Protein 9LU9 (pdb70)

Nearest PDB structures (foldseek):
  8ucs-assembly1_C  TM=9.126E-01  e=4.794E-15  Clostridium sporogenes
  8brd-assembly1_D  TM=8.323E-01  e=1.842E-14  Vibrio alginolyticus
  8brd-assembly1_B  TM=8.637E-01  e=4.872E-13  Vibrio alginolyticus
  6ykm-assembly1_D  TM=9.415E-01  e=3.837E-12  Campylobacter jejuni subsp. jejuni 81-176
  8gqy-assembly1_D  TM=9.055E-01  e=1.636E-12  Aquifex aeolicus VF5

Secondary structure (DSSP, 8-state):
--S-HHHHHHHHHHHHHHHHHHS-HHHHTTHHHHHHHHS-----HHHHTHHHHHHHHHHHHHS-GGGHHHHTTS-S-HHHHHHHHHHSTT--HHHHHHHHHHHHHHHHHHHHHHHHHHHHHHHHHHHHHHHHHHHHHHHHHH--S-SSTTTHHHHHHHHHHHHHHHIIIIIIHHHHHHHHHHHHHHHHHHHHHHHHHHHHHH---HHHHHHHHHHH--/--HHHHHHHHHHHHHHHHHHHHTS--GGGG--HHHHHHHHHHHHHHHHHHS-HHHHHHHHHHHHHHH------HHHHHHHHHHHHHHHHHS-GGGHHHHTSS-S-HHHHHHHHHHHHT--HHHHHHHHHHHHHHHHHHHHHHHHHHHHHHHHHHHHHHHHHHHHHHHHHHTSSS-S--HHHHHHHHHHHHHHHHHIIIIIHHHHHHHHHHHHHHHHHHHHHHHHHHHHHHT--HHHHHHHHHHH--/--HHHHHHHHHHHIIIIIHHHTTT--HHHH--HHHHHHHHHHHHHHHHHHS-HHHHHHHHHHHHHHT------HHHHHHHHHHHHHHHHHH-THHHHHHTTS-S-HHHHHHHHHHHTT--HHHHHHHHHHHHHHHHHHHHHHHHHHHHHHHHHHHHHHHHHHHHHHHHHHS-SSSSSHHHHHHHHHHHHHHHHHHIIIIIHHHHHHHHHHHHHHHHHHHHHHHHHHHHHHT--HHHHHHHHHHH--/--HHHHHHHHHHHHHHHHHHHHHS--GGGS--HHHHHHHHHHHHHHHHHHS-HHHHHHHHHHHHHHHS-----HHHHHHHHHHHHHHHHHH-THHHHHHHTT-S-HHHHHHHHHHHTT--HHHHHHHHHHHHHHHHHHHHHHHHHHHHHHHHHHHHHHHHHHHHHHHHTTSTT-TTTHHHHHHHHHHHHHHHHHIIIIIIHHHHHHHHHHHHHHHHHHHHHHHHHHHHHHT--HHHHHHHHHTT--/--HHHHHHHHHHHHHHHHHHHHTT--GGGG--HHHHIIIIIHHHHHHHHHS-HHHHHHHHHHHHHHTPPP--HHHHHHHHHHHHHHHHHHS-THHHHHHHTT-S-HHHHHHHHHHHTT--HHHHHHHHHHHHHHHHHHHHHHHHHHHHHHHHHHHHHHHHHHHHHHHHHH--SSGGGHHHHHHHHHHHHHHHHHIIIIIIHHHHHHHHHHHHHHHHHHHHHHHHHHHHHHT--HHHHHHHHHHH--/-HHHHHHHHHHHHHHHHHHHHHHHHTS-HHHHHHHHHHHHHHT--/--S-HHHHHHHHHHHHHHHHHHHHHHHHHHHHH-

InterPro domains:
  IPR002898 MotA/TolQ/ExbB proton channel [PF01618] (105-220)
  IPR046786 Motility protein A, N-terminal [PF20560] (6-84)
  IPR047055 Motility protein A-like [PTHR30433] (1-248)

Organism: NCBI:txid1499968

Foldseek 3Di:
DPVPVLLCCQLVVQLVVVLPVVDDVVLVVCLVVLLDQLDDDPPCVLLVCLVVLLVCQQVCVVDPCPCVLVVPPDPSDVLLSVLSVQLPPDDDLVVSLVVSVVVLVVLLVVLLSNLVSLLVSLVRNLVSLVVQLVVLVVVCVVPVPDDPVVPVSNVVSNVSNCVRNVCSPPPRNSSSVSSNVSSVVVSLSSVLSSLSSSSSNVDNDSVVNVVSSVVSND/DAPVLVVLVVVLCCVPVVVDVVVPDDPVLLDFVLLCCLQVVQLVVVLPVVDDPVLVVCLVVLVVLLHPDCPDCLVVVLVLLLVLLVCVVVHPLCVSCVSLVDDPDVLLSVLSVCLNVPDDDVVSLVVLVVVLVVLLVSLLSNLVSLLSSLVVNQVSLVVQLVVLVVVCVVCPVPVDPNVSSNSSNVSSNVRSNCCSPSPRVVSSVSSVVSSVLVSLSSVLSSLSSSCSSVSDNSVVNSVVSCVSPD/DADVLVVLVVVLCCCVVVVQPVVPDDPVLLDDDLLCCLLVVQLVVVLPVVDDPVLVVCLVVLVCLLRPDCPDCLVVVLVVLLVLLVCCQPPNLVVCVVPLDPDPDVLLSVLSVCLSVVDDLVVSLVVLVVVLVVLLVSLLSNLVSLLSSLVVSLVSLVVQLVVQCCVLVVPDPDPDPSVSSSSSSNSSNVRSNSCSVRPRNVSSVSSNVSSVLVSLSSVLSVLSSSCSSVSDNSVVNSVVSVVSPD/DEPVLVVLVVVLCCVPVVVDPVVHDDVVLLDDDLLCCLLVVQLVVVLPVVDDPVLVVCLVVLLCLQRPDDPPCLVVVLVVLLVLLVCCQPPNLVVLLVSLVDDPDVLLSVLSVCVSVPDDLVVSLVVLVVVLVVLVVSLLSNLVSLLSSLVVNLVSLVVQLVVQVVVLVVVVVDVPCSVVSSVSSNSSNVRSNVCSVRPRNVSSVSSVVSSVLVSLSSVLSVLSSSCSSVSDHSVVSSVVSVVSPD/DADVLVVLVVVLCCVPVVVQVVVPHDPVLLDDDVLCCLQVVQLVVVLPVPDDPVLVVCLVVLVCLLRPDDDPCLVVVLVVLLVLLQCLQVHDLVVVLVVLVPPPDPLLNVLSVCVNVVHDLVVSLVVLVVVLVVLLVSLLSNLVSLLSSLVRNQVSLVVQLVQLVCPQVPDDDDCVVNCVRNSSNVSSNCRSNVCSVSPRNVSSVSSVVSSVLVSLSSVLSSLSSSCSSVSDHSVVNSVVSVVSPD/DVCVVVVVVVVVVVVVVVVVVVVLVVDDPVVNCVVVVVVVVPPHD/DVPPPVVVVVVVVVVVVVVVVVVVVVVVVVVVVD

Solvent-accessible surface area: 56260 Å² total; per-residue (Å²): 80,144,162,59,24,31,8,26,55,2,1,83,16,0,7,98,0,0,15,20,5,0,13,6,31,85,28,24,184,47,55,80,42,0,60,117,28,3,103,126,76,116,154,50,77,26,34,111,37,14,111,61,6,6,70,25,0,74,51,4,56,132,141,61,34,136,66,5,51,132,80,1,117,86,152,28,40,95,11,11,87,49,0,8,61,18,14,36,148,59,22,96,72,78,46,1,102,68,2,4,62,34,59,15,77,43,63,89,97,66,10,28,42,30,0,86,4,19,62,21,9,8,39,9,0,26,10,0,0,5,2,8,0,1,5,11,2,0,44,9,0,0,68,4,71,37,90,69,71,7,30,81,25,21,62,86,7,62,40,8,18,101,37,0,54,37,7,1,76,132,79,32,72,51,19,2,70,90,0,82,62,60,10,63,81,76,22,65,20,15,55,3,1,19,23,2,2,13,6,12,74,120,25,40,71,41,132,66,4,94,124,52,0,71,102,66,69,162,128,16,99,0,3,82,72,0,75,101,25,5,58,89,1,20,62,26,0,0,63,173,55,22,6,48,96,106,8,21,149,34,21,2,0,24,48,0,0,82,16,0,6,99,0,0,14,20,2,0,25,3,36,78,28,37,175,46,58,71,38,0,57,147,16,0,35,99,101,93,218,68,85,27,101,70,34,5,88,31,1,9,79,1,1,75,20,17,130,207,93,34,72,126,10,0,72,108,56,4,134,115,19,108,23,107,17,1,55,54,0,1,75,14,9,42,96,60,29,97,61,93,47,0,106,95,0,2,61,22,45,5,83,36,70,90,90,70,12,33,40,25,0,87,2,11,60,19,9,3,70,18,0,18,28,0,0,2,1,0,0,4,5,2,0,10,24,0,3,27,50,2,65,73,7,34,98,3,13,75,6,0,8,8,0,1,0,0,3,14,28,0,6,16,8,0,3,20,82,40,36,0,16,3,36,0,0,91,18,12,17,57,53,52,16,76,41,28,69,0,0,15,35,0,0,10,3,2,49,96,28,36,67,15,128,31,0,84,84,6,0,71,26,47,44,166,131,21,102,0,1,87,77,0,69,111,21,5,49,79,0,20,62,21,4,11,62,167,46,60,13,107,82,102,30,4,115,40,40,26,6,33,58,2,0,80,16,0,1,92,0,0,14,22,7,0,16,3,37,68,24,34,168,40,47,88,39,0,73,153,15,0,38,60,86,85,130,54,57,27,79,98,30,6,84,42,1,7,62,4,2,83,26,18,136,177,98,32,68,140,28,0,63,154,80,2,105,131,19,108,20,100,15,0,70,54,0,1,39,4,12,33,104,62,26,90,64,90,64,0,88,78,8,4,65,34,58,9,81,36,76,96,79,82,10,33,38,23,0,82,3,18,44,19,11,4,11,9,0,6,4,0,0,2,2,4,0,3,0,5,0,12,33,31,20,25,140,31,96,66,76,70,128,17,0,44,37,9,9,67,8,0,2,4,1,2,37,0,6,12,9,0,18,14,73,33,33,0,20,2,41,1,0,90,14,12,13,57,56,40,20,65,36,18,66,1,0,6,27,0,0,7,1,8,52,92,36,31,78,16,134,14,0,87,43,21,0,71,18,49,43,171,133,14,91,0,2,84,72,0,80,110,27,6,56,95,2,20,55,25,0,8,74,166,62,23,34,126,62,113,47,12,132,59,43,17,8,32,62,4,0,78,16,0,4,95,0,0,18,18,5,0,20,5,48,82,23,29,166,42,56,88,42,0,55,158,29,0,44,114,72,97,159,83,52,26,87,118,25,9,83,35,2,15,85,4,5,97,18,19,134,169,99,30,81,136,18,1,77,133,86,7,105,130,31,120,20,104,24,0,88,42,0,0,60,7,8,31,89,58,22,94,66,94,36,0,90,60,4,5,69,34,51,6,85,42,65,89,92,54,10,35,43,28,0,94,2,15,69,20,9,4,68,12,0,25,23,0,0,11,1,5,0,1,0,8,3,21,64,9,30,62,97,47,133,60,96,57,62,34,4,47,42,24,6,75,11,2,2,2,6,8,36,0,6,19,6,0,3,24,87,38,24,0,18,3,29,0,0,108,10,25,15,47,73,76,15,58,31,19,60,3,1,9,19,0,0,3,0,12,52,85,44,26,74,24,146,16,1,88,62,12,0,74,28,45,42,176,175,22,91,0,9,94,72,0,84,111,27,5,55,95,3,25,55,29,0,6,80,172,55,64,18,131,85,114,39,20,148,44,43,73,0,21,132,26,0,87,27,16,6,107,44,17,17,86,150,52,43,77,112,123,40,28,168,40,46,94,42,0,55,158,18,0,31,82,85,117,147,82,62,31,88,116,41,10,84,37,1,15,75,6,1,94,23,30,156,155,83,45,69,106,36,2,57,138,114,4,127,128,26,112,18,123,17,0,82,69,0,2,62,26,19,26,103,61,46,87,64,80,105,0,107,105,89,6,70,95,78,14,76,57,67,95,98,73,16,30,45,23,0,95,3,20,70,23,8,5,68,57,0,45,61,31,5,73,84,0,14,74,75,0,29,115,74,1,32,49,135,34,124,73,52,80,72,10,12,96,15,0,18,9,0,2,10,0,26,16,27,0,23,17,14,0,16,16,74,41,59,0,19,3,38,0,0,99,14,17,14,52,60,57,20,67,32,39,60,1,1,7,16,0,1,6,1,11,50,89,26,29,73,27,113,16,0,90,52,6,0,77,24,51,45,160,143,95,101,56,20,13,50,0,6,12,24,0,0,28,1,0,2,6,0,1,13,11,1,4,46,98,50,83,74,69,63,45,82,94,10,1,56,57,3,66,79,54,2,46,115,124,95,60,37,20,3,84,11,1,4,45,5,0,23,8,7,11,2,30,7,2,17,52,5,3,61,23,82,22,71,70,92,164,227

Structure (mmCIF, N/CA/C/O backbone):
data_9LU9
#
_entry.id   9LU9
#
_cell.length_a   1.00
_cell.length_b   1.00
_cell.length_c   1.00
_cell.angle_alpha   90.00
_cell.angle_beta   90.00
_cell.angle_gamma   90.00
#
_symmetry.space_group_name_H-M   'P 1'
#
loop_
_entity.id
_entity.type
_entity.pdbx_description
1 polymer 'Flagellar motor protein MotA'
2 polymer 'MotB1,Motility protein B'
3 non-polymer 'Lauryl Maltose Neopentyl Glycol'
#
loop_
_atom_site.group_PDB
_atom_site.id
_atom_site.type_symbol
_atom_site.label_atom_id
_atom_site.label_alt_id
_atom_site.label_comp_id
_atom_site.label_asym_id
_atom_site.label_entity_id
_atom_site.label_seq_id
_atom_site.pdbx_PDB_ins_code
_atom_site.Cartn_x
_atom_site.Cartn_y
_atom_site.Cartn_z
_atom_site.occupancy
_atom_site.B_iso_or_equiv
_atom_site.auth_seq_id
_atom_site.auth_comp_id
_atom_site.auth_asym_id
_atom_site.auth_atom_id
_atom_site.pdbx_PDB_model_num
ATOM 1 N N . GLY A 1 29 ? 99.172 89.820 86.197 1.00 152.47 29 GLY A N 1
ATOM 2 C CA . GLY A 1 29 ? 99.750 90.514 87.367 1.00 157.30 29 GLY A CA 1
ATOM 3 C C . GLY A 1 29 ? 99.519 89.744 88.671 1.00 156.83 29 GLY A C 1
ATOM 4 O O . GLY A 1 29 ? 99.052 90.306 89.670 1.00 123.59 29 GLY A O 1
ATOM 5 N N . LEU A 1 30 ? 99.858 88.453 88.644 1.00 178.21 30 LEU A N 1
ATOM 6 C CA . LEU A 1 30 ? 99.593 87.560 89.767 1.00 202.44 30 LEU A CA 1
ATOM 7 C C . LEU A 1 30 ? 100.841 86.743 90.090 1.00 181.40 30 LEU A C 1
ATOM 8 O O . LEU A 1 30 ? 101.380 86.076 89.217 1.00 178.71 30 LEU A O 1
ATOM 13 N N . PHE A 1 31 ? 101.278 86.758 91.360 1.00 194.71 31 PHE A N 1
ATOM 14 C CA . PHE A 1 31 ? 102.338 85.875 91.831 1.00 208.33 31 PHE A CA 1
ATOM 15 C C . PHE A 1 31 ? 103.546 85.960 90.895 1.00 195.05 31 PHE A C 1
ATOM 16 O O . PHE A 1 31 ? 104.138 84.941 90.550 1.00 195.12 31 PHE A O 1
ATOM 24 N N . GLN A 1 32 ? 103.902 87.160 90.420 1.00 173.40 32 GLN A N 1
ATOM 25 C CA . GLN A 1 32 ? 105.056 87.193 89.528 1.00 166.80 32 GLN A CA 1
ATOM 26 C C . GLN A 1 32 ? 106.171 86.442 90.244 1.00 148.32 32 GLN A C 1
ATOM 27 O O . GLN A 1 32 ? 106.526 86.799 91.363 1.00 126.68 32 GLN A O 1
ATOM 33 N N . GLY A 1 33 ? 106.668 85.350 89.641 1.00 146.17 33 GLY A N 1
ATOM 34 C CA . GLY A 1 33 ? 107.613 84.467 90.316 1.00 142.37 33 GLY A CA 1
ATOM 35 C C . GLY A 1 33 ? 108.840 85.222 90.834 1.00 134.73 33 GLY A C 1
ATOM 36 O O . GLY A 1 33 ? 109.219 85.139 92.010 1.00 144.72 33 GLY A O 1
ATOM 37 N N . THR A 1 34 ? 109.455 85.988 89.922 1.00 109.46 34 THR A N 1
ATOM 38 C CA . THR A 1 34 ? 110.679 86.706 90.214 1.00 97.40 34 THR A CA 1
ATOM 39 C C . THR A 1 34 ? 110.462 87.765 91.290 1.00 86.62 34 THR A C 1
ATOM 40 O O . THR A 1 34 ? 111.338 87.937 92.124 1.00 85.45 34 THR A O 1
ATOM 44 N N . ALA A 1 35 ? 109.291 88.420 91.304 1.00 80.67 35 ALA A N 1
ATOM 45 C CA . ALA A 1 35 ? 108.995 89.459 92.286 1.00 69.16 35 ALA A CA 1
ATOM 46 C C . ALA A 1 35 ? 108.940 88.893 93.703 1.00 62.42 35 ALA A C 1
ATOM 47 O O . ALA A 1 35 ? 109.532 89.461 94.631 1.00 57.22 35 ALA A O 1
ATOM 49 N N . ALA A 1 36 ? 108.270 87.738 93.843 1.00 60.72 36 ALA A N 1
ATOM 50 C CA . ALA A 1 36 ? 108.152 87.102 95.138 1.00 61.36 36 ALA A CA 1
ATOM 51 C C . ALA A 1 36 ? 109.522 86.656 95.630 1.00 59.64 36 ALA A C 1
ATOM 52 O O . ALA A 1 36 ? 109.854 86.871 96.798 1.00 72.91 36 ALA A O 1
ATOM 54 N N . LEU A 1 37 ? 110.329 86.071 94.740 1.00 56.32 37 LEU A N 1
ATOM 55 C CA . LEU A 1 37 ? 111.629 85.575 95.143 1.00 59.77 37 LEU A CA 1
ATOM 56 C C . LEU A 1 37 ? 112.579 86.748 95.400 1.00 62.94 37 LEU A C 1
ATOM 57 O O . LEU A 1 37 ? 113.723 86.499 95.761 1.00 74.07 37 LEU A O 1
ATOM 62 N N . ILE A 1 38 ? 112.219 87.996 95.052 1.00 60.69 38 ILE A N 1
ATOM 63 C CA . ILE A 1 38 ? 113.103 89.119 95.325 1.00 59.87 38 ILE A CA 1
ATOM 64 C C . ILE A 1 38 ? 112.571 89.998 96.455 1.00 57.51 38 ILE A C 1
ATOM 65 O O . ILE A 1 38 ? 113.375 90.646 97.125 1.00 67.53 38 ILE A O 1
ATOM 70 N N . VAL A 1 39 ? 111.248 90.088 96.634 1.00 54.66 39 VAL A N 1
ATOM 71 C CA . VAL A 1 39 ? 110.734 90.836 97.768 1.00 68.34 39 VAL A CA 1
ATOM 72 C C . VAL A 1 39 ? 110.789 90.007 99.044 1.00 66.08 39 VAL A C 1
ATOM 73 O O . VAL A 1 39 ? 111.287 90.474 100.071 1.00 61.09 39 VAL A O 1
ATOM 77 N N . PHE A 1 40 ? 110.250 88.784 99.002 1.00 68.89 40 PHE A N 1
ATOM 78 C CA . PHE A 1 40 ? 110.218 87.951 100.180 1.00 63.71 40 PHE A CA 1
ATOM 79 C C . PHE A 1 40 ? 111.601 87.382 100.453 1.00 53.56 40 PHE A C 1
ATOM 80 O O . PHE A 1 40 ? 112.018 87.380 101.603 1.00 62.84 40 PHE A O 1
ATOM 88 N N . GLY A 1 41 ? 112.321 86.934 99.428 1.00 48.19 41 GLY A N 1
ATOM 89 C CA . GLY A 1 41 ? 113.663 86.428 99.636 1.00 51.28 41 GLY A CA 1
ATOM 90 C C . GLY A 1 41 ? 114.594 87.479 100.240 1.00 47.29 41 GLY A C 1
ATOM 91 O O . GLY A 1 41 ? 115.395 87.193 101.128 1.00 46.39 41 GLY A O 1
ATOM 92 N N . GLY A 1 42 ? 114.516 88.702 99.732 1.00 47.87 42 GLY A N 1
ATOM 93 C CA . GLY A 1 42 ? 115.364 89.766 100.230 1.00 52.16 42 GLY A CA 1
ATOM 94 C C . GLY A 1 42 ? 114.972 90.213 101.632 1.00 52.63 42 GLY A C 1
ATOM 95 O O . GLY A 1 42 ? 115.851 90.506 102.441 1.00 50.20 42 GLY A O 1
ATOM 96 N N . THR A 1 43 ? 113.670 90.244 101.948 1.00 50.53 43 THR A N 1
ATOM 97 C CA . THR A 1 43 ? 113.228 90.581 103.296 1.00 51.77 43 THR A CA 1
ATOM 98 C C . THR A 1 43 ? 113.730 89.554 104.311 1.00 47.85 43 THR A C 1
ATOM 99 O O . THR A 1 43 ? 114.226 89.919 105.361 1.00 46.38 43 THR A O 1
ATOM 103 N N . ILE A 1 44 ? 113.625 88.268 103.983 1.00 45.92 44 ILE A N 1
ATOM 104 C CA . ILE A 1 44 ? 114.128 87.193 104.816 1.00 47.78 44 ILE A CA 1
ATOM 105 C C . ILE A 1 44 ? 115.636 87.328 104.991 1.00 42.44 44 ILE A C 1
ATOM 106 O O . ILE A 1 44 ? 116.125 87.143 106.100 1.00 47.52 44 ILE A O 1
ATOM 111 N N . ALA A 1 45 ? 116.375 87.668 103.939 1.00 35.92 45 ALA A N 1
ATOM 112 C CA . ALA A 1 45 ? 117.807 87.822 104.049 1.00 35.70 45 ALA A CA 1
ATOM 113 C C . ALA A 1 45 ? 118.157 88.975 104.989 1.00 36.00 45 ALA A C 1
ATOM 114 O O . ALA A 1 45 ? 119.013 88.843 105.856 1.00 40.89 45 ALA A O 1
ATOM 116 N N . ALA A 1 46 ? 117.496 90.118 104.855 1.00 35.76 46 ALA A N 1
ATOM 117 C CA . ALA A 1 46 ? 117.800 91.274 105.685 1.00 38.49 46 ALA A CA 1
ATOM 118 C C . ALA A 1 46 ? 117.482 91.008 107.161 1.00 39.89 46 ALA A C 1
ATOM 119 O O . ALA A 1 46 ? 118.220 91.428 108.048 1.00 42.80 46 ALA A O 1
ATOM 121 N N . VAL A 1 47 ? 116.384 90.311 107.451 1.00 38.99 47 VAL A N 1
ATOM 122 C CA . VAL A 1 47 ? 116.007 89.970 108.820 1.00 33.97 47 VAL A CA 1
ATOM 123 C C . VAL A 1 47 ? 116.988 88.952 109.399 1.00 30.80 47 VAL A C 1
ATOM 124 O O . VAL A 1 47 ? 117.408 89.114 110.523 1.00 30.69 47 VAL A O 1
ATOM 128 N N . LEU A 1 48 ? 117.405 87.933 108.646 1.00 29.18 48 LEU A N 1
ATOM 129 C CA . LEU A 1 48 ? 118.365 86.984 109.152 1.00 32.67 48 LEU A CA 1
ATOM 130 C C . LEU A 1 48 ? 119.723 87.617 109.415 1.00 34.07 48 LEU A C 1
ATOM 131 O O . LEU A 1 48 ? 120.418 87.175 110.321 1.00 46.03 48 LEU A O 1
ATOM 136 N N . ILE A 1 49 ? 120.186 88.570 108.610 1.00 29.85 49 ILE A N 1
ATOM 137 C CA . ILE A 1 49 ? 121.440 89.245 108.907 1.00 31.08 49 ILE A CA 1
ATOM 138 C C . ILE A 1 49 ? 121.279 90.129 110.148 1.00 35.56 49 ILE A C 1
ATOM 139 O O . ILE A 1 49 ? 122.210 90.236 110.949 1.00 37.39 49 ILE A O 1
ATOM 144 N N . SER A 1 50 ? 120.083 90.712 110.340 1.00 40.72 50 SER A N 1
ATOM 145 C CA . SER A 1 50 ? 119.805 91.701 111.375 1.00 45.20 50 SER A CA 1
ATOM 146 C C . SER A 1 50 ? 119.758 91.122 112.809 1.00 39.95 50 SER A C 1
ATOM 147 O O . SER A 1 50 ? 120.048 91.837 113.760 1.00 33.82 50 SER A O 1
ATOM 150 N N . TYR A 1 51 ? 119.330 89.862 112.979 1.00 36.14 51 TYR A N 1
ATOM 151 C CA . TYR A 1 51 ? 119.057 89.293 114.288 1.00 34.88 51 TYR A CA 1
ATOM 152 C C . TYR A 1 51 ? 119.790 87.974 114.473 1.00 32.85 51 TYR A C 1
ATOM 153 O O . TYR A 1 51 ? 120.004 87.217 113.537 1.00 31.03 51 TYR A O 1
ATOM 162 N N . PRO A 1 52 ? 120.235 87.684 115.712 1.00 35.62 52 PRO A N 1
ATOM 163 C CA . PRO A 1 52 ? 120.873 86.407 116.010 1.00 41.32 52 PRO A CA 1
ATOM 164 C C . PRO A 1 52 ? 119.854 85.280 115.934 1.00 48.42 52 PRO A C 1
ATOM 165 O O . PRO A 1 52 ? 118.677 85.503 116.180 1.00 45.33 52 PRO A O 1
ATOM 169 N N . MET A 1 53 ? 120.318 84.041 115.747 1.00 63.71 53 MET A N 1
ATOM 170 C CA . MET A 1 53 ? 119.401 82.947 115.448 1.00 72.75 53 MET A CA 1
ATOM 171 C C . MET A 1 53 ? 118.447 82.638 116.606 1.00 60.52 53 MET A C 1
ATOM 172 O O . MET A 1 53 ? 117.292 82.282 116.384 1.00 49.13 53 MET A O 1
ATOM 177 N N . HIS A 1 54 ? 118.895 82.816 117.849 1.00 70.06 54 HIS A N 1
ATOM 178 C CA . HIS A 1 54 ? 118.037 82.607 119.004 1.00 88.78 54 HIS A CA 1
ATOM 179 C C . HIS A 1 54 ? 116.790 83.511 119.013 1.00 80.42 54 HIS A C 1
ATOM 180 O O . HIS A 1 54 ? 115.751 83.113 119.520 1.00 85.71 54 HIS A O 1
ATOM 187 N N . ARG A 1 55 ? 116.898 84.735 118.511 1.00 71.10 55 ARG A N 1
ATOM 188 C CA . ARG A 1 55 ? 115.749 85.624 118.368 1.00 62.46 55 ARG A CA 1
ATOM 189 C C . ARG A 1 55 ? 114.850 85.139 117.246 1.00 56.26 55 ARG A C 1
ATOM 190 O O . ARG A 1 55 ? 113.643 85.148 117.409 1.00 58.41 55 ARG A O 1
ATOM 198 N N . ILE A 1 56 ? 115.428 84.687 116.124 1.00 56.77 56 ILE A N 1
ATOM 199 C CA . ILE A 1 56 ? 114.658 84.264 114.966 1.00 63.65 56 ILE A CA 1
ATOM 200 C C . ILE A 1 56 ? 113.796 83.033 115.293 1.00 67.22 56 ILE A C 1
ATOM 201 O O . ILE A 1 56 ? 112.631 82.935 114.876 1.00 71.74 56 ILE A O 1
ATOM 206 N N . ARG A 1 57 ? 114.326 82.103 116.085 1.00 63.52 57 ARG A N 1
ATOM 207 C CA . ARG A 1 57 ? 113.532 80.962 116.499 1.00 69.46 57 ARG A CA 1
ATOM 208 C C . ARG A 1 57 ? 112.302 81.342 117.342 1.00 70.46 57 ARG A C 1
ATOM 209 O O . ARG A 1 57 ? 111.416 80.530 117.481 1.00 83.22 57 ARG A O 1
ATOM 217 N N . THR A 1 58 ? 112.243 82.510 117.980 1.00 76.65 58 THR A N 1
ATOM 218 C CA . THR A 1 58 ? 111.043 82.933 118.689 1.00 85.04 58 THR A CA 1
ATOM 219 C C . THR A 1 58 ? 109.894 83.359 117.774 1.00 74.89 58 THR A C 1
ATOM 220 O O . THR A 1 58 ? 108.811 83.595 118.306 1.00 78.32 58 THR A O 1
ATOM 224 N N . LEU A 1 59 ? 110.060 83.456 116.450 1.00 76.33 59 LEU A N 1
ATOM 225 C CA . LEU A 1 59 ? 108.969 83.872 115.568 1.00 91.94 59 LEU A CA 1
ATOM 226 C C . LEU A 1 59 ? 107.687 83.045 115.769 1.00 100.62 59 LEU A C 1
ATOM 227 O O . LEU A 1 59 ? 106.594 83.609 115.768 1.00 99.14 59 LEU A O 1
ATOM 232 N N . PRO A 1 60 ? 107.731 81.692 115.848 1.00 96.93 60 PRO A N 1
ATOM 233 C CA . PRO A 1 60 ? 106.561 80.902 116.186 1.00 90.74 60 PRO A CA 1
ATOM 234 C C . PRO A 1 60 ? 105.674 81.535 117.231 1.00 84.74 60 PRO A C 1
ATOM 235 O O . PRO A 1 60 ? 104.563 81.860 116.895 1.00 81.97 60 PRO A O 1
ATOM 239 N N . ALA A 1 61 ? 106.220 81.823 118.413 1.00 90.27 61 ALA A N 1
ATOM 240 C CA . ALA A 1 61 ? 105.410 82.294 119.531 1.00 98.68 61 ALA A CA 1
ATOM 241 C C . ALA A 1 61 ? 104.802 83.669 119.270 1.00 90.85 61 ALA A C 1
ATOM 242 O O . ALA A 1 61 ? 103.666 83.935 119.662 1.00 86.97 61 ALA A O 1
ATOM 244 N N . GLY A 1 62 ? 105.532 84.507 118.514 1.00 96.57 62 GLY A N 1
ATOM 245 C CA . GLY A 1 62 ? 105.052 85.835 118.145 1.00 101.73 62 GLY A CA 1
ATOM 246 C C . GLY A 1 62 ? 103.712 85.791 117.418 1.00 95.46 62 GLY A C 1
ATOM 247 O O . GLY A 1 62 ? 102.778 86.491 117.778 1.00 87.22 62 GLY A O 1
ATOM 248 N N . ILE A 1 63 ? 103.622 84.889 116.448 1.00 94.77 63 ILE A N 1
ATOM 249 C CA . ILE A 1 63 ? 102.374 84.632 115.754 1.00 96.45 63 ILE A CA 1
ATOM 250 C C . ILE A 1 63 ? 101.295 84.150 116.719 1.00 95.64 63 ILE A C 1
ATOM 251 O O . ILE A 1 63 ? 100.152 84.579 116.579 1.00 99.49 63 ILE A O 1
ATOM 256 N N . LYS A 1 64 ? 101.658 83.284 117.677 1.00 93.28 64 LYS A N 1
ATOM 257 C CA . LYS A 1 64 ? 100.661 82.727 118.582 1.00 100.94 64 LYS A CA 1
ATOM 258 C C . LYS A 1 64 ? 99.967 83.848 119.363 1.00 97.76 64 LYS A C 1
ATOM 259 O O . LYS A 1 64 ? 98.728 83.911 119.400 1.00 114.88 64 LYS A O 1
ATOM 265 N N . LEU A 1 65 ? 100.764 84.796 119.874 1.00 91.54 65 LEU A N 1
ATOM 266 C CA . LEU A 1 65 ? 100.188 85.879 120.653 1.00 101.30 65 LEU A CA 1
ATOM 267 C C . LEU A 1 65 ? 99.420 86.851 119.764 1.00 98.68 65 LEU A C 1
ATOM 268 O O . LEU A 1 65 ? 98.326 87.270 120.125 1.00 112.90 65 LEU A O 1
ATOM 273 N N . ALA A 1 66 ? 99.918 87.113 118.558 1.00 94.37 66 ALA A N 1
ATOM 274 C CA . ALA A 1 66 ? 99.262 88.031 117.637 1.00 96.09 66 ALA A CA 1
ATOM 275 C C . ALA A 1 66 ? 97.883 87.514 117.225 1.00 105.91 66 ALA A C 1
ATOM 276 O O . ALA A 1 66 ? 96.943 88.279 117.079 1.00 108.45 66 ALA A O 1
ATOM 278 N N . PHE A 1 67 ? 97.746 86.190 117.077 1.00 119.47 67 PHE A N 1
ATOM 279 C CA . PHE A 1 67 ? 96.464 85.571 116.778 1.00 139.70 67 PHE A CA 1
ATOM 280 C C . PHE A 1 67 ? 96.127 84.603 117.907 1.00 152.16 67 PHE A C 1
ATOM 281 O O . PHE A 1 67 ? 96.531 83.448 117.857 1.00 170.31 67 PHE A O 1
ATOM 289 N N . LYS A 1 68 ? 95.380 85.078 118.906 1.00 158.24 68 LYS A N 1
ATOM 290 C CA . LYS A 1 68 ? 94.983 84.256 120.037 1.00 185.27 68 LYS A CA 1
ATOM 291 C C . LYS A 1 68 ? 93.663 84.802 120.585 1.00 204.70 68 LYS A C 1
ATOM 292 O O . LYS A 1 68 ? 93.313 85.954 120.330 1.00 195.48 68 LYS A O 1
ATOM 298 N N . PRO A 1 69 ? 92.878 83.982 121.317 1.00 222.74 69 PRO A N 1
ATOM 299 C CA . PRO A 1 69 ? 91.528 84.386 121.723 1.00 236.72 69 PRO A CA 1
ATOM 300 C C . PRO A 1 69 ? 91.568 85.561 122.694 1.00 282.95 69 PRO A C 1
ATOM 301 O O . PRO A 1 69 ? 92.549 85.709 123.413 1.00 322.49 69 PRO A O 1
ATOM 305 N N . ASN A 1 70 ? 90.516 86.379 122.695 1.00 294.78 70 ASN A N 1
ATOM 306 C CA . ASN A 1 70 ? 90.413 87.516 123.601 1.00 298.32 70 ASN A CA 1
ATOM 307 C C . ASN A 1 70 ? 90.937 87.158 124.993 1.00 312.66 70 ASN A C 1
ATOM 308 O O . ASN A 1 70 ? 91.784 87.875 125.503 1.00 336.41 70 ASN A O 1
ATOM 313 N N . ARG A 1 71 ? 90.479 86.043 125.590 1.00 300.42 71 ARG A N 1
ATOM 314 C CA . ARG A 1 71 ? 91.053 85.525 126.819 1.00 289.96 71 ARG A CA 1
ATOM 315 C C . ARG A 1 71 ? 91.142 86.592 127.906 1.00 275.56 71 ARG A C 1
ATOM 316 O O . ARG A 1 71 ? 92.176 86.752 128.545 1.00 258.45 71 ARG A O 1
ATOM 324 N N . SER A 1 72 ? 90.055 87.361 128.080 1.00 276.61 72 SER A N 1
ATOM 325 C CA . SER A 1 72 ? 89.953 88.349 129.151 1.00 274.45 72 SER A CA 1
ATOM 326 C C . SER A 1 72 ? 89.397 87.713 130.428 1.00 277.07 72 SER A C 1
ATOM 327 O O . SER A 1 72 ? 89.011 88.424 131.361 1.00 296.74 72 SER A O 1
ATOM 330 N N . GLU A 1 73 ? 89.370 86.377 130.478 1.00 261.34 73 GLU A N 1
ATOM 331 C CA . GLU A 1 73 ? 88.642 85.660 131.517 1.00 254.55 73 GLU A CA 1
ATOM 332 C C . GLU A 1 73 ? 89.218 86.046 132.877 1.00 268.21 73 GLU A C 1
ATOM 333 O O . GLU A 1 73 ? 88.464 86.282 133.811 1.00 301.25 73 GLU A O 1
ATOM 339 N N . VAL A 1 74 ? 90.541 86.147 132.979 1.00 257.25 74 VAL A N 1
ATOM 340 C CA . VAL A 1 74 ? 91.177 86.483 134.254 1.00 249.48 74 VAL A CA 1
ATOM 341 C C . VAL A 1 74 ? 90.642 87.813 134.764 1.00 234.39 74 VAL A C 1
ATOM 342 O O . VAL A 1 74 ? 90.345 87.959 135.942 1.00 234.92 74 VAL A O 1
ATOM 346 N N . ASN A 1 75 ? 90.470 88.774 133.865 1.00 227.53 75 ASN A N 1
ATOM 347 C CA . ASN A 1 75 ? 89.916 90.076 134.215 1.00 226.16 75 ASN A CA 1
ATOM 348 C C . ASN A 1 75 ? 88.535 89.898 134.844 1.00 223.75 75 ASN A C 1
ATOM 349 O O . ASN A 1 75 ? 88.186 90.609 135.771 1.00 208.77 75 ASN A O 1
ATOM 354 N N . GLU A 1 76 ? 87.745 88.942 134.335 1.00 237.74 76 GLU A N 1
ATOM 355 C CA . GLU A 1 76 ? 86.458 88.594 134.909 1.00 248.91 76 GLU A CA 1
ATOM 356 C C . GLU A 1 76 ? 86.581 87.529 136.003 1.00 255.24 76 GLU A C 1
ATOM 357 O O . GLU A 1 76 ? 85.665 87.447 136.814 1.00 269.09 76 GLU A O 1
ATOM 363 N N . TRP A 1 77 ? 87.665 86.722 136.042 1.00 244.33 77 TRP A N 1
ATOM 364 C CA . TRP A 1 77 ? 87.824 85.803 137.162 1.00 224.97 77 TRP A CA 1
ATOM 365 C C . TRP A 1 77 ? 88.576 86.499 138.285 1.00 204.32 77 TRP A C 1
ATOM 366 O O . TRP A 1 77 ? 88.962 85.845 139.244 1.00 204.60 77 TRP A O 1
ATOM 377 N N . LEU A 1 78 ? 88.723 87.831 138.236 1.00 191.06 78 LEU A N 1
ATOM 378 C CA . LEU A 1 78 ? 89.272 88.575 139.345 1.00 188.72 78 LEU A CA 1
ATOM 379 C C . LEU A 1 78 ? 88.588 88.159 140.637 1.00 203.04 78 LEU A C 1
ATOM 380 O O . LEU A 1 78 ? 89.236 88.059 141.674 1.00 212.76 78 LEU A O 1
ATOM 385 N N . GLU A 1 79 ? 87.290 87.836 140.540 1.00 234.80 79 GLU A N 1
ATOM 386 C CA . GLU A 1 79 ? 86.526 87.326 141.663 1.00 267.61 79 GLU A CA 1
ATOM 387 C C . GLU A 1 79 ? 87.169 86.068 142.247 1.00 274.40 79 GLU A C 1
ATOM 388 O O . GLU A 1 79 ? 87.175 85.895 143.461 1.00 298.72 79 GLU A O 1
ATOM 394 N N . ASP A 1 80 ? 87.768 85.221 141.403 1.00 253.50 80 ASP A N 1
ATOM 395 C CA . ASP A 1 80 ? 88.553 84.097 141.896 1.00 239.75 80 ASP A CA 1
ATOM 396 C C . ASP A 1 80 ? 89.680 84.593 142.804 1.00 220.98 80 ASP A C 1
ATOM 397 O O . ASP A 1 80 ? 89.877 84.043 143.885 1.00 230.64 80 ASP A O 1
ATOM 402 N N . ILE A 1 81 ? 90.431 85.614 142.378 1.00 206.01 81 ILE A N 1
ATOM 403 C CA . ILE A 1 81 ? 91.503 86.157 143.210 1.00 199.03 81 ILE A CA 1
ATOM 404 C C . ILE A 1 81 ? 90.896 86.783 144.470 1.00 190.14 81 ILE A C 1
ATOM 405 O O . ILE A 1 81 ? 91.410 86.594 145.576 1.00 186.93 81 ILE A O 1
ATOM 410 N N . VAL A 1 82 ? 89.817 87.550 144.299 1.00 185.91 82 VAL A N 1
ATOM 411 C CA . VAL A 1 82 ? 89.222 88.251 145.425 1.00 175.98 82 VAL A CA 1
ATOM 412 C C . VAL A 1 82 ? 88.635 87.237 146.397 1.00 153.70 82 VAL A C 1
ATOM 413 O O . VAL A 1 82 ? 88.700 87.473 147.594 1.00 158.56 82 VAL A O 1
ATOM 417 N N . GLU A 1 83 ? 88.106 86.096 145.931 1.00 151.04 83 GLU A N 1
ATOM 418 C CA . GLU A 1 83 ? 87.745 85.016 146.840 1.00 165.70 83 GLU A CA 1
ATOM 419 C C . GLU A 1 83 ? 88.927 84.689 147.766 1.00 160.64 83 GLU A C 1
ATOM 420 O O . GLU A 1 83 ? 88.720 84.427 148.936 1.00 170.03 83 GLU A O 1
ATOM 426 N N . MET A 1 84 ? 90.147 84.746 147.230 1.00 164.73 84 MET A N 1
ATOM 427 C CA . MET A 1 84 ? 91.331 84.397 147.987 1.00 168.35 84 MET A CA 1
ATOM 428 C C . MET A 1 84 ? 91.572 85.418 149.100 1.00 144.47 84 MET A C 1
ATOM 429 O O . MET A 1 84 ? 92.067 85.057 150.166 1.00 127.00 84 MET A O 1
ATOM 434 N N . SER A 1 85 ? 91.296 86.700 148.837 1.00 148.66 85 SER A N 1
ATOM 435 C CA . SER A 1 85 ? 91.666 87.779 149.741 1.00 160.97 85 SER A CA 1
ATOM 436 C C . SER A 1 85 ? 91.098 87.558 151.148 1.00 180.92 85 SER A C 1
ATOM 437 O O . SER A 1 85 ? 91.848 87.591 152.122 1.00 204.91 85 SER A O 1
ATOM 440 N N . MET A 1 86 ? 89.789 87.329 151.261 1.00 178.95 86 MET A N 1
ATOM 441 C CA . MET A 1 86 ? 89.187 87.066 152.567 1.00 175.13 86 MET A CA 1
ATOM 442 C C . MET A 1 86 ? 89.623 85.683 153.074 1.00 175.44 86 MET A C 1
ATOM 443 O O . MET A 1 86 ? 89.961 85.529 154.249 1.00 190.51 86 MET A O 1
ATOM 448 N N . VAL A 1 87 ? 89.551 84.673 152.200 1.00 184.49 87 VAL A N 1
ATOM 449 C CA . VAL A 1 87 ? 89.770 83.284 152.601 1.00 187.23 87 VAL A CA 1
ATOM 450 C C . VAL A 1 87 ? 91.209 83.093 153.061 1.00 193.52 87 VAL A C 1
ATOM 451 O O . VAL A 1 87 ? 91.435 82.446 154.082 1.00 194.35 87 VAL A O 1
ATOM 455 N N . ALA A 1 88 ? 92.184 83.683 152.352 1.00 199.38 88 ALA A N 1
ATOM 456 C CA . ALA A 1 88 ? 93.585 83.504 152.700 1.00 215.78 88 ALA A CA 1
ATOM 457 C C . ALA A 1 88 ? 93.869 84.024 154.113 1.00 233.94 88 ALA A C 1
ATOM 458 O O . ALA A 1 88 ? 94.587 83.370 154.871 1.00 249.84 88 ALA A O 1
ATOM 460 N N . ARG A 1 89 ? 93.268 85.166 154.485 1.00 230.59 89 ARG A N 1
ATOM 461 C CA . ARG A 1 89 ? 93.517 85.772 155.785 1.00 224.51 89 ARG A CA 1
ATOM 462 C C . ARG A 1 89 ? 92.538 85.245 156.828 1.00 226.81 89 ARG A C 1
ATOM 463 O O . ARG A 1 89 ? 92.775 85.449 158.013 1.00 226.75 89 ARG A O 1
ATOM 471 N N . ARG A 1 90 ? 91.434 84.620 156.418 1.00 263.12 90 ARG A N 1
ATOM 472 C CA . ARG A 1 90 ? 90.429 84.130 157.348 1.00 302.87 90 ARG A CA 1
ATOM 473 C C . ARG A 1 90 ? 90.993 83.010 158.222 1.00 298.09 90 ARG A C 1
ATOM 474 O O . ARG A 1 90 ? 90.712 82.941 159.410 1.00 295.75 90 ARG A O 1
ATOM 482 N N . GLU A 1 91 ? 91.846 82.173 157.619 1.00 302.07 91 GLU A N 1
ATOM 483 C CA . GLU A 1 91 ? 92.508 81.067 158.296 1.00 311.33 91 GLU A CA 1
ATOM 484 C C . GLU A 1 91 ? 93.925 80.955 157.736 1.00 308.90 91 GLU A C 1
ATOM 485 O O . GLU A 1 91 ? 94.270 81.682 156.813 1.00 304.66 91 GLU A O 1
ATOM 491 N N . GLY A 1 92 ? 94.756 80.039 158.259 1.00 302.09 92 GLY A N 1
ATOM 492 C CA . GLY A 1 92 ? 96.164 79.972 157.874 1.00 304.51 92 GLY A CA 1
ATOM 493 C C . GLY A 1 92 ? 96.359 79.723 156.379 1.00 297.48 92 GLY A C 1
ATOM 494 O O . GLY A 1 92 ? 95.593 78.961 155.802 1.00 299.01 92 GLY A O 1
ATOM 495 N N . VAL A 1 93 ? 97.355 80.394 155.774 1.00 291.11 93 VAL A N 1
ATOM 496 C CA . VAL A 1 93 ? 97.666 80.213 154.362 1.00 290.53 93 VAL A CA 1
ATOM 497 C C . VAL A 1 93 ? 98.543 78.972 154.218 1.00 290.09 93 VAL A C 1
ATOM 498 O O . VAL A 1 93 ? 99.041 78.685 153.131 1.00 287.22 93 VAL A O 1
ATOM 502 N N . LEU A 1 94 ? 98.766 78.234 155.308 1.00 293.58 94 LEU A N 1
ATOM 503 C CA . LEU A 1 94 ? 99.586 77.029 155.272 1.00 303.53 94 LEU A CA 1
ATOM 504 C C . LEU A 1 94 ? 99.034 76.023 154.251 1.00 308.66 94 LEU A C 1
ATOM 505 O O . LEU A 1 94 ? 99.805 75.310 153.605 1.00 312.47 94 LEU A O 1
ATOM 510 N N . ALA A 1 95 ? 97.706 75.971 154.097 1.00 295.60 95 ALA A N 1
ATOM 511 C CA . ALA A 1 95 ? 97.067 75.159 153.073 1.00 276.59 95 ALA A CA 1
ATOM 512 C C . ALA A 1 95 ? 97.008 75.901 151.734 1.00 265.87 95 ALA A C 1
ATOM 513 O O . ALA A 1 95 ? 96.607 75.299 150.743 1.00 279.94 95 ALA A O 1
ATOM 515 N N . LEU A 1 96 ? 97.391 77.192 151.706 1.00 245.09 96 LEU A N 1
ATOM 516 C CA . LEU A 1 96 ? 97.245 78.017 150.516 1.00 232.61 96 LEU A CA 1
ATOM 517 C C . LEU A 1 96 ? 98.091 77.462 149.367 1.00 236.36 96 LEU A C 1
ATOM 518 O O . LEU A 1 96 ? 97.618 77.449 148.227 1.00 251.89 96 LEU A O 1
ATOM 523 N N . GLU A 1 97 ? 99.307 76.986 149.668 1.00 245.87 97 GLU A N 1
ATOM 524 C CA . GLU A 1 97 ? 100.227 76.551 148.626 1.00 254.58 97 GLU A CA 1
ATOM 525 C C . GLU A 1 97 ? 99.605 75.398 147.836 1.00 238.98 97 GLU A C 1
ATOM 526 O O . GLU A 1 97 ? 99.602 75.422 146.611 1.00 223.21 97 GLU A O 1
ATOM 532 N N . GLN A 1 98 ? 99.047 74.400 148.541 1.00 232.26 98 GLN A N 1
ATOM 533 C CA . GLN A 1 98 ? 98.337 73.308 147.883 1.00 238.83 98 GLN A CA 1
ATOM 534 C C . GLN A 1 98 ? 97.045 73.821 147.235 1.00 261.51 98 GLN A C 1
ATOM 535 O O . GLN A 1 98 ? 96.658 73.354 146.160 1.00 262.09 98 GLN A O 1
ATOM 541 N N . LYS A 1 99 ? 96.385 74.795 147.882 1.00 262.61 99 LYS A N 1
ATOM 542 C CA . LYS A 1 99 ? 95.132 75.383 147.417 1.00 238.73 99 LYS A CA 1
ATOM 543 C C . LYS A 1 99 ? 95.287 76.072 146.060 1.00 212.63 99 LYS A C 1
ATOM 544 O O . LYS A 1 99 ? 94.425 75.927 145.195 1.00 211.55 99 LYS A O 1
ATOM 550 N N . VAL A 1 100 ? 96.407 76.783 145.867 1.00 197.18 100 VAL A N 1
ATOM 551 C CA . VAL A 1 100 ? 96.656 77.492 144.616 1.00 186.83 100 VAL A CA 1
ATOM 552 C C . VAL A 1 100 ? 97.492 76.625 143.672 1.00 211.97 100 VAL A C 1
ATOM 553 O O . VAL A 1 100 ? 98.097 77.153 142.738 1.00 219.14 100 VAL A O 1
ATOM 557 N N . LEU A 1 101 ? 97.523 75.301 143.908 1.00 230.01 101 LEU A N 1
ATOM 558 C CA . LEU A 1 101 ? 98.178 74.390 142.965 1.00 234.79 101 LEU A CA 1
ATOM 559 C C . LEU A 1 101 ? 97.603 74.626 141.566 1.00 238.71 101 LEU A C 1
ATOM 560 O O . LEU A 1 101 ? 98.350 74.637 140.590 1.00 214.62 101 LEU A O 1
ATOM 565 N N . ASP A 1 102 ? 96.274 74.785 141.490 1.00 263.59 102 ASP A N 1
ATOM 566 C CA . ASP A 1 102 ? 95.606 75.109 140.245 1.00 269.77 102 ASP A CA 1
ATOM 567 C C . ASP A 1 102 ? 96.295 76.343 139.686 1.00 250.39 102 ASP A C 1
ATOM 568 O O . ASP A 1 102 ? 96.694 77.196 140.476 1.00 247.03 102 ASP A O 1
ATOM 573 N N . HIS A 1 103 ? 96.444 76.440 138.358 1.00 239.34 103 HIS A N 1
ATOM 574 C CA . HIS A 1 103 ? 97.157 77.565 137.765 1.00 241.55 103 HIS A CA 1
ATOM 575 C C . HIS A 1 103 ? 96.160 78.611 137.269 1.00 235.23 103 HIS A C 1
ATOM 576 O O . HIS A 1 103 ? 95.796 78.622 136.095 1.00 238.83 103 HIS A O 1
ATOM 583 N N . PRO A 1 104 ? 95.768 79.590 138.117 1.00 235.54 104 PRO A N 1
ATOM 584 C CA . PRO A 1 104 ? 95.075 80.780 137.631 1.00 247.16 104 PRO A CA 1
ATOM 585 C C . PRO A 1 104 ? 96.093 81.394 136.671 1.00 258.42 104 PRO A C 1
ATOM 586 O O . PRO A 1 104 ? 95.751 81.769 135.565 1.00 264.97 104 PRO A O 1
ATOM 590 N N . ASN A 1 105 ? 97.366 81.389 137.079 1.00 240.70 105 ASN A N 1
ATOM 591 C CA . ASN A 1 105 ? 98.486 81.742 136.225 1.00 211.22 105 ASN A CA 1
ATOM 592 C C . ASN A 1 105 ? 99.751 81.512 137.057 1.00 188.78 105 ASN A C 1
ATOM 593 O O . ASN A 1 105 ? 99.673 81.400 138.283 1.00 182.04 105 ASN A O 1
ATOM 598 N N . ILE A 1 106 ? 100.919 81.410 136.414 1.00 174.08 106 ILE A N 1
ATOM 599 C CA . ILE A 1 106 ? 102.141 81.098 137.145 1.00 153.27 106 ILE A CA 1
ATOM 600 C C . ILE A 1 106 ? 102.510 82.267 138.052 1.00 152.50 106 ILE A C 1
ATOM 601 O O . ILE A 1 106 ? 102.673 82.079 139.255 1.00 162.32 106 ILE A O 1
ATOM 606 N N . PHE A 1 107 ? 102.563 83.492 137.523 1.00 147.39 107 PHE A N 1
ATOM 607 C CA . PHE A 1 107 ? 102.930 84.667 138.321 1.00 135.29 107 PHE A CA 1
ATOM 608 C C . PHE A 1 107 ? 102.161 84.674 139.644 1.00 130.03 107 PHE A C 1
ATOM 609 O O . PHE A 1 107 ? 102.759 84.868 140.693 1.00 121.01 107 PHE A O 1
ATOM 617 N N . LEU A 1 108 ? 100.851 84.394 139.584 1.00 120.94 108 LEU A N 1
ATOM 618 C CA . LEU A 1 108 ? 100.032 84.316 140.780 1.00 119.86 108 LEU A CA 1
ATOM 619 C C . LEU A 1 108 ? 100.502 83.187 141.701 1.00 117.50 108 LEU A C 1
ATOM 620 O O . LEU A 1 108 ? 100.771 83.423 142.881 1.00 117.80 108 LEU A O 1
ATOM 625 N N . ARG A 1 109 ? 100.666 81.983 141.140 1.00 120.49 109 ARG A N 1
ATOM 626 C CA . ARG A 1 109 ? 101.032 80.815 141.926 1.00 128.82 109 ARG A CA 1
ATOM 627 C C . ARG A 1 109 ? 102.402 81.037 142.577 1.00 139.60 109 ARG A C 1
ATOM 628 O O . ARG A 1 109 ? 102.599 80.708 143.735 1.00 129.50 109 ARG A O 1
ATOM 636 N N . GLU A 1 110 ? 103.364 81.562 141.814 1.00 151.70 110 GLU A N 1
ATOM 637 C CA . GLU A 1 110 ? 104.707 81.814 142.324 1.00 147.13 110 GLU A CA 1
ATOM 638 C C . GLU A 1 110 ? 104.691 82.896 143.409 1.00 145.08 110 GLU A C 1
ATOM 639 O O . GLU A 1 110 ? 105.386 82.782 144.401 1.00 143.54 110 GLU A O 1
ATOM 645 N N . GLY A 1 111 ? 103.901 83.950 143.194 1.00 139.28 111 GLY A N 1
ATOM 646 C CA . GLY A 1 111 ? 103.779 85.045 144.137 1.00 123.25 111 GLY A CA 1
ATOM 647 C C . GLY A 1 111 ? 103.310 84.593 145.509 1.00 114.43 111 GLY A C 1
ATOM 648 O O . GLY A 1 111 ? 103.887 85.015 146.515 1.00 116.07 111 GLY A O 1
ATOM 649 N N . ILE A 1 112 ? 102.302 83.714 145.545 1.00 111.63 112 ILE A N 1
ATOM 650 C CA . ILE A 1 112 ? 101.802 83.194 146.809 1.00 127.66 112 ILE A CA 1
ATOM 651 C C . ILE A 1 112 ? 102.894 82.461 147.592 1.00 131.30 112 ILE A C 1
ATOM 652 O O . ILE A 1 112 ? 103.042 82.691 148.797 1.00 142.88 112 ILE A O 1
ATOM 657 N N . GLN A 1 113 ? 103.713 81.670 146.898 1.00 138.69 113 GLN A N 1
ATOM 658 C CA . GLN A 1 113 ? 104.811 80.967 147.541 1.00 161.88 113 GLN A CA 1
ATOM 659 C C . GLN A 1 113 ? 105.769 81.961 148.212 1.00 178.60 113 GLN A C 1
ATOM 660 O O . GLN A 1 113 ? 106.260 81.690 149.309 1.00 164.70 113 GLN A O 1
ATOM 666 N N . LEU A 1 114 ? 106.010 83.123 147.580 1.00 196.87 114 LEU A N 1
ATOM 667 C CA . LEU A 1 114 ? 106.810 84.168 148.201 1.00 204.33 114 LEU A CA 1
ATOM 668 C C . LEU A 1 114 ? 106.028 84.867 149.312 1.00 211.70 114 LEU A C 1
ATOM 669 O O . LEU A 1 114 ? 106.587 85.111 150.380 1.00 241.79 114 LEU A O 1
ATOM 674 N N . VAL A 1 115 ? 104.753 85.215 149.067 1.00 197.67 115 VAL A N 1
ATOM 675 C CA . VAL A 1 115 ? 103.952 85.930 150.054 1.00 191.65 115 VAL A CA 1
ATOM 676 C C . VAL A 1 115 ? 103.876 85.108 151.343 1.00 177.16 115 VAL A C 1
ATOM 677 O O . VAL A 1 115 ? 103.620 85.651 152.408 1.00 156.15 115 VAL A O 1
ATOM 681 N N . VAL A 1 116 ? 104.107 83.788 151.225 1.00 189.62 116 VAL A N 1
ATOM 682 C CA . VAL A 1 116 ? 104.202 82.912 152.394 1.00 208.44 116 VAL A CA 1
ATOM 683 C C . VAL A 1 116 ? 105.385 83.393 153.231 1.00 253.78 116 VAL A C 1
ATOM 684 O O . VAL A 1 116 ? 106.204 84.130 152.710 1.00 268.85 116 VAL A O 1
ATOM 688 N N . ASP A 1 117 ? 105.432 83.039 154.519 1.00 297.80 117 ASP A N 1
ATOM 689 C CA . ASP A 1 117 ? 106.469 83.518 155.426 1.00 320.91 117 ASP A CA 1
ATOM 690 C C . ASP A 1 117 ? 107.819 83.569 154.709 1.00 284.37 117 ASP A C 1
ATOM 691 O O . ASP A 1 117 ? 108.204 82.592 154.073 1.00 254.40 117 ASP A O 1
ATOM 696 N N . GLY A 1 118 ? 108.518 84.712 154.809 1.00 272.49 118 GLY A N 1
ATOM 697 C CA . GLY A 1 118 ? 109.889 84.809 154.332 1.00 275.62 118 GLY A CA 1
ATOM 698 C C . GLY A 1 118 ? 110.175 86.070 153.524 1.00 266.51 118 GLY A C 1
ATOM 699 O O . GLY A 1 118 ? 111.346 86.318 153.236 1.00 281.46 118 GLY A O 1
ATOM 700 N N . THR A 1 119 ? 109.151 86.855 153.149 1.00 244.53 119 THR A N 1
ATOM 701 C CA . THR A 1 119 ? 109.412 88.017 152.311 1.00 241.95 119 THR A CA 1
ATOM 702 C C . THR A 1 119 ? 109.031 89.315 153.023 1.00 211.45 119 THR A C 1
ATOM 703 O O . THR A 1 119 ? 107.920 89.484 153.499 1.00 185.78 119 THR A O 1
ATOM 707 N N . ASP A 1 120 ? 109.970 90.276 153.044 1.00 208.75 120 ASP A N 1
ATOM 708 C CA . ASP A 1 120 ? 109.681 91.650 153.425 1.00 215.75 120 ASP A CA 1
ATOM 709 C C . ASP A 1 120 ? 108.861 92.284 152.302 1.00 203.51 120 ASP A C 1
ATOM 710 O O . ASP A 1 120 ? 108.929 91.847 151.169 1.00 207.01 120 ASP A O 1
ATOM 715 N N . GLN A 1 121 ? 108.141 93.369 152.606 1.00 199.91 121 GLN A N 1
ATOM 716 C CA . GLN A 1 121 ? 107.312 94.038 151.607 1.00 206.75 121 GLN A CA 1
ATOM 717 C C . GLN A 1 121 ? 108.116 94.490 150.373 1.00 220.02 121 GLN A C 1
ATOM 718 O O . GLN A 1 121 ? 107.736 94.160 149.237 1.00 242.31 121 GLN A O 1
ATOM 724 N N . PRO A 1 122 ? 109.257 95.212 150.513 1.00 216.01 122 PRO A N 1
ATOM 725 C CA . PRO A 1 122 ? 109.960 95.729 149.335 1.00 199.87 122 PRO A CA 1
ATOM 726 C C . PRO A 1 122 ? 110.522 94.630 148.437 1.00 169.50 122 PRO A C 1
ATOM 727 O O . PRO A 1 122 ? 110.326 94.681 147.236 1.00 146.96 122 PRO A O 1
ATOM 731 N N . ILE A 1 123 ? 111.086 93.581 149.050 1.00 164.98 123 ILE A N 1
ATOM 732 C CA . ILE A 1 123 ? 111.717 92.498 148.307 1.00 169.28 123 ILE A CA 1
ATOM 733 C C . ILE A 1 123 ? 110.669 91.700 147.524 1.00 168.24 123 ILE A C 1
ATOM 734 O O . ILE A 1 123 ? 110.899 91.390 146.355 1.00 165.48 123 ILE A O 1
ATOM 739 N N . VAL A 1 124 ? 109.527 91.377 148.142 1.00 149.94 124 VAL A N 1
ATOM 740 C CA . VAL A 1 124 ? 108.524 90.581 147.444 1.00 136.19 124 VAL A CA 1
ATOM 741 C C . VAL A 1 124 ? 107.959 91.377 146.267 1.00 116.55 124 VAL A C 1
ATOM 742 O O . VAL A 1 124 ? 107.824 90.817 145.171 1.00 113.77 124 VAL A O 1
ATOM 746 N N . ARG A 1 125 ? 107.699 92.677 146.449 1.00 119.23 125 ARG A N 1
ATOM 747 C CA . ARG A 1 125 ? 107.331 93.519 145.315 1.00 132.03 125 ARG A CA 1
ATOM 748 C C . ARG A 1 125 ? 108.446 93.513 144.263 1.00 136.38 125 ARG A C 1
ATOM 749 O O . ARG A 1 125 ? 108.169 93.342 143.076 1.00 147.62 125 ARG A O 1
ATOM 757 N N . GLN A 1 126 ? 109.707 93.672 144.695 1.00 126.02 126 GLN A N 1
ATOM 758 C CA . GLN A 1 126 ? 110.829 93.771 143.771 1.00 117.92 126 GLN A CA 1
ATOM 759 C C . GLN A 1 126 ? 110.961 92.493 142.950 1.00 102.01 126 GLN A C 1
ATOM 760 O O . GLN A 1 126 ? 111.096 92.576 141.735 1.00 113.31 126 GLN A O 1
ATOM 766 N N . ILE A 1 127 ? 110.945 91.312 143.575 1.00 86.87 127 ILE A N 1
ATOM 767 C CA . ILE A 1 127 ? 111.111 90.088 142.790 1.00 91.67 127 ILE A CA 1
ATOM 768 C C . ILE A 1 127 ? 109.948 89.900 141.804 1.00 98.95 127 ILE A C 1
ATOM 769 O O . ILE A 1 127 ? 110.168 89.622 140.626 1.00 97.73 127 ILE A O 1
ATOM 774 N N . MET A 1 128 ? 108.716 90.106 142.277 1.00 105.00 128 MET A N 1
ATOM 775 C CA . MET A 1 128 ? 107.545 90.012 141.414 1.00 103.48 128 MET A CA 1
ATOM 776 C C . MET A 1 128 ? 107.538 91.130 140.376 1.00 99.46 128 MET A C 1
ATOM 777 O O . MET A 1 128 ? 107.215 90.858 139.219 1.00 110.86 128 MET A O 1
ATOM 782 N N . GLU A 1 129 ? 107.909 92.353 140.764 1.00 91.85 129 GLU A N 1
ATOM 783 C CA . GLU A 1 129 ? 107.963 93.448 139.810 1.00 102.59 129 GLU A CA 1
ATOM 784 C C . GLU A 1 129 ? 108.966 93.150 138.687 1.00 105.96 129 GLU A C 1
ATOM 785 O O . GLU A 1 129 ? 108.681 93.452 137.527 1.00 115.94 129 GLU A O 1
ATOM 791 N N . LEU A 1 130 ? 110.112 92.525 139.015 1.00 97.70 130 LEU A N 1
ATOM 792 C CA . LEU A 1 130 ? 111.093 92.190 137.991 1.00 95.38 130 LEU A CA 1
ATOM 793 C C . LEU A 1 130 ? 110.529 91.224 136.960 1.00 95.90 130 LEU A C 1
ATOM 794 O O . LEU A 1 130 ? 110.608 91.514 135.766 1.00 114.03 130 LEU A O 1
ATOM 799 N N . ASP A 1 131 ? 109.749 90.234 137.405 1.00 97.80 131 ASP A N 1
ATOM 800 C CA . ASP A 1 131 ? 109.097 89.338 136.454 1.00 106.93 131 ASP A CA 1
ATOM 801 C C . ASP A 1 131 ? 108.272 90.114 135.427 1.00 90.34 131 ASP A C 1
ATOM 802 O O . ASP A 1 131 ? 108.412 89.870 134.234 1.00 83.89 131 ASP A O 1
ATOM 807 N N . ILE A 1 132 ? 107.550 91.146 135.866 1.00 90.02 132 ILE A N 1
ATOM 808 C CA . ILE A 1 132 ? 106.742 91.962 134.972 1.00 105.39 132 ILE A CA 1
ATOM 809 C C . ILE A 1 132 ? 107.618 92.624 133.917 1.00 105.68 132 ILE A C 1
ATOM 810 O O . ILE A 1 132 ? 107.289 92.524 132.735 1.00 115.55 132 ILE A O 1
ATOM 815 N N . ASP A 1 133 ? 108.746 93.223 134.310 1.00 111.34 133 ASP A N 1
ATOM 816 C CA . ASP A 1 133 ? 109.631 93.878 133.360 1.00 134.14 133 ASP A CA 1
ATOM 817 C C . ASP A 1 133 ? 110.211 92.882 132.352 1.00 118.62 133 ASP A C 1
ATOM 818 O O . ASP A 1 133 ? 110.358 93.194 131.167 1.00 113.05 133 ASP A O 1
ATOM 823 N N . ALA A 1 134 ? 110.544 91.679 132.819 1.00 108.39 134 ALA A N 1
ATOM 824 C CA . ALA A 1 134 ? 111.062 90.637 131.952 1.00 98.69 134 ALA A CA 1
ATOM 825 C C . ALA A 1 134 ? 110.039 90.223 130.897 1.00 86.72 134 ALA A C 1
ATOM 826 O O . ALA A 1 134 ? 110.414 90.009 129.752 1.00 81.67 134 ALA A O 1
ATOM 828 N N . LYS A 1 135 ? 108.757 90.112 131.268 1.00 89.14 135 LYS A N 1
ATOM 829 C CA . LYS A 1 135 ? 107.726 89.747 130.308 1.00 89.94 135 LYS A CA 1
ATOM 830 C C . LYS A 1 135 ? 107.439 90.897 129.349 1.00 82.28 135 LYS A C 1
ATOM 831 O O . LYS A 1 135 ? 107.183 90.653 128.179 1.00 95.94 135 LYS A O 1
ATOM 837 N N . GLU A 1 136 ? 107.501 92.149 129.796 1.00 83.73 136 GLU A N 1
ATOM 838 C CA . GLU A 1 136 ? 107.304 93.278 128.898 1.00 104.84 136 GLU A CA 1
ATOM 839 C C . GLU A 1 136 ? 108.387 93.306 127.823 1.00 95.52 136 GLU A C 1
ATOM 840 O O . GLU A 1 136 ? 108.089 93.519 126.640 1.00 98.45 136 GLU A O 1
ATOM 846 N N . GLN A 1 137 ? 109.640 93.056 128.222 1.00 88.56 137 GLN A N 1
ATOM 847 C CA . GLN A 1 137 ? 110.772 93.027 127.301 1.00 93.24 137 GLN A CA 1
ATOM 848 C C . GLN A 1 137 ? 110.651 91.876 126.300 1.00 89.99 137 GLN A C 1
ATOM 849 O O . GLN A 1 137 ? 110.972 92.021 125.130 1.00 97.25 137 GLN A O 1
ATOM 855 N N . GLU A 1 138 ? 110.175 90.718 126.757 1.00 83.10 138 GLU A N 1
ATOM 856 C CA . GLU A 1 138 ? 110.005 89.546 125.910 1.00 82.03 138 GLU A CA 1
ATOM 857 C C . GLU A 1 138 ? 109.018 89.827 124.779 1.00 73.90 138 GLU A C 1
ATOM 858 O O . GLU A 1 138 ? 109.298 89.528 123.622 1.00 70.94 138 GLU A O 1
ATOM 864 N N . HIS A 1 139 ? 107.856 90.415 125.104 1.00 77.47 139 HIS A N 1
ATOM 865 C CA . HIS A 1 139 ? 106.842 90.706 124.107 1.00 86.46 139 HIS A CA 1
ATOM 866 C C . HIS A 1 139 ? 107.290 91.805 123.146 1.00 85.85 139 HIS A C 1
ATOM 867 O O . HIS A 1 139 ? 106.968 91.744 121.947 1.00 95.54 139 HIS A O 1
ATOM 874 N N . ASP A 1 140 ? 108.001 92.814 123.646 1.00 75.65 140 ASP A N 1
ATOM 875 C CA . ASP A 1 140 ? 108.508 93.855 122.774 1.00 82.67 140 ASP A CA 1
ATOM 876 C C . ASP A 1 140 ? 109.489 93.287 121.745 1.00 87.07 140 ASP A C 1
ATOM 877 O O . ASP A 1 140 ? 109.516 93.697 120.585 1.00 97.11 140 ASP A O 1
ATOM 882 N N . ASN A 1 141 ? 110.327 92.342 122.154 1.00 82.54 141 ASN A N 1
ATOM 883 C CA . ASN A 1 141 ? 111.284 91.712 121.257 1.00 85.45 141 ASN A CA 1
ATOM 884 C C . ASN A 1 141 ? 110.600 90.970 120.103 1.00 73.46 141 ASN A C 1
ATOM 885 O O . ASN A 1 141 ? 111.120 90.991 118.988 1.00 63.40 141 ASN A O 1
ATOM 890 N N . TYR A 1 142 ? 109.441 90.326 120.340 1.00 63.94 142 TYR A N 1
ATOM 891 C CA . TYR A 1 142 ? 108.688 89.685 119.269 1.00 60.52 142 TYR A CA 1
ATOM 892 C C . TYR A 1 142 ? 108.195 90.720 118.262 1.00 52.25 142 TYR A C 1
ATOM 893 O O . TYR A 1 142 ? 108.366 90.580 117.043 1.00 57.65 142 TYR A O 1
ATOM 902 N N . ALA A 1 143 ? 107.588 91.778 118.778 1.00 45.81 143 ALA A N 1
ATOM 903 C CA . ALA A 1 143 ? 107.052 92.804 117.913 1.00 48.86 143 ALA A CA 1
ATOM 904 C C . ALA A 1 143 ? 108.136 93.439 117.041 1.00 51.18 143 ALA A C 1
ATOM 905 O O . ALA A 1 143 ? 107.910 93.697 115.870 1.00 48.75 143 ALA A O 1
ATOM 907 N N . LYS A 1 144 ? 109.318 93.686 117.591 1.00 62.69 144 LYS A N 1
ATOM 908 C CA . LYS A 1 144 ? 110.400 94.324 116.857 1.00 79.43 144 LYS A CA 1
ATOM 909 C C . LYS A 1 144 ? 110.859 93.534 115.621 1.00 73.60 144 LYS A C 1
ATOM 910 O O . LYS A 1 144 ? 111.289 94.139 114.636 1.00 64.86 144 LYS A O 1
ATOM 916 N N . LEU A 1 145 ? 110.761 92.199 115.617 1.00 60.83 145 LEU A N 1
ATOM 917 C CA . LEU A 1 145 ? 111.053 91.458 114.397 1.00 51.07 145 LEU A CA 1
ATOM 918 C C . LEU A 1 145 ? 110.093 91.854 113.287 1.00 55.00 145 LEU A C 1
ATOM 919 O O . LEU A 1 145 ? 110.528 92.090 112.168 1.00 57.40 145 LEU A O 1
ATOM 924 N N . PHE A 1 146 ? 108.790 91.943 113.574 1.00 55.08 146 PHE A N 1
ATOM 925 C CA . PHE A 1 146 ? 107.830 92.280 112.541 1.00 54.19 146 PHE A CA 1
ATOM 926 C C . PHE A 1 146 ? 107.950 93.738 112.130 1.00 50.71 146 PHE A C 1
ATOM 927 O O . PHE A 1 146 ? 107.802 94.026 110.952 1.00 54.62 146 PHE A O 1
ATOM 935 N N . GLU A 1 147 ? 108.235 94.651 113.052 1.00 51.32 147 GLU A N 1
ATOM 936 C CA . GLU A 1 147 ? 108.394 96.041 112.679 1.00 64.25 147 GLU A CA 1
ATOM 937 C C . GLU A 1 147 ? 109.563 96.227 111.725 1.00 64.99 147 GLU A C 1
ATOM 938 O O . GLU A 1 147 ? 109.444 96.988 110.751 1.00 67.78 147 GLU A O 1
ATOM 944 N N . SER A 1 148 ? 110.689 95.553 112.006 1.00 72.53 148 SER A N 1
ATOM 945 C CA . SER A 1 148 ? 111.881 95.661 111.165 1.00 85.08 148 SER A CA 1
ATOM 946 C C . SER A 1 148 ? 111.684 95.023 109.790 1.00 75.00 148 SER A C 1
ATOM 947 O O . SER A 1 148 ? 112.035 95.650 108.796 1.00 61.55 148 SER A O 1
ATOM 950 N N . ALA A 1 149 ? 111.001 93.877 109.715 1.00 71.56 149 ALA A N 1
ATOM 951 C CA . ALA A 1 149 ? 110.624 93.263 108.445 1.00 58.52 149 ALA A CA 1
ATOM 952 C C . ALA A 1 149 ? 109.759 94.190 107.600 1.00 50.80 149 ALA A C 1
ATOM 953 O O . ALA A 1 149 ? 110.006 94.344 106.413 1.00 49.53 149 ALA A O 1
ATOM 955 N N . GLY A 1 150 ? 108.813 94.889 108.222 1.00 50.47 150 GLY A N 1
ATOM 956 C CA . GLY A 1 150 ? 108.012 95.860 107.506 1.00 56.91 150 GLY A CA 1
ATOM 957 C C . GLY A 1 150 ? 108.786 97.131 107.153 1.00 59.19 150 GLY A C 1
ATOM 958 O O . GLY A 1 150 ? 108.201 98.061 106.603 1.00 65.85 150 GLY A O 1
ATOM 959 N N . SER A 1 151 ? 110.044 97.239 107.586 1.00 59.75 151 SER A N 1
ATOM 960 C CA . SER A 1 151 ? 110.876 98.373 107.234 1.00 65.90 151 SER A CA 1
ATOM 961 C C . SER A 1 151 ? 111.830 98.049 106.086 1.00 65.15 151 SER A C 1
ATOM 962 O O . SER A 1 151 ? 112.345 98.984 105.498 1.00 67.79 151 SER A O 1
ATOM 965 N N . TYR A 1 152 ? 112.158 96.770 105.888 1.00 61.70 152 TYR A N 1
ATOM 966 C CA . TYR A 1 152 ? 113.068 96.337 104.845 1.00 59.19 152 TYR A CA 1
ATOM 967 C C . TYR A 1 152 ? 112.280 96.011 103.586 1.00 58.70 152 TYR A C 1
ATOM 968 O O . TYR A 1 152 ? 112.769 96.217 102.471 1.00 59.56 152 TYR A O 1
ATOM 977 N N . ALA A 1 153 ? 111.064 95.480 103.768 1.00 58.78 153 ALA A N 1
ATOM 978 C CA . ALA A 1 153 ? 110.295 94.964 102.653 1.00 60.58 153 ALA A CA 1
ATOM 979 C C . ALA A 1 153 ? 110.019 96.042 101.609 1.00 57.12 153 ALA A C 1
ATOM 980 O O . ALA A 1 153 ? 110.234 95.786 100.426 1.00 51.04 153 ALA A O 1
ATOM 982 N N . PRO A 1 154 ? 109.542 97.254 101.961 1.00 56.32 154 PRO A N 1
ATOM 983 C CA . PRO A 1 154 ? 109.243 98.242 100.929 1.00 58.19 154 PRO A CA 1
ATOM 984 C C . PRO A 1 154 ? 110.457 98.634 100.089 1.00 61.82 154 PRO A C 1
ATOM 985 O O . PRO A 1 154 ? 110.348 98.757 98.892 1.00 62.16 154 PRO A O 1
ATOM 989 N N . THR A 1 155 ? 111.640 98.733 100.695 1.00 67.28 155 THR A N 1
ATOM 990 C CA . THR A 1 155 ? 112.852 99.064 99.969 1.00 65.64 155 THR A CA 1
ATOM 991 C C . THR A 1 155 ? 113.242 97.941 99.014 1.00 62.13 155 THR A C 1
ATOM 992 O O . THR A 1 155 ? 113.719 98.222 97.909 1.00 59.09 155 THR A O 1
ATOM 996 N N . MET A 1 156 ? 113.065 96.682 99.436 1.00 58.34 156 MET A N 1
ATOM 997 C CA . MET A 1 156 ? 113.403 95.563 98.565 1.00 53.40 156 MET A CA 1
ATOM 998 C C . MET A 1 156 ? 112.517 95.562 97.330 1.00 59.35 156 MET A C 1
ATOM 999 O O . MET A 1 156 ? 113.028 95.451 96.209 1.00 71.00 156 MET A O 1
ATOM 1004 N N . GLY A 1 157 ? 111.231 95.906 97.486 1.00 59.34 157 GLY A N 1
ATOM 1005 C CA . GLY A 1 157 ? 110.373 96.171 96.333 1.00 65.56 157 GLY A CA 1
ATOM 1006 C C . GLY A 1 157 ? 111.036 97.038 95.244 1.00 63.07 157 GLY A C 1
ATOM 1007 O O . GLY A 1 157 ? 111.035 96.693 94.065 1.00 55.00 157 GLY A O 1
ATOM 1008 N N . ILE A 1 158 ? 111.715 98.100 95.681 1.00 56.92 158 ILE A N 1
ATOM 1009 C CA . ILE A 1 158 ? 112.453 98.973 94.791 1.00 56.82 158 ILE A CA 1
ATOM 1010 C C . ILE A 1 158 ? 113.574 98.209 94.093 1.00 51.00 158 ILE A C 1
ATOM 1011 O O . ILE A 1 158 ? 113.745 98.407 92.895 1.00 51.70 158 ILE A O 1
ATOM 1016 N N . ILE A 1 159 ? 114.305 97.340 94.801 1.00 55.50 159 ILE A N 1
ATOM 1017 C CA . ILE A 1 159 ? 115.374 96.590 94.154 1.00 63.34 159 ILE A CA 1
ATOM 1018 C C . ILE A 1 159 ? 114.796 95.719 93.034 1.00 55.33 159 ILE A C 1
ATOM 1019 O O . ILE A 1 159 ? 115.348 95.653 91.925 1.00 52.27 159 ILE A O 1
ATOM 1024 N N . GLY A 1 160 ? 113.659 95.066 93.314 1.00 48.99 160 GLY A N 1
ATOM 1025 C CA . GLY A 1 160 ? 112.986 94.270 92.304 1.00 55.16 160 GLY A CA 1
ATOM 1026 C C . GLY A 1 160 ? 112.638 95.068 91.039 1.00 56.55 160 GLY A C 1
ATOM 1027 O O . GLY A 1 160 ? 112.845 94.614 89.908 1.00 50.95 160 GLY A O 1
ATOM 1028 N N . THR A 1 161 ? 112.086 96.273 91.231 1.00 50.38 161 THR A N 1
ATOM 1029 C CA . THR A 1 161 ? 111.675 97.106 90.113 1.00 45.87 161 THR A CA 1
ATOM 1030 C C . THR A 1 161 ? 112.862 97.539 89.256 1.00 40.45 161 THR A C 1
ATOM 1031 O O . THR A 1 161 ? 112.802 97.494 88.033 1.00 39.32 161 THR A O 1
ATOM 1035 N N . VAL A 1 162 ? 113.954 97.936 89.893 1.00 40.84 162 VAL A N 1
ATOM 1036 C CA . VAL A 1 162 ? 115.119 98.371 89.155 1.00 45.18 162 VAL A CA 1
ATOM 1037 C C . VAL A 1 162 ? 115.681 97.211 88.340 1.00 56.51 162 VAL A C 1
ATOM 1038 O O . VAL A 1 162 ? 116.114 97.421 87.213 1.00 66.89 162 VAL A O 1
ATOM 1042 N N . MET A 1 163 ? 115.665 95.984 88.866 1.00 66.01 163 MET A N 1
ATOM 1043 C CA . MET A 1 163 ? 116.145 94.854 88.088 1.00 70.81 163 MET A CA 1
ATOM 1044 C C . MET A 1 163 ? 115.223 94.560 86.916 1.00 67.25 163 MET A C 1
ATOM 1045 O O . MET A 1 163 ? 115.712 94.196 85.847 1.00 80.33 163 MET A O 1
ATOM 1050 N N . GLY A 1 164 ? 113.912 94.755 87.091 1.00 63.83 164 GLY A N 1
ATOM 1051 C CA . GLY A 1 164 ? 112.960 94.673 85.986 1.00 78.15 164 GLY A CA 1
ATOM 1052 C C . GLY A 1 164 ? 113.250 95.671 84.854 1.00 66.14 164 GLY A C 1
ATOM 1053 O O . GLY A 1 164 ? 113.287 95.306 83.675 1.00 59.02 164 GLY A O 1
ATOM 1054 N N . LEU A 1 165 ? 113.529 96.921 85.226 1.00 56.93 165 LEU A N 1
ATOM 1055 C CA . LEU A 1 165 ? 113.834 97.946 84.243 1.00 55.14 165 LEU A CA 1
ATOM 1056 C C . LEU A 1 165 ? 115.170 97.659 83.542 1.00 52.03 165 LEU A C 1
ATOM 1057 O O . LEU A 1 165 ? 115.310 97.930 82.358 1.00 67.88 165 LEU A O 1
ATOM 1062 N N . ILE A 1 166 ? 116.148 97.080 84.231 1.00 49.95 166 ILE A N 1
ATOM 1063 C CA . ILE A 1 166 ? 117.415 96.718 83.615 1.00 53.72 166 ILE A CA 1
ATOM 1064 C C . ILE A 1 166 ? 117.195 95.634 82.562 1.00 52.31 166 ILE A C 1
ATOM 1065 O O . ILE A 1 166 ? 117.770 95.672 81.478 1.00 51.21 166 ILE A O 1
ATOM 1070 N N . GLN A 1 167 ? 116.348 94.656 82.853 1.00 62.09 167 GLN A N 1
ATOM 1071 C CA . GLN A 1 167 ? 116.053 93.601 81.901 1.00 76.95 167 GLN A CA 1
ATOM 1072 C C . GLN A 1 167 ? 115.347 94.165 80.659 1.00 80.00 167 GLN A C 1
ATOM 1073 O O . GLN A 1 167 ? 115.648 93.739 79.555 1.00 104.43 167 GLN A O 1
ATOM 1079 N N . VAL A 1 168 ? 114.448 95.148 80.795 1.00 71.22 168 VAL A N 1
ATOM 1080 C CA . VAL A 1 168 ? 113.842 95.842 79.656 1.00 65.59 168 VAL A CA 1
ATOM 1081 C C . VAL A 1 168 ? 114.859 96.621 78.809 1.00 55.72 168 VAL A C 1
ATOM 1082 O O . VAL A 1 168 ? 114.762 96.654 77.602 1.00 53.83 168 VAL A O 1
ATOM 1086 N N . LEU A 1 169 ? 115.866 97.239 79.419 1.00 57.59 169 LEU A N 1
ATOM 1087 C CA . LEU A 1 169 ? 116.957 97.890 78.716 1.00 59.99 169 LEU A CA 1
ATOM 1088 C C . LEU A 1 169 ? 117.687 96.912 77.785 1.00 64.38 169 LEU A C 1
ATOM 1089 O O . LEU A 1 169 ? 118.270 97.307 76.782 1.00 63.24 169 LEU A O 1
ATOM 1094 N N . GLY A 1 170 ? 117.617 95.617 78.077 1.00 88.93 170 GLY A N 1
ATOM 1095 C CA . GLY A 1 170 ? 118.218 94.616 77.199 1.00 109.54 170 GLY A CA 1
ATOM 1096 C C . GLY A 1 170 ? 117.411 94.404 75.918 1.00 117.52 170 GLY A C 1
ATOM 1097 O O . GLY A 1 170 ? 117.881 94.724 74.825 1.00 113.16 170 GLY A O 1
ATOM 1098 N N . HIS A 1 171 ? 116.173 93.929 76.081 1.00 133.31 171 HIS A N 1
ATOM 1099 C CA . HIS A 1 171 ? 115.287 93.593 74.973 1.00 160.68 171 HIS A CA 1
ATOM 1100 C C . HIS A 1 171 ? 114.469 94.812 74.527 1.00 170.69 171 HIS A C 1
ATOM 1101 O O . HIS A 1 171 ? 113.308 94.985 74.910 1.00 177.73 171 HIS A O 1
ATOM 1108 N N . LEU A 1 172 ? 115.104 95.677 73.721 1.00 168.25 172 LEU A N 1
ATOM 1109 C CA . LEU A 1 172 ? 114.492 96.919 73.278 1.00 164.73 172 LEU A CA 1
ATOM 1110 C C . LEU A 1 172 ? 114.112 96.860 71.798 1.00 185.74 172 LEU A C 1
ATOM 1111 O O . LEU A 1 172 ? 113.751 97.894 71.232 1.00 206.13 172 LEU A O 1
ATOM 1116 N N . THR A 1 173 ? 114.089 95.664 71.204 1.00 190.20 173 THR A N 1
ATOM 1117 C CA . THR A 1 173 ? 113.939 95.546 69.754 1.00 186.16 173 THR A CA 1
ATOM 1118 C C . THR A 1 173 ? 112.510 95.907 69.336 1.00 187.96 173 THR A C 1
ATOM 1119 O O . THR A 1 173 ? 112.319 96.603 68.340 1.00 181.86 173 THR A O 1
ATOM 1123 N N . ASP A 1 174 ? 111.507 95.413 70.080 1.00 202.89 174 ASP A N 1
ATOM 1124 C CA . ASP A 1 174 ? 110.115 95.548 69.666 1.00 214.91 174 ASP A CA 1
ATOM 1125 C C . ASP A 1 174 ? 109.520 96.853 70.194 1.00 214.12 174 ASP A C 1
ATOM 1126 O O . ASP A 1 174 ? 110.052 97.442 71.127 1.00 214.03 174 ASP A O 1
ATOM 1131 N N . PRO A 1 175 ? 108.443 97.392 69.570 1.00 213.34 175 PRO A N 1
ATOM 1132 C CA . PRO A 1 175 ? 107.841 98.662 69.967 1.00 204.49 175 PRO A CA 1
ATOM 1133 C C . PRO A 1 175 ? 106.496 98.603 70.683 1.00 205.73 175 PRO A C 1
ATOM 1134 O O . PRO A 1 175 ? 105.891 99.644 70.867 1.00 212.61 175 PRO A O 1
ATOM 1138 N N . SER A 1 176 ? 105.974 97.398 70.952 1.00 218.69 176 SER A N 1
ATOM 1139 C CA . SER A 1 176 ? 104.714 97.264 71.682 1.00 226.90 176 SER A CA 1
ATOM 1140 C C . SER A 1 176 ? 104.990 96.907 73.141 1.00 234.01 176 SER A C 1
ATOM 1141 O O . SER A 1 176 ? 104.398 97.507 74.036 1.00 224.92 176 SER A O 1
ATOM 1144 N N . GLN A 1 177 ? 105.916 95.958 73.368 1.00 231.61 177 GLN A N 1
ATOM 1145 C CA . GLN A 1 177 ? 106.337 95.561 74.707 1.00 210.65 177 GLN A CA 1
ATOM 1146 C C . GLN A 1 177 ? 106.776 96.765 75.545 1.00 174.58 177 GLN A C 1
ATOM 1147 O O . GLN A 1 177 ? 106.678 96.718 76.760 1.00 177.57 177 GLN A O 1
ATOM 1153 N N . LEU A 1 178 ? 107.210 97.858 74.912 1.00 151.72 178 LEU A N 1
ATOM 1154 C CA . LEU A 1 178 ? 107.602 99.041 75.653 1.00 144.08 178 LEU A CA 1
ATOM 1155 C C . LEU A 1 178 ? 106.496 99.493 76.618 1.00 117.11 178 LEU A C 1
ATOM 1156 O O . LEU A 1 178 ? 106.788 100.180 77.598 1.00 111.70 178 LEU A O 1
ATOM 1161 N N . GLY A 1 179 ? 105.247 99.092 76.358 1.00 104.15 179 GLY A N 1
ATOM 1162 C CA . GLY A 1 179 ? 104.178 99.311 77.319 1.00 112.82 179 GLY A CA 1
ATOM 1163 C C . GLY A 1 179 ? 104.164 98.277 78.449 1.00 129.27 179 GLY A C 1
ATOM 1164 O O . GLY A 1 179 ? 104.475 98.580 79.602 1.00 140.56 179 GLY A O 1
ATOM 1165 N N . PRO A 1 180 ? 103.688 97.046 78.178 1.00 139.92 180 PRO A N 1
ATOM 1166 C CA . PRO A 1 180 ? 103.489 96.032 79.208 1.00 131.51 180 PRO A CA 1
ATOM 1167 C C . PRO A 1 180 ? 104.723 95.691 80.030 1.00 119.58 180 PRO A C 1
ATOM 1168 O O . PRO A 1 180 ? 104.592 95.468 81.223 1.00 123.98 180 PRO A O 1
ATOM 1172 N N . SER A 1 181 ? 105.916 95.735 79.435 1.00 106.19 181 SER A N 1
ATOM 1173 C CA . SER A 1 181 ? 107.140 95.357 80.137 1.00 98.94 181 SER A CA 1
ATOM 1174 C C . SER A 1 181 ? 107.436 96.295 81.302 1.00 90.48 181 SER A C 1
ATOM 1175 O O . SER A 1 181 ? 107.843 95.836 82.376 1.00 114.20 181 SER A O 1
ATOM 1178 N N . ILE A 1 182 ? 107.212 97.595 81.129 1.00 77.65 182 ILE A N 1
ATOM 1179 C CA . ILE A 1 182 ? 107.392 98.521 82.238 1.00 82.00 182 ILE A CA 1
ATOM 1180 C C . ILE A 1 182 ? 106.349 98.244 83.328 1.00 81.25 182 ILE A C 1
ATOM 1181 O O . ILE A 1 182 ? 106.677 98.256 84.523 1.00 84.47 182 ILE A O 1
ATOM 1186 N N . ALA A 1 183 ? 105.113 97.933 82.940 1.00 84.74 183 ALA A N 1
ATOM 1187 C CA . ALA A 1 183 ? 104.053 97.698 83.918 1.00 111.98 183 ALA A CA 1
ATOM 1188 C C . ALA A 1 183 ? 104.386 96.511 84.837 1.00 104.09 183 ALA A C 1
ATOM 1189 O O . ALA A 1 183 ? 104.175 96.591 86.060 1.00 89.06 183 ALA A O 1
ATOM 1191 N N . VAL A 1 184 ? 104.904 95.414 84.266 1.00 90.73 184 VAL A N 1
ATOM 1192 C CA . VAL A 1 184 ? 105.183 94.245 85.082 1.00 89.27 184 VAL A CA 1
ATOM 1193 C C . VAL A 1 184 ? 106.330 94.537 86.041 1.00 91.35 184 VAL A C 1
ATOM 1194 O O . VAL A 1 184 ? 106.346 94.011 87.166 1.00 110.93 184 VAL A O 1
ATOM 1198 N N . ALA A 1 185 ? 107.315 95.350 85.631 1.00 69.29 185 ALA A N 1
ATOM 1199 C CA . ALA A 1 185 ? 108.401 95.724 86.527 1.00 61.98 185 ALA A CA 1
ATOM 1200 C C . ALA A 1 185 ? 107.879 96.381 87.823 1.00 60.10 185 ALA A C 1
ATOM 1201 O O . ALA A 1 185 ? 108.261 96.018 88.949 1.00 60.26 185 ALA A O 1
ATOM 1203 N N . PHE A 1 186 ? 106.891 97.262 87.679 1.00 58.44 186 PHE A N 1
ATOM 1204 C CA . PHE A 1 186 ? 106.283 97.913 88.815 1.00 63.05 186 PHE A CA 1
ATOM 1205 C C . PHE A 1 186 ? 105.511 96.961 89.732 1.00 67.32 186 PHE A C 1
ATOM 1206 O O . PHE A 1 186 ? 105.386 97.274 90.919 1.00 62.73 186 PHE A O 1
ATOM 1214 N N . ILE A 1 187 ? 105.050 95.797 89.261 1.00 75.96 187 ILE A N 1
ATOM 1215 C CA . ILE A 1 187 ? 104.451 94.802 90.146 1.00 81.62 187 ILE A CA 1
ATOM 1216 C C . ILE A 1 187 ? 105.397 94.414 91.277 1.00 71.42 187 ILE A C 1
ATOM 1217 O O . ILE A 1 187 ? 104.942 94.175 92.403 1.00 65.48 187 ILE A O 1
ATOM 1222 N N . ALA A 1 188 ? 106.715 94.415 91.028 1.00 69.76 188 ALA A N 1
ATOM 1223 C CA . ALA A 1 188 ? 107.630 94.119 92.117 1.00 71.21 188 ALA A CA 1
ATOM 1224 C C . ALA A 1 188 ? 107.557 95.175 93.231 1.00 67.35 188 ALA A C 1
ATOM 1225 O O . ALA A 1 188 ? 107.615 94.824 94.410 1.00 59.01 188 ALA A O 1
ATOM 1227 N N . THR A 1 189 ? 107.417 96.465 92.880 1.00 67.39 189 THR A N 1
ATOM 1228 C CA . THR A 1 189 ? 107.258 97.498 93.902 1.00 65.24 189 THR A CA 1
ATOM 1229 C C . THR A 1 189 ? 105.973 97.270 94.687 1.00 62.74 189 THR A C 1
ATOM 1230 O O . THR A 1 189 ? 105.971 97.423 95.914 1.00 62.60 189 THR A O 1
ATOM 1234 N N . LEU A 1 190 ? 104.881 96.915 94.006 1.00 76.99 190 LEU A N 1
ATOM 1235 C CA . LEU A 1 190 ? 103.618 96.768 94.722 1.00 90.16 190 LEU A CA 1
ATOM 1236 C C . LEU A 1 190 ? 103.684 95.626 95.737 1.00 70.96 190 LEU A C 1
ATOM 1237 O O . LEU A 1 190 ? 103.170 95.786 96.834 1.00 52.83 190 LEU A O 1
ATOM 1242 N N . TYR A 1 191 ? 104.278 94.486 95.375 1.00 71.96 191 TYR A N 1
ATOM 1243 C CA . TYR A 1 191 ? 104.369 93.346 96.283 1.00 78.62 191 TYR A CA 1
ATOM 1244 C C . TYR A 1 191 ? 105.097 93.721 97.575 1.00 74.90 191 TYR A C 1
ATOM 1245 O O . TYR A 1 191 ? 104.792 93.193 98.635 1.00 72.42 191 TYR A O 1
ATOM 1254 N N . GLY A 1 192 ? 106.019 94.668 97.466 1.00 68.46 192 GLY A N 1
ATOM 1255 C CA . GLY A 1 192 ? 106.646 95.184 98.656 1.00 71.03 192 GLY A CA 1
ATOM 1256 C C . GLY A 1 192 ? 105.711 96.033 99.498 1.00 68.20 192 GLY A C 1
ATOM 1257 O O . GLY A 1 192 ? 105.319 95.663 100.606 1.00 56.31 192 GLY A O 1
ATOM 1258 N N . VAL A 1 193 ? 105.348 97.202 98.980 1.00 71.70 193 VAL A N 1
ATOM 1259 C CA . VAL A 1 193 ? 104.508 98.131 99.716 1.00 68.35 193 VAL A CA 1
ATOM 1260 C C . VAL A 1 193 ? 103.317 97.405 100.341 1.00 64.62 193 VAL A C 1
ATOM 1261 O O . VAL A 1 193 ? 102.967 97.629 101.488 1.00 61.82 193 VAL A O 1
ATOM 1265 N N . ALA A 1 194 ? 102.714 96.491 99.576 1.00 67.98 194 ALA A N 1
ATOM 1266 C CA . ALA A 1 194 ? 101.509 95.816 100.009 1.00 71.55 194 ALA A CA 1
ATOM 1267 C C . ALA A 1 194 ? 101.813 94.842 101.133 1.00 68.52 194 ALA A C 1
ATOM 1268 O O . ALA A 1 194 ? 101.058 94.797 102.106 1.00 74.90 194 ALA A O 1
ATOM 1270 N N . SER A 1 195 ? 102.903 94.068 101.023 1.00 71.12 195 SER A N 1
ATOM 1271 C CA . SER A 1 195 ? 103.238 93.092 102.050 1.00 71.52 195 SER A CA 1
ATOM 1272 C C . SER A 1 195 ? 103.574 93.771 103.365 1.00 66.56 195 SER A C 1
ATOM 1273 O O . SER A 1 195 ? 103.130 93.336 104.418 1.00 56.09 195 SER A O 1
ATOM 1276 N N . ALA A 1 196 ? 104.348 94.853 103.285 1.00 78.33 196 ALA A N 1
ATOM 1277 C CA . ALA A 1 196 ? 104.761 95.585 104.456 1.00 90.12 196 ALA A CA 1
ATOM 1278 C C . ALA A 1 196 ? 103.547 96.100 105.195 1.00 69.98 196 ALA A C 1
ATOM 1279 O O . ALA A 1 196 ? 103.471 95.870 106.391 1.00 71.30 196 ALA A O 1
ATOM 1281 N N . ASN A 1 197 ? 102.653 96.814 104.504 1.00 63.24 197 ASN A N 1
ATOM 1282 C CA . ASN A 1 197 ? 101.566 97.508 105.165 1.00 74.40 197 ASN A CA 1
ATOM 1283 C C . ASN A 1 197 ? 100.505 96.547 105.679 1.00 75.24 197 ASN A C 1
ATOM 1284 O O . ASN A 1 197 ? 100.214 96.618 106.870 1.00 85.00 197 ASN A O 1
ATOM 1289 N N . LEU A 1 198 ? 100.039 95.589 104.876 1.00 75.88 198 LEU A N 1
ATOM 1290 C CA . LEU A 1 198 ? 98.987 94.693 105.345 1.00 79.43 198 LEU A CA 1
ATOM 1291 C C . LEU A 1 198 ? 99.509 93.585 106.266 1.00 79.59 198 LEU A C 1
ATOM 1292 O O . LEU A 1 198 ? 98.985 93.407 107.352 1.00 88.96 198 LEU A O 1
ATOM 1297 N N . ILE A 1 199 ? 100.538 92.824 105.890 1.00 84.36 199 ILE A N 1
ATOM 1298 C CA . ILE A 1 199 ? 100.937 91.667 106.691 1.00 82.50 199 ILE A CA 1
ATOM 1299 C C . ILE A 1 199 ? 101.792 92.062 107.898 1.00 70.68 199 ILE A C 1
ATOM 1300 O O . ILE A 1 199 ? 101.463 91.736 109.047 1.00 59.43 199 ILE A O 1
ATOM 1305 N N . PHE A 1 200 ? 102.877 92.811 107.643 1.00 67.19 200 PHE A N 1
ATOM 1306 C CA . PHE A 1 200 ? 103.890 92.971 108.667 1.00 66.21 200 PHE A CA 1
ATOM 1307 C C . PHE A 1 200 ? 103.462 93.984 109.720 1.00 58.81 200 PHE A C 1
ATOM 1308 O O . PHE A 1 200 ? 103.574 93.684 110.903 1.00 58.71 200 PHE A O 1
ATOM 1316 N N . LEU A 1 201 ? 102.934 95.153 109.354 1.00 49.30 201 LEU A N 1
ATOM 1317 C CA . LEU A 1 201 ? 102.717 96.111 110.410 1.00 55.39 201 LEU A CA 1
ATOM 1318 C C . LEU A 1 201 ? 101.498 95.735 111.256 1.00 71.48 201 LEU A C 1
ATOM 1319 O O . LEU A 1 201 ? 101.537 95.900 112.473 1.00 89.15 201 LEU A O 1
ATOM 1324 N N . PRO A 1 202 ? 100.369 95.247 110.717 1.00 73.89 202 PRO A N 1
ATOM 1325 C CA . PRO A 1 202 ? 99.342 94.655 111.565 1.00 75.26 202 PRO A CA 1
ATOM 1326 C C . PRO A 1 202 ? 99.753 93.528 112.494 1.00 68.18 202 PRO A C 1
ATOM 1327 O O . PRO A 1 202 ? 99.269 93.502 113.616 1.00 76.64 202 PRO A O 1
ATOM 1331 N N . ILE A 1 203 ? 100.629 92.610 112.088 1.00 66.88 203 ILE A N 1
ATOM 1332 C CA . ILE A 1 203 ? 101.058 91.590 113.031 1.00 68.39 203 ILE A CA 1
ATOM 1333 C C . ILE A 1 203 ? 101.868 92.221 114.160 1.00 63.33 203 ILE A C 1
ATOM 1334 O O . ILE A 1 203 ? 101.691 91.859 115.315 1.00 58.81 203 ILE A O 1
ATOM 1339 N N . ALA A 1 204 ? 102.718 93.202 113.870 1.00 72.33 204 ALA A N 1
ATOM 1340 C CA . ALA A 1 204 ? 103.438 93.915 114.919 1.00 83.86 204 ALA A CA 1
ATOM 1341 C C . ALA A 1 204 ? 102.485 94.593 115.894 1.00 87.52 204 ALA A C 1
ATOM 1342 O O . ALA A 1 204 ? 102.624 94.436 117.102 1.00 99.85 204 ALA A O 1
ATOM 1344 N N . SER A 1 205 ? 101.524 95.353 115.359 1.00 93.16 205 SER A N 1
ATOM 1345 C CA . SER A 1 205 ? 100.574 96.123 116.151 1.00 103.06 205 SER A CA 1
ATOM 1346 C C . SER A 1 205 ? 99.724 95.227 117.055 1.00 91.81 205 SER A C 1
ATOM 1347 O O . SER A 1 205 ? 99.537 95.540 118.233 1.00 99.51 205 SER A O 1
ATOM 1350 N N . LYS A 1 206 ? 99.291 94.077 116.535 1.00 92.26 206 LYS A N 1
ATOM 1351 C CA . LYS A 1 206 ? 98.447 93.179 117.303 1.00 103.75 206 LYS A CA 1
ATOM 1352 C C . LYS A 1 206 ? 99.243 92.430 118.372 1.00 95.68 206 LYS A C 1
ATOM 1353 O O . LYS A 1 206 ? 98.682 92.097 119.426 1.00 105.63 206 LYS A O 1
ATOM 1359 N N . ILE A 1 207 ? 100.533 92.160 118.136 1.00 89.83 207 ILE A N 1
ATOM 1360 C CA . ILE A 1 207 ? 101.382 91.633 119.194 1.00 86.14 207 ILE A CA 1
ATOM 1361 C C . ILE A 1 207 ? 101.512 92.664 120.315 1.00 82.12 207 ILE A C 1
ATOM 1362 O O . ILE A 1 207 ? 101.354 92.321 121.489 1.00 86.38 207 ILE A O 1
ATOM 1367 N N . ARG A 1 208 ? 101.836 93.917 119.988 1.00 82.40 208 ARG A N 1
ATOM 1368 C CA . ARG A 1 208 ? 102.163 94.865 121.040 1.00 93.64 208 ARG A CA 1
ATOM 1369 C C . ARG A 1 208 ? 100.922 95.270 121.839 1.00 92.92 208 ARG A C 1
ATOM 1370 O O . ARG A 1 208 ? 100.975 95.355 123.074 1.00 105.06 208 ARG A O 1
ATOM 1378 N N . ALA A 1 209 ? 99.788 95.437 121.180 1.00 87.12 209 ALA A N 1
ATOM 1379 C CA . ALA A 1 209 ? 98.537 95.754 121.856 1.00 90.49 209 ALA A CA 1
ATOM 1380 C C . ALA A 1 209 ? 98.115 94.659 122.831 1.00 80.74 209 ALA A C 1
ATOM 1381 O O . ALA A 1 209 ? 97.764 94.968 123.971 1.00 101.53 209 ALA A O 1
ATOM 1383 N N . LYS A 1 210 ? 98.188 93.386 122.434 1.00 72.12 210 LYS A N 1
ATOM 1384 C CA . LYS A 1 210 ? 97.797 92.318 123.344 1.00 82.79 210 LYS A CA 1
ATOM 1385 C C . LYS A 1 210 ? 98.833 92.075 124.438 1.00 85.61 210 LYS A C 1
ATOM 1386 O O . LYS A 1 210 ? 98.466 91.677 125.541 1.00 82.17 210 LYS A O 1
ATOM 1392 N N . SER A 1 211 ? 100.108 92.384 124.195 1.00 107.29 211 SER A N 1
ATOM 1393 C CA . SER A 1 211 ? 101.090 92.423 125.271 1.00 122.01 211 SER A CA 1
ATOM 1394 C C . SER A 1 211 ? 100.698 93.424 126.362 1.00 137.15 211 SER A C 1
ATOM 1395 O O . SER A 1 211 ? 100.778 93.107 127.538 1.00 153.52 211 SER A O 1
ATOM 1398 N N . ALA A 1 212 ? 100.261 94.627 126.004 1.00 135.22 212 ALA A N 1
ATOM 1399 C CA . ALA A 1 212 ? 99.881 95.636 126.987 1.00 129.35 212 ALA A CA 1
ATOM 1400 C C . ALA A 1 212 ? 98.685 95.183 127.831 1.00 107.99 212 ALA A C 1
ATOM 1401 O O . ALA A 1 212 ? 98.627 95.453 129.031 1.00 100.13 212 ALA A O 1
ATOM 1403 N N . GLU A 1 213 ? 97.724 94.488 127.228 1.00 114.83 213 GLU A N 1
ATOM 1404 C CA . GLU A 1 213 ? 96.602 93.917 127.955 1.00 142.19 213 GLU A CA 1
ATOM 1405 C C . GLU A 1 213 ? 97.083 92.869 128.961 1.00 139.87 213 GLU A C 1
ATOM 1406 O O . GLU A 1 213 ? 96.647 92.869 130.118 1.00 149.47 213 GLU A O 1
ATOM 1412 N N . GLU A 1 214 ? 97.990 91.977 128.539 1.00 133.53 214 GLU A N 1
ATOM 1413 C CA . GLU A 1 214 ? 98.479 90.914 129.408 1.00 131.61 214 GLU A CA 1
ATOM 1414 C C . GLU A 1 214 ? 99.333 91.453 130.561 1.00 108.06 214 GLU A C 1
ATOM 1415 O O . GLU A 1 214 ? 99.265 90.941 131.666 1.00 106.68 214 GLU A O 1
ATOM 1421 N N . ILE A 1 215 ? 100.115 92.509 130.330 1.00 102.38 215 ILE A N 1
ATOM 1422 C CA . ILE A 1 215 ? 100.831 93.206 131.389 1.00 111.88 215 ILE A CA 1
ATOM 1423 C C . ILE A 1 215 ? 99.854 93.771 132.427 1.00 115.81 215 ILE A C 1
ATOM 1424 O O . ILE A 1 215 ? 100.133 93.683 133.624 1.00 126.63 215 ILE A O 1
ATOM 1429 N N . LEU A 1 216 ? 98.698 94.305 132.012 1.00 123.29 216 LEU A N 1
ATOM 1430 C CA . LEU A 1 216 ? 97.749 94.807 132.997 1.00 121.98 216 LEU A CA 1
ATOM 1431 C C . LEU A 1 216 ? 97.262 93.677 133.908 1.00 96.13 216 LEU A C 1
ATOM 1432 O O . LEU A 1 216 ? 97.203 93.845 135.121 1.00 102.35 216 LEU A O 1
ATOM 1437 N N . VAL A 1 217 ? 96.996 92.507 133.337 1.00 90.07 217 VAL A N 1
ATOM 1438 C CA . VAL A 1 217 ? 96.590 91.359 134.133 1.00 97.77 217 VAL A CA 1
ATOM 1439 C C . VAL A 1 217 ? 97.681 90.990 135.131 1.00 97.32 217 VAL A C 1
ATOM 1440 O O . VAL A 1 217 ? 97.370 90.599 136.235 1.00 99.49 217 VAL A O 1
ATOM 1444 N N . MET A 1 218 ? 98.957 91.136 134.760 1.00 108.05 218 MET A N 1
ATOM 1445 C CA . MET A 1 218 ? 100.042 91.007 135.722 1.00 118.07 218 MET A CA 1
ATOM 1446 C C . MET A 1 218 ? 99.879 92.003 136.871 1.00 121.88 218 MET A C 1
ATOM 1447 O O . MET A 1 218 ? 99.772 91.579 138.020 1.00 126.71 218 MET A O 1
ATOM 1452 N N . GLU A 1 219 ? 99.694 93.291 136.545 1.00 129.29 219 GLU A N 1
ATOM 1453 C CA . GLU A 1 219 ? 99.557 94.306 137.584 1.00 133.74 219 GLU A CA 1
ATOM 1454 C C . GLU A 1 219 ? 98.399 94.001 138.542 1.00 123.07 219 GLU A C 1
ATOM 1455 O O . GLU A 1 219 ? 98.480 94.253 139.732 1.00 112.78 219 GLU A O 1
ATOM 1461 N N . MET A 1 220 ? 97.344 93.372 138.026 1.00 135.07 220 MET A N 1
ATOM 1462 C CA . MET A 1 220 ? 96.239 92.901 138.835 1.00 142.41 220 MET A CA 1
ATOM 1463 C C . MET A 1 220 ? 96.724 91.854 139.842 1.00 134.66 220 MET A C 1
ATOM 1464 O O . MET A 1 220 ? 96.369 91.917 141.015 1.00 156.67 220 MET A O 1
ATOM 1469 N N . ILE A 1 221 ? 97.537 90.891 139.391 1.00 113.42 221 ILE A N 1
ATOM 1470 C CA . ILE A 1 221 ? 98.011 89.834 140.266 1.00 109.74 221 ILE A CA 1
ATOM 1471 C C . ILE A 1 221 ? 98.923 90.431 141.332 1.00 103.20 221 ILE A C 1
ATOM 1472 O O . ILE A 1 221 ? 98.912 90.000 142.488 1.00 93.05 221 ILE A O 1
ATOM 1477 N N . LEU A 1 222 ? 99.753 91.411 140.948 1.00 118.98 222 LEU A N 1
ATOM 1478 C CA . LEU A 1 222 ? 100.647 92.078 141.879 1.00 134.13 222 LEU A CA 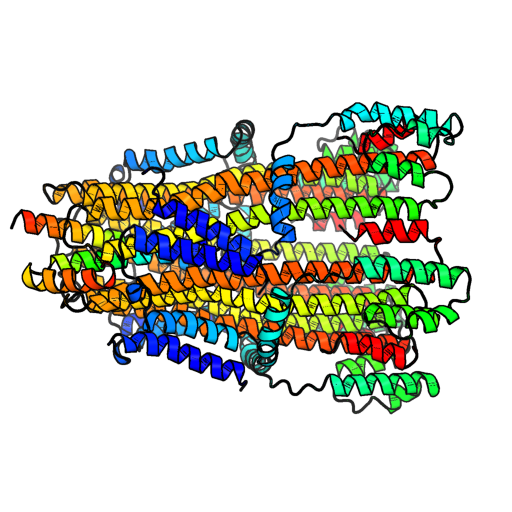1
ATOM 1479 C C . LEU A 1 222 ? 99.874 92.782 142.994 1.00 153.00 222 LEU A C 1
ATOM 1480 O O . LEU A 1 222 ? 100.192 92.578 144.152 1.00 180.68 222 LEU A O 1
ATOM 1485 N N . GLU A 1 223 ? 98.818 93.531 142.661 1.00 147.24 223 GLU A N 1
ATOM 1486 C CA . GLU A 1 223 ? 98.012 94.194 143.675 1.00 141.57 223 GLU A CA 1
ATOM 1487 C C . GLU A 1 223 ? 97.285 93.189 144.578 1.00 119.79 223 GLU A C 1
ATOM 1488 O O . GLU A 1 223 ? 97.107 93.442 145.767 1.00 111.59 223 GLU A O 1
ATOM 1494 N N . GLY A 1 224 ? 96.888 92.037 144.033 1.00 118.15 224 GLY A N 1
ATOM 1495 C CA . GLY A 1 224 ? 96.364 90.933 144.823 1.00 120.59 224 GLY A CA 1
ATOM 1496 C C . GLY A 1 224 ? 97.353 90.403 145.867 1.00 134.02 224 GLY A C 1
ATOM 1497 O O . GLY A 1 224 ? 97.002 90.233 147.015 1.00 135.06 224 GLY A O 1
ATOM 1498 N N . VAL A 1 225 ? 98.607 90.160 145.481 1.00 145.08 225 VAL A N 1
ATOM 1499 C CA . VAL A 1 225 ? 99.620 89.642 146.391 1.00 147.05 225 VAL A CA 1
ATOM 1500 C C . VAL A 1 225 ? 99.984 90.686 147.457 1.00 139.62 225 VAL A C 1
ATOM 1501 O O . VAL A 1 225 ? 100.110 90.362 148.640 1.00 124.76 225 VAL A O 1
ATOM 1505 N N . LEU A 1 226 ? 100.137 91.957 147.073 1.00 140.27 226 LEU A N 1
ATOM 1506 C CA . LEU A 1 226 ? 100.439 93.003 148.040 1.00 158.14 226 LEU A CA 1
ATOM 1507 C C . LEU A 1 226 ? 99.288 93.181 149.042 1.00 169.37 226 LEU A C 1
ATOM 1508 O O . LEU A 1 226 ? 99.529 93.370 150.238 1.00 201.25 226 LEU A O 1
ATOM 1513 N N . SER A 1 227 ? 98.035 93.127 148.569 1.00 169.00 227 SER A N 1
ATOM 1514 C CA . SER A 1 227 ? 96.890 93.278 149.458 1.00 170.23 227 SER A CA 1
ATOM 1515 C C . SER A 1 227 ? 96.716 92.048 150.350 1.00 137.66 227 SER A C 1
ATOM 1516 O O . SER A 1 227 ? 96.253 92.206 151.477 1.00 153.24 227 SER A O 1
ATOM 1519 N N . VAL A 1 228 ? 97.106 90.836 149.916 1.00 115.52 228 VAL A N 1
ATOM 1520 C CA . VAL A 1 228 ? 97.159 89.651 150.767 1.00 130.03 228 VAL A CA 1
ATOM 1521 C C . VAL A 1 228 ? 98.090 89.843 151.968 1.00 158.81 228 VAL A C 1
ATOM 1522 O O . VAL A 1 228 ? 97.777 89.371 153.059 1.00 183.36 228 VAL A O 1
ATOM 1526 N N . GLN A 1 229 ? 99.226 90.538 151.807 1.00 179.67 229 GLN A N 1
ATOM 1527 C CA . GLN A 1 229 ? 100.060 90.873 152.959 1.00 181.98 229 GLN A CA 1
ATOM 1528 C C . GLN A 1 229 ? 99.374 91.920 153.852 1.00 188.61 229 GLN A C 1
ATOM 1529 O O . GLN A 1 229 ? 99.447 91.815 155.074 1.00 162.24 229 GLN A O 1
ATOM 1535 N N . ASN A 1 230 ? 98.737 92.921 153.231 1.00 218.09 230 ASN A N 1
ATOM 1536 C CA . ASN A 1 230 ? 98.328 94.156 153.881 1.00 229.23 230 ASN A CA 1
ATOM 1537 C C . ASN A 1 230 ? 97.180 93.943 154.868 1.00 251.82 230 ASN A C 1
ATOM 1538 O O . ASN A 1 230 ? 97.120 94.668 155.869 1.00 266.17 230 ASN A O 1
ATOM 1543 N N . GLY A 1 231 ? 96.254 93.002 154.603 1.00 273.92 231 GLY A N 1
ATOM 1544 C CA . GLY A 1 231 ? 95.049 92.887 155.434 1.00 278.35 231 GLY A CA 1
ATOM 1545 C C . GLY A 1 231 ? 94.104 91.748 155.044 1.00 291.71 231 GLY A C 1
ATOM 1546 O O . GLY A 1 231 ? 94.512 90.805 154.372 1.00 301.01 231 GLY A O 1
ATOM 1547 N N . ASP A 1 232 ? 92.832 91.832 155.474 1.00 287.03 232 ASP A N 1
ATOM 1548 C CA . ASP A 1 232 ? 91.835 90.805 155.185 1.00 262.98 232 ASP A CA 1
ATOM 1549 C C . ASP A 1 232 ? 90.456 91.430 154.969 1.00 251.13 232 ASP A C 1
ATOM 1550 O O . ASP A 1 232 ? 89.476 90.973 155.557 1.00 205.01 232 ASP A O 1
ATOM 1555 N N . ASN A 1 233 ? 90.368 92.463 154.118 1.00 275.89 233 ASN A N 1
ATOM 1556 C CA . ASN A 1 233 ? 89.104 93.125 153.816 1.00 302.74 233 ASN A CA 1
ATOM 1557 C C . ASN A 1 233 ? 88.712 92.767 152.390 1.00 299.04 233 ASN A C 1
ATOM 1558 O O . ASN A 1 233 ? 89.297 93.293 151.451 1.00 305.25 233 ASN A O 1
ATOM 1563 N N . ALA A 1 234 ? 87.712 91.885 152.223 1.00 298.71 234 ALA A N 1
ATOM 1564 C CA . ALA A 1 234 ? 87.338 91.391 150.899 1.00 307.90 234 ALA A CA 1
ATOM 1565 C C . ALA A 1 234 ? 86.893 92.549 149.997 1.00 329.01 234 ALA A C 1
ATOM 1566 O O . ALA A 1 234 ? 87.335 92.668 148.852 1.00 340.90 234 ALA A O 1
ATOM 1568 N N . LEU A 1 235 ? 86.055 93.444 150.546 1.00 347.24 235 LEU A N 1
ATOM 1569 C CA . LEU A 1 235 ? 85.575 94.610 149.816 1.00 365.15 235 LEU A CA 1
ATOM 1570 C C . LEU A 1 235 ? 86.731 95.566 149.516 1.00 362.00 235 LEU A C 1
ATOM 1571 O O . LEU A 1 235 ? 86.761 96.166 148.438 1.00 360.74 235 LEU A O 1
ATOM 1576 N N . LEU A 1 236 ? 87.688 95.688 150.447 1.00 339.91 236 LEU A N 1
ATOM 1577 C CA . LEU A 1 236 ? 88.841 96.566 150.274 1.00 313.02 236 LEU A CA 1
ATOM 1578 C C . LEU A 1 236 ? 89.762 96.031 149.177 1.00 297.80 236 LEU A C 1
ATOM 1579 O O . LEU A 1 236 ? 90.241 96.828 148.353 1.00 308.02 236 LEU A O 1
ATOM 1584 N N . VAL A 1 237 ? 89.961 94.700 149.116 1.00 255.85 237 VAL A N 1
ATOM 1585 C CA . VAL A 1 237 ? 90.640 94.090 147.970 1.00 212.65 237 VAL A CA 1
ATOM 1586 C C . VAL A 1 237 ? 89.871 94.435 146.690 1.00 215.02 237 VAL A C 1
ATOM 1587 O O . VAL A 1 237 ? 90.492 94.791 145.705 1.00 230.41 237 VAL A O 1
ATOM 1591 N N . ARG A 1 238 ? 88.530 94.374 146.749 1.00 204.89 238 ARG A N 1
ATOM 1592 C CA . ARG A 1 238 ? 87.688 94.746 145.628 1.00 194.84 238 ARG A CA 1
ATOM 1593 C C . ARG A 1 238 ? 88.008 96.168 145.147 1.00 183.68 238 ARG A C 1
ATOM 1594 O O . ARG A 1 238 ? 88.105 96.401 143.943 1.00 199.50 238 ARG A O 1
ATOM 1602 N N . LYS A 1 239 ? 88.171 97.116 146.075 1.00 184.72 239 LYS A N 1
ATOM 1603 C CA . LYS A 1 239 ? 88.389 98.517 145.739 1.00 199.17 239 LYS A CA 1
ATOM 1604 C C . LYS A 1 239 ? 89.717 98.683 144.997 1.00 205.51 239 LYS A C 1
ATOM 160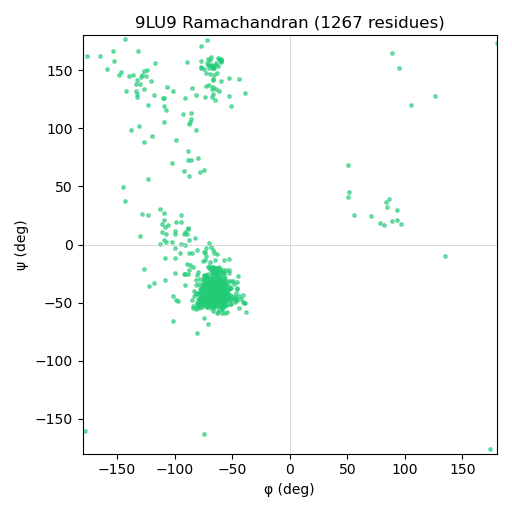5 O O . LYS A 1 239 ? 89.754 99.310 143.932 1.00 214.85 239 LYS A O 1
ATOM 1611 N N . LYS A 1 240 ? 90.800 98.080 145.523 1.00 206.04 240 LYS A N 1
ATOM 1612 C CA . LYS A 1 240 ? 92.113 98.217 144.906 1.00 196.70 240 LYS A CA 1
ATOM 1613 C C . LYS A 1 240 ? 92.136 97.544 143.537 1.00 192.81 240 LYS A C 1
ATOM 1614 O O . LYS A 1 240 ? 92.566 98.147 142.553 1.00 196.81 240 LYS A O 1
ATOM 1620 N N . LEU A 1 241 ? 91.654 96.294 143.479 1.00 169.49 241 LEU A N 1
ATOM 1621 C CA . LEU A 1 241 ? 91.648 95.517 142.245 1.00 141.92 241 LEU A CA 1
ATOM 1622 C C . LEU A 1 241 ? 90.808 96.212 141.180 1.00 146.29 241 LEU A C 1
ATOM 1623 O O . LEU A 1 241 ? 91.220 96.263 140.027 1.00 156.84 241 LEU A O 1
ATOM 1628 N N . ASN A 1 242 ? 89.680 96.799 141.581 1.00 176.57 242 ASN A N 1
ATOM 1629 C CA . ASN A 1 242 ? 88.802 97.478 140.646 1.00 198.37 242 ASN A CA 1
ATOM 1630 C C . ASN A 1 242 ? 89.532 98.614 139.930 1.00 194.36 242 ASN A C 1
ATOM 1631 O O . ASN A 1 242 ? 89.292 98.852 138.743 1.00 183.51 242 ASN A O 1
ATOM 1636 N N . THR A 1 243 ? 90.462 99.300 140.615 1.00 200.36 243 THR A N 1
ATOM 1637 C CA . THR A 1 243 ? 91.149 100.429 139.999 1.00 209.48 243 THR A CA 1
ATOM 1638 C C . THR A 1 243 ? 91.977 99.948 138.804 1.00 230.66 243 THR A C 1
ATOM 1639 O O . THR A 1 243 ? 92.019 100.598 137.751 1.00 222.19 243 THR A O 1
ATOM 1643 N N . TYR A 1 244 ? 92.624 98.778 138.955 1.00 262.98 244 TYR A N 1
ATOM 1644 C CA . TYR A 1 244 ? 93.448 98.216 137.890 1.00 270.59 244 TYR A CA 1
ATOM 1645 C C . TYR A 1 244 ? 92.582 97.711 136.726 1.00 274.08 244 TYR A C 1
ATOM 1646 O O . TYR A 1 244 ? 92.911 97.967 135.567 1.00 289.09 244 TYR A O 1
ATOM 1655 N N . ILE A 1 245 ? 91.442 97.071 137.030 1.00 277.16 245 ILE A N 1
ATOM 1656 C CA . ILE A 1 245 ? 90.471 96.743 135.992 1.00 277.53 245 ILE A CA 1
ATOM 1657 C C . ILE A 1 245 ? 89.911 98.068 135.468 1.00 315.24 245 ILE A C 1
ATOM 1658 O O . ILE A 1 245 ? 89.750 99.004 136.243 1.00 306.64 245 ILE A O 1
ATOM 1663 N N . THR A 1 246 ? 89.664 98.147 134.156 1.00 350.27 246 THR A N 1
ATOM 1664 C CA . THR A 1 246 ? 89.265 99.398 133.523 1.00 355.30 246 THR A CA 1
ATOM 1665 C C . THR A 1 246 ? 88.262 99.108 132.398 1.00 352.75 246 THR A C 1
ATOM 1666 O O . THR A 1 246 ? 87.115 99.601 132.503 1.00 327.85 246 THR A O 1
ATOM 1670 N N . MET B 1 1 ? 131.701 84.501 111.568 1.00 113.94 1 MET B N 1
ATOM 1671 C CA . MET B 1 1 ? 130.379 84.649 110.898 1.00 111.75 1 MET B CA 1
ATOM 1672 C C . MET B 1 1 ? 129.357 83.809 111.665 1.00 107.64 1 MET B C 1
ATOM 1673 O O . MET B 1 1 ? 129.507 82.588 111.730 1.00 112.12 1 MET B O 1
ATOM 1678 N N . ASP B 1 2 ? 128.332 84.461 112.248 1.00 102.68 2 ASP B N 1
ATOM 1679 C CA . ASP B 1 2 ? 127.252 83.749 112.921 1.00 101.26 2 ASP B CA 1
ATOM 1680 C C . ASP B 1 2 ? 126.379 83.049 111.875 1.00 85.42 2 ASP B C 1
ATOM 1681 O O . ASP B 1 2 ? 126.258 83.480 110.723 1.00 81.54 2 ASP B O 1
ATOM 1686 N N . ILE B 1 3 ? 125.706 81.972 112.302 1.00 85.92 3 ILE B N 1
ATOM 1687 C CA . ILE B 1 3 ? 124.888 81.126 111.438 1.00 89.19 3 ILE B CA 1
ATOM 1688 C C . ILE B 1 3 ? 123.758 81.920 110.766 1.00 77.85 3 ILE B C 1
ATOM 1689 O O . ILE B 1 3 ? 123.473 81.721 109.591 1.00 80.01 3 ILE B O 1
ATOM 1694 N N . ALA B 1 4 ? 123.154 82.871 111.486 1.00 73.34 4 ALA B N 1
ATOM 1695 C CA . ALA B 1 4 ? 122.077 83.672 110.955 1.00 65.22 4 ALA B CA 1
ATOM 1696 C C . ALA B 1 4 ? 122.596 84.573 109.829 1.00 51.11 4 ALA B C 1
ATOM 1697 O O . ALA B 1 4 ? 121.905 84.775 108.839 1.00 46.72 4 ALA B O 1
ATOM 1699 N N . THR B 1 5 ? 123.795 85.137 109.974 1.00 47.73 5 THR B N 1
ATOM 1700 C CA . THR B 1 5 ? 124.324 86.014 108.947 1.00 54.10 5 THR B CA 1
ATOM 1701 C C . THR B 1 5 ? 124.727 85.200 107.724 1.00 62.82 5 THR B C 1
ATOM 1702 O O . THR B 1 5 ? 124.514 85.639 106.601 1.00 75.29 5 THR B O 1
ATOM 1706 N N . LEU B 1 6 ? 125.281 84.004 107.913 1.00 67.87 6 LEU B N 1
ATOM 1707 C CA . LEU B 1 6 ? 125.662 83.182 106.772 1.00 69.10 6 LEU B CA 1
ATOM 1708 C C . LEU B 1 6 ? 124.448 82.747 105.943 1.00 56.06 6 LEU B C 1
ATOM 1709 O O . LEU B 1 6 ? 124.439 82.876 104.721 1.00 50.81 6 LEU B O 1
ATOM 1714 N N . ILE B 1 7 ? 123.383 82.284 106.600 1.00 50.98 7 ILE B N 1
ATOM 1715 C CA . ILE B 1 7 ? 122.146 81.939 105.912 1.00 50.64 7 ILE B CA 1
ATOM 1716 C C . ILE B 1 7 ? 121.476 83.175 105.297 1.00 45.90 7 ILE B C 1
ATOM 1717 O O . ILE B 1 7 ? 120.918 83.119 104.207 1.00 49.25 7 ILE B O 1
ATOM 1722 N N . GLY B 1 8 ? 121.540 84.315 105.973 1.00 47.20 8 GLY B N 1
ATOM 1723 C CA . GLY B 1 8 ? 120.984 85.547 105.453 1.00 48.94 8 GLY B CA 1
ATOM 1724 C C . GLY B 1 8 ? 121.678 86.014 104.179 1.00 47.81 8 GLY B C 1
ATOM 1725 O O . GLY B 1 8 ? 121.006 86.457 103.257 1.00 51.42 8 GLY B O 1
ATOM 1726 N N . LEU B 1 9 ? 123.012 85.917 104.110 1.00 45.95 9 LEU B N 1
ATOM 1727 C CA . LEU B 1 9 ? 123.746 86.286 102.913 1.00 51.24 9 LEU B CA 1
ATOM 1728 C C . LEU B 1 9 ? 123.472 85.325 101.761 1.00 54.06 9 LEU B C 1
ATOM 1729 O O . LEU B 1 9 ? 123.329 85.759 100.618 1.00 66.37 9 LEU B O 1
ATOM 1734 N N . ILE B 1 10 ? 123.350 84.033 102.048 1.00 55.85 10 ILE B N 1
ATOM 1735 C CA . ILE B 1 10 ? 122.996 83.055 101.027 1.00 61.84 10 ILE B CA 1
ATOM 1736 C C . ILE B 1 10 ? 121.601 83.340 100.466 1.00 50.34 10 ILE B C 1
ATOM 1737 O O . ILE B 1 10 ? 121.411 83.340 99.263 1.00 47.82 10 ILE B O 1
ATOM 1742 N N . ALA B 1 11 ? 120.631 83.627 101.325 1.00 54.26 11 ALA B N 1
ATOM 1743 C CA . ALA B 1 11 ? 119.290 83.974 100.901 1.00 62.96 11 ALA B CA 1
ATOM 1744 C C . ALA B 1 11 ? 119.281 85.259 100.079 1.00 61.06 11 ALA B C 1
ATOM 1745 O O . ALA B 1 11 ? 118.509 85.355 99.119 1.00 77.36 11 ALA B O 1
ATOM 1747 N N . GLY B 1 12 ? 120.096 86.251 100.461 1.00 60.11 12 GLY B N 1
ATOM 1748 C CA . GLY B 1 12 ? 120.153 87.526 99.766 1.00 71.82 12 GLY B CA 1
ATOM 1749 C C . GLY B 1 12 ? 120.661 87.389 98.330 1.00 78.44 12 GLY B C 1
ATOM 1750 O O . GLY B 1 12 ? 120.038 87.880 97.366 1.00 82.90 12 GLY B O 1
ATOM 1751 N N . ALA B 1 13 ? 121.796 86.690 98.201 1.00 72.29 13 ALA B N 1
ATOM 1752 C CA . ALA B 1 13 ? 122.392 86.443 96.901 1.00 68.25 13 ALA B CA 1
ATOM 1753 C C . ALA B 1 13 ? 121.464 85.609 96.019 1.00 65.05 13 ALA B C 1
ATOM 1754 O O . ALA B 1 13 ? 121.276 85.950 94.863 1.00 73.41 13 ALA B O 1
ATOM 1756 N N . VAL B 1 14 ? 120.870 84.537 96.552 1.00 70.49 14 VAL B N 1
ATOM 1757 C CA . VAL B 1 14 ? 119.958 83.688 95.794 1.00 77.46 14 VAL B CA 1
ATOM 1758 C C . VAL B 1 14 ? 118.711 84.449 95.356 1.00 67.78 14 VAL B C 1
ATOM 1759 O O . VAL B 1 14 ? 118.248 84.229 94.254 1.00 67.28 14 VAL B O 1
ATOM 1763 N N . ALA B 1 15 ? 118.172 85.347 96.181 1.00 67.42 15 ALA B N 1
ATOM 1764 C CA . ALA B 1 15 ? 116.983 86.092 95.815 1.00 65.77 15 ALA B CA 1
ATOM 1765 C C . ALA B 1 15 ? 117.277 87.015 94.638 1.00 66.59 15 ALA B C 1
ATOM 1766 O O . ALA B 1 15 ? 116.570 87.009 93.625 1.00 68.57 15 ALA B O 1
ATOM 1768 N N . ILE B 1 16 ? 118.310 87.855 94.791 1.00 70.32 16 ILE B N 1
ATOM 1769 C CA . ILE B 1 16 ? 118.574 88.917 93.829 1.00 77.66 16 ILE B CA 1
ATOM 1770 C C . ILE B 1 16 ? 119.158 88.364 92.522 1.00 65.79 16 ILE B C 1
ATOM 1771 O O . ILE B 1 16 ? 118.647 88.611 91.428 1.00 58.83 16 ILE B O 1
ATOM 1776 N N . ILE B 1 17 ? 120.205 87.556 92.630 1.00 64.19 17 ILE B N 1
ATOM 1777 C CA . ILE B 1 17 ? 120.868 87.022 91.451 1.00 67.83 17 ILE B CA 1
ATOM 1778 C C . ILE B 1 17 ? 119.985 85.938 90.822 1.00 62.60 17 ILE B C 1
ATOM 1779 O O . ILE B 1 17 ? 119.846 85.868 89.622 1.00 57.24 17 ILE B O 1
ATOM 1784 N N . GLY B 1 18 ? 119.367 85.079 91.616 1.00 68.50 18 GLY B N 1
ATOM 1785 C CA . GLY B 1 18 ? 118.475 84.068 91.094 1.00 83.29 18 GLY B CA 1
ATOM 1786 C C . GLY B 1 18 ? 117.264 84.657 90.390 1.00 77.12 18 GLY B C 1
ATOM 1787 O O . GLY B 1 18 ? 116.838 84.096 89.393 1.00 90.06 18 GLY B O 1
ATOM 1788 N N . GLY B 1 19 ? 116.706 85.754 90.901 1.00 73.70 19 GLY B N 1
ATOM 1789 C CA . GLY B 1 19 ? 115.619 86.435 90.225 1.00 88.44 19 GLY B CA 1
ATOM 1790 C C . GLY B 1 19 ? 116.015 86.929 88.832 1.00 91.72 19 GLY B C 1
ATOM 1791 O O . GLY B 1 19 ? 115.302 86.652 87.849 1.00 89.54 19 GLY B O 1
ATOM 1792 N N . PHE B 1 20 ? 117.187 87.580 88.744 1.00 90.60 20 PHE B N 1
ATOM 1793 C CA . PHE B 1 20 ? 117.689 88.121 87.489 1.00 98.95 20 PHE B CA 1
ATOM 1794 C C . PHE B 1 20 ? 117.995 87.022 86.461 1.00 104.12 20 PHE B C 1
ATOM 1795 O O . PHE B 1 20 ? 117.611 87.151 85.302 1.00 110.11 20 PHE B O 1
ATOM 1803 N N . LEU B 1 21 ? 118.680 85.951 86.874 1.00 108.87 21 LEU B N 1
ATOM 1804 C CA . LEU B 1 21 ? 119.046 84.873 85.960 1.00 106.47 21 LEU B CA 1
ATOM 1805 C C . LEU B 1 21 ? 117.811 84.095 85.502 1.00 116.29 21 LEU B C 1
ATOM 1806 O O . LEU B 1 21 ? 117.767 83.687 84.341 1.00 140.85 21 LEU B O 1
ATOM 1811 N N . TRP B 1 22 ? 116.784 84.004 86.358 1.00 112.31 22 TRP B N 1
ATOM 1812 C CA . TRP B 1 22 ? 115.611 83.220 86.030 1.00 136.13 22 TRP B CA 1
ATOM 1813 C C . TRP B 1 22 ? 114.782 83.901 84.944 1.00 147.45 22 TRP B C 1
ATOM 1814 O O . TRP B 1 22 ? 114.325 83.234 84.013 1.00 147.51 22 TRP B O 1
ATOM 1825 N N . GLU B 1 23 ? 114.576 85.218 85.070 1.00 161.58 23 GLU B N 1
ATOM 1826 C CA . GLU B 1 23 ? 113.807 85.964 84.070 1.00 174.07 23 GLU B CA 1
ATOM 1827 C C . GLU B 1 23 ? 114.617 86.177 82.789 1.00 162.81 23 GLU B C 1
ATOM 1828 O O . GLU B 1 23 ? 114.105 86.745 81.833 1.00 154.00 23 GLU B O 1
ATOM 1834 N N . GLY B 1 24 ? 115.898 85.796 82.811 1.00 146.28 24 GLY B N 1
ATOM 1835 C CA . GLY B 1 24 ? 116.812 85.944 81.695 1.00 120.55 24 GLY B CA 1
ATOM 1836 C C . GLY B 1 24 ? 117.788 87.087 81.962 1.00 108.53 24 GLY B C 1
ATOM 1837 O O . GLY B 1 24 ? 117.358 88.222 82.148 1.00 99.00 24 GLY B O 1
ATOM 1838 N N . GLY B 1 25 ? 119.092 86.790 81.998 1.00 100.98 25 GLY B N 1
ATOM 1839 C CA . GLY B 1 25 ? 120.096 87.831 82.181 1.00 99.82 25 GLY B CA 1
ATOM 1840 C C . GLY B 1 25 ? 121.513 87.268 82.194 1.00 98.52 25 GLY B C 1
ATOM 1841 O O . GLY B 1 25 ? 121.688 86.043 82.156 1.00 113.43 25 GLY B O 1
ATOM 1842 N N . GLN B 1 26 ? 122.513 88.168 82.225 1.00 92.41 26 GLN B N 1
ATOM 1843 C CA . GLN B 1 26 ? 123.887 87.747 82.459 1.00 110.45 26 GLN B CA 1
ATOM 1844 C C . GLN B 1 26 ? 124.498 88.529 83.622 1.00 118.87 26 GLN B C 1
ATOM 1845 O O . GLN B 1 26 ? 124.320 89.725 83.720 1.00 119.92 26 GLN B O 1
ATOM 1851 N N . ILE B 1 27 ? 125.171 87.808 84.527 1.00 121.54 27 ILE B N 1
ATOM 1852 C CA . ILE B 1 27 ? 125.626 88.371 85.790 1.00 121.29 27 ILE B CA 1
ATOM 1853 C C . ILE B 1 27 ? 126.709 89.425 85.541 1.00 131.26 27 ILE B C 1
ATOM 1854 O O . ILE B 1 27 ? 126.888 90.320 86.359 1.00 148.55 27 ILE B O 1
ATOM 1859 N N . THR B 1 28 ? 127.431 89.344 84.413 1.00 127.87 28 THR B N 1
ATOM 1860 C CA . THR B 1 28 ? 128.428 90.341 84.028 1.00 129.76 28 THR B CA 1
ATOM 1861 C C . THR B 1 28 ? 127.828 91.737 83.833 1.00 106.89 28 THR B C 1
ATOM 1862 O O . THR B 1 28 ? 128.562 92.718 83.896 1.00 101.64 28 THR B O 1
ATOM 1866 N N . GLY B 1 29 ? 126.505 91.820 83.637 1.00 89.59 29 GLY B N 1
ATOM 1867 C CA . GLY B 1 29 ? 125.798 93.085 83.539 1.00 89.91 29 GLY B CA 1
ATOM 1868 C C . GLY B 1 29 ? 125.741 93.908 84.832 1.00 79.44 29 GLY B C 1
ATOM 1869 O O . GLY B 1 29 ? 125.737 95.137 84.768 1.00 84.38 29 GLY B O 1
ATOM 1870 N N . LEU B 1 30 ? 125.727 93.247 85.995 1.00 64.12 30 LEU B N 1
ATOM 1871 C CA . LEU B 1 30 ? 125.449 93.947 87.242 1.00 56.49 30 LEU B CA 1
ATOM 1872 C C . LEU B 1 30 ? 126.729 94.495 87.877 1.00 55.27 30 LEU B C 1
ATOM 1873 O O . LEU B 1 30 ? 126.680 94.941 89.025 1.00 65.12 30 LEU B O 1
ATOM 1878 N N . PHE B 1 31 ? 127.870 94.458 87.176 1.00 58.12 31 PHE B N 1
ATOM 1879 C CA . PHE B 1 31 ? 129.070 95.137 87.638 1.00 67.78 31 PHE B CA 1
ATOM 1880 C C . PHE B 1 31 ? 129.346 96.344 86.759 1.00 65.06 31 PHE B C 1
ATOM 1881 O O . PHE B 1 31 ? 129.659 96.145 85.592 1.00 79.43 31 PHE B O 1
ATOM 1889 N N . GLN B 1 32 ? 129.351 97.557 87.352 1.00 66.72 32 GLN B N 1
ATOM 1890 C CA . GLN B 1 32 ? 129.612 98.763 86.597 1.00 75.42 32 GLN B CA 1
ATOM 1891 C C . GLN B 1 32 ? 130.656 99.601 87.317 1.00 75.20 32 GLN B C 1
ATOM 1892 O O . GLN B 1 32 ? 130.314 100.332 88.222 1.00 81.78 32 GLN B O 1
ATOM 1898 N N . GLY B 1 33 ? 131.912 99.563 86.849 1.00 79.25 33 GLY B N 1
ATOM 1899 C CA . GLY B 1 33 ? 133.021 100.273 87.471 1.00 81.83 33 GLY B CA 1
ATOM 1900 C C . GLY B 1 33 ? 132.675 101.680 87.970 1.00 74.82 33 GLY B C 1
ATOM 1901 O O . GLY B 1 33 ? 132.929 102.040 89.118 1.00 86.11 33 GLY B O 1
ATOM 1902 N N . THR B 1 34 ? 132.043 102.464 87.099 1.00 63.39 34 THR B N 1
ATOM 1903 C CA . THR B 1 34 ? 131.753 103.850 87.411 1.00 57.53 34 THR B CA 1
ATOM 1904 C C . THR B 1 34 ? 130.700 103.961 88.509 1.00 46.14 34 THR B C 1
ATOM 1905 O O . THR B 1 34 ? 130.781 104.832 89.367 1.00 38.05 34 THR B O 1
ATOM 1909 N N . ALA B 1 35 ? 129.703 103.075 88.489 1.00 48.52 35 ALA B N 1
ATOM 1910 C CA . ALA B 1 35 ? 128.655 103.074 89.503 1.00 48.22 35 ALA B CA 1
ATOM 1911 C C . ALA B 1 35 ? 129.226 102.700 90.878 1.00 46.74 35 ALA B C 1
ATOM 1912 O O . ALA B 1 35 ? 128.859 103.285 91.887 1.00 46.97 35 ALA B O 1
ATOM 1914 N N . ALA B 1 36 ? 130.147 101.733 90.927 1.00 38.71 36 ALA B N 1
ATOM 1915 C CA . ALA B 1 36 ? 130.811 101.353 92.149 1.00 31.94 36 ALA B CA 1
ATOM 1916 C C . ALA B 1 36 ? 131.625 102.512 92.677 1.00 34.18 36 ALA B C 1
ATOM 1917 O O . ALA B 1 36 ? 131.590 102.769 93.875 1.00 47.93 36 ALA B O 1
ATOM 1919 N N . LEU B 1 37 ? 132.348 103.227 91.810 1.00 32.99 37 LEU B N 1
ATOM 1920 C CA . LEU B 1 37 ? 133.184 104.331 92.250 1.00 35.03 37 LEU B CA 1
ATOM 1921 C C . LEU B 1 37 ? 132.350 105.499 92.773 1.00 32.93 37 LEU B C 1
ATOM 1922 O O . LEU B 1 37 ? 132.752 106.125 93.748 1.00 31.10 37 LEU B O 1
ATOM 1927 N N . ILE B 1 38 ? 131.170 105.775 92.204 1.00 32.01 38 ILE B N 1
ATOM 1928 C CA . ILE B 1 38 ? 130.342 106.859 92.707 1.00 31.42 38 ILE B CA 1
ATOM 1929 C C . ILE B 1 38 ? 129.721 106.484 94.051 1.00 30.69 38 ILE B C 1
ATOM 1930 O O . ILE B 1 38 ? 129.794 107.273 95.001 1.00 31.85 38 ILE B O 1
ATOM 1935 N N . VAL B 1 39 ? 129.126 105.283 94.154 1.00 29.19 39 VAL B N 1
ATOM 1936 C CA . VAL B 1 39 ? 128.336 104.944 95.331 1.00 29.69 39 VAL B CA 1
ATOM 1937 C C . VAL B 1 39 ? 129.233 104.603 96.515 1.00 31.41 39 VAL B C 1
ATOM 1938 O O . VAL B 1 39 ? 129.065 105.119 97.619 1.00 33.74 39 VAL B O 1
ATOM 1942 N N . PHE B 1 40 ? 130.199 103.716 96.289 1.00 31.28 40 PHE B N 1
ATOM 1943 C CA . PHE B 1 40 ? 131.074 103.291 97.356 1.00 32.24 40 PHE B CA 1
ATOM 1944 C C . PHE B 1 40 ? 132.119 104.362 97.609 1.00 30.28 40 PHE B C 1
ATOM 1945 O O . PHE B 1 40 ? 132.377 104.645 98.781 1.00 39.64 40 PHE B O 1
ATOM 1953 N N . GLY B 1 41 ? 132.686 104.974 96.574 1.00 25.21 41 GLY B N 1
ATOM 1954 C CA . GLY B 1 41 ? 133.644 106.038 96.807 1.00 27.66 41 GLY B CA 1
ATOM 1955 C C . GLY B 1 41 ? 133.040 107.214 97.587 1.00 26.88 41 GLY B C 1
ATOM 1956 O O . GLY B 1 41 ? 133.662 107.793 98.484 1.00 24.13 41 GLY B O 1
ATOM 1957 N N . GLY B 1 42 ? 131.812 107.586 97.220 1.00 26.95 42 GLY B N 1
ATOM 1958 C CA . GLY B 1 42 ? 131.119 108.666 97.880 1.00 27.21 42 GLY B CA 1
ATOM 1959 C C . GLY B 1 42 ? 130.764 108.355 99.332 1.00 24.44 42 GLY B C 1
ATOM 1960 O O . GLY B 1 42 ? 130.922 109.199 100.215 1.00 21.82 42 GLY B O 1
ATOM 1961 N N . THR B 1 43 ? 130.325 107.122 99.587 1.00 24.87 43 THR B N 1
ATOM 1962 C CA . THR B 1 43 ? 129.993 106.703 100.940 1.00 23.76 43 THR B CA 1
ATOM 1963 C C . THR B 1 43 ? 131.224 106.719 101.835 1.00 24.44 43 THR B C 1
ATOM 1964 O O . THR B 1 43 ? 131.153 107.209 102.959 1.00 25.79 43 THR B O 1
ATOM 1968 N N . ILE B 1 44 ? 132.351 106.213 101.337 1.00 29.39 44 ILE B N 1
ATOM 1969 C CA . ILE B 1 44 ? 133.617 106.234 102.054 1.00 38.73 44 ILE B CA 1
ATOM 1970 C C . ILE B 1 44 ? 134.023 107.670 102.364 1.00 39.18 44 ILE B C 1
ATOM 1971 O O . ILE B 1 44 ? 134.452 107.945 103.493 1.00 44.81 44 ILE B O 1
ATOM 1976 N N . ALA B 1 45 ? 133.872 108.585 101.400 1.00 37.76 45 ALA B N 1
ATOM 1977 C CA . ALA B 1 45 ? 134.243 109.968 101.627 1.00 37.17 45 ALA B CA 1
ATOM 1978 C C . ALA B 1 45 ? 133.385 110.595 102.726 1.00 30.16 45 ALA B C 1
ATOM 1979 O O . ALA B 1 45 ? 133.897 111.234 103.639 1.00 27.94 45 ALA B O 1
ATOM 1981 N N . ALA B 1 46 ? 132.070 110.397 102.659 1.00 25.94 46 ALA B N 1
ATOM 1982 C CA . ALA B 1 46 ? 131.171 111.023 103.610 1.00 25.00 46 ALA B CA 1
ATOM 1983 C C . ALA B 1 46 ? 131.393 110.514 105.037 1.00 21.67 46 ALA B C 1
ATOM 1984 O O . ALA B 1 46 ? 131.336 111.285 105.998 1.00 20.75 46 ALA B O 1
ATOM 1986 N N . VAL B 1 47 ? 131.669 109.214 105.181 1.00 19.41 47 VAL B N 1
ATOM 1987 C CA . VAL B 1 47 ? 131.920 108.641 106.489 1.00 18.27 47 VAL B CA 1
ATOM 1988 C C . VAL B 1 47 ? 133.269 109.119 107.019 1.00 18.28 47 VAL B C 1
ATOM 1989 O O . VAL B 1 47 ? 133.351 109.501 108.183 1.00 19.93 47 VAL B O 1
ATOM 1993 N N . LEU B 1 48 ? 134.317 109.163 106.201 1.00 18.32 48 LEU B N 1
ATOM 1994 C CA . LEU B 1 48 ? 135.602 109.629 106.688 1.00 20.82 48 LEU B CA 1
ATOM 1995 C C . LEU B 1 48 ? 135.573 111.101 107.100 1.00 23.84 48 LEU B C 1
ATOM 1996 O O . LEU B 1 48 ? 136.265 111.478 108.039 1.00 23.58 48 LEU B O 1
ATOM 2001 N N . ILE B 1 49 ? 134.830 111.968 106.395 1.00 25.98 49 ILE B N 1
ATOM 2002 C CA . ILE B 1 49 ? 134.726 113.365 106.805 1.00 24.85 49 ILE B CA 1
ATOM 2003 C C . ILE B 1 49 ? 133.934 113.476 108.108 1.00 23.37 49 ILE B C 1
ATOM 2004 O O . ILE B 1 49 ? 134.290 114.307 108.953 1.00 21.15 49 ILE B O 1
ATOM 2009 N N . SER B 1 50 ? 132.920 112.599 108.293 1.00 23.45 50 SER B N 1
ATOM 2010 C CA . SER B 1 50 ? 132.001 112.679 109.421 1.00 22.83 50 SER B CA 1
ATOM 2011 C C . SER B 1 50 ? 132.631 112.291 110.769 1.00 23.72 50 SER B C 1
ATOM 2012 O O . SER B 1 50 ? 132.167 112.777 111.802 1.00 26.11 50 SER B O 1
ATOM 2015 N N . TYR B 1 51 ? 133.630 111.385 110.787 1.00 22.92 51 TYR B N 1
ATOM 2016 C CA . TYR B 1 51 ? 134.129 110.819 112.031 1.00 23.39 51 TYR B CA 1
ATOM 2017 C C . TYR B 1 51 ? 135.632 111.015 112.163 1.00 25.58 51 TYR B C 1
ATOM 2018 O O . TYR B 1 51 ? 136.378 110.948 111.203 1.00 25.63 51 TYR B O 1
ATOM 2027 N N . PRO B 1 52 ? 136.132 111.237 113.399 1.00 28.10 52 PRO B N 1
ATOM 2028 C CA . PRO B 1 52 ? 137.572 111.265 113.650 1.00 30.37 52 PRO B CA 1
ATOM 2029 C C . PRO B 1 52 ? 138.214 109.925 113.301 1.00 38.37 52 PRO B C 1
ATOM 2030 O O . PRO B 1 52 ? 137.555 108.875 113.361 1.00 43.28 52 PRO B O 1
ATOM 2034 N N . MET B 1 53 ? 139.531 109.912 113.051 1.00 47.79 53 MET B N 1
ATOM 2035 C CA . MET B 1 53 ? 140.158 108.691 112.561 1.00 52.66 53 MET B CA 1
ATOM 2036 C C . MET B 1 53 ? 140.131 107.569 113.608 1.00 48.84 53 MET B C 1
ATOM 2037 O O . MET B 1 53 ? 140.009 106.393 113.236 1.00 53.78 53 MET B O 1
ATOM 2042 N N . HIS B 1 54 ? 140.207 107.896 114.902 1.00 43.91 54 HIS B N 1
ATOM 2043 C CA . HIS B 1 54 ? 140.206 106.855 115.922 1.00 48.75 54 HIS B CA 1
ATOM 2044 C C . HIS B 1 54 ? 138.926 106.005 115.929 1.00 43.11 54 HIS B C 1
ATOM 2045 O O . HIS B 1 54 ? 138.983 104.774 116.170 1.00 49.91 54 HIS B O 1
ATOM 2052 N N . ARG B 1 55 ? 137.779 106.610 115.581 1.00 35.06 55 ARG B N 1
ATOM 2053 C CA . ARG B 1 55 ? 136.535 105.885 115.485 1.00 32.65 55 ARG B CA 1
ATOM 2054 C C . ARG B 1 55 ? 136.598 104.816 114.407 1.00 35.97 55 ARG B C 1
ATOM 2055 O O . ARG B 1 55 ? 136.102 103.696 114.596 1.00 51.75 55 ARG B O 1
ATOM 2063 N N . ILE B 1 56 ? 137.251 105.126 113.290 1.00 34.57 56 ILE B N 1
ATOM 2064 C CA . ILE B 1 56 ? 137.296 104.202 112.178 1.00 36.39 56 ILE B CA 1
ATOM 2065 C C . ILE B 1 56 ? 138.129 102.948 112.519 1.00 36.68 56 ILE B C 1
ATOM 2066 O O . ILE B 1 56 ? 137.746 101.821 112.144 1.00 41.91 56 ILE B O 1
ATOM 2071 N N . ARG B 1 57 ? 139.193 103.079 113.318 1.00 34.77 57 ARG B N 1
ATOM 2072 C CA . ARG B 1 57 ? 139.850 101.890 113.815 1.00 44.26 57 ARG B CA 1
ATOM 2073 C C . ARG B 1 57 ? 138.917 100.999 114.680 1.00 47.05 57 ARG B C 1
ATOM 2074 O O . ARG B 1 57 ? 139.064 99.768 114.745 1.00 46.22 57 ARG B O 1
ATOM 2082 N N . THR B 1 58 ? 137.932 101.577 115.382 1.00 49.01 58 THR B N 1
ATOM 2083 C CA . THR B 1 58 ? 136.973 100.762 116.118 1.00 49.97 58 THR B CA 1
ATOM 2084 C C . THR B 1 58 ? 136.050 99.958 115.204 1.00 46.29 58 THR B C 1
ATOM 2085 O O . THR B 1 58 ? 135.466 98.965 115.665 1.00 60.64 58 THR B O 1
ATOM 2089 N N . LEU B 1 59 ? 135.890 100.372 113.933 1.00 44.44 59 LEU B N 1
ATOM 2090 C CA . LEU B 1 59 ? 134.970 99.695 113.032 1.00 48.59 59 LEU B CA 1
ATOM 2091 C C . LEU B 1 59 ? 135.240 98.184 112.950 1.00 44.93 59 LEU B C 1
ATOM 2092 O O . LEU B 1 59 ? 134.301 97.382 113.012 1.00 38.02 59 LEU B O 1
ATOM 2097 N N . PRO B 1 60 ? 136.495 97.710 112.781 1.00 46.93 60 PRO B N 1
ATOM 2098 C CA . PRO B 1 60 ? 136.785 96.284 112.945 1.00 44.11 60 PRO B CA 1
ATOM 2099 C C . PRO B 1 60 ? 136.232 95.646 114.199 1.00 40.44 60 PRO B C 1
ATOM 2100 O O . PRO B 1 60 ? 135.672 94.564 114.139 1.00 46.36 60 PRO B O 1
ATOM 2104 N N . ALA B 1 61 ? 136.411 96.283 115.348 1.00 41.54 61 ALA B N 1
ATOM 2105 C CA . ALA B 1 61 ? 135.920 95.721 116.606 1.00 41.35 61 ALA B CA 1
ATOM 2106 C C . ALA B 1 61 ? 134.393 95.662 116.658 1.00 35.20 61 ALA B C 1
ATOM 2107 O O . ALA B 1 61 ? 133.839 94.741 117.272 1.00 32.98 61 ALA B O 1
ATOM 2109 N N . GLY B 1 62 ? 133.722 96.581 115.957 1.00 35.97 62 GLY B N 1
ATOM 2110 C CA . GLY B 1 62 ? 132.273 96.516 115.811 1.00 35.42 62 GLY B CA 1
ATOM 2111 C C . GLY B 1 62 ? 131.768 95.265 115.106 1.00 31.93 62 GLY B C 1
ATOM 2112 O O . GLY B 1 62 ? 130.763 94.672 115.488 1.00 26.04 62 GLY B O 1
ATOM 2113 N N . ILE B 1 63 ? 132.456 94.875 114.025 1.00 35.12 63 ILE B N 1
ATOM 2114 C CA . ILE B 1 63 ? 132.103 93.648 113.345 1.00 39.32 63 ILE B CA 1
ATOM 2115 C C . ILE B 1 63 ? 132.372 92.427 114.209 1.00 40.55 63 ILE B C 1
ATOM 2116 O O . ILE B 1 63 ? 131.574 91.505 114.219 1.00 45.94 63 ILE B O 1
ATOM 2121 N N . LYS B 1 64 ? 133.439 92.423 114.991 1.00 47.89 64 LYS B N 1
ATOM 2122 C CA . LYS B 1 64 ? 133.724 91.325 115.903 1.00 57.73 64 LYS B CA 1
ATOM 2123 C C . LYS B 1 64 ? 132.604 91.158 116.927 1.00 49.02 64 LYS B C 1
ATOM 2124 O O . LYS B 1 64 ? 132.326 90.048 117.334 1.00 61.67 64 LYS B O 1
ATOM 2130 N N . LEU B 1 65 ? 131.991 92.231 117.414 1.00 47.45 65 LEU B N 1
ATOM 2131 C CA . LEU B 1 65 ? 130.850 92.130 118.315 1.00 46.64 65 LEU B CA 1
ATOM 2132 C C . LEU B 1 65 ? 129.612 91.617 117.592 1.00 42.72 65 LEU B C 1
ATOM 2133 O O . LEU B 1 65 ? 128.830 90.881 118.167 1.00 40.86 65 LEU B O 1
ATOM 2138 N N . ALA B 1 66 ? 129.401 92.034 116.344 1.00 45.92 66 ALA B N 1
ATOM 2139 C CA . ALA B 1 66 ? 128.226 91.615 115.595 1.00 51.45 66 ALA B CA 1
ATOM 2140 C C . ALA B 1 66 ? 128.229 90.105 115.332 1.00 53.71 66 ALA B C 1
ATOM 2141 O O . ALA B 1 66 ? 127.171 89.481 115.392 1.00 61.47 66 ALA B O 1
ATOM 2143 N N . PHE B 1 67 ? 129.388 89.510 115.039 1.00 52.40 67 PHE B N 1
ATOM 2144 C CA . PHE B 1 67 ? 129.436 88.137 114.557 1.00 57.55 67 PHE B CA 1
ATOM 2145 C C . PHE B 1 67 ? 130.047 87.121 115.533 1.00 70.63 67 PHE B C 1
ATOM 2146 O O . PHE B 1 67 ? 130.265 85.984 115.115 1.00 87.65 67 PHE B O 1
ATOM 2154 N N . LYS B 1 68 ? 130.291 87.460 116.803 1.00 80.20 68 LYS B N 1
ATOM 2155 C CA . LYS B 1 68 ? 130.814 86.468 117.728 1.00 102.96 68 LYS B CA 1
ATOM 2156 C C . LYS B 1 68 ? 129.711 85.472 118.068 1.00 111.68 68 LYS B C 1
ATOM 2157 O O . LYS B 1 68 ? 128.586 85.856 118.362 1.00 95.84 68 LYS B O 1
ATOM 2163 N N . PRO B 1 69 ? 130.013 84.150 118.098 1.00 129.56 69 PRO B N 1
ATOM 2164 C CA . PRO B 1 69 ? 129.050 83.141 118.519 1.00 145.50 69 PRO B CA 1
ATOM 2165 C C . PRO B 1 69 ? 128.564 83.346 119.948 1.00 146.18 69 PRO B C 1
ATOM 2166 O O . PRO B 1 69 ? 129.236 83.999 120.739 1.00 120.34 69 PRO B O 1
ATOM 2170 N N . ASN B 1 70 ? 127.386 82.785 120.257 1.00 167.53 70 ASN B N 1
ATOM 2171 C CA . ASN B 1 70 ? 126.782 82.944 121.565 1.00 202.07 70 ASN B CA 1
ATOM 2172 C C . ASN B 1 70 ? 127.279 81.834 122.487 1.00 212.23 70 ASN B C 1
ATOM 2173 O O . ASN B 1 70 ? 126.496 80.964 122.868 1.00 218.15 70 ASN B O 1
ATOM 2178 N N . ARG B 1 71 ? 128.538 81.899 122.934 1.00 222.94 71 ARG B N 1
ATOM 2179 C CA . ARG B 1 71 ? 129.024 80.993 123.967 1.00 227.88 71 ARG B CA 1
ATOM 2180 C C . ARG B 1 71 ? 128.707 81.627 125.321 1.00 215.31 71 ARG B C 1
ATOM 2181 O O . ARG B 1 71 ? 129.616 81.872 126.115 1.00 206.55 71 ARG B O 1
ATOM 2189 N N . SER B 1 72 ? 127.421 81.885 125.573 1.00 210.53 72 SER B N 1
ATOM 2190 C CA . SER B 1 72 ? 126.985 82.569 126.780 1.00 201.06 72 SER B CA 1
ATOM 2191 C C . SER B 1 72 ? 127.376 81.757 128.009 1.00 181.11 72 SER B C 1
ATOM 2192 O O . SER B 1 72 ? 127.138 80.555 128.056 1.00 176.25 72 SER B O 1
ATOM 2195 N N . GLU B 1 73 ? 127.977 82.435 129.000 1.00 154.91 73 GLU B N 1
ATOM 2196 C CA . GLU B 1 73 ? 128.295 81.832 130.278 1.00 142.29 73 GLU B CA 1
ATOM 2197 C C . GLU B 1 73 ? 127.411 82.425 131.365 1.00 121.80 73 GLU B C 1
ATOM 2198 O O . GLU B 1 73 ? 127.695 82.230 132.546 1.00 124.30 73 GLU B O 1
ATOM 2204 N N . VAL B 1 74 ? 126.300 83.069 130.979 1.00 107.65 74 VAL B N 1
ATOM 2205 C CA . VAL B 1 74 ? 125.420 83.688 131.961 1.00 94.45 74 VAL B CA 1
ATOM 2206 C C . VAL B 1 74 ? 124.957 82.636 132.965 1.00 88.14 74 VAL B C 1
ATOM 2207 O O . VAL B 1 74 ? 124.977 82.893 134.164 1.00 95.42 74 VAL B O 1
ATOM 2211 N N . ASN B 1 75 ? 124.626 81.433 132.474 1.00 89.79 75 ASN B N 1
ATOM 2212 C CA . ASN B 1 75 ? 124.165 80.383 133.356 1.00 108.66 75 ASN B CA 1
ATOM 2213 C C . ASN B 1 75 ? 125.273 80.021 134.346 1.00 109.11 75 ASN B C 1
ATOM 2214 O O . ASN B 1 75 ? 125.000 79.816 135.537 1.00 115.18 75 ASN B O 1
ATOM 2219 N N . GLU B 1 76 ? 126.517 79.984 133.870 1.00 108.47 76 GLU B N 1
ATOM 2220 C CA . GLU B 1 76 ? 127.618 79.614 134.752 1.00 118.03 76 GLU B CA 1
ATOM 2221 C C . GLU B 1 76 ? 127.632 80.549 135.960 1.00 108.00 76 GLU B C 1
ATOM 2222 O O . GLU B 1 76 ? 127.640 80.089 137.099 1.00 110.05 76 GLU B O 1
ATOM 2228 N N . TRP B 1 77 ? 127.595 81.858 135.708 1.00 96.13 77 TRP B N 1
ATOM 2229 C CA . TRP B 1 77 ? 127.740 82.833 136.785 1.00 91.67 77 TRP B CA 1
ATOM 2230 C C . TRP B 1 77 ? 126.517 82.852 137.698 1.00 87.65 77 TRP B C 1
ATOM 2231 O O . TRP B 1 77 ? 126.672 82.958 138.916 1.00 84.00 77 TRP B O 1
ATOM 2242 N N . LEU B 1 78 ? 125.315 82.664 137.135 1.00 75.72 78 LEU B N 1
ATOM 2243 C CA . LEU B 1 78 ? 124.128 82.561 137.971 1.00 68.45 78 LEU B CA 1
ATOM 2244 C C . LEU B 1 78 ? 124.381 81.558 139.092 1.00 78.71 78 LEU B C 1
ATOM 2245 O O . LEU B 1 78 ? 123.831 81.716 140.170 1.00 92.61 78 LEU B O 1
ATOM 2250 N N . GLU B 1 79 ? 125.210 80.544 138.830 1.00 96.43 79 GLU B N 1
ATOM 2251 C CA . GLU B 1 79 ? 125.670 79.658 139.888 1.00 119.85 79 GLU B CA 1
ATOM 2252 C C . GLU B 1 79 ? 126.750 80.337 140.729 1.00 106.83 79 GLU B C 1
ATOM 2253 O O . GLU B 1 79 ? 126.744 80.180 141.946 1.00 101.83 79 GLU B O 1
ATOM 2259 N N . ASP B 1 80 ? 127.712 81.000 140.082 1.00 95.00 80 ASP B N 1
ATOM 2260 C CA . ASP B 1 80 ? 128.879 81.492 140.796 1.00 102.90 80 ASP B CA 1
ATOM 2261 C C . ASP B 1 80 ? 128.471 82.472 141.903 1.00 104.01 80 ASP B C 1
ATOM 2262 O O . ASP B 1 80 ? 128.929 82.361 143.040 1.00 109.02 80 ASP B O 1
ATOM 2267 N N . ILE B 1 81 ? 127.624 83.447 141.566 1.00 97.49 81 ILE B N 1
ATOM 2268 C CA . ILE B 1 81 ? 127.203 84.468 142.519 1.00 87.07 81 ILE B CA 1
ATOM 2269 C C . ILE B 1 81 ? 126.432 83.824 143.668 1.00 76.24 81 ILE B C 1
ATOM 2270 O O . ILE B 1 81 ? 126.656 84.156 144.826 1.00 67.82 81 ILE B O 1
ATOM 2275 N N . VAL B 1 82 ? 125.552 82.868 143.352 1.00 82.17 82 VAL B N 1
ATOM 2276 C CA . VAL B 1 82 ? 124.757 82.201 144.362 1.00 94.04 82 VAL B CA 1
ATOM 2277 C C . VAL B 1 82 ? 125.679 81.448 145.323 1.00 100.95 82 VAL B C 1
ATOM 2278 O O . VAL B 1 82 ? 125.479 81.510 146.540 1.00 102.79 82 VAL B O 1
ATOM 2282 N N . GLU B 1 83 ? 126.697 80.760 144.790 1.00 104.77 83 GLU B N 1
ATOM 2283 C CA . GLU B 1 83 ? 127.656 80.067 145.631 1.00 112.85 83 GLU B CA 1
ATOM 2284 C C . GLU B 1 83 ? 128.281 81.066 146.597 1.00 103.81 83 GLU B C 1
ATOM 2285 O O . GLU B 1 83 ? 128.165 80.949 147.813 1.00 102.50 83 GLU B O 1
ATOM 2291 N N . MET B 1 84 ? 128.910 82.086 146.018 1.00 105.87 84 MET B N 1
ATOM 2292 C CA . MET B 1 84 ? 129.593 83.117 146.785 1.00 113.06 84 MET B CA 1
ATOM 2293 C C . MET B 1 84 ? 128.672 83.742 147.850 1.00 108.71 84 MET B C 1
ATOM 2294 O O . MET B 1 84 ? 129.103 84.102 148.932 1.00 95.24 84 MET B O 1
ATOM 2299 N N . SER B 1 85 ? 127.369 83.804 147.565 1.00 112.13 85 SER B N 1
ATOM 2300 C CA . SER B 1 85 ? 126.363 84.222 148.527 1.00 111.40 85 SER B CA 1
ATOM 2301 C C . SER B 1 85 ? 126.327 83.272 149.724 1.00 129.38 85 SER B C 1
ATOM 2302 O O . SER B 1 85 ? 126.163 83.714 150.858 1.00 124.07 85 SER B O 1
ATOM 2305 N N . MET B 1 86 ? 126.419 81.955 149.481 1.00 159.77 86 MET B N 1
ATOM 2306 C CA . MET B 1 86 ? 126.444 80.985 150.565 1.00 172.33 86 MET B CA 1
ATOM 2307 C C . MET B 1 86 ? 127.740 81.107 151.373 1.00 151.01 86 MET B C 1
ATOM 2308 O O . MET B 1 86 ? 127.702 81.050 152.598 1.00 136.30 86 MET B O 1
ATOM 2313 N N . VAL B 1 87 ? 128.884 81.255 150.689 1.00 130.08 87 VAL B N 1
ATOM 2314 C CA . VAL B 1 87 ? 130.180 81.348 151.345 1.00 124.12 87 VAL B CA 1
ATOM 2315 C C . VAL B 1 87 ? 130.227 82.567 152.269 1.00 134.24 87 VAL B C 1
ATOM 2316 O O . VAL B 1 87 ? 130.685 82.465 153.405 1.00 165.57 87 VAL B O 1
ATOM 2320 N N . ALA B 1 88 ? 129.741 83.713 151.796 1.00 144.35 88 ALA B N 1
ATOM 2321 C CA . ALA B 1 88 ? 129.592 84.892 152.636 1.00 171.18 88 ALA B CA 1
ATOM 2322 C C . ALA B 1 88 ? 128.729 84.604 153.873 1.00 183.39 88 ALA B C 1
ATOM 2323 O O . ALA B 1 88 ? 128.901 85.261 154.892 1.00 171.68 88 ALA B O 1
ATOM 2325 N N . ARG B 1 89 ? 127.791 83.653 153.769 1.00 192.12 89 ARG B N 1
ATOM 2326 C CA . ARG B 1 89 ? 126.901 83.317 154.866 1.00 196.10 89 ARG B CA 1
ATOM 2327 C C . ARG B 1 89 ? 127.607 82.471 155.927 1.00 191.98 89 ARG B C 1
ATOM 2328 O O . ARG B 1 89 ? 127.586 82.805 157.112 1.00 188.43 89 ARG B O 1
ATOM 2336 N N . ARG B 1 90 ? 128.210 81.346 155.501 1.00 189.51 90 ARG B N 1
ATOM 2337 C CA . ARG B 1 90 ? 128.793 80.389 156.427 1.00 191.14 90 ARG B CA 1
ATOM 2338 C C . ARG B 1 90 ? 130.260 80.714 156.665 1.00 173.28 90 ARG B C 1
ATOM 2339 O O . ARG B 1 90 ? 130.973 79.896 157.225 1.00 164.61 90 ARG B O 1
ATOM 2347 N N . GLU B 1 91 ? 130.730 81.869 156.178 1.00 186.74 91 GLU B N 1
ATOM 2348 C CA . GLU B 1 91 ? 132.095 82.337 156.376 1.00 199.22 91 GLU B CA 1
ATOM 2349 C C . GLU B 1 91 ? 132.078 83.861 156.296 1.00 194.67 91 GLU B C 1
ATOM 2350 O O . GLU B 1 91 ? 131.103 84.427 155.819 1.00 181.75 91 GLU B O 1
ATOM 2356 N N . GLY B 1 92 ? 133.166 84.517 156.723 1.00 208.37 92 GLY B N 1
ATOM 2357 C CA . GLY B 1 92 ? 133.272 85.964 156.630 1.00 222.08 92 GLY B CA 1
ATOM 2358 C C . GLY B 1 92 ? 133.340 86.443 155.182 1.00 212.03 92 GLY B C 1
ATOM 2359 O O . GLY B 1 92 ? 133.822 85.729 154.304 1.00 194.80 92 GLY B O 1
ATOM 2360 N N . VAL B 1 93 ? 132.888 87.682 154.957 1.00 205.63 93 VAL B N 1
ATOM 2361 C CA . VAL B 1 93 ? 132.997 88.353 153.665 1.00 193.82 93 VAL B CA 1
ATOM 2362 C C . VAL B 1 93 ? 134.453 88.424 153.206 1.00 175.02 93 VAL B C 1
ATOM 2363 O O . VAL B 1 93 ? 134.737 88.350 152.008 1.00 178.62 93 VAL B O 1
ATOM 2367 N N . LEU B 1 94 ? 135.390 88.427 154.165 1.00 155.98 94 LEU B N 1
ATOM 2368 C CA . LEU B 1 94 ? 136.811 88.311 153.868 1.00 159.39 94 LEU B CA 1
ATOM 2369 C C . LEU B 1 94 ? 137.089 87.084 152.991 1.00 170.52 94 LEU B C 1
ATOM 2370 O O . LEU B 1 94 ? 137.929 87.153 152.096 1.00 192.26 94 LEU B O 1
ATOM 2375 N N . ALA B 1 95 ? 136.337 85.987 153.215 1.00 166.15 95 ALA B N 1
ATOM 2376 C CA . ALA B 1 95 ? 136.507 84.771 152.433 1.00 154.50 95 ALA B CA 1
ATOM 2377 C C . ALA B 1 95 ? 136.209 85.003 150.951 1.00 136.04 95 ALA B C 1
ATOM 2378 O O . ALA B 1 95 ? 136.917 84.460 150.092 1.00 136.95 95 ALA B O 1
ATOM 2380 N N . LEU B 1 96 ? 135.231 85.879 150.649 1.00 121.30 96 LEU B N 1
ATOM 2381 C CA . LEU B 1 96 ? 134.883 86.192 149.272 1.00 119.20 96 LEU B CA 1
ATOM 2382 C C . LEU B 1 96 ? 136.124 86.443 148.412 1.00 132.44 96 LEU B C 1
ATOM 2383 O O . LEU B 1 96 ? 136.109 86.092 147.224 1.00 148.45 96 LEU B O 1
ATOM 2388 N N . GLU B 1 97 ? 137.188 86.990 149.023 1.00 138.75 97 GLU B N 1
ATOM 2389 C CA . GLU B 1 97 ? 138.372 87.360 148.264 1.00 146.96 97 GLU B CA 1
ATOM 2390 C C . GLU B 1 97 ? 138.940 86.150 147.521 1.00 146.92 97 GLU B C 1
ATOM 2391 O O . GLU B 1 97 ? 139.206 86.252 146.323 1.00 153.64 97 GLU B O 1
ATOM 2397 N N . GLN B 1 98 ? 139.092 85.016 148.221 1.00 163.77 98 GLN B N 1
ATOM 2398 C CA . GLN B 1 98 ? 139.730 83.840 147.638 1.00 180.87 98 GLN B CA 1
ATOM 2399 C C . GLN B 1 98 ? 138.856 83.234 146.536 1.00 170.20 98 GLN B C 1
ATOM 2400 O O . GLN B 1 98 ? 139.383 82.830 145.485 1.00 176.09 98 GLN B O 1
ATOM 2406 N N . LYS B 1 99 ? 137.525 83.264 146.730 1.00 150.47 99 LYS B N 1
ATOM 2407 C CA . LYS B 1 99 ? 136.590 82.700 145.763 1.00 148.47 99 LYS B CA 1
ATOM 2408 C C . LYS B 1 99 ? 136.608 83.493 144.453 1.00 132.96 99 LYS B C 1
ATOM 2409 O O . LYS B 1 99 ? 136.573 82.894 143.371 1.00 147.56 99 LYS B O 1
ATOM 2415 N N . VAL B 1 100 ? 136.750 84.827 144.553 1.00 123.15 100 VAL B N 1
ATOM 2416 C CA . VAL B 1 100 ? 136.802 85.672 143.368 1.00 134.80 100 VAL B CA 1
ATOM 2417 C C . VAL B 1 100 ? 138.252 86.033 143.040 1.00 145.69 100 VAL B C 1
ATOM 2418 O O . VAL B 1 100 ? 138.454 86.902 142.187 1.00 149.31 100 VAL B O 1
ATOM 2422 N N . LEU B 1 101 ? 139.246 85.420 143.708 1.00 156.57 101 LEU B N 1
ATOM 2423 C CA . LEU B 1 101 ? 140.638 85.827 143.550 1.00 162.61 101 LEU B CA 1
ATOM 2424 C C . LEU B 1 101 ? 140.994 85.928 142.070 1.00 154.99 101 LEU B C 1
ATOM 2425 O O . LEU B 1 101 ? 141.568 86.919 141.638 1.00 153.25 101 LEU B O 1
ATOM 2430 N N . ASP B 1 102 ? 140.573 84.925 141.292 1.00 152.37 102 ASP B N 1
ATOM 2431 C CA . ASP B 1 102 ? 140.701 84.945 139.846 1.00 160.76 102 ASP B CA 1
ATOM 2432 C C . ASP B 1 102 ? 139.349 84.514 139.280 1.00 162.24 102 ASP B C 1
ATOM 2433 O O . ASP B 1 102 ? 138.830 83.473 139.676 1.00 179.62 102 ASP B O 1
ATOM 2438 N N . HIS B 1 103 ? 138.804 85.291 138.336 1.00 134.95 103 HIS B N 1
ATOM 2439 C CA . HIS B 1 103 ? 137.583 84.929 137.641 1.00 111.44 103 HIS B CA 1
ATOM 2440 C C . HIS B 1 103 ? 137.676 85.492 136.232 1.00 107.78 103 HIS B C 1
ATOM 2441 O O . HIS B 1 103 ? 138.252 86.557 136.040 1.00 103.48 103 HIS B O 1
ATOM 2448 N N . PRO B 1 104 ? 137.115 84.810 135.210 1.00 129.39 104 PRO B N 1
ATOM 2449 C CA . PRO B 1 104 ? 137.126 85.332 133.845 1.00 149.25 104 PRO B CA 1
ATOM 2450 C C . PRO B 1 104 ? 136.464 86.703 133.702 1.00 157.92 104 PRO B C 1
ATOM 2451 O O . PRO B 1 104 ? 136.971 87.557 132.987 1.00 177.65 104 PRO B O 1
ATOM 2455 N N . ASN B 1 105 ? 135.387 86.958 134.452 1.00 139.58 105 ASN B N 1
ATOM 2456 C CA . ASN B 1 105 ? 134.667 88.223 134.383 1.00 121.80 105 ASN B CA 1
ATOM 2457 C C . ASN B 1 105 ? 135.336 89.232 135.317 1.00 119.49 105 ASN B C 1
ATOM 2458 O O . ASN B 1 105 ? 135.281 89.089 136.542 1.00 138.57 105 ASN B O 1
ATOM 2463 N N . ILE B 1 106 ? 135.944 90.279 134.743 1.00 107.72 106 ILE B N 1
ATOM 2464 C CA . ILE B 1 106 ? 136.528 91.353 135.540 1.00 95.82 106 ILE B CA 1
ATOM 2465 C C . ILE B 1 106 ? 135.424 92.057 136.335 1.00 84.05 106 ILE B C 1
ATOM 2466 O O . ILE B 1 106 ? 135.556 92.267 137.534 1.00 71.21 106 ILE B O 1
ATOM 2471 N N . PHE B 1 107 ? 134.306 92.394 135.679 1.00 76.11 107 PHE B N 1
ATOM 2472 C CA . PHE B 1 107 ? 133.227 93.114 136.342 1.00 60.88 107 PHE B CA 1
ATOM 2473 C C . PHE B 1 107 ? 132.892 92.465 137.681 1.00 58.56 107 PHE B C 1
ATOM 2474 O O . PHE B 1 107 ? 132.887 93.141 138.708 1.00 64.55 107 PHE B O 1
ATOM 2482 N N . LEU B 1 108 ? 132.710 91.142 137.662 1.00 58.74 108 LEU B N 1
ATOM 2483 C CA . LEU B 1 108 ? 132.382 90.412 138.874 1.00 66.61 108 LEU B CA 1
ATOM 2484 C C . LEU B 1 108 ? 133.554 90.450 139.858 1.00 60.14 108 LEU B C 1
ATOM 2485 O O . LEU B 1 108 ? 133.328 90.709 141.045 1.00 57.26 108 LEU B O 1
ATOM 2490 N N . ARG B 1 109 ? 134.781 90.252 139.364 1.00 61.06 109 ARG B N 1
ATOM 2491 C CA . ARG B 1 109 ? 135.951 90.229 140.219 1.00 80.55 109 ARG B CA 1
ATOM 2492 C C . ARG B 1 109 ? 136.086 91.550 140.983 1.00 84.36 109 ARG B C 1
ATOM 2493 O O . ARG B 1 109 ? 136.395 91.531 142.166 1.00 91.79 109 ARG B O 1
ATOM 2501 N N . GLU B 1 110 ? 135.897 92.686 140.308 1.00 87.85 110 GLU B N 1
ATOM 2502 C CA . GLU B 1 110 ? 136.063 93.986 140.935 1.00 92.55 110 GLU B CA 1
ATOM 2503 C C . GLU B 1 110 ? 134.907 94.237 141.888 1.00 78.20 110 GLU B C 1
ATOM 2504 O O . GLU B 1 110 ? 135.112 94.499 143.072 1.00 70.25 110 GLU B O 1
ATOM 2510 N N . GLY B 1 111 ? 133.672 94.125 141.383 1.00 76.34 111 GLY B N 1
ATOM 2511 C CA . GLY B 1 111 ? 132.491 94.378 142.202 1.00 80.40 111 GLY B CA 1
ATOM 2512 C C . GLY B 1 111 ? 132.616 93.780 143.608 1.00 91.17 111 GLY B C 1
ATOM 2513 O O . GLY B 1 111 ? 132.434 94.454 144.633 1.00 101.19 111 GLY B O 1
ATOM 2514 N N . ILE B 1 112 ? 133.052 92.516 143.640 1.00 98.42 112 ILE B N 1
ATOM 2515 C CA . ILE B 1 112 ? 133.268 91.838 144.904 1.00 98.09 112 ILE B CA 1
ATOM 2516 C C . ILE B 1 112 ? 134.429 92.479 145.670 1.00 96.95 112 ILE B C 1
ATOM 2517 O O . ILE B 1 112 ? 134.360 92.578 146.887 1.00 84.67 112 ILE B O 1
ATOM 2522 N N . GLN B 1 113 ? 135.488 92.924 144.990 1.00 111.28 113 GLN B N 1
ATOM 2523 C CA . GLN B 1 113 ? 136.600 93.564 145.670 1.00 123.40 113 GLN B CA 1
ATOM 2524 C C . GLN B 1 113 ? 136.147 94.820 146.424 1.00 121.97 113 GLN B C 1
ATOM 2525 O O . GLN B 1 113 ? 136.596 95.071 147.545 1.00 113.62 113 GLN B O 1
ATOM 2531 N N . LEU B 1 114 ? 135.235 95.600 145.839 1.00 115.38 114 LEU B N 1
ATOM 2532 C CA . LEU B 1 114 ? 134.681 96.786 146.492 1.00 103.53 114 LEU B CA 1
ATOM 2533 C C . LEU B 1 114 ? 133.843 96.416 147.716 1.00 98.83 114 LEU B C 1
ATOM 2534 O O . LEU B 1 114 ? 133.830 97.163 148.689 1.00 105.42 114 LEU B O 1
ATOM 2539 N N . VAL B 1 115 ? 133.158 95.262 147.707 1.00 104.97 115 VAL B N 1
ATOM 2540 C CA . VAL B 1 115 ? 132.415 94.778 148.869 1.00 108.23 115 VAL B CA 1
ATOM 2541 C C . VAL B 1 115 ? 133.368 94.264 149.955 1.00 105.74 115 VAL B C 1
ATOM 2542 O O . VAL B 1 115 ? 133.118 94.505 151.135 1.00 106.07 115 VAL B O 1
ATOM 2546 N N . VAL B 1 116 ? 134.465 93.585 149.579 1.00 102.09 116 VAL B N 1
ATOM 2547 C CA . VAL B 1 116 ? 135.490 93.117 150.505 1.00 111.64 116 VAL B CA 1
ATOM 2548 C C . VAL B 1 116 ? 136.125 94.294 151.258 1.00 131.10 116 VAL B C 1
ATOM 2549 O O . VAL B 1 116 ? 136.370 94.211 152.466 1.00 139.45 116 VAL B O 1
ATOM 2553 N N . ASP B 1 117 ? 136.473 95.368 150.529 1.00 157.52 117 ASP B N 1
ATOM 2554 C CA . ASP B 1 117 ? 137.022 96.584 151.117 1.00 174.02 117 ASP B CA 1
ATOM 2555 C C . ASP B 1 117 ? 136.046 97.234 152.113 1.00 151.52 117 ASP B C 1
ATOM 2556 O O . ASP B 1 117 ? 136.486 97.960 153.003 1.00 156.03 117 ASP B O 1
ATOM 2561 N N . GLY B 1 118 ? 134.747 96.916 151.994 1.00 131.80 118 GLY B N 1
ATOM 2562 C CA . GLY B 1 118 ? 133.744 97.398 152.936 1.00 122.93 118 GLY B CA 1
ATOM 2563 C C . GLY B 1 118 ? 133.059 98.690 152.492 1.00 125.35 118 GLY B C 1
ATOM 2564 O O . GLY B 1 118 ? 132.474 99.377 153.328 1.00 126.44 118 GLY B O 1
ATOM 2565 N N . THR B 1 119 ? 133.094 99.014 151.193 1.00 133.60 119 THR B N 1
ATOM 2566 C CA . THR B 1 119 ? 132.510 100.257 150.697 1.00 124.91 119 THR B CA 1
ATOM 2567 C C . THR B 1 119 ? 130.986 100.242 150.854 1.00 111.78 119 THR B C 1
ATOM 2568 O O . THR B 1 119 ? 130.339 99.202 150.801 1.00 108.03 119 THR B O 1
ATOM 2572 N N . ASP B 1 120 ? 130.412 101.437 150.997 1.00 121.71 120 ASP B N 1
ATOM 2573 C CA . ASP B 1 120 ? 128.990 101.622 151.231 1.00 144.48 120 ASP B CA 1
ATOM 2574 C C . ASP B 1 120 ? 128.160 101.308 149.975 1.00 122.71 120 ASP B C 1
ATOM 2575 O O . ASP B 1 120 ? 128.617 101.388 148.831 1.00 122.59 120 ASP B O 1
ATOM 2580 N N . GLN B 1 121 ? 126.886 100.972 150.190 1.00 109.52 121 GLN B N 1
ATOM 2581 C CA . GLN B 1 121 ? 126.037 100.478 149.117 1.00 113.87 121 GLN B CA 1
ATOM 2582 C C . GLN B 1 121 ? 125.831 101.510 147.998 1.00 106.58 121 GLN B C 1
ATOM 2583 O O . GLN B 1 121 ? 125.876 101.140 146.826 1.00 125.84 121 GLN B O 1
ATOM 2589 N N . PRO B 1 122 ? 125.484 102.788 148.254 1.00 107.73 122 PRO B N 1
ATOM 2590 C CA . PRO B 1 122 ? 125.237 103.734 147.164 1.00 115.77 122 PRO B CA 1
ATOM 2591 C C . PRO B 1 122 ? 126.481 104.032 146.326 1.00 110.33 122 PRO B C 1
ATOM 2592 O O . PRO B 1 122 ? 126.358 104.283 145.135 1.00 121.98 122 PRO B O 1
ATOM 2596 N N . ILE B 1 123 ? 127.674 104.033 146.933 1.00 109.76 123 ILE B N 1
ATOM 2597 C CA . ILE B 1 123 ? 128.904 104.249 146.181 1.00 115.28 123 ILE B CA 1
ATOM 2598 C C . ILE B 1 123 ? 129.241 103.005 145.356 1.00 106.73 123 ILE B C 1
ATOM 2599 O O . ILE B 1 123 ? 129.623 103.152 144.189 1.00 108.67 123 ILE B O 1
ATOM 2604 N N . VAL B 1 124 ? 129.075 101.791 145.899 1.00 92.89 124 VAL B N 1
ATOM 2605 C CA . VAL B 1 124 ? 129.362 100.594 145.101 1.00 85.25 124 VAL B CA 1
ATOM 2606 C C . VAL B 1 124 ? 128.404 100.490 143.907 1.00 63.20 124 VAL B C 1
ATOM 2607 O O . VAL B 1 124 ? 128.840 100.199 142.795 1.00 59.64 124 VAL B O 1
ATOM 2611 N N . ARG B 1 125 ? 127.125 100.797 144.112 1.00 53.22 125 ARG B N 1
ATOM 2612 C CA . ARG B 1 125 ? 126.171 100.938 143.025 1.00 59.47 125 ARG B CA 1
ATOM 2613 C C . ARG B 1 125 ? 126.656 101.956 141.989 1.00 60.56 125 ARG B C 1
ATOM 2614 O O . ARG B 1 125 ? 126.618 101.660 140.805 1.00 69.17 125 ARG B O 1
ATOM 2622 N N . GLN B 1 126 ? 127.128 103.135 142.406 1.00 63.17 126 GLN B N 1
ATOM 2623 C CA . GLN B 1 126 ? 127.476 104.179 141.463 1.00 75.93 126 GLN B CA 1
ATOM 2624 C C . GLN B 1 126 ? 128.686 103.765 140.621 1.00 69.44 126 GLN B C 1
ATOM 2625 O O . GLN B 1 126 ? 128.722 104.021 139.413 1.00 81.39 126 GLN B O 1
ATOM 2631 N N . ILE B 1 127 ? 129.720 103.159 141.221 1.00 53.32 127 ILE B N 1
ATOM 2632 C CA . ILE B 1 127 ? 130.897 102.792 140.450 1.00 52.51 127 ILE B CA 1
ATOM 2633 C C . ILE B 1 127 ? 130.562 101.695 139.436 1.00 56.73 127 ILE B C 1
ATOM 2634 O O . ILE B 1 127 ? 131.011 101.735 138.288 1.00 57.55 127 ILE B O 1
ATOM 2639 N N . MET B 1 128 ? 129.764 100.706 139.842 1.00 57.76 128 MET B N 1
ATOM 2640 C CA . MET B 1 128 ? 129.335 99.623 138.960 1.00 52.75 128 MET B CA 1
ATOM 2641 C C . MET B 1 128 ? 128.473 100.146 137.803 1.00 48.74 128 MET B C 1
ATOM 2642 O O . MET B 1 128 ? 128.671 99.771 136.647 1.00 53.14 128 MET B O 1
ATOM 2647 N N . GLU B 1 129 ? 127.541 101.050 138.100 1.00 45.65 129 GLU B N 1
ATOM 2648 C CA . GLU B 1 129 ? 126.711 101.645 137.079 1.00 52.37 129 GLU B CA 1
ATOM 2649 C C . GLU B 1 129 ? 127.554 102.468 136.102 1.00 50.22 129 GLU B C 1
ATOM 2650 O O . GLU B 1 129 ? 127.221 102.529 134.922 1.00 54.29 129 GLU B O 1
ATOM 2656 N N . LEU B 1 130 ? 128.617 103.145 136.546 1.00 51.65 130 LEU B N 1
ATOM 2657 C CA . LEU B 1 130 ? 129.477 103.884 135.626 1.00 63.49 130 LEU B CA 1
ATOM 2658 C C . LEU B 1 130 ? 130.165 102.965 134.618 1.00 57.62 130 LEU B C 1
ATOM 2659 O O . LEU B 1 130 ? 130.341 103.353 133.460 1.00 65.91 130 LEU B O 1
ATOM 2664 N N . ASP B 1 131 ? 130.541 101.757 135.036 1.00 54.29 131 ASP B N 1
ATOM 2665 C CA . ASP B 1 131 ? 131.116 100.786 134.120 1.00 53.15 131 ASP B CA 1
ATOM 2666 C C . ASP B 1 131 ? 130.088 100.284 133.106 1.00 40.97 131 ASP B C 1
ATOM 2667 O O . ASP B 1 131 ? 130.421 100.087 131.939 1.00 37.71 131 ASP B O 1
ATOM 2672 N N . ILE B 1 132 ? 128.842 100.070 133.538 1.00 36.93 132 ILE B N 1
ATOM 2673 C CA . ILE B 1 132 ? 127.776 99.670 132.635 1.00 37.98 132 ILE B CA 1
ATOM 2674 C C . ILE B 1 132 ? 127.523 100.775 131.620 1.00 41.98 132 ILE B C 1
ATOM 2675 O O . ILE B 1 132 ? 127.407 100.493 130.429 1.00 47.88 132 ILE B O 1
ATOM 2680 N N . ASP B 1 133 ? 127.445 102.039 132.056 1.00 50.68 133 ASP B N 1
ATOM 2681 C CA . ASP B 1 133 ? 127.200 103.142 131.139 1.00 62.80 133 ASP B CA 1
ATOM 2682 C C . ASP B 1 133 ? 128.327 103.289 130.118 1.00 53.77 133 ASP B C 1
ATOM 2683 O O . ASP B 1 133 ? 128.076 103.589 128.951 1.00 55.54 133 ASP B O 1
ATOM 2688 N N . ALA B 1 134 ? 129.567 103.078 130.539 1.00 44.52 134 ALA B N 1
ATOM 2689 C CA . ALA B 1 134 ? 130.688 103.131 129.619 1.00 43.86 134 ALA B CA 1
ATOM 2690 C C . ALA B 1 134 ? 130.620 102.042 128.557 1.00 41.00 134 ALA B C 1
ATOM 2691 O O . ALA B 1 134 ? 130.936 102.313 127.401 1.00 45.49 134 ALA B O 1
ATOM 2693 N N . LYS B 1 135 ? 130.192 100.827 128.909 1.00 44.42 135 LYS B N 1
ATOM 2694 C CA . LYS B 1 135 ? 130.038 99.748 127.942 1.00 48.18 135 LYS B CA 1
ATOM 2695 C C . LYS B 1 135 ? 128.889 100.041 126.976 1.00 39.50 135 LYS B C 1
ATOM 2696 O O . LYS B 1 135 ? 129.041 99.823 125.775 1.00 38.83 135 LYS B O 1
ATOM 2702 N N . GLU B 1 136 ? 127.780 100.602 127.468 1.00 40.14 136 GLU B N 1
ATOM 2703 C CA . GLU B 1 136 ? 126.673 100.911 126.594 1.00 50.75 136 GLU B CA 1
ATOM 2704 C C . GLU B 1 136 ? 127.062 101.991 125.588 1.00 49.00 136 GLU B C 1
ATOM 2705 O O . GLU B 1 136 ? 126.655 101.935 124.434 1.00 49.71 136 GLU B O 1
ATOM 2711 N N . GLN B 1 137 ? 127.820 102.999 126.017 1.00 48.91 137 GLN B N 1
ATOM 2712 C CA . GLN B 1 137 ? 128.265 104.086 125.152 1.00 54.83 137 GLN B CA 1
ATOM 2713 C C . GLN B 1 137 ? 129.224 103.590 124.072 1.00 52.57 137 GLN B C 1
ATOM 2714 O O . GLN B 1 137 ? 129.154 104.042 122.918 1.00 61.89 137 GLN B O 1
ATOM 2720 N N . GLU B 1 138 ? 130.099 102.639 124.416 1.00 49.74 138 GLU B N 1
ATOM 2721 C CA . GLU B 1 138 ? 131.034 102.088 123.450 1.00 51.22 138 GLU B CA 1
ATOM 2722 C C . GLU B 1 138 ? 130.298 101.364 122.323 1.00 40.29 138 GLU B C 1
ATOM 2723 O O . GLU B 1 138 ? 130.575 101.586 121.141 1.00 37.36 138 GLU B O 1
ATOM 2729 N N . HIS B 1 139 ? 129.328 100.518 122.674 1.00 38.45 139 HIS B N 1
ATOM 2730 C CA . HIS B 1 139 ? 128.565 99.769 121.696 1.00 40.04 139 HIS B CA 1
ATOM 2731 C C . HIS B 1 139 ? 127.680 100.665 120.835 1.00 43.40 139 HIS B C 1
ATOM 2732 O O . HIS B 1 139 ? 127.517 100.397 119.644 1.00 54.72 139 HIS B O 1
ATOM 2739 N N . ASP B 1 140 ? 127.116 101.728 121.401 1.00 46.42 140 ASP B N 1
ATOM 2740 C CA . ASP B 1 140 ? 126.363 102.684 120.608 1.00 52.51 140 ASP B CA 1
ATOM 2741 C C . ASP B 1 140 ? 127.258 103.328 119.548 1.00 38.30 140 ASP B C 1
ATOM 2742 O O . ASP B 1 140 ? 126.832 103.582 118.419 1.00 35.41 140 ASP B O 1
ATOM 2747 N N . ASN B 1 141 ? 128.500 103.643 119.900 1.00 33.37 141 ASN B N 1
ATOM 2748 C CA . ASN B 1 141 ? 129.384 104.317 118.968 1.00 40.33 141 ASN B CA 1
ATOM 2749 C C . ASN B 1 141 ? 129.740 103.415 117.779 1.00 40.16 141 ASN B C 1
ATOM 2750 O O . ASN B 1 141 ? 129.865 103.890 116.644 1.00 43.51 141 ASN B O 1
ATOM 2755 N N . TYR B 1 142 ? 129.869 102.089 117.981 1.00 35.55 142 TYR B N 1
ATOM 2756 C CA . TYR B 1 142 ? 130.079 101.161 116.869 1.00 30.80 142 TYR B CA 1
ATOM 2757 C C . TYR B 1 142 ? 128.882 101.148 115.928 1.00 26.46 142 TYR B C 1
ATOM 2758 O O . TYR B 1 142 ? 129.028 101.317 114.715 1.00 28.26 142 TYR B O 1
ATOM 2767 N N . ALA B 1 143 ? 127.694 101.032 116.500 1.00 25.39 143 ALA B N 1
ATOM 2768 C CA . ALA B 1 143 ? 126.491 101.007 115.701 1.00 28.66 143 ALA B CA 1
ATOM 2769 C C . ALA B 1 143 ? 126.351 102.269 114.857 1.00 35.14 143 ALA B C 1
ATOM 2770 O O . ALA B 1 143 ? 125.956 102.190 113.701 1.00 38.82 143 ALA B O 1
ATOM 2772 N N . LYS B 1 144 ? 126.658 103.443 115.413 1.00 41.12 144 LYS B N 1
ATOM 2773 C CA . LYS B 1 144 ? 126.504 104.697 114.701 1.00 45.86 144 LYS B CA 1
ATOM 2774 C C . LYS B 1 144 ? 127.314 104.773 113.411 1.00 39.92 144 LYS B C 1
ATOM 2775 O O . LYS B 1 144 ? 126.859 105.407 112.462 1.00 42.79 144 LYS B O 1
ATOM 2781 N N . LEU B 1 145 ? 128.486 104.142 113.329 1.00 38.10 145 LEU B N 1
ATOM 2782 C CA . LEU B 1 145 ? 129.206 104.147 112.058 1.00 40.74 145 LEU B CA 1
ATOM 2783 C C . LEU B 1 145 ? 128.402 103.434 110.983 1.00 36.44 145 LEU B C 1
ATOM 2784 O O . LEU B 1 145 ? 128.326 103.914 109.861 1.00 37.45 145 LEU B O 1
ATOM 2789 N N . PHE B 1 146 ? 127.791 102.290 111.304 1.00 31.06 146 PHE B N 1
ATOM 2790 C CA . PHE B 1 146 ? 127.046 101.527 110.316 1.00 27.96 146 PHE B CA 1
ATOM 2791 C C . PHE B 1 146 ? 125.760 102.243 109.948 1.00 28.10 146 PHE B C 1
ATOM 2792 O O . PHE B 1 146 ? 125.388 102.248 108.776 1.00 31.41 146 PHE B O 1
ATOM 2800 N N . GLU B 1 147 ? 125.078 102.854 110.913 1.00 31.27 147 GLU B N 1
ATOM 2801 C CA . GLU B 1 147 ? 123.858 103.576 110.600 1.00 37.65 147 GLU B CA 1
ATOM 2802 C C . GLU B 1 147 ? 124.144 104.740 109.658 1.00 34.85 147 GLU B C 1
ATOM 2803 O O . GLU B 1 147 ? 123.349 105.017 108.775 1.00 29.95 147 GLU B O 1
ATOM 2809 N N . SER B 1 148 ? 125.245 105.470 109.893 1.00 32.33 148 SER B N 1
ATOM 2810 C CA . SER B 1 148 ? 125.645 106.629 109.110 1.00 30.63 148 SER B CA 1
ATOM 2811 C C . SER B 1 148 ? 126.030 106.254 107.687 1.00 28.06 148 SER B C 1
ATOM 2812 O O . SER B 1 148 ? 125.623 106.931 106.749 1.00 32.49 148 SER B O 1
ATOM 2815 N N . ALA B 1 149 ? 126.754 105.156 107.499 1.00 26.50 149 ALA B N 1
ATOM 2816 C CA . ALA B 1 149 ? 127.042 104.668 106.152 1.00 24.63 149 ALA B CA 1
ATOM 2817 C C . ALA B 1 149 ? 125.769 104.295 105.404 1.00 22.63 149 ALA B C 1
ATOM 2818 O O . ALA B 1 149 ? 125.648 104.584 104.229 1.00 22.01 149 ALA B O 1
ATOM 2820 N N . GLY B 1 150 ? 124.786 103.718 106.090 1.00 24.79 150 GLY B N 1
ATOM 2821 C CA . GLY B 1 150 ? 123.493 103.409 105.506 1.00 29.09 150 GLY B CA 1
ATOM 2822 C C . GLY B 1 150 ? 122.682 104.644 105.083 1.00 33.57 150 GLY B C 1
ATOM 2823 O O . GLY B 1 150 ? 121.920 104.600 104.120 1.00 36.44 150 GLY B O 1
ATOM 2824 N N . SER B 1 151 ? 122.896 105.776 105.754 1.00 33.89 151 SER B N 1
ATOM 2825 C CA . SER B 1 151 ? 122.243 107.023 105.402 1.00 38.01 151 SER B CA 1
ATOM 2826 C C . SER B 1 151 ? 122.830 107.648 104.128 1.00 34.80 151 SER B C 1
ATOM 2827 O O . SER B 1 151 ? 122.094 108.046 103.200 1.00 39.66 151 SER B O 1
ATOM 2830 N N . TYR B 1 152 ? 124.163 107.689 104.034 1.00 30.10 152 TYR B N 1
ATOM 2831 C CA . TYR B 1 152 ? 124.795 108.309 102.884 1.00 30.67 152 TYR B CA 1
ATOM 2832 C C . TYR B 1 152 ? 124.638 107.452 101.628 1.00 30.97 152 TYR B C 1
ATOM 2833 O O . TYR B 1 152 ? 124.455 108.010 100.565 1.00 38.64 152 TYR B O 1
ATOM 2842 N N . ALA B 1 153 ? 124.595 106.126 101.743 1.00 29.13 153 ALA B N 1
ATOM 2843 C CA . ALA B 1 153 ? 124.667 105.278 100.562 1.00 27.69 153 ALA B CA 1
ATOM 2844 C C . ALA B 1 153 ? 123.525 105.511 99.578 1.00 27.97 153 ALA B C 1
ATOM 2845 O O . ALA B 1 153 ? 123.781 105.688 98.383 1.00 32.75 153 ALA B O 1
ATOM 2847 N N . PRO B 1 154 ? 122.242 105.569 99.979 1.00 30.98 154 PRO B N 1
ATOM 2848 C CA . PRO B 1 154 ? 121.191 105.912 99.021 1.00 33.25 154 PRO B CA 1
ATOM 2849 C C . PRO B 1 154 ? 121.344 107.311 98.431 1.00 32.18 154 PRO B C 1
ATOM 2850 O O . PRO B 1 154 ? 121.063 107.482 97.258 1.00 28.03 154 PRO B O 1
ATOM 2854 N N . THR B 1 155 ? 121.814 108.303 99.201 1.00 31.60 155 THR B N 1
ATOM 2855 C CA . THR B 1 155 ? 121.994 109.630 98.622 1.00 32.13 155 THR B CA 1
ATOM 2856 C C . THR B 1 155 ? 123.114 109.662 97.596 1.00 28.41 155 THR B C 1
ATOM 2857 O O . THR B 1 155 ? 123.036 110.404 96.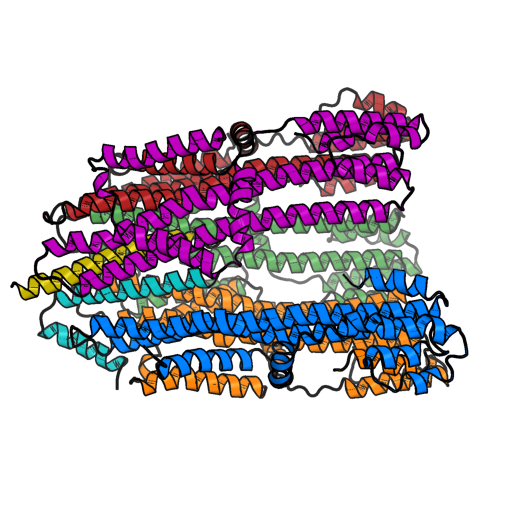638 1.00 33.00 155 THR B O 1
ATOM 2861 N N . MET B 1 156 ? 124.143 108.842 97.736 1.00 28.96 156 MET B N 1
ATOM 2862 C CA . MET B 1 156 ? 125.137 108.725 96.683 1.00 33.43 156 MET B CA 1
ATOM 2863 C C . MET B 1 156 ? 124.530 108.095 95.434 1.00 32.59 156 MET B C 1
ATOM 2864 O O . MET B 1 156 ? 124.909 108.434 94.318 1.00 33.73 156 MET B O 1
ATOM 2869 N N . GLY B 1 157 ? 123.582 107.177 95.597 1.00 33.17 157 GLY B N 1
ATOM 2870 C CA . GLY B 1 157 ? 122.853 106.648 94.458 1.00 37.34 157 GLY B CA 1
ATOM 2871 C C . GLY B 1 157 ? 122.155 107.757 93.662 1.00 40.24 157 GLY B C 1
ATOM 2872 O O . GLY B 1 157 ? 122.279 107.769 92.456 1.00 40.20 157 GLY B O 1
ATOM 2873 N N . ILE B 1 158 ? 121.472 108.713 94.306 1.00 33.79 158 ILE B N 1
ATOM 2874 C CA . ILE B 1 158 ? 120.764 109.751 93.567 1.00 27.46 158 ILE B CA 1
ATOM 2875 C C . ILE B 1 158 ? 121.745 110.719 92.905 1.00 19.70 158 ILE B C 1
ATOM 2876 O O . ILE B 1 158 ? 121.462 111.190 91.813 1.00 19.91 158 ILE B O 1
ATOM 2881 N N . ILE B 1 159 ? 122.925 110.954 93.466 1.00 16.54 159 ILE B N 1
ATOM 2882 C CA . ILE B 1 159 ? 123.960 111.690 92.764 1.00 18.22 159 ILE B CA 1
ATOM 2883 C C . ILE B 1 159 ? 124.375 110.948 91.503 1.00 19.22 159 ILE B C 1
ATOM 2884 O O . ILE B 1 159 ? 124.504 111.542 90.433 1.00 20.52 159 ILE B O 1
ATOM 2889 N N . GLY B 1 160 ? 124.590 109.646 91.597 1.00 21.87 160 GLY B N 1
ATOM 2890 C CA . GLY B 1 160 ? 124.908 108.852 90.408 1.00 23.82 160 GLY B CA 1
ATOM 2891 C C . GLY B 1 160 ? 123.797 108.897 89.349 1.00 23.29 160 GLY B C 1
ATOM 2892 O O . GLY B 1 160 ? 124.080 108.956 88.183 1.00 21.21 160 GLY B O 1
ATOM 2893 N N . THR B 1 161 ? 122.523 108.887 89.734 1.00 24.38 161 THR B N 1
ATOM 2894 C CA . THR B 1 161 ? 121.425 108.991 88.802 1.00 27.67 161 THR B CA 1
ATOM 2895 C C . THR B 1 161 ? 121.412 110.336 88.075 1.00 28.96 161 THR B C 1
ATOM 2896 O O . THR B 1 161 ? 121.229 110.404 86.867 1.00 31.44 161 THR B O 1
ATOM 2900 N N . VAL B 1 162 ? 121.622 111.431 88.783 1.00 29.64 162 VAL B N 1
ATOM 2901 C CA . VAL B 1 162 ? 121.696 112.736 88.151 1.00 30.27 162 VAL B CA 1
ATOM 2902 C C . VAL B 1 162 ? 122.865 112.783 87.165 1.00 30.32 162 VAL B C 1
ATOM 2903 O O . VAL B 1 162 ? 122.730 113.386 86.105 1.00 35.89 162 VAL B O 1
ATOM 2907 N N . MET B 1 163 ? 124.003 112.158 87.482 1.00 31.01 163 MET B N 1
ATOM 2908 C CA . MET B 1 163 ? 125.119 112.109 86.558 1.00 37.38 163 MET B CA 1
ATOM 2909 C C . MET B 1 163 ? 124.732 111.310 85.315 1.00 40.25 163 MET B C 1
ATOM 2910 O O . MET B 1 163 ? 125.169 111.623 84.219 1.00 46.22 163 MET B O 1
ATOM 2915 N N . GLY B 1 164 ? 123.930 110.253 85.479 1.00 41.53 164 GLY B N 1
ATOM 2916 C CA . GLY B 1 164 ? 123.394 109.470 84.372 1.00 42.40 164 GLY B CA 1
ATOM 2917 C C . GLY B 1 164 ? 122.475 110.269 83.466 1.00 39.06 164 GLY B C 1
ATOM 2918 O O . GLY B 1 164 ? 122.622 110.213 82.257 1.00 38.93 164 GLY B O 1
ATOM 2919 N N . LEU B 1 165 ? 121.568 111.049 84.052 1.00 37.47 165 LEU B N 1
ATOM 2920 C CA . LEU B 1 165 ? 120.665 111.894 83.280 1.00 35.60 165 LEU B CA 1
ATOM 2921 C C . LEU B 1 165 ? 121.431 112.973 82.496 1.00 29.10 165 LEU B C 1
ATOM 2922 O O . LEU B 1 165 ? 121.099 113.265 81.348 1.00 26.02 165 LEU B O 1
ATOM 2927 N N . ILE B 1 166 ? 122.485 113.539 83.090 1.00 27.30 166 ILE B N 1
ATOM 2928 C CA . ILE B 1 166 ? 123.285 114.542 82.415 1.00 28.63 166 ILE B CA 1
ATOM 2929 C C . ILE B 1 166 ? 123.971 113.923 81.197 1.00 35.43 166 ILE B C 1
ATOM 2930 O O . ILE B 1 166 ? 123.981 114.506 80.104 1.00 41.53 166 ILE B O 1
ATOM 2935 N N . GLN B 1 167 ? 124.534 112.728 81.361 1.00 44.67 167 GLN B N 1
ATOM 2936 C CA . GLN B 1 167 ? 125.289 112.130 80.277 1.00 57.38 167 GLN B CA 1
ATOM 2937 C C . GLN B 1 167 ? 124.365 111.700 79.144 1.00 49.31 167 GLN B C 1
ATOM 2938 O O . GLN B 1 167 ? 124.737 111.837 77.975 1.00 41.08 167 GLN B O 1
ATOM 2944 N N . VAL B 1 168 ? 123.171 111.175 79.465 1.00 47.37 168 VAL B N 1
ATOM 2945 C CA . VAL B 1 168 ? 122.263 110.683 78.429 1.00 49.84 168 VAL B CA 1
ATOM 2946 C C . VAL B 1 168 ? 121.665 111.852 77.625 1.00 51.28 168 VAL B C 1
ATOM 2947 O O . VAL B 1 168 ? 121.485 111.741 76.412 1.00 48.26 168 VAL B O 1
ATOM 2951 N N . LEU B 1 169 ? 121.378 112.991 78.261 1.00 48.13 169 LEU B N 1
ATOM 2952 C CA . LEU B 1 169 ? 120.927 114.167 77.529 1.00 42.58 169 LEU B CA 1
ATOM 2953 C C . LEU B 1 169 ? 122.054 114.699 76.658 1.00 43.60 169 LEU B C 1
ATOM 2954 O O . LEU B 1 169 ? 121.806 115.289 75.606 1.00 53.95 169 LEU B O 1
ATOM 2959 N N . GLY B 1 170 ? 123.307 114.522 77.067 1.00 45.91 170 GLY B N 1
ATOM 2960 C CA . GLY B 1 170 ? 124.421 115.021 76.281 1.00 56.68 170 GLY B CA 1
ATOM 2961 C C . GLY B 1 170 ? 124.512 114.374 74.897 1.00 74.03 170 GLY B C 1
ATOM 2962 O O . GLY B 1 170 ? 125.128 114.950 74.009 1.00 84.44 170 GLY B O 1
ATOM 2963 N N . HIS B 1 171 ? 123.908 113.177 74.727 1.00 80.73 171 HIS B N 1
ATOM 2964 C CA . HIS B 1 171 ? 124.077 112.388 73.519 1.00 82.91 171 HIS B CA 1
ATOM 2965 C C . HIS B 1 171 ? 122.846 112.423 72.617 1.00 79.69 171 HIS B C 1
ATOM 2966 O O . HIS B 1 171 ? 122.784 111.621 71.692 1.00 77.35 171 HIS B O 1
ATOM 2973 N N . LEU B 1 172 ? 121.938 113.386 72.810 1.00 88.40 172 LEU B N 1
ATOM 2974 C CA . LEU B 1 172 ? 120.709 113.432 72.034 1.00 104.54 172 LEU B CA 1
ATOM 2975 C C . LEU B 1 172 ? 121.007 113.789 70.579 1.00 122.87 172 LEU B C 1
ATOM 2976 O O . LEU B 1 172 ? 120.388 113.223 69.675 1.00 133.93 172 LEU B O 1
ATOM 2981 N N . THR B 1 173 ? 121.974 114.695 70.362 1.00 153.93 173 THR B N 1
ATOM 2982 C CA . THR B 1 173 ? 122.266 115.207 69.026 1.00 184.05 173 THR B CA 1
ATOM 2983 C C . THR B 1 173 ? 122.788 114.094 68.111 1.00 186.24 173 THR B C 1
ATOM 2984 O O . THR B 1 173 ? 122.414 114.031 66.943 1.00 164.92 173 THR B O 1
ATOM 2988 N N . ASP B 1 174 ? 123.603 113.185 68.666 1.00 188.59 174 ASP B N 1
ATOM 2989 C CA . ASP B 1 174 ? 124.065 112.000 67.958 1.00 177.31 174 ASP B CA 1
ATOM 2990 C C . ASP B 1 174 ? 123.747 110.779 68.817 1.00 146.06 174 ASP B C 1
ATOM 2991 O O . ASP B 1 174 ? 124.567 110.365 69.626 1.00 145.15 174 ASP B O 1
ATOM 2996 N N . PRO B 1 175 ? 122.549 110.164 68.690 1.00 141.51 175 PRO B N 1
ATOM 2997 C CA . PRO B 1 175 ? 122.147 109.064 69.569 1.00 158.25 175 PRO B CA 1
ATOM 2998 C C . PRO B 1 175 ? 122.775 107.711 69.223 1.00 165.89 175 PRO B C 1
ATOM 2999 O O . PRO B 1 175 ? 122.050 106.766 68.893 1.00 176.03 175 PRO B O 1
ATOM 3003 N N . SER B 1 176 ? 124.109 107.601 69.307 1.00 163.20 176 SER B N 1
ATOM 3004 C CA . SER B 1 176 ? 124.776 106.385 68.865 1.00 167.43 176 SER B CA 1
ATOM 3005 C C . SER B 1 176 ? 125.763 105.825 69.891 1.00 171.36 176 SER B C 1
ATOM 3006 O O . SER B 1 176 ? 126.460 104.873 69.557 1.00 186.09 176 SER B O 1
ATOM 3009 N N . GLN B 1 177 ? 125.822 106.370 71.115 1.00 161.80 177 GLN B N 1
ATOM 3010 C CA . GLN B 1 177 ? 126.859 105.979 72.069 1.00 171.43 177 GLN B CA 1
ATOM 3011 C C . GLN B 1 177 ? 126.329 105.940 73.501 1.00 146.60 177 GLN B C 1
ATOM 3012 O O . GLN B 1 177 ? 127.044 106.299 74.453 1.00 124.69 177 GLN B O 1
ATOM 3018 N N . LEU B 1 178 ? 125.079 105.489 73.673 1.00 146.42 178 LEU B N 1
ATOM 3019 C CA . LEU B 1 178 ? 124.431 105.608 74.978 1.00 164.80 178 LEU B CA 1
ATOM 3020 C C . LEU B 1 178 ? 124.412 104.290 75.746 1.00 189.63 178 LEU B C 1
ATOM 3021 O O . LEU B 1 178 ? 123.857 104.275 76.834 1.00 200.42 178 LEU B O 1
ATOM 3026 N N . GLY B 1 179 ? 125.004 103.211 75.210 1.00 176.08 179 GLY B N 1
ATOM 3027 C CA . GLY B 1 179 ? 124.931 101.890 75.828 1.00 142.20 179 GLY B CA 1
ATOM 3028 C C . GLY B 1 179 ? 125.489 101.849 77.254 1.00 133.85 179 GLY B C 1
ATOM 3029 O O . GLY B 1 179 ? 124.788 101.512 78.209 1.00 128.34 179 GLY B O 1
ATOM 3030 N N . PRO B 1 180 ? 126.769 102.213 77.453 1.00 146.88 180 PRO B N 1
ATOM 3031 C CA . PRO B 1 180 ? 127.358 102.191 78.797 1.00 134.38 180 PRO B CA 1
ATOM 3032 C C . PRO B 1 180 ? 126.707 103.200 79.745 1.00 106.95 180 PRO B C 1
ATOM 3033 O O . PRO B 1 180 ? 126.468 102.913 80.911 1.00 88.07 180 PRO B O 1
ATOM 3037 N N . SER B 1 181 ? 126.475 104.415 79.234 1.00 116.79 181 SER B N 1
ATOM 3038 C CA . SER B 1 181 ? 125.995 105.517 80.054 1.00 126.73 181 SER B CA 1
ATOM 3039 C C . SER B 1 181 ? 124.595 105.224 80.591 1.00 113.98 181 SER B C 1
ATOM 3040 O O . SER B 1 181 ? 124.313 105.589 81.740 1.00 104.26 181 SER B O 1
ATOM 3043 N N . ILE B 1 182 ? 123.755 104.524 79.806 1.00 80.40 182 ILE B N 1
ATOM 3044 C CA . ILE B 1 182 ? 122.402 104.235 80.243 1.00 65.83 182 ILE B CA 1
ATOM 3045 C C . ILE B 1 182 ? 122.422 103.399 81.535 1.00 65.02 182 ILE B C 1
ATOM 3046 O O . ILE B 1 182 ? 121.590 103.631 82.416 1.00 65.21 182 ILE B O 1
ATOM 3051 N N . ALA B 1 183 ? 123.366 102.445 81.638 1.00 56.24 183 ALA B N 1
ATOM 3052 C CA . ALA B 1 183 ? 123.420 101.556 82.789 1.00 45.24 183 ALA B CA 1
ATOM 3053 C C . ALA B 1 183 ? 123.895 102.304 84.028 1.00 40.22 183 ALA B C 1
ATOM 3054 O O . ALA B 1 183 ? 123.266 102.197 85.083 1.00 34.67 183 ALA B O 1
ATOM 3056 N N . VAL B 1 184 ? 124.995 103.066 83.921 1.00 39.11 184 VAL B N 1
ATOM 3057 C CA . VAL B 1 184 ? 125.561 103.736 85.080 1.00 40.82 184 VAL B CA 1
ATOM 3058 C C . VAL B 1 184 ? 124.483 104.400 85.924 1.00 38.69 184 VAL B C 1
ATOM 3059 O O . VAL B 1 184 ? 124.711 104.592 87.106 1.00 38.45 184 VAL B O 1
ATOM 3063 N N . ALA B 1 185 ? 123.365 104.789 85.316 1.00 40.00 185 ALA B N 1
ATOM 3064 C CA . ALA B 1 185 ? 122.285 105.347 86.112 1.00 40.92 185 ALA B CA 1
ATOM 3065 C C . ALA B 1 185 ? 121.593 104.253 86.899 1.00 41.68 185 ALA B C 1
ATOM 3066 O O . ALA B 1 185 ? 121.397 104.401 88.092 1.00 40.96 185 ALA B O 1
ATOM 3068 N N . PHE B 1 186 ? 121.158 103.172 86.242 1.00 51.23 186 PHE B N 1
ATOM 3069 C CA . PHE B 1 186 ? 120.334 102.155 86.895 1.00 55.79 186 PHE B CA 1
ATOM 3070 C C . PHE B 1 186 ? 121.138 101.387 87.947 1.00 48.01 186 PHE B C 1
ATOM 3071 O O . PHE B 1 186 ? 120.652 101.088 89.032 1.00 40.12 186 PHE B O 1
ATOM 3079 N N . ILE B 1 187 ? 122.384 101.055 87.602 1.00 40.96 187 ILE B N 1
ATOM 3080 C CA . ILE B 1 187 ? 123.198 100.260 88.502 1.00 36.98 187 ILE B CA 1
ATOM 3081 C C . ILE B 1 187 ? 123.655 101.102 89.685 1.00 34.20 187 ILE B C 1
ATOM 3082 O O . ILE B 1 187 ? 123.741 100.577 90.773 1.00 38.32 187 ILE B O 1
ATOM 3087 N N . ALA B 1 188 ? 123.866 102.399 89.551 1.00 29.05 188 ALA B N 1
ATOM 3088 C CA . ALA B 1 188 ? 124.157 103.219 90.717 1.00 27.43 188 ALA B CA 1
ATOM 3089 C C . ALA B 1 188 ? 122.976 103.268 91.681 1.00 25.05 188 ALA B C 1
ATOM 3090 O O . ALA B 1 188 ? 123.197 103.279 92.888 1.00 24.91 188 ALA B O 1
ATOM 3092 N N . THR B 1 189 ? 121.727 103.268 91.201 1.00 25.42 189 THR B N 1
ATOM 3093 C CA . THR B 1 189 ? 120.583 103.134 92.088 1.00 28.73 189 THR B CA 1
ATOM 3094 C C . THR B 1 189 ? 120.638 101.804 92.821 1.00 32.68 189 THR B C 1
ATOM 3095 O O . THR B 1 189 ? 120.420 101.745 94.033 1.00 37.90 189 THR B O 1
ATOM 3099 N N . LEU B 1 190 ? 120.915 100.728 92.083 1.00 35.13 190 LEU B N 1
ATOM 3100 C CA . LEU B 1 190 ? 120.852 99.379 92.633 1.00 36.17 190 LEU B CA 1
ATOM 3101 C C . LEU B 1 190 ? 121.864 99.202 93.748 1.00 30.17 190 LEU B C 1
ATOM 3102 O O . LEU B 1 190 ? 121.492 98.707 94.803 1.00 29.68 190 LEU B O 1
ATOM 3107 N N . TYR B 1 191 ? 123.102 99.678 93.567 1.00 27.69 191 TYR B N 1
ATOM 3108 C CA . TYR B 1 191 ? 124.118 99.586 94.609 1.00 30.68 191 TYR B CA 1
ATOM 3109 C C . TYR B 1 191 ? 123.744 100.421 95.833 1.00 31.55 191 TYR B C 1
ATOM 3110 O O . TYR B 1 191 ? 124.015 100.037 96.965 1.00 27.67 191 TYR B O 1
ATOM 3119 N N . GLY B 1 192 ? 123.173 101.599 95.611 1.00 33.57 192 GLY B N 1
ATOM 3120 C CA . GLY B 1 192 ? 122.814 102.454 96.719 1.00 33.37 192 GLY B CA 1
ATOM 3121 C C . GLY B 1 192 ? 121.783 101.791 97.624 1.00 30.35 192 GLY B C 1
ATOM 3122 O O . GLY B 1 192 ? 121.984 101.712 98.833 1.00 32.80 192 GLY B O 1
ATOM 3123 N N . VAL B 1 193 ? 120.677 101.329 97.044 1.00 26.38 193 VAL B N 1
ATOM 3124 C CA . VAL B 1 193 ? 119.598 100.816 97.854 1.00 27.10 193 VAL B CA 1
ATOM 3125 C C . VAL B 1 193 ? 119.958 99.452 98.397 1.00 26.95 193 VAL B C 1
ATOM 3126 O O . VAL B 1 193 ? 119.660 99.159 99.550 1.00 25.77 193 VAL B O 1
ATOM 3130 N N . ALA B 1 194 ? 120.595 98.609 97.589 1.00 29.49 194 ALA B N 1
ATOM 3131 C CA . ALA B 1 194 ? 120.887 97.249 98.024 1.00 33.89 194 ALA B CA 1
ATOM 3132 C C . ALA B 1 194 ? 121.944 97.221 99.121 1.00 32.14 194 ALA B C 1
ATOM 3133 O O . ALA B 1 194 ? 121.791 96.456 100.063 1.00 31.97 194 ALA B O 1
ATOM 3135 N N . SER B 1 195 ? 123.009 98.025 99.010 1.00 31.50 195 SER B N 1
ATOM 3136 C CA . SER B 1 195 ? 124.033 98.028 100.043 1.00 33.31 195 SER B CA 1
ATOM 3137 C C . SER B 1 195 ? 123.504 98.572 101.361 1.00 28.98 195 SER B C 1
ATOM 3138 O O . SER B 1 195 ? 123.805 98.029 102.406 1.00 26.49 195 SER B O 1
ATOM 3141 N N . ALA B 1 196 ? 122.735 99.648 101.302 1.00 30.27 196 ALA B N 1
ATOM 3142 C CA . ALA B 1 196 ? 122.166 100.230 102.499 1.00 31.37 196 ALA B CA 1
ATOM 3143 C C . ALA B 1 196 ? 121.302 99.209 103.221 1.00 31.10 196 ALA B C 1
ATOM 3144 O O . ALA B 1 196 ? 121.462 99.049 104.413 1.00 33.00 196 ALA B O 1
ATOM 3146 N N . ASN B 1 197 ? 120.316 98.596 102.533 1.00 30.19 197 ASN B N 1
ATOM 3147 C CA . ASN B 1 197 ? 119.305 97.781 103.199 1.00 31.66 197 ASN B CA 1
ATOM 3148 C C . ASN B 1 197 ? 119.604 96.289 103.340 1.00 31.73 197 ASN B C 1
ATOM 3149 O O . ASN B 1 197 ? 118.748 95.558 103.808 1.00 32.73 197 ASN B O 1
ATOM 3154 N N . LEU B 1 198 ? 120.738 95.779 102.859 1.00 35.00 198 LEU B N 1
ATOM 3155 C CA . LEU B 1 198 ? 121.102 94.388 103.052 1.00 38.91 198 LEU B CA 1
ATOM 3156 C C . LEU B 1 198 ? 122.395 94.264 103.854 1.00 41.11 198 LEU B C 1
ATOM 3157 O O . LEU B 1 198 ? 122.542 93.307 104.601 1.00 43.64 198 LEU B O 1
ATOM 3162 N N . ILE B 1 199 ? 123.324 95.224 103.692 1.00 41.51 199 ILE B N 1
ATOM 3163 C CA . ILE B 1 199 ? 124.566 95.194 104.453 1.00 39.28 199 ILE B CA 1
ATOM 3164 C C . ILE B 1 199 ? 124.544 96.159 105.638 1.00 40.85 199 ILE B C 1
ATOM 3165 O O . ILE B 1 199 ? 124.710 95.721 106.755 1.00 40.27 199 ILE B O 1
ATOM 3170 N N . PHE B 1 200 ? 124.489 97.468 105.412 1.00 41.31 200 PHE B N 1
ATOM 3171 C CA . PHE B 1 200 ? 124.756 98.418 106.484 1.00 40.94 200 PHE B CA 1
ATOM 3172 C C . PHE B 1 200 ? 123.623 98.468 107.506 1.00 36.41 200 PHE B C 1
ATOM 3173 O O . PHE B 1 200 ? 123.856 98.306 108.672 1.00 31.10 200 PHE B O 1
ATOM 3181 N N . LEU B 1 201 ? 122.393 98.697 107.096 1.00 35.60 201 LEU B N 1
ATOM 3182 C CA . LEU B 1 201 ? 121.352 98.909 108.081 1.00 35.60 201 LEU B CA 1
ATOM 3183 C C . LEU B 1 201 ? 121.047 97.639 108.870 1.00 36.70 201 LEU B C 1
ATOM 3184 O O . LEU B 1 201 ? 120.768 97.731 110.046 1.00 45.18 201 LEU B O 1
ATOM 3189 N N . PRO B 1 202 ? 121.224 96.426 108.318 1.00 35.12 202 PRO B N 1
ATOM 3190 C CA . PRO B 1 202 ? 121.256 95.224 109.159 1.00 32.86 202 PRO B CA 1
ATOM 3191 C C . PRO B 1 202 ? 122.389 95.140 110.180 1.00 30.25 202 PRO B C 1
ATOM 3192 O O . PRO B 1 202 ? 122.099 95.072 111.355 1.00 28.12 202 PRO B O 1
ATOM 3196 N N . ILE B 1 203 ? 123.659 95.187 109.761 1.00 27.90 203 ILE B N 1
ATOM 3197 C CA . ILE B 1 203 ? 124.777 95.112 110.682 1.00 30.50 203 ILE B CA 1
ATOM 3198 C C . ILE B 1 203 ? 124.659 96.117 111.834 1.00 32.20 203 ILE B C 1
ATOM 3199 O O . ILE B 1 203 ? 124.968 95.786 112.969 1.00 33.97 203 ILE B O 1
ATOM 3204 N N . ALA B 1 204 ? 124.050 97.281 111.599 1.00 30.32 204 ALA B N 1
ATOM 3205 C CA . ALA B 1 204 ? 123.708 98.185 112.689 1.00 27.84 204 ALA B CA 1
ATOM 3206 C C . ALA B 1 204 ? 122.755 97.538 113.686 1.00 26.78 204 ALA B C 1
ATOM 3207 O O . ALA B 1 204 ? 122.996 97.584 114.890 1.00 25.55 204 ALA B O 1
ATOM 3209 N N . SER B 1 205 ? 121.685 96.929 113.183 1.00 33.13 205 SER B N 1
ATOM 3210 C CA . SER B 1 205 ? 120.667 96.299 114.004 1.00 44.13 205 SER B CA 1
ATOM 3211 C C . SER B 1 205 ? 121.218 95.143 114.825 1.00 42.11 205 SER B C 1
ATOM 3212 O O . SER B 1 205 ? 120.807 94.960 115.972 1.00 44.17 205 SER B O 1
ATOM 3215 N N . LYS B 1 206 ? 122.155 94.378 114.258 1.00 38.91 206 LYS B N 1
ATOM 3216 C CA . LYS B 1 206 ? 122.759 93.270 114.977 1.00 36.18 206 LYS B CA 1
ATOM 3217 C C . LYS B 1 206 ? 123.687 93.757 116.084 1.00 31.36 206 LYS B C 1
ATOM 3218 O O . LYS B 1 206 ? 123.705 93.163 117.170 1.00 33.02 206 LYS B O 1
ATOM 3224 N N . ILE B 1 207 ? 124.408 94.855 115.848 1.00 26.33 207 ILE B N 1
ATOM 3225 C CA . ILE B 1 207 ? 125.242 95.420 116.895 1.00 27.03 207 ILE B CA 1
ATOM 3226 C C . ILE B 1 207 ? 124.391 95.878 118.083 1.00 27.70 207 ILE B C 1
ATOM 3227 O O . ILE B 1 207 ? 124.720 95.604 119.244 1.00 27.42 207 ILE B O 1
ATOM 3232 N N . ARG B 1 208 ? 123.260 96.518 117.826 1.00 30.33 208 ARG B N 1
ATOM 3233 C CA . ARG B 1 208 ? 122.401 96.947 118.911 1.00 35.19 208 ARG B CA 1
ATOM 3234 C C . ARG B 1 208 ? 121.741 95.770 119.624 1.00 37.59 208 ARG B C 1
ATOM 3235 O O . ARG B 1 208 ? 121.524 95.828 120.832 1.00 46.84 208 ARG B O 1
ATOM 3243 N N . ALA B 1 209 ? 121.379 94.703 118.920 1.00 37.24 209 ALA B N 1
ATOM 3244 C CA . ALA B 1 209 ? 120.834 93.524 119.582 1.00 41.67 209 ALA B CA 1
ATOM 3245 C C . ALA B 1 209 ? 121.854 92.884 120.519 1.00 36.46 209 ALA B C 1
ATOM 3246 O O . ALA B 1 209 ? 121.534 92.561 121.653 1.00 34.50 209 ALA B O 1
ATOM 3248 N N . LYS B 1 210 ? 123.087 92.680 120.050 1.00 34.24 210 LYS B N 1
ATOM 3249 C CA . LYS B 1 210 ? 124.080 91.982 120.841 1.00 39.94 210 LYS B CA 1
ATOM 3250 C C . LYS B 1 210 ? 124.624 92.838 121.980 1.00 41.99 210 LYS B C 1
ATOM 3251 O O . LYS B 1 210 ? 124.958 92.287 123.040 1.00 45.46 210 LYS B O 1
ATOM 3257 N N . SER B 1 211 ? 124.646 94.167 121.837 1.00 45.32 211 SER B N 1
ATOM 3258 C CA . SER B 1 211 ? 124.952 95.010 122.993 1.00 46.47 211 SER B CA 1
ATOM 3259 C C . SER B 1 211 ? 123.899 94.853 124.085 1.00 46.00 211 SER B C 1
ATOM 3260 O O . SER B 1 211 ? 124.254 94.758 125.252 1.00 49.70 211 SER B O 1
ATOM 3263 N N . ALA B 1 212 ? 122.613 94.809 123.738 1.00 43.73 212 ALA B N 1
ATOM 3264 C CA . ALA B 1 212 ? 121.574 94.663 124.741 1.00 52.84 212 ALA B CA 1
ATOM 3265 C C . ALA B 1 212 ? 121.680 93.344 125.520 1.00 50.30 212 ALA B C 1
ATOM 3266 O O . ALA B 1 212 ? 121.387 93.303 126.710 1.00 55.50 212 ALA B O 1
ATOM 3268 N N . GLU B 1 213 ? 122.105 92.260 124.875 1.00 51.65 213 GLU B N 1
ATOM 3269 C CA . GLU B 1 213 ? 122.335 91.002 125.562 1.00 58.28 213 GLU B CA 1
ATOM 3270 C C . GLU B 1 213 ? 123.465 91.147 126.578 1.00 54.66 213 GLU B C 1
ATOM 3271 O O . GLU B 1 213 ? 123.342 90.649 127.699 1.00 60.58 213 GLU B O 1
ATOM 3277 N N . GLU B 1 214 ? 124.579 91.798 126.206 1.00 57.71 214 GLU B N 1
ATOM 3278 C CA . GLU B 1 214 ? 125.712 91.931 127.107 1.00 63.95 214 GLU B CA 1
ATOM 3279 C C . GLU B 1 214 ? 125.401 92.859 128.282 1.00 52.60 214 GLU B C 1
ATOM 3280 O O . GLU B 1 214 ? 125.800 92.582 129.415 1.00 60.04 214 GLU B O 1
ATOM 3286 N N . ILE B 1 215 ? 124.670 93.942 128.039 1.00 39.97 215 ILE B N 1
ATOM 3287 C CA . ILE B 1 215 ? 124.280 94.858 129.098 1.00 37.30 215 ILE B CA 1
ATOM 3288 C C . ILE B 1 215 ? 123.368 94.153 130.104 1.00 38.90 215 ILE B C 1
ATOM 3289 O O . ILE B 1 215 ? 123.493 94.361 131.305 1.00 41.05 215 ILE B O 1
ATOM 3294 N N . LEU B 1 216 ? 122.476 93.272 129.656 1.00 44.79 216 LEU B N 1
ATOM 3295 C CA . LEU B 1 216 ? 121.632 92.555 130.581 1.00 47.26 216 LEU B CA 1
ATOM 3296 C C . LEU B 1 216 ? 122.463 91.605 131.441 1.00 44.48 216 LEU B C 1
ATOM 3297 O O . LEU B 1 216 ? 122.133 91.382 132.595 1.00 51.51 216 LEU B O 1
ATOM 3302 N N . VAL B 1 217 ? 123.515 90.995 130.909 1.00 40.82 217 VAL B N 1
ATOM 3303 C CA . VAL B 1 217 ? 124.385 90.170 131.719 1.00 46.03 217 VAL B CA 1
ATOM 3304 C C . VAL B 1 217 ? 125.063 91.023 132.786 1.00 57.00 217 VAL B C 1
ATOM 3305 O O . VAL B 1 217 ? 125.170 90.578 133.928 1.00 64.58 217 VAL B O 1
ATOM 3309 N N . MET B 1 218 ? 125.522 92.236 132.449 1.00 62.50 218 MET B N 1
ATOM 3310 C CA . MET B 1 218 ? 126.148 93.081 133.453 1.00 65.73 218 MET B CA 1
ATOM 3311 C C . MET B 1 218 ? 125.136 93.493 134.528 1.00 56.27 218 MET B C 1
ATOM 3312 O O . MET B 1 218 ? 125.465 93.505 135.703 1.00 42.48 218 MET B O 1
ATOM 3317 N N . GLU B 1 219 ? 123.905 93.835 134.144 1.00 54.73 219 GLU B N 1
ATOM 3318 C CA . GLU B 1 219 ? 122.884 94.201 135.105 1.00 57.97 219 GLU B CA 1
ATOM 3319 C C . GLU B 1 219 ? 122.620 93.068 136.096 1.00 54.79 219 GLU B C 1
ATOM 3320 O O . GLU B 1 219 ? 122.314 93.317 137.260 1.00 65.56 219 GLU B O 1
ATOM 3326 N N . MET B 1 220 ? 122.761 91.824 135.654 1.00 52.36 220 MET B N 1
ATOM 3327 C CA . MET B 1 220 ? 122.604 90.697 136.554 1.00 54.83 220 MET B CA 1
ATOM 3328 C C . MET B 1 220 ? 123.755 90.683 137.553 1.00 53.21 220 MET B C 1
ATOM 3329 O O . MET B 1 220 ? 123.538 90.546 138.761 1.00 55.87 220 MET B O 1
ATOM 3334 N N . ILE B 1 221 ? 124.995 90.803 137.062 1.00 44.72 221 ILE B N 1
ATOM 3335 C CA . ILE B 1 221 ? 126.139 90.753 137.951 1.00 47.72 221 ILE B CA 1
ATOM 3336 C C . ILE B 1 221 ? 126.087 91.892 138.969 1.00 57.14 221 ILE B C 1
ATOM 3337 O O . ILE B 1 221 ? 126.551 91.745 140.091 1.00 64.29 221 ILE B O 1
ATOM 3342 N N . LEU B 1 222 ? 125.465 93.007 138.609 1.00 61.31 222 LEU B N 1
ATOM 3343 C CA . LEU B 1 222 ? 125.252 94.087 139.569 1.00 60.77 222 LEU B CA 1
ATOM 3344 C C . LEU B 1 222 ? 124.261 93.666 140.646 1.00 54.40 222 LEU B C 1
ATOM 3345 O O . LEU B 1 222 ? 124.554 93.830 141.829 1.00 51.69 222 LEU B O 1
ATOM 3350 N N . GLU B 1 223 ? 123.102 93.119 140.265 1.00 59.90 223 GLU B N 1
ATOM 3351 C CA . GLU B 1 223 ? 122.111 92.728 141.252 1.00 74.19 223 GLU B CA 1
ATOM 3352 C C . GLU B 1 223 ? 122.608 91.568 142.134 1.00 64.20 223 GLU B C 1
ATOM 3353 O O . GLU B 1 223 ? 122.299 91.497 143.327 1.00 54.50 223 GLU B O 1
ATOM 3359 N N . GLY B 1 224 ? 123.414 90.678 141.543 1.00 62.15 224 GLY B N 1
ATOM 3360 C CA . GLY B 1 224 ? 124.075 89.626 142.296 1.00 64.56 224 GLY B CA 1
ATOM 3361 C C . GLY B 1 224 ? 125.060 90.156 143.335 1.00 66.59 224 GLY B C 1
ATOM 3362 O O . GLY B 1 224 ? 125.018 89.728 144.474 1.00 61.96 224 GLY B O 1
ATOM 3363 N N . VAL B 1 225 ? 125.906 91.120 142.981 1.00 67.06 225 VAL B N 1
ATOM 3364 C CA . VAL B 1 225 ? 126.897 91.686 143.885 1.00 70.68 225 VAL B CA 1
ATOM 3365 C C . VAL B 1 225 ? 126.222 92.455 145.021 1.00 66.61 225 VAL B C 1
ATOM 3366 O O . VAL B 1 225 ? 126.625 92.327 146.172 1.00 70.57 225 VAL B O 1
ATOM 3370 N N . LEU B 1 226 ? 125.171 93.225 144.738 1.00 66.18 226 LEU B N 1
ATOM 3371 C CA . LEU B 1 226 ? 124.467 93.916 145.802 1.00 74.74 226 LEU B CA 1
ATOM 3372 C C . LEU B 1 226 ? 123.765 92.931 146.740 1.00 87.77 226 LEU B C 1
ATOM 3373 O O . LEU B 1 226 ? 123.763 93.148 147.962 1.00 106.12 226 LEU B O 1
ATOM 3378 N N . SER B 1 227 ? 123.198 91.837 146.205 1.00 94.72 227 SER B N 1
ATOM 3379 C CA . SER B 1 227 ? 122.607 90.805 147.048 1.00 106.68 227 SER B CA 1
ATOM 3380 C C . SER B 1 227 ? 123.652 90.106 147.941 1.00 93.19 227 SER B C 1
ATOM 3381 O O . SER B 1 227 ? 123.396 89.851 149.110 1.00 105.86 227 SER B O 1
ATOM 3384 N N . VAL B 1 228 ? 124.851 89.855 147.410 1.00 76.73 228 VAL B N 1
ATOM 3385 C CA . VAL B 1 228 ? 125.963 89.283 148.160 1.00 86.29 228 VAL B CA 1
ATOM 3386 C C . VAL B 1 228 ? 126.407 90.208 149.298 1.00 96.73 228 VAL B C 1
ATOM 3387 O O . VAL B 1 228 ? 126.791 89.727 150.360 1.00 106.27 228 VAL B O 1
ATOM 3391 N N . GLN B 1 229 ? 126.359 91.536 149.112 1.00 114.21 229 GLN B N 1
ATOM 3392 C CA . GLN B 1 229 ? 126.676 92.464 150.188 1.00 126.75 229 GLN B CA 1
ATOM 3393 C C . GLN B 1 229 ? 125.585 92.437 151.263 1.00 118.08 229 GLN B C 1
ATOM 3394 O O . GLN B 1 229 ? 125.905 92.467 152.455 1.00 108.74 229 GLN B O 1
ATOM 3400 N N . ASN B 1 230 ? 124.305 92.403 150.847 1.00 116.64 230 ASN B N 1
ATOM 3401 C CA . ASN B 1 230 ? 123.171 92.396 151.760 1.00 132.69 230 ASN B CA 1
ATOM 3402 C C . ASN B 1 230 ? 123.105 91.112 152.596 1.00 144.28 230 ASN B C 1
ATOM 3403 O O . ASN B 1 230 ? 122.605 91.143 153.722 1.00 170.69 230 ASN B O 1
ATOM 3408 N N . GLY B 1 231 ? 123.553 89.979 152.036 1.00 141.73 231 GLY B N 1
ATOM 3409 C CA . GLY B 1 231 ? 123.602 88.724 152.773 1.00 151.61 231 GLY B CA 1
ATOM 3410 C C . GLY B 1 231 ? 122.258 87.991 152.771 1.00 169.45 231 GLY B C 1
ATOM 3411 O O . GLY B 1 231 ? 121.883 87.349 153.750 1.00 190.11 231 GLY B O 1
ATOM 3412 N N . ASP B 1 232 ? 121.552 88.073 151.641 1.00 168.87 232 ASP B N 1
ATOM 3413 C CA . ASP B 1 232 ? 120.314 87.342 151.408 1.00 170.46 232 ASP B CA 1
ATOM 3414 C C . ASP B 1 232 ? 120.558 85.827 151.453 1.00 175.54 232 ASP B C 1
ATOM 3415 O O . ASP B 1 232 ? 121.648 85.346 151.144 1.00 174.90 232 ASP B O 1
ATOM 3420 N N . ASN B 1 233 ? 119.512 85.063 151.805 1.00 172.37 233 ASN B N 1
ATOM 3421 C CA . ASN B 1 233 ? 119.554 83.608 151.715 1.00 174.03 233 ASN B CA 1
ATOM 3422 C C . ASN B 1 233 ? 119.436 83.178 150.245 1.00 176.48 233 ASN B C 1
ATOM 3423 O O . ASN B 1 233 ? 118.790 83.845 149.433 1.00 178.91 233 ASN B O 1
ATOM 3428 N N . ALA B 1 234 ? 120.038 82.025 149.917 1.00 158.87 234 ALA B N 1
ATOM 3429 C CA . ALA B 1 234 ? 120.338 81.643 148.542 1.00 135.87 234 ALA B CA 1
ATOM 3430 C C . ALA B 1 234 ? 119.096 81.585 147.650 1.00 127.52 234 ALA B C 1
ATOM 3431 O O . ALA B 1 234 ? 119.201 81.898 146.471 1.00 107.52 234 ALA B O 1
ATOM 3433 N N . LEU B 1 235 ? 117.941 81.162 148.188 1.00 161.86 235 LEU B N 1
ATOM 3434 C CA . LEU B 1 235 ? 116.721 80.986 147.407 1.00 198.37 235 LEU B CA 1
ATOM 3435 C C . LEU B 1 235 ? 116.231 82.321 146.841 1.00 193.82 235 LEU B C 1
ATOM 3436 O O . LEU B 1 235 ? 115.751 82.357 145.710 1.00 195.25 235 LEU B O 1
ATOM 3441 N N . LEU B 1 236 ? 116.359 83.409 147.616 1.00 179.56 236 LEU B N 1
ATOM 3442 C CA . LEU B 1 236 ? 115.949 84.735 147.169 1.00 167.88 236 LEU B CA 1
ATOM 3443 C C . LEU B 1 236 ? 116.862 85.232 146.041 1.00 137.09 236 LEU B C 1
ATOM 3444 O O . LEU B 1 236 ? 116.381 85.774 145.048 1.00 116.96 236 LEU B O 1
ATOM 3449 N N . VAL B 1 237 ? 118.172 85.006 146.189 1.00 125.03 237 VAL B N 1
ATOM 3450 C CA . VAL B 1 237 ? 119.161 85.404 145.196 1.00 110.36 237 VAL B CA 1
ATOM 3451 C C . VAL B 1 237 ? 118.881 84.665 143.890 1.00 99.06 237 VAL B C 1
ATOM 3452 O O . VAL B 1 237 ? 118.791 85.270 142.830 1.00 93.55 237 VAL B O 1
ATOM 3456 N N . ARG B 1 238 ? 118.714 83.342 143.979 1.00 93.12 238 ARG B N 1
ATOM 3457 C CA . ARG B 1 238 ? 118.521 82.506 142.809 1.00 87.75 238 ARG B CA 1
ATOM 3458 C C . ARG B 1 238 ? 117.264 82.924 142.059 1.00 79.85 238 ARG B C 1
ATOM 3459 O O . ARG B 1 238 ? 117.282 82.972 140.828 1.00 89.66 238 ARG B O 1
ATOM 3467 N N . LYS B 1 239 ? 116.183 83.251 142.776 1.00 87.55 239 LYS B N 1
ATOM 3468 C CA . LYS B 1 239 ? 114.954 83.725 142.153 1.00 110.19 239 LYS B CA 1
ATOM 3469 C C . LYS B 1 239 ? 115.182 85.035 141.393 1.00 97.45 239 LYS B C 1
ATOM 3470 O O . LYS B 1 239 ? 114.784 85.154 140.235 1.00 89.54 239 LYS B O 1
ATOM 3476 N N . LYS B 1 240 ? 115.879 85.998 142.015 1.00 90.00 240 LYS B N 1
ATOM 3477 C CA . LYS B 1 240 ? 116.068 87.317 141.431 1.00 90.42 240 LYS B CA 1
ATOM 3478 C C . LYS B 1 240 ? 116.962 87.237 140.208 1.00 78.37 240 LYS B C 1
ATOM 3479 O O . LYS B 1 240 ? 116.585 87.723 139.140 1.00 77.26 240 LYS B O 1
ATOM 3485 N N . LEU B 1 241 ? 118.159 86.656 140.362 1.00 79.69 241 LEU B N 1
ATOM 3486 C CA . LEU B 1 241 ? 119.125 86.597 139.265 1.00 84.71 241 LEU B CA 1
ATOM 3487 C C . LEU B 1 241 ? 118.557 85.853 138.055 1.00 85.75 241 LEU B C 1
ATOM 3488 O O . LEU B 1 241 ? 118.750 86.278 136.919 1.00 78.28 241 LEU B O 1
ATOM 3493 N N . ASN B 1 242 ? 117.783 84.802 138.313 1.00 84.10 242 ASN B N 1
ATOM 3494 C CA . ASN B 1 242 ? 117.173 84.037 137.248 1.00 84.21 242 ASN B CA 1
ATOM 3495 C C . ASN B 1 242 ? 116.244 84.901 136.404 1.00 91.17 242 ASN B C 1
ATOM 3496 O O . ASN B 1 242 ? 116.146 84.664 135.200 1.00 108.80 242 ASN B O 1
ATOM 3501 N N . THR B 1 243 ? 115.581 85.911 136.989 1.00 89.83 243 THR B N 1
ATOM 3502 C CA . THR B 1 243 ? 114.652 86.733 136.217 1.00 95.68 243 THR B CA 1
ATOM 3503 C C . THR B 1 243 ? 115.364 87.423 135.055 1.00 98.00 243 THR B C 1
ATOM 3504 O O . THR B 1 243 ? 114.753 87.681 134.021 1.00 94.87 243 THR B O 1
ATOM 3508 N N . TYR B 1 244 ? 116.676 87.640 135.185 1.00 93.87 244 TYR B N 1
ATOM 3509 C CA . TYR B 1 244 ? 117.471 88.174 134.088 1.00 95.29 244 TYR B CA 1
ATOM 3510 C C . TYR B 1 244 ? 117.656 87.141 132.968 1.00 107.18 244 TYR B C 1
ATOM 3511 O O . TYR B 1 244 ? 117.498 87.489 131.794 1.00 107.09 244 TYR B O 1
ATOM 3520 N N . ILE B 1 245 ? 117.950 85.876 133.303 1.00 99.27 245 ILE B N 1
ATOM 3521 C CA . ILE B 1 245 ? 118.140 84.856 132.275 1.00 89.46 245 ILE B CA 1
ATOM 3522 C C . ILE B 1 245 ? 116.783 84.574 131.631 1.00 111.23 245 ILE B C 1
ATOM 3523 O O . ILE B 1 245 ? 115.772 84.622 132.317 1.00 107.73 245 ILE B O 1
ATOM 3528 N N . THR B 1 246 ? 116.769 84.254 130.329 1.00 135.48 246 THR B N 1
ATOM 3529 C CA . THR B 1 246 ? 115.541 83.956 129.596 1.00 143.02 246 THR B CA 1
ATOM 3530 C C . THR B 1 246 ? 115.371 82.436 129.450 1.00 130.85 246 THR B C 1
ATOM 3531 O O . THR B 1 246 ? 116.218 81.842 128.763 1.00 114.69 246 THR B O 1
ATOM 3535 N N . MET C 1 1 ? 145.125 120.599 109.711 1.00 170.99 1 MET C N 1
ATOM 3536 C CA . MET C 1 1 ? 144.183 119.733 108.948 1.00 169.05 1 MET C CA 1
ATOM 3537 C C . MET C 1 1 ? 144.190 118.319 109.539 1.00 155.52 1 MET C C 1
ATOM 3538 O O . MET C 1 1 ? 145.218 117.838 110.026 1.00 147.14 1 MET C O 1
ATOM 3543 N N . ASP C 1 2 ? 143.023 117.651 109.466 1.00 136.43 2 ASP C N 1
ATOM 3544 C CA . ASP C 1 2 ? 142.827 116.347 110.089 1.00 128.00 2 ASP C CA 1
ATOM 3545 C C . ASP C 1 2 ? 142.797 115.243 109.026 1.00 112.24 2 ASP C C 1
ATOM 3546 O O . ASP C 1 2 ? 142.122 115.379 108.020 1.00 109.87 2 ASP C O 1
ATOM 3551 N N . ILE C 1 3 ? 143.497 114.123 109.283 1.00 101.95 3 ILE C N 1
ATOM 3552 C CA . ILE C 1 3 ? 143.836 113.153 108.250 1.00 87.11 3 ILE C CA 1
ATOM 3553 C C . ILE C 1 3 ? 142.586 112.452 107.718 1.00 86.64 3 ILE C C 1
ATOM 3554 O O . ILE C 1 3 ? 142.483 112.219 106.520 1.00 92.42 3 ILE C O 1
ATOM 3559 N N . ALA C 1 4 ? 141.605 112.148 108.573 1.00 76.77 4 ALA C N 1
ATOM 3560 C CA . ALA C 1 4 ? 140.393 111.485 108.109 1.00 67.16 4 ALA C CA 1
ATOM 3561 C C . ALA C 1 4 ? 139.582 112.421 107.203 1.00 65.20 4 ALA C C 1
ATOM 3562 O O . ALA C 1 4 ? 138.985 111.957 106.221 1.00 60.16 4 ALA C O 1
ATOM 3564 N N . THR C 1 5 ? 139.572 113.732 107.504 1.00 67.03 5 THR C N 1
ATOM 3565 C CA . THR C 1 5 ? 138.880 114.682 106.643 1.00 67.13 5 THR C CA 1
ATOM 3566 C C . THR C 1 5 ? 139.605 114.793 105.307 1.00 56.48 5 THR C C 1
ATOM 3567 O O . THR C 1 5 ? 138.983 114.839 104.266 1.00 58.66 5 THR C O 1
ATOM 3571 N N . LEU C 1 6 ? 140.936 114.823 105.332 1.00 56.19 6 LEU C N 1
ATOM 3572 C CA . LEU C 1 6 ? 141.716 114.987 104.122 1.00 61.15 6 LEU C CA 1
ATOM 3573 C C . LEU C 1 6 ? 141.533 113.795 103.182 1.00 53.70 6 LEU C C 1
ATOM 3574 O O . LEU C 1 6 ? 141.295 113.962 102.002 1.00 49.24 6 LEU C O 1
ATOM 3579 N N . ILE C 1 7 ? 141.605 112.568 103.697 1.00 52.96 7 ILE C N 1
ATOM 3580 C CA . ILE C 1 7 ? 141.367 111.377 102.889 1.00 56.52 7 ILE C CA 1
ATOM 3581 C C . ILE C 1 7 ? 139.909 111.307 102.413 1.00 55.44 7 ILE C C 1
ATOM 3582 O O . ILE C 1 7 ? 139.627 110.912 101.288 1.00 53.30 7 ILE C O 1
ATOM 3587 N N . GLY C 1 8 ? 138.963 111.737 103.243 1.00 58.04 8 GLY C N 1
ATOM 3588 C CA . GLY C 1 8 ? 137.574 111.823 102.832 1.00 57.21 8 GLY C CA 1
ATOM 3589 C C . GLY C 1 8 ? 137.348 112.805 101.680 1.00 59.36 8 GLY C C 1
ATOM 3590 O O . GLY C 1 8 ? 136.579 112.508 100.792 1.00 59.31 8 GLY C O 1
ATOM 3591 N N . LEU C 1 9 ? 137.999 113.976 101.674 1.00 61.68 9 LEU C N 1
ATOM 3592 C CA . LEU C 1 9 ? 137.877 114.952 100.597 1.00 60.60 9 LEU C CA 1
ATOM 3593 C C . LEU C 1 9 ? 138.522 114.432 99.316 1.00 57.15 9 LEU C C 1
ATOM 3594 O O . LEU C 1 9 ? 137.975 114.618 98.233 1.00 69.57 9 LEU C O 1
ATOM 3599 N N . ILE C 1 10 ? 139.653 113.741 99.417 1.00 58.24 10 ILE C N 1
ATOM 3600 C CA . ILE C 1 10 ? 140.289 113.129 98.257 1.00 64.04 10 ILE C CA 1
ATOM 3601 C C . ILE C 1 10 ? 139.368 112.061 97.654 1.00 55.58 10 ILE C C 1
ATOM 3602 O O . ILE C 1 10 ? 139.158 112.016 96.456 1.00 48.93 10 ILE C O 1
ATOM 3607 N N . ALA C 1 11 ? 138.776 111.203 98.480 1.00 68.64 11 ALA C N 1
ATOM 3608 C CA . ALA C 1 11 ? 137.838 110.190 98.025 1.00 82.25 11 ALA C CA 1
ATOM 3609 C C . ALA C 1 11 ? 136.581 110.818 97.418 1.00 77.24 11 ALA C C 1
ATOM 3610 O O . ALA C 1 11 ? 136.028 110.280 96.471 1.00 77.20 11 ALA C O 1
ATOM 3612 N N . GLY C 1 12 ? 136.094 111.927 97.972 1.00 76.90 12 GLY C N 1
ATOM 3613 C CA . GLY C 1 12 ? 134.910 112.610 97.477 1.00 85.64 12 GLY C CA 1
ATOM 3614 C C . GLY C 1 12 ? 135.132 113.199 96.084 1.00 99.36 12 GLY C C 1
ATOM 3615 O O . GLY C 1 12 ? 134.299 113.044 95.192 1.00 129.21 12 GLY C O 1
ATOM 3616 N N . ALA C 1 13 ? 136.257 113.890 95.894 1.00 84.78 13 ALA C N 1
ATOM 3617 C CA . ALA C 1 13 ? 136.632 114.420 94.594 1.00 79.30 13 ALA C CA 1
ATOM 3618 C C . ALA C 1 13 ? 136.802 113.297 93.567 1.00 75.70 13 ALA C C 1
ATOM 3619 O O . ALA C 1 13 ? 136.300 113.406 92.469 1.00 73.20 13 ALA C O 1
ATOM 3621 N N . VAL C 1 14 ? 137.488 112.206 93.906 1.00 70.56 14 VAL C N 1
ATOM 3622 C CA . VAL C 1 14 ? 137.661 111.068 93.007 1.00 65.41 14 VAL C CA 1
ATOM 3623 C C . VAL C 1 14 ? 136.326 110.407 92.662 1.00 61.25 14 VAL C C 1
ATOM 3624 O O . VAL C 1 14 ? 136.135 109.970 91.540 1.00 62.79 14 VAL C O 1
ATOM 3628 N N . ALA C 1 15 ? 135.389 110.321 93.598 1.00 68.31 15 ALA C N 1
ATOM 3629 C CA . ALA C 1 15 ? 134.093 109.718 93.349 1.00 74.19 15 ALA C CA 1
ATOM 3630 C C . ALA C 1 15 ? 133.310 110.530 92.321 1.00 73.90 15 ALA C C 1
ATOM 3631 O O . ALA C 1 15 ? 132.813 109.975 91.337 1.00 68.88 15 ALA C O 1
ATOM 3633 N N . ILE C 1 16 ? 133.163 111.839 92.562 1.00 74.63 16 ILE C N 1
ATOM 3634 C CA . ILE C 1 16 ? 132.349 112.681 91.698 1.00 84.86 16 ILE C CA 1
ATOM 3635 C C . ILE C 1 16 ? 133.047 112.937 90.357 1.00 84.16 16 ILE C C 1
ATOM 3636 O O . ILE C 1 16 ? 132.462 112.727 89.304 1.00 83.55 16 ILE C O 1
ATOM 3641 N N . ILE C 1 17 ? 134.301 113.395 90.380 1.00 72.28 17 ILE C N 1
ATOM 3642 C CA . ILE C 1 17 ? 135.004 113.778 89.162 1.00 69.81 17 ILE C CA 1
ATOM 3643 C C . ILE C 1 17 ? 135.388 112.523 88.379 1.00 68.90 17 ILE C C 1
ATOM 3644 O O . ILE C 1 17 ? 135.186 112.436 87.181 1.00 65.01 17 ILE C O 1
ATOM 3649 N N . GLY C 1 18 ? 135.941 111.520 89.045 1.00 70.80 18 GLY C N 1
ATOM 3650 C CA . GLY C 1 18 ? 136.309 110.277 88.383 1.00 68.29 18 GLY C CA 1
ATOM 3651 C C . GLY C 1 18 ? 135.100 109.541 87.824 1.00 60.44 18 GLY C C 1
ATOM 3652 O O . GLY C 1 18 ? 135.146 109.045 86.704 1.00 68.38 18 GLY C O 1
ATOM 3653 N N . GLY C 1 19 ? 134.003 109.537 88.577 1.00 62.47 19 GLY C N 1
ATOM 3654 C CA . GLY C 1 19 ? 132.754 108.970 88.110 1.00 73.29 19 GLY C CA 1
ATOM 3655 C C . GLY C 1 19 ? 132.236 109.625 86.829 1.00 90.88 19 GLY C C 1
ATOM 3656 O O . GLY C 1 19 ? 131.650 108.951 85.991 1.00 112.07 19 GLY C O 1
ATOM 3657 N N . PHE C 1 20 ? 132.387 110.944 86.701 1.00 88.32 20 PHE C N 1
ATOM 3658 C CA . PHE C 1 20 ? 131.966 111.668 85.509 1.00 96.21 20 PHE C CA 1
ATOM 3659 C C . PHE C 1 20 ? 132.875 111.330 84.325 1.00 97.55 20 PHE C C 1
ATOM 3660 O O . PHE C 1 20 ? 132.380 111.105 83.230 1.00 92.16 20 PHE C O 1
ATOM 3668 N N . LEU C 1 21 ? 134.200 111.370 84.532 1.00 118.69 21 LEU C N 1
ATOM 3669 C CA . LEU C 1 21 ? 135.178 111.275 83.461 1.00 140.15 21 LEU C CA 1
ATOM 3670 C C . LEU C 1 21 ? 135.309 109.852 82.910 1.00 146.39 21 LEU C C 1
ATOM 3671 O O . LEU C 1 21 ? 135.650 109.696 81.742 1.00 167.22 21 LEU C O 1
ATOM 3676 N N . TRP C 1 22 ? 135.085 108.825 83.730 1.00 139.44 22 TRP C N 1
ATOM 3677 C CA . TRP C 1 22 ? 135.419 107.456 83.350 1.00 142.44 22 TRP C CA 1
ATOM 3678 C C . TRP C 1 22 ? 134.543 106.931 82.202 1.00 150.34 22 TRP C C 1
ATOM 3679 O O . TRP C 1 22 ? 134.952 106.022 81.478 1.00 150.65 22 TRP C O 1
ATOM 3690 N N . GLU C 1 23 ? 133.357 107.538 81.985 1.00 162.12 23 GLU C N 1
ATOM 3691 C CA . GLU C 1 23 ? 132.450 107.192 80.898 1.00 173.61 23 GLU C CA 1
ATOM 3692 C C . GLU C 1 23 ? 132.567 108.153 79.701 1.00 185.08 23 GLU C C 1
ATOM 3693 O O . GLU C 1 23 ? 131.717 108.125 78.809 1.00 174.40 23 GLU C O 1
ATOM 3699 N N . GLY C 1 24 ? 133.604 109.003 79.670 1.00 191.32 24 GLY C N 1
ATOM 3700 C CA . GLY C 1 24 ? 133.979 109.731 78.462 1.00 178.78 24 GLY C CA 1
ATOM 3701 C C . GLY C 1 24 ? 133.430 111.160 78.384 1.00 167.92 24 GLY C C 1
ATOM 3702 O O . GLY C 1 24 ? 133.429 111.770 77.319 1.00 171.50 24 GLY C O 1
ATOM 3703 N N . GLY C 1 25 ? 132.997 111.718 79.515 1.00 166.53 25 GLY C N 1
ATOM 3704 C CA . GLY C 1 25 ? 132.699 113.139 79.624 1.00 176.85 25 GLY C CA 1
ATOM 3705 C C . GLY C 1 25 ? 133.961 114.008 79.681 1.00 190.16 25 GLY C C 1
ATOM 3706 O O . GLY C 1 25 ? 135.043 113.562 79.296 1.00 204.43 25 GLY C O 1
ATOM 3707 N N . GLN C 1 26 ? 133.804 115.267 80.122 1.00 183.59 26 GLN C N 1
ATOM 3708 C CA . GLN C 1 26 ? 134.898 116.228 80.146 1.00 183.32 26 GLN C CA 1
ATOM 3709 C C . GLN C 1 26 ? 134.825 117.048 81.438 1.00 186.72 26 GLN C C 1
ATOM 3710 O O . GLN C 1 26 ? 133.739 117.458 81.858 1.00 204.81 26 GLN C O 1
ATOM 3716 N N . ILE C 1 27 ? 135.988 117.420 82.000 1.00 186.33 27 ILE C N 1
ATOM 3717 C CA . ILE C 1 27 ? 136.054 118.351 83.123 1.00 178.12 27 ILE C CA 1
ATOM 3718 C C . ILE C 1 27 ? 135.503 119.726 82.718 1.00 177.55 27 ILE C C 1
ATOM 3719 O O . ILE C 1 27 ? 134.904 120.414 83.546 1.00 170.34 27 ILE C O 1
ATOM 3724 N N . THR C 1 28 ? 135.663 120.121 81.447 1.00 176.07 28 THR C N 1
ATOM 3725 C CA . THR C 1 28 ? 135.112 121.379 80.956 1.00 177.60 28 THR C CA 1
ATOM 3726 C C . THR C 1 28 ? 133.585 121.324 80.854 1.00 176.06 28 THR C C 1
ATOM 3727 O O . THR C 1 28 ? 132.931 122.367 80.940 1.00 208.60 28 THR C O 1
ATOM 3731 N N . GLY C 1 29 ? 133.001 120.138 80.617 1.00 144.20 29 GLY C N 1
ATOM 3732 C CA . GLY C 1 29 ? 131.552 119.942 80.692 1.00 117.99 29 GLY C CA 1
ATOM 3733 C C . GLY C 1 29 ? 131.006 120.004 82.126 1.00 100.61 29 GLY C C 1
ATOM 3734 O O . GLY C 1 29 ? 129.923 120.543 82.373 1.00 94.23 29 GLY C O 1
ATOM 3735 N N . LEU C 1 30 ? 131.789 119.488 83.081 1.00 82.28 30 LEU C N 1
ATOM 3736 C CA . LEU C 1 30 ? 131.413 119.416 84.484 1.00 65.42 30 LEU C CA 1
ATOM 3737 C C . LEU C 1 30 ? 131.559 120.761 85.195 1.00 52.79 30 LEU C C 1
ATOM 3738 O O . LEU C 1 30 ? 130.730 121.088 86.035 1.00 56.45 30 LEU C O 1
ATOM 3743 N N . PHE C 1 31 ? 132.626 121.518 84.914 1.00 51.83 31 PHE C N 1
ATOM 3744 C CA . PHE C 1 31 ? 132.878 122.765 85.620 1.00 63.73 31 PHE C CA 1
ATOM 3745 C C . PHE C 1 31 ? 132.125 123.923 84.976 1.00 60.02 31 PHE C C 1
ATOM 3746 O O . PHE C 1 31 ? 132.541 124.406 83.926 1.00 57.89 31 PHE C O 1
ATOM 3754 N N . GLN C 1 32 ? 131.072 124.402 85.664 1.00 60.80 32 GLN C N 1
ATOM 3755 C CA . GLN C 1 32 ? 130.170 125.422 85.156 1.00 59.46 32 GLN C CA 1
ATOM 3756 C C . GLN C 1 32 ? 130.119 126.630 86.103 1.00 61.19 32 GLN C C 1
ATOM 3757 O O . GLN C 1 32 ? 129.746 126.513 87.259 1.00 49.33 32 GLN C O 1
ATOM 3763 N N . GLY C 1 33 ? 130.502 127.802 85.577 1.00 71.13 33 GLY C N 1
ATOM 3764 C CA . GLY C 1 33 ? 130.614 129.014 86.369 1.00 63.42 33 GLY C CA 1
ATOM 3765 C C . GLY C 1 33 ? 129.269 129.513 86.879 1.00 50.64 33 GLY C C 1
ATOM 3766 O O . GLY C 1 33 ? 129.164 129.890 88.038 1.00 48.98 33 GLY C O 1
ATOM 3767 N N . THR C 1 34 ? 128.249 129.574 86.023 1.00 45.27 34 THR C N 1
ATOM 3768 C CA . THR C 1 34 ? 126.973 130.145 86.418 1.00 49.07 34 THR C CA 1
ATOM 3769 C C . THR C 1 34 ? 126.273 129.285 87.461 1.00 45.59 34 THR C C 1
ATOM 3770 O O . THR C 1 34 ? 125.652 129.797 88.383 1.00 43.51 34 THR C O 1
ATOM 3774 N N . ALA C 1 35 ? 126.383 127.968 87.339 1.00 54.51 35 ALA C N 1
ATOM 3775 C CA . ALA C 1 35 ? 125.836 127.025 88.306 1.00 59.72 35 ALA C CA 1
ATOM 3776 C C . ALA C 1 35 ? 126.537 127.150 89.658 1.00 51.57 35 ALA C C 1
ATOM 3777 O O . ALA C 1 35 ? 125.883 127.118 90.687 1.00 47.34 35 ALA C O 1
ATOM 3779 N N . ALA C 1 36 ? 127.857 127.325 89.669 1.00 46.22 36 ALA C N 1
ATOM 3780 C CA . ALA C 1 36 ? 128.598 127.567 90.893 1.00 43.88 36 ALA C CA 1
ATOM 3781 C C . ALA C 1 36 ? 128.141 128.855 91.556 1.00 41.18 36 ALA C C 1
ATOM 3782 O O . ALA C 1 36 ? 127.944 128.879 92.758 1.00 46.11 36 ALA C O 1
ATOM 3784 N N . LEU C 1 37 ? 127.965 129.930 90.787 1.00 36.93 37 LEU C N 1
ATOM 3785 C CA . LEU C 1 37 ? 127.578 131.209 91.355 1.00 35.35 37 LEU C CA 1
ATOM 3786 C C . LEU C 1 37 ? 126.166 131.144 91.930 1.00 30.69 37 LEU C C 1
ATOM 3787 O O . LEU C 1 37 ? 125.936 131.702 93.001 1.00 39.48 37 LEU C O 1
ATOM 3792 N N . ILE C 1 38 ? 125.223 130.460 91.284 1.00 25.25 38 ILE C N 1
ATOM 3793 C CA . ILE C 1 38 ? 123.869 130.436 91.803 1.00 24.61 38 ILE C CA 1
ATOM 3794 C C . ILE C 1 38 ? 123.763 129.535 93.024 1.00 21.73 38 ILE C C 1
ATOM 3795 O O . ILE C 1 38 ? 123.106 129.931 93.982 1.00 23.74 38 ILE C O 1
ATOM 3800 N N . VAL C 1 39 ? 124.446 128.382 93.060 1.00 21.09 39 VAL C N 1
ATOM 3801 C CA . VAL C 1 39 ? 124.360 127.488 94.211 1.00 22.23 39 VAL C CA 1
ATOM 3802 C C . VAL C 1 39 ? 125.133 128.022 95.408 1.00 25.71 39 VAL C C 1
ATOM 3803 O O . VAL C 1 39 ? 124.609 128.041 96.518 1.00 24.06 39 VAL C O 1
ATOM 3807 N N . PHE C 1 40 ? 126.382 128.455 95.205 1.00 30.57 40 PHE C N 1
ATOM 3808 C CA . PHE C 1 40 ? 127.191 128.902 96.314 1.00 35.45 40 PHE C CA 1
ATOM 3809 C C . PHE C 1 40 ? 126.766 130.295 96.739 1.00 33.96 40 PHE C C 1
ATOM 3810 O O . PHE C 1 40 ? 126.601 130.548 97.931 1.00 41.37 40 PHE C O 1
ATOM 3818 N N . GLY C 1 41 ? 126.556 131.192 95.789 1.00 26.49 41 GLY C N 1
ATOM 3819 C CA . GLY C 1 41 ? 126.085 132.530 96.116 1.00 22.93 41 GLY C CA 1
ATOM 3820 C C . GLY C 1 41 ? 124.744 132.499 96.835 1.00 19.15 41 GLY C C 1
ATOM 3821 O O . GLY C 1 41 ? 124.522 133.236 97.782 1.00 19.50 41 GLY C O 1
ATOM 3822 N N . GLY C 1 42 ? 123.832 131.660 96.367 1.00 19.40 42 GLY C N 1
ATOM 3823 C CA . GLY C 1 42 ? 122.526 131.518 96.969 1.00 21.73 42 GLY C CA 1
ATOM 3824 C C . GLY C 1 42 ? 122.582 130.933 98.374 1.00 22.43 42 GLY C C 1
ATOM 3825 O O . GLY C 1 42 ? 121.842 131.360 99.251 1.00 23.04 42 GLY C O 1
ATOM 3826 N N . THR C 1 43 ? 123.460 129.959 98.605 1.00 23.94 43 THR C N 1
ATOM 3827 C CA . THR C 1 43 ? 123.605 129.370 99.929 1.00 24.34 43 THR C CA 1
ATOM 3828 C C . THR C 1 43 ? 124.128 130.397 100.915 1.00 22.78 43 THR C C 1
ATOM 3829 O O . THR C 1 43 ? 123.597 130.496 102.019 1.00 20.78 43 THR C O 1
ATOM 3833 N N . ILE C 1 44 ? 125.153 131.154 100.513 1.00 27.43 44 ILE C N 1
ATOM 3834 C CA . ILE C 1 44 ? 125.731 132.200 101.342 1.00 34.80 44 ILE C CA 1
ATOM 3835 C C . ILE C 1 44 ? 124.667 133.248 101.685 1.00 31.12 44 ILE C C 1
ATOM 3836 O O . ILE C 1 44 ? 124.576 133.676 102.837 1.00 34.92 44 ILE C O 1
ATOM 3841 N N . ALA C 1 45 ? 123.862 133.641 100.703 1.00 27.80 45 ALA C N 1
ATOM 3842 C CA . ALA C 1 45 ? 122.809 134.600 100.924 1.00 27.30 45 ALA C CA 1
ATOM 3843 C C . ALA C 1 45 ? 121.791 134.073 101.937 1.00 24.38 45 ALA C C 1
ATOM 3844 O O . ALA C 1 45 ? 121.417 134.774 102.862 1.00 23.91 45 ALA C O 1
ATOM 3846 N N . ALA C 1 46 ? 121.336 132.842 101.784 1.00 23.65 46 ALA C N 1
ATOM 3847 C CA . ALA C 1 46 ? 120.304 132.306 102.659 1.00 26.99 46 ALA C CA 1
ATOM 3848 C C . ALA C 1 46 ? 120.801 132.156 104.099 1.00 26.47 46 ALA C C 1
ATOM 3849 O O . ALA C 1 46 ? 120.062 132.418 105.045 1.00 27.34 46 ALA C O 1
ATOM 3851 N N . VAL C 1 47 ? 122.064 131.780 104.288 1.00 25.42 47 VAL C N 1
ATOM 3852 C CA . VAL C 1 47 ? 122.632 131.678 105.625 1.00 25.88 47 VAL C CA 1
ATOM 3853 C C . VAL C 1 47 ? 122.811 133.064 106.245 1.00 26.12 47 VAL C C 1
ATOM 3854 O O . VAL C 1 47 ? 122.466 133.248 107.398 1.00 26.02 47 VAL C O 1
ATOM 3858 N N . LEU C 1 48 ? 123.279 134.069 105.495 1.00 24.04 48 LEU C N 1
ATOM 3859 C CA . LEU C 1 48 ? 123.387 135.418 106.029 1.00 22.48 48 LEU C CA 1
ATOM 3860 C C . LEU C 1 48 ? 122.031 135.995 106.428 1.00 20.69 48 LEU C C 1
ATOM 3861 O O . LEU C 1 48 ? 121.953 136.725 107.393 1.00 21.34 48 LEU C O 1
ATOM 3866 N N . ILE C 1 49 ? 120.970 135.758 105.662 1.00 19.99 49 ILE C N 1
ATOM 3867 C CA . ILE C 1 49 ? 119.654 136.247 106.040 1.00 20.75 49 ILE C CA 1
ATOM 3868 C C . ILE C 1 49 ? 119.148 135.507 107.275 1.00 20.13 49 ILE C C 1
ATOM 3869 O O . ILE C 1 49 ? 118.501 136.105 108.136 1.00 19.57 49 ILE C O 1
ATOM 3874 N N . SER C 1 50 ? 119.513 134.225 107.397 1.00 21.58 50 SER C N 1
ATOM 3875 C CA . SER C 1 50 ? 118.999 133.336 108.426 1.00 26.00 50 SER C CA 1
ATOM 3876 C C . SER C 1 50 ? 119.569 133.602 109.839 1.00 26.66 50 SER C C 1
ATOM 3877 O O . SER C 1 50 ? 118.879 133.302 110.818 1.00 24.19 50 SER C O 1
ATOM 3880 N N . TYR C 1 51 ? 120.814 134.125 109.955 1.00 22.35 51 TYR C N 1
ATOM 3881 C CA . TYR C 1 51 ? 121.461 134.290 111.243 1.00 20.56 51 TYR C CA 1
ATOM 3882 C C . TYR C 1 51 ? 121.902 135.721 111.505 1.00 18.81 51 TYR C C 1
ATOM 3883 O O . TYR C 1 51 ? 122.274 136.451 110.620 1.00 17.29 51 TYR C O 1
ATOM 3892 N N . PRO C 1 52 ? 121.929 136.139 112.784 1.00 21.43 52 PRO C N 1
ATOM 3893 C CA . PRO C 1 52 ? 122.560 137.391 113.181 1.00 22.83 52 PRO C CA 1
ATOM 3894 C C . PRO C 1 52 ? 124.034 137.414 112.818 1.00 23.45 52 PRO C C 1
ATOM 3895 O O . PRO C 1 52 ? 124.665 136.362 112.755 1.00 24.44 52 PRO C O 1
ATOM 3899 N N . MET C 1 53 ? 124.635 138.601 112.738 1.00 29.04 53 MET C N 1
ATOM 3900 C CA . MET C 1 53 ? 126.004 138.688 112.256 1.00 35.40 53 MET C CA 1
ATOM 3901 C C . MET C 1 53 ? 127.012 138.024 113.193 1.00 33.22 53 MET C C 1
ATOM 3902 O O . MET C 1 53 ? 127.991 137.424 112.709 1.00 34.01 53 MET C O 1
ATOM 3907 N N . HIS C 1 54 ? 126.795 138.111 114.509 1.00 38.66 54 HIS C N 1
ATOM 3908 C CA . HIS C 1 54 ? 127.776 137.574 115.445 1.00 51.01 54 HIS C CA 1
ATOM 3909 C C . HIS C 1 54 ? 127.969 136.056 115.298 1.00 48.93 54 HIS C C 1
ATOM 3910 O O . HIS C 1 54 ? 129.107 135.548 115.444 1.00 58.47 54 HIS C O 1
ATOM 3917 N N . ARG C 1 55 ? 126.898 135.332 114.917 1.00 38.61 55 ARG C N 1
ATOM 3918 C CA . ARG C 1 55 ? 127.015 133.903 114.713 1.00 35.69 55 ARG C CA 1
ATOM 3919 C C . ARG C 1 55 ? 127.891 133.567 113.522 1.00 33.25 55 ARG C C 1
ATOM 3920 O O . ARG C 1 55 ? 128.663 132.602 113.586 1.00 40.83 55 ARG C O 1
ATOM 3928 N N . ILE C 1 56 ? 127.8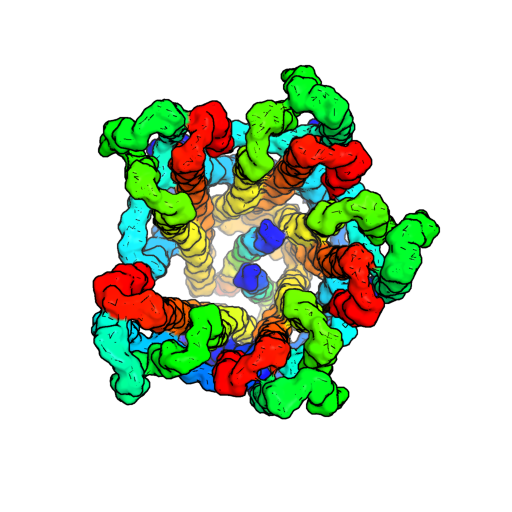55 134.384 112.491 1.00 30.80 56 ILE C N 1
ATOM 3929 C CA . ILE C 1 56 ? 128.673 134.113 111.321 1.00 33.36 56 ILE C CA 1
ATOM 3930 C C . ILE C 1 56 ? 130.184 134.241 111.631 1.00 38.17 56 ILE C C 1
ATOM 3931 O O . ILE C 1 56 ? 131.028 133.433 111.176 1.00 45.95 56 ILE C O 1
ATOM 3936 N N . ARG C 1 57 ? 130.553 135.175 112.501 1.00 38.23 57 ARG C N 1
ATOM 3937 C CA . ARG C 1 57 ? 131.924 135.228 112.976 1.00 47.24 57 ARG C CA 1
ATOM 3938 C C . ARG C 1 57 ? 132.324 133.977 113.791 1.00 50.09 57 ARG C C 1
ATOM 3939 O O . ARG C 1 57 ? 133.503 133.618 113.870 1.00 52.25 57 ARG C O 1
ATOM 3947 N N . THR C 1 58 ? 131.384 133.254 114.409 1.00 46.41 58 THR C N 1
ATOM 3948 C CA . THR C 1 58 ? 131.710 131.965 115.009 1.00 49.91 58 THR C CA 1
ATOM 3949 C C . THR C 1 58 ? 132.104 130.877 114.000 1.00 48.16 58 THR C C 1
ATOM 3950 O O . THR C 1 58 ? 132.775 129.910 114.430 1.00 61.67 58 THR C O 1
ATOM 3954 N N . LEU C 1 59 ? 131.746 131.026 112.704 1.00 43.14 59 LEU C N 1
ATOM 3955 C CA . LEU C 1 59 ? 132.110 130.006 111.720 1.00 42.82 59 LEU C CA 1
ATOM 3956 C C . LEU C 1 59 ? 133.601 129.637 111.739 1.00 37.55 59 LEU C C 1
ATOM 3957 O O . LEU C 1 59 ? 133.948 128.439 111.703 1.00 36.84 59 LEU C O 1
ATOM 3962 N N . PRO C 1 60 ? 134.546 130.606 111.751 1.00 38.38 60 PRO C N 1
ATOM 3963 C CA . PRO C 1 60 ? 135.947 130.285 111.966 1.00 39.28 60 PRO C CA 1
ATOM 3964 C C . PRO C 1 60 ? 136.217 129.325 113.108 1.00 42.05 60 PRO C C 1
ATOM 3965 O O . PRO C 1 60 ? 137.051 128.443 112.992 1.00 48.45 60 PRO C O 1
ATOM 3969 N N . ALA C 1 61 ? 135.606 129.573 114.269 1.00 45.65 61 ALA C N 1
ATOM 3970 C CA . ALA C 1 61 ? 135.854 128.737 115.432 1.00 44.18 61 ALA C CA 1
ATOM 3971 C C . ALA C 1 61 ? 135.269 127.347 115.244 1.00 38.54 61 ALA C C 1
ATOM 3972 O O . ALA C 1 61 ? 135.843 126.372 115.745 1.00 42.56 61 ALA C O 1
ATOM 3974 N N . GLY C 1 62 ? 134.145 127.250 114.530 1.00 38.42 62 GLY C N 1
ATOM 3975 C CA . GLY C 1 62 ? 133.500 125.965 114.301 1.00 37.83 62 GLY C CA 1
ATOM 3976 C C . GLY C 1 62 ? 134.366 124.969 113.532 1.00 34.06 62 GLY C C 1
ATOM 3977 O O . GLY C 1 62 ? 134.499 123.787 113.883 1.00 31.86 62 GLY C O 1
ATOM 3978 N N . ILE C 1 63 ? 134.968 125.454 112.452 1.00 34.70 63 ILE C N 1
ATOM 3979 C CA . ILE C 1 63 ? 135.880 124.645 111.660 1.00 37.47 63 ILE C CA 1
ATOM 3980 C C . ILE C 1 63 ? 137.116 124.284 112.475 1.00 36.84 63 ILE C C 1
ATOM 3981 O O . ILE C 1 63 ? 137.619 123.190 112.347 1.00 38.35 63 ILE C O 1
ATOM 3986 N N . LYS C 1 64 ? 137.595 125.168 113.346 1.00 41.26 64 LYS C N 1
ATOM 3987 C CA . LYS C 1 64 ? 138.763 124.891 114.153 1.00 50.00 64 LYS C CA 1
ATOM 3988 C C . LYS C 1 64 ? 138.480 123.744 115.113 1.00 44.31 64 LYS C C 1
ATOM 3989 O O . LYS C 1 64 ? 139.386 122.978 115.401 1.00 54.78 64 LYS C O 1
ATOM 3995 N N . LEU C 1 65 ? 137.278 123.637 115.681 1.00 40.25 65 LEU C N 1
ATOM 3996 C CA . LEU C 1 65 ? 136.920 122.501 116.519 1.00 39.12 65 LEU C CA 1
ATOM 3997 C C . LEU C 1 65 ? 136.806 121.218 115.698 1.00 39.45 65 LEU C C 1
ATOM 3998 O O . LEU C 1 65 ? 137.287 120.167 116.128 1.00 43.23 65 LEU C O 1
ATOM 4003 N N . ALA C 1 66 ? 136.201 121.299 114.511 1.00 42.00 66 ALA C N 1
ATOM 4004 C CA . ALA C 1 66 ? 135.981 120.127 113.682 1.00 43.35 66 ALA C CA 1
ATOM 4005 C C . ALA C 1 66 ? 137.282 119.425 113.286 1.00 39.80 66 ALA C C 1
ATOM 4006 O O . ALA C 1 66 ? 137.316 118.203 113.215 1.00 36.37 66 ALA C O 1
ATOM 4008 N N . PHE C 1 67 ? 138.352 120.194 113.058 1.00 44.44 67 PHE C N 1
ATOM 4009 C CA . PHE C 1 67 ? 139.625 119.647 112.606 1.00 54.38 67 PHE C CA 1
ATOM 4010 C C . PHE C 1 67 ? 140.719 119.691 113.684 1.00 54.35 67 PHE C C 1
ATOM 4011 O O . PHE C 1 67 ? 141.905 119.566 113.370 1.00 45.09 67 PHE C O 1
ATOM 4019 N N . LYS C 1 68 ? 140.328 119.782 114.961 1.00 70.67 68 LYS C N 1
ATOM 4020 C CA . LYS C 1 68 ? 141.322 119.829 116.023 1.00 99.80 68 LYS C CA 1
ATOM 4021 C C . LYS C 1 68 ? 142.078 118.504 116.045 1.00 107.86 68 LYS C C 1
ATOM 4022 O O . LYS C 1 68 ? 141.459 117.461 116.185 1.00 105.16 68 LYS C O 1
ATOM 4028 N N . PRO C 1 69 ? 143.427 118.500 115.941 1.00 109.40 69 PRO C N 1
ATOM 4029 C CA . PRO C 1 69 ? 144.183 117.262 116.142 1.00 104.45 69 PRO C CA 1
ATOM 4030 C C . PRO C 1 69 ? 143.985 116.812 117.591 1.00 103.09 69 PRO C C 1
ATOM 4031 O O . PRO C 1 69 ? 143.968 117.657 118.473 1.00 98.02 69 PRO C O 1
ATOM 4035 N N . ASN C 1 70 ? 143.709 115.522 117.795 1.00 110.14 70 ASN C N 1
ATOM 4036 C CA . ASN C 1 70 ? 143.413 115.001 119.117 1.00 120.21 70 ASN C CA 1
ATOM 4037 C C . ASN C 1 70 ? 144.720 114.655 119.828 1.00 125.60 70 ASN C C 1
ATOM 4038 O O . ASN C 1 70 ? 145.010 113.475 120.012 1.00 140.82 70 ASN C O 1
ATOM 4043 N N . ARG C 1 71 ? 145.484 115.652 120.253 1.00 154.09 71 ARG C N 1
ATOM 4044 C CA . ARG C 1 71 ? 146.638 115.414 121.101 1.00 179.78 71 ARG C CA 1
ATOM 4045 C C . ARG C 1 71 ? 146.114 115.234 122.520 1.00 179.35 71 ARG C C 1
ATOM 4046 O O . ARG C 1 71 ? 146.241 116.158 123.313 1.00 196.00 71 ARG C O 1
ATOM 4054 N N . SER C 1 72 ? 145.510 114.081 122.822 1.00 169.43 72 SER C N 1
ATOM 4055 C CA . SER C 1 72 ? 144.782 113.888 124.074 1.00 167.14 72 SER C CA 1
ATOM 4056 C C . SER C 1 72 ? 145.646 114.254 125.282 1.00 158.05 72 SER C C 1
ATOM 4057 O O . SER C 1 72 ? 146.775 113.793 125.384 1.00 149.19 72 SER C O 1
ATOM 4060 N N . GLU C 1 73 ? 145.117 115.110 126.160 1.00 133.55 73 GLU C N 1
ATOM 4061 C CA . GLU C 1 73 ? 145.746 115.434 127.428 1.00 107.27 73 GLU C CA 1
ATOM 4062 C C . GLU C 1 73 ? 144.893 114.888 128.563 1.00 76.61 73 GLU C C 1
ATOM 4063 O O . GLU C 1 73 ? 145.254 115.043 129.716 1.00 63.75 73 GLU C O 1
ATOM 4069 N N . VAL C 1 74 ? 143.773 114.238 128.237 1.00 67.66 74 VAL C N 1
ATOM 4070 C CA . VAL C 1 74 ? 142.859 113.731 129.245 1.00 70.60 74 VAL C CA 1
ATOM 4071 C C . VAL C 1 74 ? 143.610 112.821 130.215 1.00 72.88 74 VAL C C 1
ATOM 4072 O O . VAL C 1 74 ? 143.434 112.953 131.429 1.00 76.76 74 VAL C O 1
ATOM 4076 N N . ASN C 1 75 ? 144.479 111.947 129.703 1.00 80.51 75 ASN C N 1
ATOM 4077 C CA . ASN C 1 75 ? 145.206 111.030 130.571 1.00 91.21 75 ASN C CA 1
ATOM 4078 C C . ASN C 1 75 ? 146.089 111.835 131.527 1.00 95.56 75 ASN C C 1
ATOM 4079 O O . ASN C 1 75 ? 146.183 111.506 132.721 1.00 113.65 75 ASN C O 1
ATOM 4084 N N . GLU C 1 76 ? 146.690 112.920 131.018 1.00 90.97 76 GLU C N 1
ATOM 4085 C CA . GLU C 1 76 ? 147.574 113.725 131.843 1.00 100.37 76 GLU C CA 1
ATOM 4086 C C . GLU C 1 76 ? 146.790 114.278 133.034 1.00 96.96 76 GLU C C 1
ATOM 4087 O O . GLU C 1 76 ? 147.283 114.255 134.160 1.00 103.26 76 GLU C O 1
ATOM 4093 N N . TRP C 1 77 ? 145.572 114.773 132.796 1.00 78.88 77 TRP C N 1
ATOM 4094 C CA . TRP C 1 77 ? 144.770 115.362 133.856 1.00 65.60 77 TRP C CA 1
ATOM 4095 C C . TRP C 1 77 ? 144.357 114.347 134.912 1.00 63.71 77 TRP C C 1
ATOM 4096 O O . TRP C 1 77 ? 144.417 114.656 136.106 1.00 70.29 77 TRP C O 1
ATOM 4107 N N . LEU C 1 78 ? 144.032 113.132 134.494 1.00 67.21 78 LEU C N 1
ATOM 4108 C CA . LEU C 1 78 ? 143.603 112.137 135.458 1.00 70.79 78 LEU C CA 1
ATOM 4109 C C . LEU C 1 78 ? 144.679 111.950 136.517 1.00 65.02 78 LEU C C 1
ATOM 4110 O O . LEU C 1 78 ? 144.365 111.809 137.708 1.00 67.38 78 LEU C O 1
ATOM 4115 N N . GLU C 1 79 ? 145.946 111.993 136.091 1.00 68.08 79 GLU C N 1
ATOM 4116 C CA . GLU C 1 79 ? 147.027 111.945 137.059 1.00 89.69 79 GLU C CA 1
ATOM 4117 C C . GLU C 1 79 ? 146.954 113.140 138.004 1.00 88.67 79 GLU C C 1
ATOM 4118 O O . GLU C 1 79 ? 146.941 112.952 139.218 1.00 93.63 79 GLU C O 1
ATOM 4124 N N . ASP C 1 80 ? 146.785 114.338 137.440 1.00 85.12 80 ASP C N 1
ATOM 4125 C CA . ASP C 1 80 ? 146.715 115.553 138.235 1.00 89.13 80 ASP C CA 1
ATOM 4126 C C . ASP C 1 80 ? 145.624 115.461 139.301 1.00 68.79 80 ASP C C 1
ATOM 4127 O O . ASP C 1 80 ? 145.879 115.777 140.452 1.00 65.01 80 ASP C O 1
ATOM 4132 N N . ILE C 1 81 ? 144.426 114.993 138.932 1.00 61.48 81 ILE C N 1
ATOM 4133 C CA . ILE C 1 81 ? 143.334 114.886 139.886 1.00 57.40 81 ILE C CA 1
ATOM 4134 C C . ILE C 1 81 ? 143.665 113.861 140.970 1.00 59.79 81 ILE C C 1
ATOM 4135 O O . ILE C 1 81 ? 143.375 114.099 142.141 1.00 55.88 81 ILE C O 1
ATOM 4140 N N . VAL C 1 82 ? 144.259 112.726 140.595 1.00 67.21 82 VAL C N 1
ATOM 4141 C CA . VAL C 1 82 ? 144.490 111.671 141.570 1.00 70.04 82 VAL C CA 1
ATOM 4142 C C . VAL C 1 82 ? 145.537 112.153 142.573 1.00 68.07 82 VAL C C 1
ATOM 4143 O O . VAL C 1 82 ? 145.383 111.965 143.786 1.00 69.61 82 VAL C O 1
ATOM 4147 N N . GLU C 1 83 ? 146.615 112.781 142.081 1.00 74.93 83 GLU C N 1
ATOM 4148 C CA . GLU C 1 83 ? 147.680 113.187 142.987 1.00 94.15 83 GLU C CA 1
ATOM 4149 C C . GLU C 1 83 ? 147.197 114.327 143.888 1.00 85.80 83 GLU C C 1
ATOM 4150 O O . GLU C 1 83 ? 147.497 114.365 145.081 1.00 92.91 83 GLU C O 1
ATOM 4156 N N . MET C 1 84 ? 146.414 115.255 143.335 1.00 82.41 84 MET C N 1
ATOM 4157 C CA . MET C 1 84 ? 145.765 116.323 144.084 1.00 82.35 84 MET C CA 1
ATOM 4158 C C . MET C 1 84 ? 144.860 115.757 145.184 1.00 70.48 84 MET C C 1
ATOM 4159 O O . MET C 1 84 ? 144.796 116.328 146.267 1.00 66.34 84 MET C O 1
ATOM 4164 N N . SER C 1 85 ? 144.148 114.660 144.904 1.00 71.94 85 SER C N 1
ATOM 4165 C CA . SER C 1 85 ? 143.255 114.058 145.877 1.00 81.06 85 SER C CA 1
ATOM 4166 C C . SER C 1 85 ? 144.027 113.546 147.088 1.00 87.20 85 SER C C 1
ATOM 4167 O O . SER C 1 85 ? 143.607 113.772 148.235 1.00 103.02 85 SER C O 1
ATOM 4170 N N . MET C 1 86 ? 145.156 112.864 146.861 1.00 95.37 86 MET C N 1
ATOM 4171 C CA . MET C 1 86 ? 145.928 112.343 147.985 1.00 113.54 86 MET C CA 1
ATOM 4172 C C . MET C 1 86 ? 146.604 113.482 148.758 1.00 101.16 86 MET C C 1
ATOM 4173 O O . MET C 1 86 ? 146.663 113.396 149.988 1.00 113.45 86 MET C O 1
ATOM 4178 N N . VAL C 1 87 ? 146.981 114.598 148.109 1.00 84.66 87 VAL C N 1
ATOM 4179 C CA . VAL C 1 87 ? 147.429 115.784 148.833 1.00 82.72 87 VAL C CA 1
ATOM 4180 C C . VAL C 1 87 ? 146.318 116.343 149.724 1.00 76.59 87 VAL C C 1
ATOM 4181 O O . VAL C 1 87 ? 146.574 116.655 150.881 1.00 63.00 87 VAL C O 1
ATOM 4185 N N . ALA C 1 88 ? 145.095 116.453 149.204 1.00 94.06 88 ALA C N 1
ATOM 4186 C CA . ALA C 1 88 ? 143.974 116.975 149.981 1.00 105.17 88 ALA C CA 1
ATOM 4187 C C . ALA C 1 88 ? 143.722 116.158 151.253 1.00 107.41 88 ALA C C 1
ATOM 4188 O O . ALA C 1 88 ? 143.420 116.726 152.303 1.00 105.32 88 ALA C O 1
ATOM 4190 N N . ARG C 1 89 ? 143.845 114.828 151.148 1.00 118.76 89 ARG C N 1
ATOM 4191 C CA . ARG C 1 89 ? 143.595 113.910 152.253 1.00 128.12 89 ARG C CA 1
ATOM 4192 C C . ARG C 1 89 ? 144.665 114.026 153.341 1.00 128.81 89 ARG C C 1
ATOM 4193 O O . ARG C 1 89 ? 144.331 114.115 154.520 1.00 128.39 89 ARG C O 1
ATOM 4201 N N . ARG C 1 90 ? 145.944 114.038 152.950 1.00 142.06 90 ARG C N 1
ATOM 4202 C CA . ARG C 1 90 ? 147.045 114.066 153.905 1.00 156.66 90 ARG C CA 1
ATOM 4203 C C . ARG C 1 90 ? 147.230 115.460 154.515 1.00 163.66 90 ARG C C 1
ATOM 4204 O O . ARG C 1 90 ? 147.304 115.613 155.733 1.00 164.34 90 ARG C O 1
ATOM 4212 N N . GLU C 1 91 ? 147.328 116.482 153.647 1.00 168.54 91 GLU C N 1
ATOM 4213 C CA . GLU C 1 91 ? 147.848 117.797 154.020 1.00 160.20 91 GLU C CA 1
ATOM 4214 C C . GLU C 1 91 ? 146.745 118.728 154.543 1.00 149.18 91 GLU C C 1
ATOM 4215 O O . GLU C 1 91 ? 147.012 119.633 155.337 1.00 132.74 91 GLU C O 1
ATOM 4221 N N . GLY C 1 92 ? 145.493 118.487 154.139 1.00 155.59 92 GLY C N 1
ATOM 4222 C CA . GLY C 1 92 ? 144.422 119.447 154.359 1.00 158.57 92 GLY C CA 1
ATOM 4223 C C . GLY C 1 92 ? 144.231 120.347 153.138 1.00 167.94 92 GLY C C 1
ATOM 4224 O O . GLY C 1 92 ? 145.175 120.625 152.401 1.00 173.99 92 GLY C O 1
ATOM 4225 N N . VAL C 1 93 ? 142.996 120.840 152.951 1.00 175.14 93 VAL C N 1
ATOM 4226 C CA . VAL C 1 93 ? 142.531 121.370 151.673 1.00 168.69 93 VAL C CA 1
ATOM 4227 C C . VAL C 1 93 ? 143.313 122.625 151.263 1.00 151.34 93 VAL C C 1
ATOM 4228 O O . VAL C 1 93 ? 143.422 122.926 150.085 1.00 124.90 93 VAL C O 1
ATOM 4232 N N . LEU C 1 94 ? 143.887 123.339 152.235 1.00 165.37 94 LEU C N 1
ATOM 4233 C CA . LEU C 1 94 ? 144.651 124.551 151.989 1.00 186.66 94 LEU C CA 1
ATOM 4234 C C . LEU C 1 94 ? 145.795 124.316 150.996 1.00 178.55 94 LEU C C 1
ATOM 4235 O O . LEU C 1 94 ? 146.165 125.217 150.242 1.00 183.25 94 LEU C O 1
ATOM 4240 N N . ALA C 1 95 ? 146.376 123.110 150.980 1.00 156.27 95 ALA C N 1
ATOM 4241 C CA . ALA C 1 95 ? 147.460 122.766 150.069 1.00 144.30 95 ALA C CA 1
ATOM 4242 C C . ALA C 1 95 ? 147.055 122.900 148.591 1.00 124.54 95 ALA C C 1
ATOM 4243 O O . ALA C 1 95 ? 147.889 123.243 147.756 1.00 122.20 95 ALA C O 1
ATOM 4245 N N . LEU C 1 96 ? 145.776 122.661 148.274 1.00 115.00 96 LEU C N 1
ATOM 4246 C CA . LEU C 1 96 ? 145.285 122.771 146.909 1.00 120.34 96 LEU C CA 1
ATOM 4247 C C . LEU C 1 96 ? 145.392 124.212 146.402 1.00 135.21 96 LEU C C 1
ATOM 4248 O O . LEU C 1 96 ? 145.656 124.422 145.228 1.00 134.41 96 LEU C O 1
ATOM 4253 N N . GLU C 1 97 ? 145.165 125.209 147.263 1.00 151.45 97 GLU C N 1
ATOM 4254 C CA . GLU C 1 97 ? 145.306 126.612 146.916 1.00 176.61 97 GLU C CA 1
ATOM 4255 C C . GLU C 1 97 ? 146.745 126.904 146.504 1.00 195.67 97 GLU C C 1
ATOM 4256 O O . GLU C 1 97 ? 146.970 127.687 145.591 1.00 199.28 97 GLU C O 1
ATOM 4262 N N . GLN C 1 98 ? 147.747 126.356 147.210 1.00 218.08 98 GLN C N 1
ATOM 4263 C CA . GLN C 1 98 ? 149.147 126.556 146.844 1.00 235.99 98 GLN C CA 1
ATOM 4264 C C . GLN C 1 98 ? 149.464 125.876 145.502 1.00 219.76 98 GLN C C 1
ATOM 4265 O O . GLN C 1 98 ? 150.257 126.393 144.718 1.00 206.88 98 GLN C O 1
ATOM 4271 N N . LYS C 1 99 ? 148.877 124.692 145.276 1.00 207.34 99 LYS C N 1
ATOM 4272 C CA . LYS C 1 99 ? 149.190 123.838 144.139 1.00 187.03 99 LYS C CA 1
ATOM 4273 C C . LYS C 1 99 ? 148.568 124.335 142.825 1.00 161.76 99 LYS C C 1
ATOM 4274 O O . LYS C 1 99 ? 149.239 124.331 141.806 1.00 121.02 99 LYS C O 1
ATOM 4280 N N . VAL C 1 100 ? 147.260 124.638 142.808 1.00 168.12 100 VAL C N 1
ATOM 4281 C CA . VAL C 1 100 ? 146.471 124.711 141.585 1.00 165.64 100 VAL C CA 1
ATOM 4282 C C . VAL C 1 100 ? 146.262 126.183 141.204 1.00 179.99 100 VAL C C 1
ATOM 4283 O O . VAL C 1 100 ? 145.153 126.736 141.266 1.00 175.67 100 VAL C O 1
ATOM 4287 N N . LEU C 1 101 ? 147.350 126.837 140.775 1.00 196.19 101 LEU C N 1
ATOM 4288 C CA . LEU C 1 101 ? 147.362 128.264 140.436 1.00 211.74 101 LEU C CA 1
ATOM 4289 C C . LEU C 1 101 ? 147.824 128.515 139.001 1.00 188.88 101 LEU C C 1
ATOM 4290 O O . LEU C 1 101 ? 147.345 129.433 138.335 1.00 173.67 101 LEU C O 1
ATOM 4295 N N . ASP C 1 102 ? 148.775 127.696 138.542 1.00 185.10 102 ASP C N 1
ATOM 4296 C CA . ASP C 1 102 ? 149.333 127.794 137.203 1.00 200.24 102 ASP C CA 1
ATOM 4297 C C . ASP C 1 102 ? 148.634 126.865 136.203 1.00 175.92 102 ASP C C 1
ATOM 4298 O O . ASP C 1 102 ? 148.983 126.871 135.021 1.00 173.13 102 ASP C O 1
ATOM 4303 N N . HIS C 1 103 ? 147.622 126.110 136.655 1.00 142.45 103 HIS C N 1
ATOM 4304 C CA . HIS C 1 103 ? 147.086 124.987 135.901 1.00 119.29 103 HIS C CA 1
ATOM 4305 C C . HIS C 1 103 ? 146.392 125.468 134.626 1.00 106.36 103 HIS C C 1
ATOM 4306 O O . HIS C 1 103 ? 145.568 126.380 134.681 1.00 125.51 103 HIS C O 1
ATOM 4313 N N . PRO C 1 104 ? 146.719 124.893 133.446 1.00 94.54 104 PRO C N 1
ATOM 4314 C CA . PRO C 1 104 ? 146.160 125.376 132.188 1.00 96.95 104 PRO C CA 1
ATOM 4315 C C . PRO C 1 104 ? 144.668 125.102 131.996 1.00 98.98 104 PRO C C 1
ATOM 4316 O O . PRO C 1 104 ? 144.035 125.776 131.180 1.00 118.27 104 PRO C O 1
ATOM 4320 N N . ASN C 1 105 ? 144.095 124.124 132.712 1.00 90.46 105 ASN C N 1
ATOM 4321 C CA . ASN C 1 105 ? 142.676 123.822 132.578 1.00 83.71 105 ASN C CA 1
ATOM 4322 C C . ASN C 1 105 ? 141.855 124.696 133.535 1.00 77.95 105 ASN C C 1
ATOM 4323 O O . ASN C 1 105 ? 141.762 124.458 134.726 1.00 71.33 105 ASN C O 1
ATOM 4328 N N . ILE C 1 106 ? 141.207 125.716 132.975 1.00 80.83 106 ILE C N 1
ATOM 4329 C CA . ILE C 1 106 ? 140.466 126.704 133.737 1.00 85.06 106 ILE C CA 1
ATOM 4330 C C . ILE C 1 106 ? 139.276 126.051 134.449 1.00 67.71 106 ILE C C 1
ATOM 4331 O O . ILE C 1 106 ? 138.958 126.452 135.559 1.00 74.39 106 ILE C O 1
ATOM 4336 N N . PHE C 1 107 ? 138.611 125.070 133.830 1.00 54.65 107 PHE C N 1
ATOM 4337 C CA . PHE C 1 107 ? 137.438 124.446 134.419 1.00 47.82 107 PHE C CA 1
ATOM 4338 C C . PHE C 1 107 ? 137.833 123.675 135.677 1.00 46.34 107 PHE C C 1
ATOM 4339 O O . PHE C 1 107 ? 137.145 123.756 136.706 1.00 45.73 107 PHE C O 1
ATOM 4347 N N . LEU C 1 108 ? 138.930 122.910 135.612 1.00 43.24 108 LEU C N 1
ATOM 4348 C CA . LEU C 1 108 ? 139.461 122.234 136.788 1.00 43.25 108 LEU C CA 1
ATOM 4349 C C . LEU C 1 108 ? 139.886 123.245 137.853 1.00 44.75 108 LEU C C 1
ATOM 4350 O O . LEU C 1 108 ? 139.555 123.056 139.014 1.00 46.97 108 LEU C O 1
ATOM 4355 N N . ARG C 1 109 ? 140.574 124.322 137.463 1.00 49.83 109 ARG C N 1
ATOM 4356 C CA . ARG C 1 109 ? 141.022 125.344 138.401 1.00 58.32 109 ARG C CA 1
ATOM 4357 C C . ARG C 1 109 ? 139.852 125.933 139.188 1.00 54.31 109 ARG C C 1
ATOM 4358 O O . ARG C 1 109 ? 139.914 126.020 140.407 1.00 57.55 109 ARG C O 1
ATOM 4366 N N . GLU C 1 110 ? 138.769 126.287 138.507 1.00 61.33 110 GLU C N 1
ATOM 4367 C CA . GLU C 1 110 ? 137.600 126.852 139.159 1.00 75.61 110 GLU C CA 1
ATOM 4368 C C . GLU C 1 110 ? 136.892 125.832 140.043 1.00 62.46 110 GLU C C 1
ATOM 4369 O O . GLU C 1 110 ? 136.406 126.201 141.114 1.00 58.22 110 GLU C O 1
ATOM 4375 N N . GLY C 1 111 ? 136.832 124.565 139.620 1.00 51.10 111 GLY C N 1
ATOM 4376 C CA . GLY C 1 111 ? 136.301 123.510 140.469 1.00 51.25 111 GLY C CA 1
ATOM 4377 C C . GLY C 1 111 ? 137.017 123.405 141.817 1.00 50.92 111 GLY C C 1
ATOM 4378 O O . GLY C 1 111 ? 136.408 123.328 142.890 1.00 59.02 111 GLY C O 1
ATOM 4379 N N . ILE C 1 112 ? 138.341 123.418 141.765 1.00 54.89 112 ILE C N 1
ATOM 4380 C CA . ILE C 1 112 ? 139.148 123.321 142.968 1.00 64.48 112 ILE C CA 1
ATOM 4381 C C . ILE C 1 112 ? 138.973 124.576 143.827 1.00 67.63 112 ILE C C 1
ATOM 4382 O O . ILE C 1 112 ? 138.885 124.470 145.053 1.00 64.04 112 ILE C O 1
ATOM 4387 N N . GLN C 1 113 ? 138.903 125.761 143.200 1.00 75.59 113 GLN C N 1
ATOM 4388 C CA . GLN C 1 113 ? 138.695 127.000 143.928 1.00 82.31 113 GLN C CA 1
ATOM 4389 C C . GLN C 1 113 ? 137.399 126.954 144.736 1.00 66.79 113 GLN C C 1
ATOM 4390 O O . GLN C 1 113 ? 137.385 127.414 145.881 1.00 72.88 113 GLN C O 1
ATOM 4396 N N . LEU C 1 114 ? 136.320 126.405 144.158 1.00 56.04 114 LEU C N 1
ATOM 4397 C CA . LEU C 1 114 ? 135.047 126.279 144.851 1.00 60.93 114 LEU C CA 1
ATOM 4398 C C . LEU C 1 114 ? 135.139 125.365 146.076 1.00 59.51 114 LEU C C 1
ATOM 4399 O O . LEU C 1 114 ? 134.496 125.643 147.092 1.00 66.15 114 LEU C O 1
ATOM 4404 N N . VAL C 1 115 ? 135.944 124.291 146.006 1.00 66.26 115 VAL C N 1
ATOM 4405 C CA . VAL C 1 115 ? 136.119 123.385 147.135 1.00 69.45 115 VAL C CA 1
ATOM 4406 C C . VAL C 1 115 ? 136.993 124.030 148.213 1.00 72.96 115 VAL C C 1
ATOM 4407 O O . VAL C 1 115 ? 136.693 123.876 149.403 1.00 77.39 115 VAL C O 1
ATOM 4411 N N . VAL C 1 116 ? 138.046 124.764 147.821 1.00 77.03 116 VAL C N 1
ATOM 4412 C CA . VAL C 1 116 ? 138.900 125.486 148.760 1.00 89.51 116 VAL C CA 1
ATOM 4413 C C . VAL C 1 116 ? 138.108 126.534 149.560 1.00 106.88 116 VAL C C 1
ATOM 4414 O O . VAL C 1 116 ? 138.323 126.704 150.763 1.00 109.59 116 VAL C O 1
ATOM 4418 N N . ASP C 1 117 ? 137.227 127.281 148.881 1.00 125.08 117 ASP C N 1
ATOM 4419 C CA . ASP C 1 117 ? 136.358 128.267 149.516 1.00 133.81 117 ASP C CA 1
ATOM 4420 C C . ASP C 1 117 ? 135.270 127.611 150.378 1.00 124.26 117 ASP C C 1
ATOM 4421 O O . ASP C 1 117 ? 134.408 128.307 150.918 1.00 129.57 117 ASP C O 1
ATOM 4426 N N . GLY C 1 118 ? 135.240 126.275 150.478 1.00 122.70 118 GLY C N 1
ATOM 4427 C CA . GLY C 1 118 ? 134.432 125.572 151.471 1.00 119.34 118 GLY C CA 1
ATOM 4428 C C . GLY C 1 118 ? 132.951 125.488 151.102 1.00 108.87 118 GLY C C 1
ATOM 4429 O O . GLY C 1 118 ? 132.112 125.213 151.953 1.00 109.76 118 GLY C O 1
ATOM 4430 N N . THR C 1 119 ? 132.629 125.702 149.820 1.00 99.99 119 THR C N 1
ATOM 4431 C CA . THR C 1 119 ? 131.242 125.711 149.374 1.00 97.37 119 THR C CA 1
ATOM 4432 C C . THR C 1 119 ? 130.649 124.301 149.452 1.00 89.91 119 THR C C 1
ATOM 4433 O O . THR C 1 119 ? 131.339 123.296 149.337 1.00 88.04 119 THR C O 1
ATOM 4437 N N . ASP C 1 120 ? 129.321 124.250 149.591 1.00 100.62 120 ASP C N 1
ATOM 4438 C CA . ASP C 1 120 ? 128.575 123.019 149.777 1.00 116.37 120 ASP C CA 1
ATOM 4439 C C . ASP C 1 120 ? 128.512 122.213 148.472 1.00 102.16 120 ASP C C 1
ATOM 4440 O O . ASP C 1 120 ? 128.363 122.761 147.372 1.00 106.16 120 ASP C O 1
ATOM 4445 N N . GLN C 1 121 ? 128.485 120.875 148.605 1.00 99.98 121 GLN C N 1
ATOM 4446 C CA . GLN C 1 121 ? 128.618 119.974 147.471 1.00 103.53 121 GLN C CA 1
ATOM 4447 C C . GLN C 1 121 ? 127.518 120.186 146.423 1.00 109.46 121 GLN C C 1
ATOM 4448 O O . GLN C 1 121 ? 127.828 120.197 145.237 1.00 127.92 121 GLN C O 1
ATOM 4454 N N . PRO C 1 122 ? 126.211 120.328 146.761 1.00 105.95 122 PRO C N 1
ATOM 4455 C CA . PRO C 1 122 ? 125.189 120.605 145.756 1.00 105.13 122 PRO C CA 1
ATOM 4456 C C . PRO C 1 122 ? 125.376 121.926 145.018 1.00 103.35 122 PRO C C 1
ATOM 4457 O O . PRO C 1 122 ? 125.013 122.018 143.843 1.00 114.17 122 PRO C O 1
ATOM 4461 N N . ILE C 1 123 ? 125.949 122.945 145.683 1.00 103.97 123 ILE C N 1
ATOM 4462 C CA . ILE C 1 123 ? 126.271 124.206 145.026 1.00 109.33 123 ILE C CA 1
ATOM 4463 C C . ILE C 1 123 ? 127.423 124.024 144.033 1.00 93.49 123 ILE C C 1
ATOM 4464 O O . ILE C 1 123 ? 127.345 124.519 142.909 1.00 94.66 123 ILE C O 1
ATOM 4469 N N . VAL C 1 124 ? 128.474 123.275 144.420 1.00 70.71 124 VAL C N 1
ATOM 4470 C CA . VAL C 1 124 ? 129.589 123.012 143.527 1.00 60.88 124 VAL C CA 1
ATOM 4471 C C . VAL C 1 124 ? 129.121 122.260 142.283 1.00 50.42 124 VAL C C 1
ATOM 4472 O O . VAL C 1 124 ? 129.481 122.633 141.172 1.00 48.20 124 VAL C O 1
ATOM 4476 N N . ARG C 1 125 ? 128.306 121.226 142.464 1.00 46.88 125 ARG C N 1
ATOM 4477 C CA . ARG C 1 125 ? 127.757 120.494 141.338 1.00 52.12 125 ARG C CA 1
ATOM 4478 C C . ARG C 1 125 ? 126.944 121.424 140.441 1.00 55.79 125 ARG C C 1
ATOM 4479 O O . ARG C 1 125 ? 127.118 121.390 139.223 1.00 64.85 125 ARG C O 1
ATOM 4487 N N . GLN C 1 126 ? 126.093 122.285 141.012 1.00 61.78 126 GLN C N 1
ATOM 4488 C CA . GLN C 1 126 ? 125.265 123.180 140.219 1.00 67.66 126 GLN C CA 1
ATOM 4489 C C . GLN C 1 126 ? 126.114 124.116 139.351 1.00 52.70 126 GLN C C 1
ATOM 4490 O O . GLN C 1 126 ? 125.852 124.275 138.159 1.00 53.05 126 GLN C O 1
ATOM 4496 N N . ILE C 1 127 ? 127.104 124.782 139.949 1.00 45.44 127 ILE C N 1
ATOM 4497 C CA . ILE C 1 127 ? 127.891 125.757 139.212 1.00 48.16 127 ILE C CA 1
ATOM 4498 C C . ILE C 1 127 ? 128.714 125.096 138.102 1.00 52.59 127 ILE C C 1
ATOM 4499 O O . ILE C 1 127 ? 128.808 125.618 136.984 1.00 53.58 127 ILE C O 1
ATOM 4504 N N . MET C 1 128 ? 129.319 123.940 138.392 1.00 52.70 128 MET C N 1
ATOM 4505 C CA . MET C 1 128 ? 130.125 123.211 137.416 1.00 48.34 128 MET C CA 1
ATOM 4506 C C . MET C 1 128 ? 129.252 122.711 136.260 1.00 44.14 128 MET C C 1
ATOM 4507 O O . MET C 1 128 ? 129.633 122.816 135.100 1.00 43.45 128 MET C O 1
ATOM 4512 N N . GLU C 1 129 ? 128.058 122.192 136.559 1.00 45.69 129 GLU C N 1
ATOM 4513 C CA . GLU C 1 129 ? 127.173 121.729 135.516 1.00 52.38 129 GLU C CA 1
ATOM 4514 C C . GLU C 1 129 ? 126.700 122.898 134.656 1.00 51.83 129 GLU C C 1
ATOM 4515 O O . GLU C 1 129 ? 126.466 122.697 133.470 1.00 55.98 129 GLU C O 1
ATOM 4521 N N . LEU C 1 130 ? 126.513 124.107 135.198 1.00 53.78 130 LEU C N 1
ATOM 4522 C CA . LEU C 1 130 ? 126.158 125.259 134.369 1.00 55.36 130 LEU C CA 1
ATOM 4523 C C . LEU C 1 130 ? 127.240 125.572 133.347 1.00 44.96 130 LEU C C 1
ATOM 4524 O O . LEU C 1 130 ? 126.918 125.975 132.228 1.00 55.64 130 LEU C O 1
ATOM 4529 N N . ASP C 1 131 ? 128.506 125.404 133.713 1.00 42.53 131 ASP C N 1
ATOM 4530 C CA . ASP C 1 131 ? 129.588 125.619 132.772 1.00 49.25 131 ASP C CA 1
ATOM 4531 C C . ASP C 1 131 ? 129.651 124.531 131.690 1.00 42.39 131 ASP C C 1
ATOM 4532 O O . ASP C 1 131 ? 129.958 124.817 130.535 1.00 38.42 131 ASP C O 1
ATOM 4537 N N . ILE C 1 132 ? 129.350 123.277 132.038 1.00 42.47 132 ILE C N 1
ATOM 4538 C CA . ILE C 1 132 ? 129.229 122.202 131.058 1.00 39.23 132 ILE C CA 1
ATOM 4539 C C . ILE C 1 132 ? 128.086 122.507 130.102 1.00 38.95 132 ILE C C 1
ATOM 4540 O O . ILE C 1 132 ? 128.261 122.385 128.901 1.00 39.93 132 ILE C O 1
ATOM 4545 N N . ASP C 1 133 ? 126.920 122.911 130.606 1.00 44.16 133 ASP C N 1
ATOM 4546 C CA . ASP C 1 133 ? 125.772 123.202 129.759 1.00 56.69 133 ASP C CA 1
ATOM 4547 C C . ASP C 1 133 ? 126.054 124.365 128.808 1.00 45.19 133 ASP C C 1
ATOM 4548 O O . ASP C 1 133 ? 125.623 124.359 127.655 1.00 44.36 133 ASP C O 1
ATOM 4553 N N . ALA C 1 134 ? 126.794 125.368 129.274 1.00 39.90 134 ALA C N 1
ATOM 4554 C CA . ALA C 1 134 ? 127.184 126.481 128.430 1.00 40.11 134 ALA C CA 1
ATOM 4555 C C . ALA C 1 134 ? 128.072 126.038 127.279 1.00 38.75 134 ALA C C 1
ATOM 4556 O O . ALA C 1 134 ? 127.879 126.518 126.163 1.00 45.80 134 ALA C O 1
ATOM 4558 N N . LYS C 1 135 ? 129.012 125.120 127.517 1.00 42.87 135 LYS C N 1
ATOM 4559 C CA . LYS C 1 135 ? 129.869 124.638 126.449 1.00 45.88 135 LYS C CA 1
ATOM 4560 C C . LYS C 1 135 ? 129.114 123.732 125.487 1.00 38.68 135 LYS C C 1
ATOM 4561 O O . LYS C 1 135 ? 129.339 123.820 124.277 1.00 43.67 135 LYS C O 1
ATOM 4567 N N . GLU C 1 136 ? 128.168 122.933 125.976 1.00 37.93 136 GLU C N 1
ATOM 4568 C CA . GLU C 1 136 ? 127.356 122.112 125.100 1.00 45.51 136 GLU C CA 1
ATOM 4569 C C . GLU C 1 136 ? 126.535 122.975 124.149 1.00 45.64 136 GLU C C 1
ATOM 4570 O O . GLU C 1 136 ? 126.414 122.658 122.956 1.00 56.22 136 GLU C O 1
ATOM 4576 N N . GLN C 1 137 ? 125.956 124.060 124.662 1.00 48.96 137 GLN C N 1
ATOM 4577 C CA . GLN C 1 137 ? 125.141 124.967 123.861 1.00 51.40 137 GLN C CA 1
ATOM 4578 C C . GLN C 1 137 ? 125.966 125.691 122.803 1.00 40.55 137 GLN C C 1
ATOM 4579 O O . GLN C 1 137 ? 125.496 125.884 121.675 1.00 34.52 137 GLN C O 1
ATOM 4585 N N . GLU C 1 138 ? 127.196 126.071 123.158 1.00 40.23 138 GLU C N 1
ATOM 4586 C CA . GLU C 1 138 ? 128.072 126.749 122.229 1.00 47.11 138 GLU C CA 1
ATOM 4587 C C . GLU C 1 138 ? 128.394 125.849 121.028 1.00 47.77 138 GLU C C 1
ATOM 4588 O O . GLU C 1 138 ? 128.295 126.287 119.876 1.00 60.37 138 GLU C O 1
ATOM 4594 N N . HIS C 1 139 ? 128.766 124.590 121.267 1.00 38.74 139 HIS C N 1
ATOM 4595 C CA . HIS C 1 139 ? 129.090 123.678 120.186 1.00 34.52 139 HIS C CA 1
ATOM 4596 C C . HIS C 1 139 ? 127.880 123.325 119.327 1.00 38.09 139 HIS C C 1
ATOM 4597 O O . HIS C 1 139 ? 128.029 123.174 118.112 1.00 46.11 139 HIS C O 1
ATOM 4604 N N . ASP C 1 140 ? 126.687 123.219 119.912 1.00 39.11 140 ASP C N 1
ATOM 4605 C CA . ASP C 1 140 ? 125.486 123.020 119.118 1.00 43.40 140 ASP C CA 1
ATOM 4606 C C . ASP C 1 140 ? 125.273 124.190 118.149 1.00 43.20 140 ASP C C 1
ATOM 4607 O O . ASP C 1 140 ? 124.841 124.016 117.010 1.00 47.53 140 ASP C O 1
ATOM 4612 N N . ASN C 1 141 ? 125.526 125.421 118.589 1.00 44.78 141 ASN C N 1
ATOM 4613 C CA . ASN C 1 141 ? 125.315 126.580 117.737 1.00 44.99 141 ASN C CA 1
ATOM 4614 C C . ASN C 1 141 ? 126.252 126.572 116.522 1.00 39.22 141 ASN C C 1
ATOM 4615 O O . ASN C 1 141 ? 125.866 127.017 115.436 1.00 41.83 141 ASN C O 1
ATOM 4620 N N . TYR C 1 142 ? 127.490 126.077 116.674 1.00 32.15 142 TYR C N 1
ATOM 4621 C CA . TYR C 1 142 ? 128.399 125.950 115.544 1.00 34.85 142 TYR C CA 1
ATOM 4622 C C . TYR C 1 142 ? 127.878 124.943 114.521 1.00 29.16 142 TYR C C 1
ATOM 4623 O O . TYR C 1 142 ? 127.843 125.194 113.312 1.00 26.93 142 TYR C O 1
ATOM 4632 N N . ALA C 1 143 ? 127.443 123.800 115.015 1.00 27.40 143 ALA C N 1
ATOM 4633 C CA . ALA C 1 143 ? 126.922 122.770 114.146 1.00 29.36 143 ALA C CA 1
ATOM 4634 C C . ALA C 1 143 ? 125.720 123.264 113.355 1.00 29.27 143 ALA C C 1
ATOM 4635 O O . ALA C 1 143 ? 125.607 122.964 112.168 1.00 32.22 143 ALA C O 1
ATOM 4637 N N . LYS C 1 144 ? 124.805 123.992 113.989 1.00 32.63 144 LYS C N 1
ATOM 4638 C CA . LYS C 1 144 ? 123.597 124.455 113.332 1.00 39.59 144 LYS C CA 1
ATOM 4639 C C . LYS C 1 144 ? 123.863 125.344 112.111 1.00 33.28 144 LYS C C 1
ATOM 4640 O O . LYS C 1 144 ? 123.073 125.321 111.160 1.00 32.20 144 LYS C O 1
ATOM 4646 N N . LEU C 1 145 ? 124.961 126.106 112.086 1.00 27.31 145 LEU C N 1
ATOM 4647 C CA . LEU C 1 145 ? 125.279 126.848 110.874 1.00 26.54 145 LEU C CA 1
ATOM 4648 C C . LEU C 1 145 ? 125.528 125.903 109.699 1.00 27.19 145 LEU C C 1
ATOM 4649 O O . LEU C 1 145 ? 125.031 126.146 108.615 1.00 29.26 145 LEU C O 1
ATOM 4654 N N . PHE C 1 146 ? 126.282 124.824 109.892 1.00 24.11 146 PHE C N 1
ATOM 4655 C CA . PHE C 1 146 ? 126.564 123.922 108.793 1.00 19.68 146 PHE C CA 1
ATOM 4656 C C . PHE C 1 146 ? 125.351 123.104 108.437 1.00 19.01 146 PHE C C 1
ATOM 4657 O O . PHE C 1 146 ? 125.164 122.849 107.262 1.00 24.01 146 PHE C O 1
ATOM 4665 N N . GLU C 1 147 ? 124.510 122.711 109.382 1.00 21.81 147 GLU C N 1
ATOM 4666 C CA . GLU C 1 147 ? 123.323 121.960 109.036 1.00 27.61 147 GLU C CA 1
ATOM 4667 C C . GLU C 1 147 ? 122.387 122.804 108.182 1.00 26.57 147 GLU C C 1
ATOM 4668 O O . GLU C 1 147 ? 121.758 122.268 107.259 1.00 26.98 147 GLU C O 1
ATOM 4674 N N . SER C 1 148 ? 122.247 124.099 108.503 1.00 25.33 148 SER C N 1
ATOM 4675 C CA . SER C 1 148 ? 121.391 124.997 107.733 1.00 26.84 148 SER C CA 1
ATOM 4676 C C . SER C 1 148 ? 121.938 125.304 106.345 1.00 20.43 148 SER C C 1
ATOM 4677 O O . SER C 1 148 ? 121.178 125.289 105.393 1.00 19.95 148 SER C O 1
ATOM 4680 N N . ALA C 1 149 ? 123.246 125.447 106.202 1.00 17.65 149 ALA C N 1
ATOM 4681 C CA . ALA C 1 149 ? 123.871 125.560 104.884 1.00 16.86 149 ALA C CA 1
ATOM 4682 C C . ALA C 1 149 ? 123.612 124.338 104.007 1.00 15.87 149 ALA C C 1
ATOM 4683 O O . ALA C 1 149 ? 123.257 124.470 102.851 1.00 15.63 149 ALA C O 1
ATOM 4685 N N . GLY C 1 150 ? 123.684 123.155 104.583 1.00 17.54 150 GLY C N 1
ATOM 4686 C CA . GLY C 1 150 ? 123.398 121.920 103.879 1.00 19.93 150 GLY C CA 1
ATOM 4687 C C . GLY C 1 150 ? 121.936 121.763 103.478 1.00 23.34 150 GLY C C 1
ATOM 4688 O O . GLY C 1 150 ? 121.640 121.137 102.472 1.00 30.00 150 GLY C O 1
ATOM 4689 N N . SER C 1 151 ? 121.017 122.416 104.180 1.00 25.57 151 SER C N 1
ATOM 4690 C CA . SER C 1 151 ? 119.610 122.430 103.803 1.00 28.59 151 SER C CA 1
ATOM 4691 C C . SER C 1 151 ? 119.344 123.337 102.592 1.00 26.35 151 SER C C 1
ATOM 4692 O O . SER C 1 151 ? 118.613 122.973 101.649 1.00 26.01 151 SER C O 1
ATOM 4695 N N . TYR C 1 152 ? 119.961 124.533 102.580 1.00 23.63 152 TYR C N 1
ATOM 4696 C CA . TYR C 1 152 ? 119.697 125.482 101.509 1.00 24.08 152 TYR C CA 1
ATOM 4697 C C . TYR C 1 152 ? 120.376 125.063 100.212 1.00 23.55 152 TYR C C 1
ATOM 4698 O O . TYR C 1 152 ? 119.768 125.213 99.164 1.00 22.51 152 TYR C O 1
ATOM 4707 N N . ALA C 1 153 ? 121.570 124.450 100.287 1.00 21.28 153 ALA C N 1
ATOM 4708 C CA . ALA C 1 153 ? 122.351 124.221 99.081 1.00 18.75 153 ALA C CA 1
ATOM 4709 C C . ALA C 1 153 ? 121.610 123.370 98.048 1.00 17.84 153 ALA C C 1
ATOM 4710 O O . ALA C 1 153 ? 121.592 123.733 96.881 1.00 18.30 153 ALA C O 1
ATOM 4712 N N . PRO C 1 154 ? 120.948 122.249 98.381 1.00 17.52 154 PRO C N 1
ATOM 4713 C CA . PRO C 1 154 ? 120.159 121.526 97.397 1.00 19.47 154 PRO C CA 1
ATOM 4714 C C . PRO C 1 154 ? 119.046 122.356 96.793 1.00 24.13 154 PRO C C 1
ATOM 4715 O O . PRO C 1 154 ? 118.842 122.268 95.591 1.00 29.43 154 PRO C O 1
ATOM 4719 N N . THR C 1 155 ? 118.346 123.182 97.578 1.00 29.05 155 THR C N 1
ATOM 4720 C CA . THR C 1 155 ? 117.260 123.981 96.997 1.00 31.22 155 THR C CA 1
ATOM 4721 C C . THR C 1 155 ? 117.783 125.051 96.051 1.00 27.25 155 THR C C 1
ATOM 4722 O O . THR C 1 155 ? 117.139 125.341 95.053 1.00 24.84 155 THR C O 1
ATOM 4726 N N . MET C 1 156 ? 118.979 125.582 96.310 1.00 27.16 156 MET C N 1
ATOM 4727 C CA . MET C 1 156 ? 119.593 126.502 95.371 1.00 29.01 156 MET C CA 1
ATOM 4728 C C . MET C 1 156 ? 119.959 125.777 94.075 1.00 26.82 156 MET C C 1
ATOM 4729 O O . MET C 1 156 ? 119.902 126.363 93.008 1.00 24.50 156 MET C O 1
ATOM 4734 N N . GLY C 1 157 ? 120.343 124.505 94.147 1.00 25.43 157 GLY C N 1
ATOM 4735 C CA . GLY C 1 157 ? 120.545 123.710 92.948 1.00 25.20 157 GLY C CA 1
ATOM 4736 C C . GLY C 1 157 ? 119.280 123.597 92.094 1.00 23.33 157 GLY C C 1
ATOM 4737 O O . GLY C 1 157 ? 119.355 123.620 90.877 1.00 24.55 157 GLY C O 1
ATOM 4738 N N . ILE C 1 158 ? 118.105 123.463 92.705 1.00 20.49 158 ILE C N 1
ATOM 4739 C CA . ILE C 1 158 ? 116.867 123.475 91.960 1.00 21.37 158 ILE C CA 1
ATOM 4740 C C . ILE C 1 158 ? 116.660 124.840 91.308 1.00 23.28 158 ILE C C 1
ATOM 4741 O O . ILE C 1 158 ? 116.283 124.886 90.153 1.00 22.35 158 ILE C O 1
ATOM 4746 N N . ILE C 1 159 ? 116.931 125.956 92.002 1.00 24.74 159 ILE C N 1
ATOM 4747 C CA . ILE C 1 159 ? 116.761 127.281 91.418 1.00 25.68 159 ILE C CA 1
ATOM 4748 C C . ILE C 1 159 ? 117.676 127.429 90.202 1.00 26.00 159 ILE C C 1
ATOM 4749 O O . ILE C 1 159 ? 117.228 127.866 89.147 1.00 27.90 159 ILE C O 1
ATOM 4754 N N . GLY C 1 160 ? 118.938 127.048 90.328 1.00 25.67 160 GLY C N 1
ATOM 4755 C CA . GLY C 1 160 ? 119.850 127.111 89.201 1.00 28.75 160 GLY C CA 1
ATOM 4756 C C . GLY C 1 160 ? 119.379 126.251 88.014 1.00 30.50 160 GLY C C 1
ATOM 4757 O O . GLY C 1 160 ? 119.546 126.657 86.868 1.00 31.11 160 GLY C O 1
ATOM 4758 N N . THR C 1 161 ? 118.767 125.083 88.251 1.00 29.50 161 THR C N 1
ATOM 4759 C CA . THR C 1 161 ? 118.292 124.261 87.163 1.00 31.35 161 THR C CA 1
ATOM 4760 C C . THR C 1 161 ? 117.083 124.904 86.481 1.00 33.88 161 THR C C 1
ATOM 4761 O O . THR C 1 161 ? 117.016 124.971 85.254 1.00 37.33 161 THR C O 1
ATOM 4765 N N . VAL C 1 162 ? 116.060 125.290 87.237 1.00 30.64 162 VAL C N 1
ATOM 4766 C CA . VAL C 1 162 ? 114.862 125.833 86.616 1.00 30.13 162 VAL C CA 1
ATOM 4767 C C . VAL C 1 162 ? 115.180 127.126 85.875 1.00 29.84 162 VAL C C 1
ATOM 4768 O O . VAL C 1 162 ? 114.607 127.374 84.835 1.00 27.21 162 VAL C O 1
ATOM 4772 N N . MET C 1 163 ? 116.092 127.942 86.378 1.00 34.06 163 MET C N 1
ATOM 4773 C CA . MET C 1 163 ? 116.539 129.118 85.658 1.00 38.99 163 MET C CA 1
ATOM 4774 C C . MET C 1 163 ? 117.263 128.729 84.379 1.00 41.17 163 MET C C 1
ATOM 4775 O O . MET C 1 163 ? 117.055 129.397 83.363 1.00 58.16 163 MET C O 1
ATOM 4780 N N . GLY C 1 164 ? 118.051 127.660 84.400 1.00 36.67 164 GLY C N 1
ATOM 4781 C CA . GLY C 1 164 ? 118.664 127.127 83.187 1.00 38.84 164 GLY C CA 1
ATOM 4782 C C . GLY C 1 164 ? 117.658 126.669 82.136 1.00 34.60 164 GLY C C 1
ATOM 4783 O O . GLY C 1 164 ? 117.811 126.997 80.967 1.00 36.69 164 GLY C O 1
ATOM 4784 N N . LEU C 1 165 ? 116.616 125.967 82.567 1.00 34.77 165 LEU C N 1
ATOM 4785 C CA . LEU C 1 165 ? 115.582 125.521 81.647 1.00 43.48 165 LEU C CA 1
ATOM 4786 C C . LEU C 1 165 ? 114.789 126.705 81.091 1.00 46.62 165 LEU C C 1
ATOM 4787 O O . LEU C 1 165 ? 114.323 126.636 79.962 1.00 62.28 165 LEU C O 1
ATOM 4792 N N . ILE C 1 166 ? 114.621 127.793 81.846 1.00 40.79 166 ILE C N 1
ATOM 4793 C CA . ILE C 1 166 ? 113.947 128.973 81.341 1.00 40.17 166 ILE C CA 1
ATOM 4794 C C . ILE C 1 166 ? 114.725 129.552 80.161 1.00 37.96 166 ILE C C 1
ATOM 4795 O O . ILE C 1 166 ? 114.123 129.936 79.148 1.00 38.69 166 ILE C O 1
ATOM 4800 N N . GLN C 1 167 ? 116.048 129.635 80.289 1.00 39.90 167 GLN C N 1
ATOM 4801 C CA . GLN C 1 167 ? 116.840 130.227 79.231 1.00 51.90 167 GLN C CA 1
ATOM 4802 C C . GLN C 1 167 ? 116.809 129.341 77.978 1.00 55.93 167 GLN C C 1
ATOM 4803 O O . GLN C 1 167 ? 116.713 129.858 76.850 1.00 70.03 167 GLN C O 1
ATOM 4809 N N . VAL C 1 168 ? 116.977 128.019 78.141 1.00 52.31 168 VAL C N 1
ATOM 4810 C CA . VAL C 1 168 ? 117.119 127.124 76.994 1.00 53.44 168 VAL C CA 1
ATOM 4811 C C . VAL C 1 168 ? 115.790 126.976 76.251 1.00 48.70 168 VAL C C 1
ATOM 4812 O O . VAL C 1 168 ? 115.744 127.036 75.030 1.00 53.46 168 VAL C O 1
ATOM 4816 N N . LEU C 1 169 ? 114.727 126.636 76.966 1.00 43.01 169 LEU C N 1
ATOM 4817 C CA . LEU C 1 169 ? 113.423 126.434 76.349 1.00 41.65 169 LEU C CA 1
ATOM 4818 C C . LEU C 1 169 ? 112.905 127.727 75.760 1.00 47.05 169 LEU C C 1
ATOM 4819 O O . LEU C 1 169 ? 111.915 127.699 75.048 1.00 50.77 169 LEU C O 1
ATOM 4824 N N . GLY C 1 170 ? 113.522 128.856 76.117 1.00 59.52 170 GLY C N 1
ATOM 4825 C CA . GLY C 1 170 ? 113.091 130.160 75.648 1.00 75.68 170 GLY C CA 1
ATOM 4826 C C . GLY C 1 170 ? 113.593 130.461 74.236 1.00 78.66 170 GLY C C 1
ATOM 4827 O O . GLY C 1 170 ? 112.864 131.003 73.399 1.00 77.66 170 GLY C O 1
ATOM 4828 N N . HIS C 1 171 ? 114.862 130.122 73.992 1.00 87.56 171 HIS C N 1
ATOM 4829 C CA . HIS C 1 171 ? 115.517 130.388 72.724 1.00 107.57 171 HIS C CA 1
ATOM 4830 C C . HIS C 1 171 ? 115.511 129.146 71.835 1.00 112.89 171 HIS C C 1
ATOM 4831 O O . HIS C 1 171 ? 116.298 129.047 70.900 1.00 110.47 171 HIS C O 1
ATOM 4838 N N . LEU C 1 172 ? 114.610 128.196 72.125 1.00 119.30 172 LEU C N 1
ATOM 4839 C CA . LEU C 1 172 ? 114.364 127.057 71.261 1.00 127.34 172 LEU C CA 1
ATOM 4840 C C . LEU C 1 172 ? 113.244 127.431 70.296 1.00 137.17 172 LEU C C 1
ATOM 4841 O O . LEU C 1 172 ? 112.168 127.851 70.710 1.00 117.95 172 LEU C O 1
ATOM 4846 N N . THR C 1 173 ? 113.519 127.275 68.993 1.00 175.54 173 THR C N 1
ATOM 4847 C CA . THR C 1 173 ? 112.535 127.452 67.935 1.00 197.83 173 THR C CA 1
ATOM 4848 C C . THR C 1 173 ? 112.165 126.097 67.325 1.00 207.78 173 THR C C 1
ATOM 4849 O O . THR C 1 173 ? 111.226 126.015 66.542 1.00 201.68 173 THR C O 1
ATOM 4853 N N . ASP C 1 174 ? 112.920 125.043 67.638 1.00 223.05 174 ASP C N 1
ATOM 4854 C CA . ASP C 1 174 ? 112.622 123.710 67.128 1.00 219.06 174 ASP C CA 1
ATOM 4855 C C . ASP C 1 174 ? 113.396 122.668 67.934 1.00 213.43 174 ASP C C 1
ATOM 4856 O O . ASP C 1 174 ? 114.387 123.008 68.574 1.00 233.20 174 ASP C O 1
ATOM 4861 N N . PRO C 1 175 ? 113.018 121.370 67.901 1.00 199.12 175 PRO C N 1
ATOM 4862 C CA . PRO C 1 175 ? 113.754 120.325 68.621 1.00 182.36 175 PRO C CA 1
ATOM 4863 C C . PRO C 1 175 ? 115.097 119.916 68.002 1.00 152.90 175 PRO C C 1
ATOM 4864 O O . PRO C 1 175 ? 115.325 118.766 67.618 1.00 145.06 175 PRO C O 1
ATOM 4868 N N . SER C 1 176 ? 116.037 120.870 67.972 1.00 142.57 176 SER C N 1
ATOM 4869 C CA . SER C 1 176 ? 117.438 120.604 67.675 1.00 159.17 176 SER C CA 1
ATOM 4870 C C . SER C 1 176 ? 118.336 121.229 68.755 1.00 185.05 176 SER C C 1
ATOM 4871 O O . SER C 1 176 ? 118.023 122.285 69.305 1.00 199.78 176 SER C O 1
ATOM 4874 N N . GLN C 1 177 ? 119.435 120.526 69.062 1.00 190.94 177 GLN C N 1
ATOM 4875 C CA . GLN C 1 177 ? 120.456 120.917 70.030 1.00 191.25 177 GLN C CA 1
ATOM 4876 C C . GLN C 1 177 ? 119.875 121.189 71.424 1.00 153.80 177 GLN C C 1
ATOM 4877 O O . GLN C 1 177 ? 120.529 121.824 72.262 1.00 147.72 177 GLN C O 1
ATOM 4883 N N . LEU C 1 178 ? 118.726 120.571 71.733 1.00 116.45 178 LEU C N 1
ATOM 4884 C CA . LEU C 1 178 ? 118.100 120.799 73.029 1.00 111.66 178 LEU C CA 1
ATOM 4885 C C . LEU C 1 178 ? 118.805 119.980 74.114 1.00 117.65 178 LEU C C 1
ATOM 4886 O O . LEU C 1 178 ? 118.932 120.443 75.245 1.00 118.07 178 LEU C O 1
ATOM 4891 N N . GLY C 1 179 ? 119.287 118.780 73.761 1.00 121.80 179 GLY C N 1
ATOM 4892 C CA . GLY C 1 179 ? 119.870 117.855 74.720 1.00 130.54 179 GLY C CA 1
ATOM 4893 C C . GLY C 1 179 ? 121.072 118.419 75.480 1.00 116.09 179 GLY C C 1
ATOM 4894 O O . GLY C 1 179 ? 121.074 118.459 76.712 1.00 127.53 179 GLY C O 1
ATOM 4895 N N . PRO C 1 180 ? 122.122 118.892 74.778 1.00 101.78 180 PRO C N 1
ATOM 4896 C CA . PRO C 1 180 ? 123.252 119.556 75.424 1.00 113.16 180 PRO C CA 1
ATOM 4897 C C . PRO C 1 180 ? 122.875 120.747 76.303 1.00 101.45 180 PRO C C 1
ATOM 4898 O O . PRO C 1 180 ? 123.433 120.921 77.387 1.00 89.97 180 PRO C O 1
ATOM 4902 N N . SER C 1 181 ? 121.857 121.504 75.886 1.00 94.23 181 SER C N 1
ATOM 4903 C CA . SER C 1 181 ? 121.423 122.693 76.596 1.00 88.84 181 SER C CA 1
ATOM 4904 C C . SER C 1 181 ? 120.801 122.311 77.943 1.00 69.94 181 SER C C 1
ATOM 4905 O O . SER C 1 181 ? 121.118 122.904 78.996 1.00 71.88 181 SER C O 1
ATOM 4908 N N . ILE C 1 182 ? 119.893 121.326 77.911 1.00 50.65 182 ILE C N 1
ATOM 4909 C CA . ILE C 1 182 ? 119.209 120.896 79.114 1.00 47.78 182 ILE C CA 1
ATOM 4910 C C . ILE C 1 182 ? 120.200 120.216 80.069 1.00 51.84 182 ILE C C 1
ATOM 4911 O O . ILE C 1 182 ? 120.081 120.336 81.308 1.00 52.64 182 ILE C O 1
ATOM 4916 N N . ALA C 1 183 ? 121.194 119.492 79.520 1.00 49.27 183 ALA C N 1
ATOM 4917 C CA . ALA C 1 183 ? 122.191 118.814 80.333 1.00 49.12 183 ALA C CA 1
ATOM 4918 C C . ALA C 1 183 ? 122.896 119.786 81.287 1.00 49.39 183 ALA C C 1
ATOM 4919 O O . ALA C 1 183 ? 123.094 119.501 82.487 1.00 50.13 183 ALA C O 1
ATOM 4921 N N . VAL C 1 184 ? 123.305 120.950 80.759 1.00 47.82 184 VAL C N 1
ATOM 4922 C CA . VAL C 1 184 ? 124.041 121.912 81.561 1.00 47.73 184 VAL C CA 1
ATOM 4923 C C . VAL C 1 184 ? 123.176 122.441 82.704 1.00 46.72 184 VAL C C 1
ATOM 4924 O O . VAL C 1 184 ? 123.690 122.662 83.812 1.00 45.78 184 VAL C O 1
ATOM 4928 N N . ALA C 1 185 ? 121.867 122.615 82.473 1.00 39.77 185 ALA C N 1
ATOM 4929 C CA . ALA C 1 185 ? 120.969 123.028 83.543 1.00 37.43 185 ALA C CA 1
ATOM 4930 C C . ALA C 1 185 ? 121.044 122.096 84.760 1.00 35.67 185 ALA C C 1
ATOM 4931 O O . ALA C 1 185 ? 121.163 122.550 85.920 1.00 37.72 185 ALA C O 1
ATOM 4933 N N . PHE C 1 186 ? 121.088 120.785 84.496 1.00 32.73 186 PHE C N 1
ATOM 4934 C CA . PHE C 1 186 ? 121.179 119.817 85.577 1.00 30.68 186 PHE C CA 1
ATOM 4935 C C . PHE C 1 186 ? 122.499 119.871 86.346 1.00 26.62 186 PHE C C 1
ATOM 4936 O O . PHE C 1 186 ? 122.489 119.479 87.516 1.00 26.94 186 PHE C O 1
ATOM 4944 N N . ILE C 1 187 ? 123.588 120.418 85.793 1.00 21.93 187 ILE C N 1
ATOM 4945 C CA . ILE C 1 187 ? 124.804 120.599 86.575 1.00 21.17 187 ILE C CA 1
ATOM 4946 C C . ILE C 1 187 ? 124.560 121.405 87.854 1.00 21.70 187 ILE C C 1
ATOM 4947 O O . ILE C 1 187 ? 125.161 121.142 88.903 1.00 20.18 187 ILE C O 1
ATOM 4952 N N . ALA C 1 188 ? 123.642 122.371 87.812 1.00 24.09 188 ALA C N 1
ATOM 4953 C CA . ALA C 1 188 ? 123.366 123.130 89.029 1.00 23.38 188 ALA C CA 1
ATOM 4954 C C . ALA C 1 188 ? 122.732 122.254 90.108 1.00 20.56 188 ALA C C 1
ATOM 4955 O O . ALA C 1 188 ? 123.027 122.433 91.283 1.00 16.32 188 ALA C O 1
ATOM 4957 N N . THR C 1 189 ? 121.856 121.303 89.721 1.00 19.71 189 THR C N 1
ATOM 4958 C CA . THR C 1 189 ? 121.311 120.370 90.706 1.00 19.91 189 THR C CA 1
ATOM 4959 C C . THR C 1 189 ? 122.421 119.501 91.281 1.00 21.98 189 THR C C 1
ATOM 4960 O O . THR C 1 189 ? 122.447 119.260 92.485 1.00 23.78 189 THR C O 1
ATOM 4964 N N . LEU C 1 190 ? 123.339 119.031 90.442 1.00 24.33 190 LEU C N 1
ATOM 4965 C CA . LEU C 1 190 ? 124.431 118.183 90.895 1.00 25.82 190 LEU C CA 1
ATOM 4966 C C . LEU C 1 190 ? 125.291 118.896 91.942 1.00 25.91 190 LEU C C 1
ATOM 4967 O O . LEU C 1 190 ? 125.572 118.280 92.964 1.00 26.59 190 LEU C O 1
ATOM 4972 N N . TYR C 1 191 ? 125.657 120.172 91.752 1.00 27.56 191 TYR C N 1
ATOM 4973 C CA . TYR C 1 191 ? 126.437 120.880 92.765 1.00 31.67 191 TYR C CA 1
ATOM 4974 C C . TYR C 1 191 ? 125.658 121.056 94.075 1.00 26.35 191 TYR C C 1
ATOM 4975 O O . TYR C 1 191 ? 126.214 121.042 95.157 1.00 21.12 191 TYR C O 1
ATOM 4984 N N . GLY C 1 192 ? 124.360 121.282 93.984 1.00 25.78 192 GLY C N 1
ATOM 4985 C CA . GLY C 1 192 ? 123.567 121.419 95.183 1.00 27.07 192 GLY C CA 1
ATOM 4986 C C . GLY C 1 192 ? 123.570 120.156 96.038 1.00 24.55 192 GLY C C 1
ATOM 4987 O O . GLY C 1 192 ? 123.865 120.212 97.218 1.00 25.15 192 GLY C O 1
ATOM 4988 N N . VAL C 1 193 ? 123.263 119.007 95.439 1.00 21.10 193 VAL C N 1
ATOM 4989 C CA . VAL C 1 193 ? 123.148 117.774 96.188 1.00 19.10 193 VAL C CA 1
ATOM 4990 C C . VAL C 1 193 ? 124.521 117.281 96.596 1.00 17.37 193 VAL C C 1
ATOM 4991 O O . VAL C 1 193 ? 124.695 116.843 97.720 1.00 17.98 193 VAL C O 1
ATOM 4995 N N . ALA C 1 194 ? 125.500 117.354 95.706 1.00 18.50 194 ALA C N 1
ATOM 4996 C CA . ALA C 1 194 ? 126.815 116.828 95.999 1.00 21.72 194 ALA C CA 1
ATOM 4997 C C . ALA C 1 194 ? 127.545 117.650 97.047 1.00 26.15 194 ALA C C 1
ATOM 4998 O O . ALA C 1 194 ? 128.200 117.058 97.900 1.00 34.82 194 ALA C O 1
ATOM 5000 N N . SER C 1 195 ? 127.456 118.982 97.019 1.00 31.55 195 SER C N 1
ATOM 5001 C CA . SER C 1 195 ? 128.108 119.804 98.041 1.00 34.50 195 SER C CA 1
ATOM 5002 C C . SER C 1 195 ? 127.474 119.619 99.402 1.00 25.53 195 SER C C 1
ATOM 5003 O O . SER C 1 195 ? 128.178 119.539 100.387 1.00 21.38 195 SER C O 1
ATOM 5006 N N . ALA C 1 196 ? 126.159 119.571 99.449 1.00 25.38 196 ALA C N 1
ATOM 5007 C CA . ALA C 1 196 ? 125.450 119.371 100.699 1.00 27.04 196 ALA C CA 1
ATOM 5008 C C . ALA C 1 196 ? 125.879 118.064 101.337 1.00 26.06 196 ALA C C 1
ATOM 5009 O O . ALA C 1 196 ? 126.246 118.084 102.496 1.00 28.88 196 ALA C O 1
ATOM 5011 N N . ASN C 1 197 ? 125.803 116.957 100.589 1.00 27.08 197 ASN C N 1
ATOM 5012 C CA . ASN C 1 197 ? 126.025 115.639 101.136 1.00 29.57 197 ASN C CA 1
ATOM 5013 C C . ASN C 1 197 ? 127.468 115.378 101.482 1.00 31.22 197 ASN C C 1
ATOM 5014 O O . ASN C 1 197 ? 127.694 114.989 102.617 1.00 41.22 197 ASN C O 1
ATOM 5019 N N . LEU C 1 198 ? 128.434 115.710 100.644 1.00 30.89 198 LEU C N 1
ATOM 5020 C CA . LEU C 1 198 ? 129.827 115.482 101.044 1.00 33.89 198 LEU C CA 1
ATOM 5021 C C . LEU C 1 198 ? 130.348 116.560 102.002 1.00 41.27 198 LEU C C 1
ATOM 5022 O O . LEU C 1 198 ? 130.818 116.257 103.084 1.00 63.29 198 LEU C O 1
ATOM 5027 N N . ILE C 1 199 ? 130.284 117.846 101.686 1.00 41.89 199 ILE C N 1
ATOM 5028 C CA . ILE C 1 199 ? 130.961 118.862 102.503 1.00 39.49 199 ILE C CA 1
ATOM 5029 C C . ILE C 1 199 ? 130.147 119.314 103.725 1.00 33.37 199 ILE C C 1
ATOM 5030 O O . ILE C 1 199 ? 130.646 119.282 104.834 1.00 32.30 199 ILE C O 1
ATOM 5035 N N . PHE C 1 200 ? 128.907 119.730 103.531 1.00 30.33 200 PHE C N 1
ATOM 5036 C CA . PHE C 1 200 ? 128.206 120.457 104.577 1.00 28.56 200 PHE C CA 1
ATOM 5037 C C . PHE C 1 200 ? 127.687 119.543 105.676 1.00 25.09 200 PHE C C 1
ATOM 5038 O O . PHE C 1 200 ? 127.931 119.786 106.844 1.00 26.49 200 PHE C O 1
ATOM 5046 N N . LEU C 1 201 ? 127.023 118.452 105.342 1.00 21.91 201 LEU C N 1
ATOM 5047 C CA . LEU C 1 201 ? 126.440 117.692 106.418 1.00 22.11 201 LEU C CA 1
ATOM 5048 C C . LEU C 1 201 ? 127.514 116.870 107.126 1.00 23.79 201 LEU C C 1
ATOM 5049 O O . LEU C 1 201 ? 127.429 116.683 108.343 1.00 26.38 201 LEU C O 1
ATOM 5054 N N . PRO C 1 202 ? 128.543 116.297 106.467 1.00 21.59 202 PRO C N 1
ATOM 5055 C CA . PRO C 1 202 ? 129.701 115.817 107.203 1.00 23.27 202 PRO C CA 1
ATOM 5056 C C . PRO C 1 202 ? 130.388 116.775 108.154 1.00 26.57 202 PRO C C 1
ATOM 5057 O O . PRO C 1 202 ? 130.671 116.368 109.281 1.00 38.40 202 PRO C O 1
ATOM 5061 N N . ILE C 1 203 ? 130.636 118.023 107.777 1.00 23.90 203 ILE C N 1
ATOM 5062 C CA . ILE C 1 203 ? 131.274 118.920 108.729 1.00 25.04 203 ILE C CA 1
ATOM 5063 C C . ILE C 1 203 ? 130.357 119.201 109.915 1.00 24.42 203 ILE C C 1
ATOM 5064 O O . ILE C 1 203 ? 130.833 119.246 111.035 1.00 24.27 203 ILE C O 1
ATOM 5069 N N . ALA C 1 204 ? 129.043 119.269 109.727 1.00 25.85 204 ALA C N 1
ATOM 5070 C CA . ALA C 1 204 ? 128.125 119.339 110.855 1.00 30.46 204 ALA C CA 1
ATOM 5071 C C . ALA C 1 204 ? 128.260 118.120 111.766 1.00 38.09 204 ALA C C 1
ATOM 5072 O O . ALA C 1 204 ? 128.372 118.272 112.995 1.00 49.51 204 ALA C O 1
ATOM 5074 N N . SER C 1 205 ? 128.271 116.917 111.173 1.00 38.57 205 SER C N 1
ATOM 5075 C CA . SER C 1 205 ? 128.368 115.676 111.925 1.00 41.91 205 SER C CA 1
ATOM 5076 C C . SER C 1 205 ? 129.664 115.574 112.728 1.00 30.78 205 SER C C 1
ATOM 5077 O O . SER C 1 205 ? 129.673 115.070 113.853 1.00 31.40 205 SER C O 1
ATOM 5080 N N . LYS C 1 206 ? 130.760 116.064 112.161 1.00 24.22 206 LYS C N 1
ATOM 5081 C CA . LYS C 1 206 ? 132.045 116.006 112.803 1.00 23.49 206 LYS C CA 1
ATOM 5082 C C . LYS C 1 206 ? 132.154 116.985 113.963 1.00 25.62 206 LYS C C 1
ATOM 5083 O O . LYS C 1 206 ? 132.759 116.656 115.009 1.00 30.02 206 LYS C O 1
ATOM 5089 N N . ILE C 1 207 ? 131.524 118.159 113.832 1.00 24.82 207 ILE C N 1
ATOM 5090 C CA . ILE C 1 207 ? 131.474 119.100 114.941 1.00 24.36 207 ILE C CA 1
ATOM 5091 C C . ILE C 1 207 ? 130.722 118.472 116.111 1.00 24.77 207 ILE C C 1
ATOM 5092 O O . ILE C 1 207 ? 131.177 118.570 117.261 1.00 26.58 207 ILE C O 1
ATOM 5097 N N . ARG C 1 208 ? 129.598 117.802 115.851 1.00 24.29 208 ARG C N 1
ATOM 5098 C CA . ARG C 1 208 ? 128.865 117.211 116.938 1.00 30.94 208 ARG C CA 1
ATOM 5099 C C . ARG C 1 208 ? 129.619 116.044 117.589 1.00 34.21 208 ARG C C 1
ATOM 5100 O O . ARG C 1 208 ? 129.561 115.869 118.819 1.00 39.21 208 ARG C O 1
ATOM 5108 N N . ALA C 1 209 ? 130.337 115.244 116.801 1.00 32.84 209 ALA C N 1
ATOM 5109 C CA . ALA C 1 209 ? 131.120 114.156 117.361 1.00 31.57 209 ALA C CA 1
ATOM 5110 C C . ALA C 1 209 ? 132.220 114.677 118.279 1.00 28.99 209 ALA C C 1
ATOM 5111 O O . ALA C 1 209 ? 132.386 114.164 119.398 1.00 32.28 209 ALA C O 1
ATOM 5113 N N . LYS C 1 210 ? 132.988 115.683 117.826 1.00 26.09 210 LYS C N 1
ATOM 5114 C CA . LYS C 1 210 ? 134.097 116.172 118.623 1.00 29.90 210 LYS C CA 1
ATOM 5115 C C . LYS C 1 210 ? 133.632 116.986 119.831 1.00 35.06 210 LYS C C 1
ATOM 5116 O O . LYS C 1 210 ? 134.306 117.003 120.867 1.00 40.55 210 LYS C O 1
ATOM 5122 N N . SER C 1 211 ? 132.464 117.621 119.754 1.00 36.45 211 SER C N 1
ATOM 5123 C CA . SER C 1 211 ? 131.832 118.206 120.929 1.00 36.60 211 SER C CA 1
ATOM 5124 C C . SER C 1 211 ? 131.605 117.175 122.021 1.00 36.76 211 SER C C 1
ATOM 5125 O O . SER C 1 211 ? 131.930 117.412 123.182 1.00 43.63 211 SER C O 1
ATOM 5128 N N . ALA C 1 212 ? 131.034 116.025 121.664 1.00 38.10 212 ALA C N 1
ATOM 5129 C CA . ALA C 1 212 ? 130.711 115.015 122.655 1.00 45.94 212 ALA C CA 1
ATOM 5130 C C . ALA C 1 212 ? 131.960 114.487 123.372 1.00 38.59 212 ALA C C 1
ATOM 5131 O O . ALA C 1 212 ? 131.922 114.214 124.573 1.00 36.69 212 ALA C O 1
ATOM 5133 N N . GLU C 1 213 ? 133.077 114.369 122.658 1.00 38.24 213 GLU C N 1
ATOM 5134 C CA . GLU C 1 213 ? 134.328 113.973 123.266 1.00 44.52 213 GLU C CA 1
ATOM 5135 C C . GLU C 1 213 ? 134.798 114.997 124.294 1.00 43.05 213 GLU C C 1
ATOM 5136 O O . GLU C 1 213 ? 135.288 114.625 125.361 1.00 44.60 213 GLU C O 1
ATOM 5142 N N . GLU C 1 214 ? 134.688 116.288 123.979 1.00 47.66 214 GLU C N 1
ATOM 5143 C CA . GLU C 1 214 ? 135.136 117.336 124.878 1.00 54.57 214 GLU C CA 1
ATOM 5144 C C . GLU C 1 214 ? 134.252 117.448 126.126 1.00 41.15 214 GLU C C 1
ATOM 5145 O O . GLU C 1 214 ? 134.756 117.687 127.231 1.00 38.85 214 GLU C O 1
ATOM 5151 N N . ILE C 1 215 ? 132.947 117.247 125.976 1.00 34.70 215 ILE C N 1
ATOM 5152 C CA . ILE C 1 215 ? 132.041 117.236 127.108 1.00 33.61 215 ILE C CA 1
ATOM 5153 C C . ILE C 1 215 ? 132.385 116.077 128.050 1.00 37.18 215 ILE C C 1
ATOM 5154 O O . ILE C 1 215 ? 132.318 116.229 129.266 1.00 40.80 215 ILE C O 1
ATOM 5159 N N . LEU C 1 216 ? 132.765 114.900 127.548 1.00 42.42 216 LEU C N 1
ATOM 5160 C CA . LEU C 1 216 ? 133.142 113.815 128.442 1.00 42.73 216 LEU C CA 1
ATOM 5161 C C . LEU C 1 216 ? 134.391 114.166 129.224 1.00 35.32 216 LEU C C 1
ATOM 5162 O O . LEU C 1 216 ? 134.518 113.696 130.334 1.00 43.11 216 LEU C O 1
ATOM 5167 N N . VAL C 1 217 ? 135.348 114.912 128.683 1.00 30.52 217 VAL C N 1
ATOM 5168 C CA . VAL C 1 217 ? 136.478 115.321 129.490 1.00 31.05 217 VAL C CA 1
ATOM 5169 C C . VAL C 1 217 ? 136.006 116.220 130.620 1.00 35.76 217 VAL C C 1
ATOM 5170 O O . VAL C 1 217 ? 136.478 116.074 131.743 1.00 45.66 217 VAL C O 1
ATOM 5174 N N . MET C 1 218 ? 135.082 117.150 130.370 1.00 39.75 218 MET C N 1
ATOM 5175 C CA . MET C 1 218 ? 134.605 118.011 131.440 1.00 39.04 218 MET C CA 1
ATOM 5176 C C . MET C 1 218 ? 133.850 117.197 132.488 1.00 35.64 218 MET C C 1
ATOM 5177 O O . MET C 1 218 ? 134.031 117.424 133.674 1.00 38.50 218 MET C O 1
ATOM 5182 N N . GLU C 1 219 ? 132.990 116.264 132.076 1.00 36.04 219 GLU C N 1
ATOM 5183 C CA . GLU C 1 219 ? 132.225 115.487 133.037 1.00 41.32 219 GLU C CA 1
ATOM 5184 C C . GLU C 1 219 ? 133.148 114.670 133.948 1.00 39.71 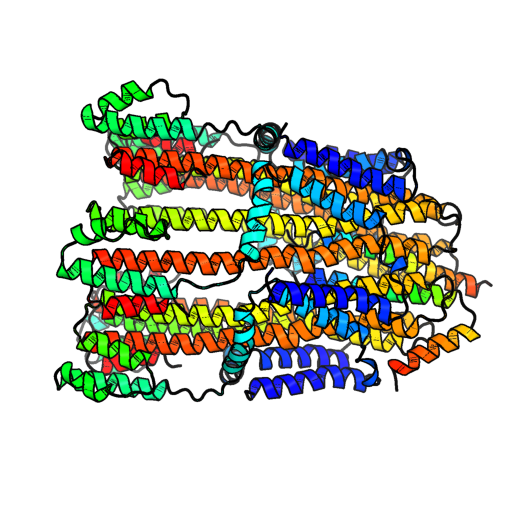219 GLU C C 1
ATOM 5185 O O . GLU C 1 219 ? 132.819 114.434 135.101 1.00 43.21 219 GLU C O 1
ATOM 5191 N N . MET C 1 220 ? 134.314 114.274 133.460 1.00 33.46 220 MET C N 1
ATOM 5192 C CA . MET C 1 220 ? 135.267 113.589 134.301 1.00 31.68 220 MET C CA 1
ATOM 5193 C C . MET C 1 220 ? 135.851 114.542 135.336 1.00 34.39 220 MET C C 1
ATOM 5194 O O . MET C 1 220 ? 135.927 114.196 136.517 1.00 48.87 220 MET C O 1
ATOM 5199 N N . ILE C 1 221 ? 136.288 115.729 134.930 1.00 30.96 221 ILE C N 1
ATOM 5200 C CA . ILE C 1 221 ? 136.792 116.706 135.891 1.00 33.12 221 ILE C CA 1
ATOM 5201 C C . ILE C 1 221 ? 135.710 117.066 136.923 1.00 31.32 221 ILE C C 1
ATOM 5202 O O . ILE C 1 221 ? 136.009 117.513 138.020 1.00 29.31 221 ILE C O 1
ATOM 5207 N N . LEU C 1 222 ? 134.438 116.879 136.586 1.00 31.36 222 LEU C N 1
ATOM 5208 C CA . LEU C 1 222 ? 133.390 117.039 137.568 1.00 36.66 222 LEU C CA 1
ATOM 5209 C C . LEU C 1 222 ? 133.435 115.921 138.611 1.00 43.59 222 LEU C C 1
ATOM 5210 O O . LEU C 1 222 ? 133.400 116.201 139.805 1.00 51.66 222 LEU C O 1
ATOM 5215 N N . GLU C 1 223 ? 133.513 114.651 138.210 1.00 51.50 223 GLU C N 1
ATOM 5216 C CA . GLU C 1 223 ? 133.623 113.570 139.196 1.00 58.78 223 GLU C CA 1
ATOM 5217 C C . GLU C 1 223 ? 134.958 113.612 139.942 1.00 45.16 223 GLU C C 1
ATOM 5218 O O . GLU C 1 223 ? 135.019 113.238 141.111 1.00 46.87 223 GLU C O 1
ATOM 5224 N N . GLY C 1 224 ? 136.021 114.075 139.294 1.00 38.69 224 GLY C N 1
ATOM 5225 C CA . GLY C 1 224 ? 137.288 114.323 139.967 1.00 39.16 224 GLY C CA 1
ATOM 5226 C C . GLY C 1 224 ? 137.195 115.357 141.099 1.00 42.10 224 GLY C C 1
ATOM 5227 O O . GLY C 1 224 ? 137.650 115.120 142.204 1.00 40.72 224 GLY C O 1
ATOM 5228 N N . VAL C 1 225 ? 136.559 116.502 140.855 1.00 45.00 225 VAL C N 1
ATOM 5229 C CA . VAL C 1 225 ? 136.433 117.556 141.853 1.00 45.38 225 VAL C CA 1
ATOM 5230 C C . VAL C 1 225 ? 135.505 117.112 142.981 1.00 41.68 225 VAL C C 1
ATOM 5231 O O . VAL C 1 225 ? 135.810 117.342 144.140 1.00 49.98 225 VAL C O 1
ATOM 5235 N N . LEU C 1 226 ? 134.387 116.462 142.682 1.00 45.26 226 LEU C N 1
ATOM 5236 C CA . LEU C 1 226 ? 133.504 116.020 143.748 1.00 60.46 226 LEU C CA 1
ATOM 5237 C C . LEU C 1 226 ? 134.155 114.914 144.596 1.00 66.10 226 LEU C C 1
ATOM 5238 O O . LEU C 1 226 ? 133.974 114.890 145.812 1.00 66.77 226 LEU C O 1
ATOM 5243 N N . SER C 1 227 ? 134.924 114.011 143.990 1.00 73.51 227 SER C N 1
ATOM 5244 C CA . SER C 1 227 ? 135.623 112.988 144.768 1.00 78.12 227 SER C CA 1
ATOM 5245 C C . SER C 1 227 ? 136.764 113.588 145.599 1.00 67.70 227 SER C C 1
ATOM 5246 O O . SER C 1 227 ? 136.983 113.134 146.720 1.00 82.52 227 SER C O 1
ATOM 5249 N N . VAL C 1 228 ? 137.437 114.645 145.128 1.00 55.33 228 VAL C N 1
ATOM 5250 C CA . VAL C 1 228 ? 138.390 115.408 145.934 1.00 54.02 228 VAL C CA 1
ATOM 5251 C C . VAL C 1 228 ? 137.720 116.052 147.160 1.00 60.00 228 VAL C C 1
ATOM 5252 O O . VAL C 1 228 ? 138.316 116.132 148.228 1.00 68.52 228 VAL C O 1
ATOM 5256 N N . GLN C 1 229 ? 136.484 116.524 147.031 1.00 66.05 229 GLN C N 1
ATOM 5257 C CA . GLN C 1 229 ? 135.773 117.114 148.151 1.00 79.44 229 GLN C CA 1
ATOM 5258 C C . GLN C 1 229 ? 135.386 116.045 149.171 1.00 90.92 229 GLN C C 1
ATOM 5259 O O . GLN C 1 229 ? 135.510 116.285 150.372 1.00 117.95 229 GLN C O 1
ATOM 5265 N N . ASN C 1 230 ? 134.922 114.879 148.699 1.00 99.58 230 ASN C N 1
ATOM 5266 C CA . ASN C 1 230 ? 134.513 113.776 149.563 1.00 114.87 230 ASN C CA 1
ATOM 5267 C C . ASN C 1 230 ? 135.697 113.165 150.322 1.00 117.83 230 ASN C C 1
ATOM 5268 O O . ASN C 1 230 ? 135.509 112.661 151.433 1.00 126.06 230 ASN C O 1
ATOM 5273 N N . GLY C 1 231 ? 136.883 113.149 149.701 1.00 126.90 231 GLY C N 1
ATOM 5274 C CA . GLY C 1 231 ? 138.087 112.675 150.369 1.00 136.67 231 GLY C CA 1
ATOM 5275 C C . GLY C 1 231 ? 138.245 111.158 150.288 1.00 142.33 231 GLY C C 1
ATOM 5276 O O . GLY C 1 231 ? 138.786 110.541 151.203 1.00 163.04 231 GLY C O 1
ATOM 5277 N N . ASP C 1 232 ? 137.776 110.561 149.179 1.00 129.09 232 ASP C N 1
ATOM 5278 C CA . ASP C 1 232 ? 137.928 109.139 148.933 1.00 132.08 232 ASP C CA 1
ATOM 5279 C C . ASP C 1 232 ? 139.406 108.770 148.802 1.00 139.19 232 ASP C C 1
ATOM 5280 O O . ASP C 1 232 ? 140.226 109.575 148.377 1.00 123.38 232 ASP C O 1
ATOM 5285 N N . ASN C 1 233 ? 139.725 107.504 149.092 1.00 150.11 233 ASN C N 1
ATOM 5286 C CA . ASN C 1 233 ? 141.066 106.959 148.906 1.00 147.23 233 ASN C CA 1
ATOM 5287 C C . ASN C 1 233 ? 141.425 106.928 147.415 1.00 116.66 233 ASN C C 1
ATOM 5288 O O . ASN C 1 233 ? 140.578 106.675 146.569 1.00 87.11 233 ASN C O 1
ATOM 5293 N N . ALA C 1 234 ? 142.705 107.153 147.107 1.00 114.03 234 ALA C N 1
ATOM 5294 C CA . ALA C 1 234 ? 143.179 107.413 145.754 1.00 119.69 234 ALA C CA 1
ATOM 5295 C C . ALA C 1 234 ? 142.799 106.308 144.759 1.00 105.82 234 ALA C C 1
ATOM 5296 O O . ALA C 1 234 ? 142.522 106.600 143.598 1.00 93.77 234 ALA C O 1
ATOM 5298 N N . LEU C 1 235 ? 142.805 105.041 145.205 1.00 109.58 235 LEU C N 1
ATOM 5299 C CA . LEU C 1 235 ? 142.507 103.891 144.363 1.00 120.58 235 LEU C CA 1
ATOM 5300 C C . LEU C 1 235 ? 141.069 103.957 143.843 1.00 102.05 235 LEU C C 1
ATOM 5301 O O . LEU C 1 235 ? 140.812 103.602 142.696 1.00 112.54 235 LEU C O 1
ATOM 5306 N N . LEU C 1 236 ? 140.138 104.409 144.691 1.00 87.33 236 LEU C N 1
ATOM 5307 C CA . LEU C 1 236 ? 138.741 104.507 144.319 1.00 87.82 236 LEU C CA 1
ATOM 5308 C C . LEU C 1 236 ? 138.526 105.635 143.307 1.00 85.04 236 LEU C C 1
ATOM 5309 O O . LEU C 1 236 ? 137.787 105.472 142.345 1.00 76.89 236 LEU C O 1
ATOM 5314 N N . VAL C 1 237 ? 139.206 106.773 143.502 1.00 71.97 237 VAL C N 1
ATOM 5315 C CA . VAL C 1 237 ? 139.150 107.898 142.577 1.00 63.64 237 VAL C CA 1
ATOM 5316 C C . VAL C 1 237 ? 139.675 107.465 141.214 1.00 63.55 237 VAL C C 1
ATOM 5317 O O . VAL C 1 237 ? 139.018 107.676 140.196 1.00 66.19 237 VAL C O 1
ATOM 5321 N N . ARG C 1 238 ? 140.833 106.805 141.197 1.00 65.76 238 ARG C N 1
ATOM 5322 C CA . ARG C 1 238 ? 141.421 106.321 139.961 1.00 63.65 238 ARG C CA 1
ATOM 5323 C C . ARG C 1 238 ? 140.467 105.374 139.226 1.00 59.37 238 ARG C C 1
ATOM 5324 O O . ARG C 1 238 ? 140.405 105.405 138.008 1.00 58.48 238 ARG C O 1
ATOM 5332 N N . LYS C 1 239 ? 139.715 104.539 139.947 1.00 64.64 239 LYS C N 1
ATOM 5333 C CA . LYS C 1 239 ? 138.717 103.655 139.359 1.00 73.60 239 LYS C CA 1
ATOM 5334 C C . LYS C 1 239 ? 137.619 104.447 138.647 1.00 69.49 239 LYS C C 1
ATOM 5335 O O . LYS C 1 239 ? 137.331 104.161 137.478 1.00 81.22 239 LYS C O 1
ATOM 5341 N N . LYS C 1 240 ? 137.006 105.434 139.334 1.00 65.03 240 LYS C N 1
ATOM 5342 C CA . LYS C 1 240 ? 135.885 106.195 138.778 1.00 64.94 240 LYS C CA 1
ATOM 5343 C C . LYS C 1 240 ? 136.295 106.954 137.512 1.00 58.34 240 LYS C C 1
ATOM 5344 O O . LYS C 1 240 ? 135.646 106.845 136.472 1.00 46.18 240 LYS C O 1
ATOM 5350 N N . LEU C 1 241 ? 137.416 107.678 137.588 1.00 57.93 241 LEU C N 1
ATOM 5351 C CA . LEU C 1 241 ? 137.861 108.530 136.496 1.00 53.95 241 LEU C CA 1
ATOM 5352 C C . LEU C 1 241 ? 138.229 107.676 135.289 1.00 58.13 241 LEU C C 1
ATOM 5353 O O . LEU C 1 241 ? 137.965 108.063 134.153 1.00 66.33 241 LEU C O 1
ATOM 5358 N N . ASN C 1 242 ? 138.808 106.491 135.508 1.00 55.09 242 ASN C N 1
ATOM 5359 C CA . ASN C 1 242 ? 139.117 105.613 134.396 1.00 54.10 242 ASN C CA 1
ATOM 5360 C C . ASN C 1 242 ? 137.847 105.201 133.651 1.00 49.30 242 ASN C C 1
ATOM 5361 O O . ASN C 1 242 ? 137.949 104.932 132.464 1.00 57.48 242 ASN C O 1
ATOM 5366 N N . THR C 1 243 ? 136.678 105.100 134.296 1.00 40.58 243 THR C N 1
ATOM 5367 C CA . THR C 1 243 ? 135.488 104.711 133.543 1.00 41.76 243 THR C CA 1
ATOM 5368 C C . THR C 1 243 ? 135.171 105.697 132.418 1.00 42.97 243 THR C C 1
ATOM 5369 O O . THR C 1 243 ? 134.544 105.314 131.433 1.00 40.28 243 THR C O 1
ATOM 5373 N N . TYR C 1 244 ? 135.632 106.942 132.530 1.00 45.86 244 TYR C N 1
ATOM 5374 C CA . TYR C 1 244 ? 135.338 107.947 131.510 1.00 49.26 244 TYR C CA 1
ATOM 5375 C C . TYR C 1 244 ? 136.282 107.814 130.311 1.00 52.89 244 TYR C C 1
ATOM 5376 O O . TYR C 1 244 ? 135.863 107.988 129.171 1.00 49.06 244 TYR C O 1
ATOM 5385 N N . ILE C 1 245 ? 137.575 107.575 130.574 1.00 60.18 245 ILE C N 1
ATOM 5386 C CA . ILE C 1 245 ? 138.584 107.459 129.534 1.00 71.80 245 ILE C CA 1
ATOM 5387 C C . ILE C 1 245 ? 138.347 106.161 128.763 1.00 82.40 245 ILE C C 1
ATOM 5388 O O . ILE C 1 245 ? 137.883 105.192 129.343 1.00 74.66 245 ILE C O 1
ATOM 5393 N N . THR C 1 246 ? 138.738 106.123 127.479 1.00 99.30 246 THR C N 1
ATOM 5394 C CA . THR C 1 246 ? 138.592 104.948 126.630 1.00 112.00 246 THR C CA 1
ATOM 5395 C C . THR C 1 246 ? 139.903 104.147 126.530 1.00 108.94 246 THR C C 1
ATOM 5396 O O . THR C 1 246 ? 140.883 104.712 126.016 1.00 103.42 246 THR C O 1
ATOM 5400 N N . MET D 1 1 ? 117.436 147.760 109.960 1.00 95.35 1 MET D N 1
ATOM 5401 C CA . MET D 1 1 ? 117.621 146.319 109.659 1.00 99.30 1 MET D CA 1
ATOM 5402 C C . MET D 1 1 ? 118.928 145.794 110.256 1.00 95.88 1 MET D C 1
ATOM 5403 O O . MET D 1 1 ? 119.896 146.517 110.472 1.00 107.77 1 MET D O 1
ATOM 5408 N N . ASP D 1 2 ? 118.941 144.477 110.446 1.00 86.05 2 ASP D N 1
ATOM 5409 C CA . ASP D 1 2 ? 120.136 143.733 110.809 1.00 81.30 2 ASP D CA 1
ATOM 5410 C C . ASP D 1 2 ? 121.139 143.747 109.654 1.00 67.49 2 ASP D C 1
ATOM 5411 O O . ASP D 1 2 ? 120.762 143.422 108.530 1.00 63.84 2 ASP D O 1
ATOM 5416 N N . ILE D 1 3 ? 122.429 144.025 109.938 1.00 62.62 3 ILE D N 1
ATOM 5417 C CA . ILE D 1 3 ? 123.479 144.113 108.920 1.00 60.01 3 ILE D CA 1
ATOM 5418 C C . ILE D 1 3 ? 123.652 142.791 108.154 1.00 56.92 3 ILE D C 1
ATOM 5419 O O . ILE D 1 3 ? 123.874 142.783 106.955 1.00 49.90 3 ILE D O 1
ATOM 5424 N N . ALA D 1 4 ? 123.494 141.650 108.825 1.00 58.43 4 ALA D N 1
ATOM 5425 C CA . ALA D 1 4 ? 123.602 140.356 108.189 1.00 51.43 4 ALA D CA 1
ATOM 5426 C C . ALA D 1 4 ? 122.475 140.161 107.186 1.00 42.41 4 ALA D C 1
ATOM 5427 O O . ALA D 1 4 ? 122.696 139.560 106.152 1.00 46.10 4 ALA D O 1
ATOM 5429 N N . THR D 1 5 ? 121.260 140.644 107.471 1.00 43.00 5 THR D N 1
ATOM 5430 C CA . THR D 1 5 ? 120.157 140.529 106.528 1.00 46.40 5 THR D CA 1
ATOM 5431 C C . THR D 1 5 ? 120.393 141.433 105.326 1.00 44.89 5 THR D C 1
ATOM 5432 O O . THR D 1 5 ? 120.113 141.029 104.204 1.00 45.58 5 THR D O 1
ATOM 5436 N N . LEU D 1 6 ? 120.931 142.635 105.540 1.00 46.14 6 LEU D N 1
ATOM 5437 C CA . LEU D 1 6 ? 121.204 143.532 104.424 1.00 52.36 6 LEU D CA 1
ATOM 5438 C C . LEU D 1 6 ? 122.251 142.932 103.468 1.00 50.75 6 LEU D C 1
ATOM 5439 O O . LEU D 1 6 ? 122.057 142.891 102.256 1.00 44.44 6 LEU D O 1
ATOM 5444 N N . ILE D 1 7 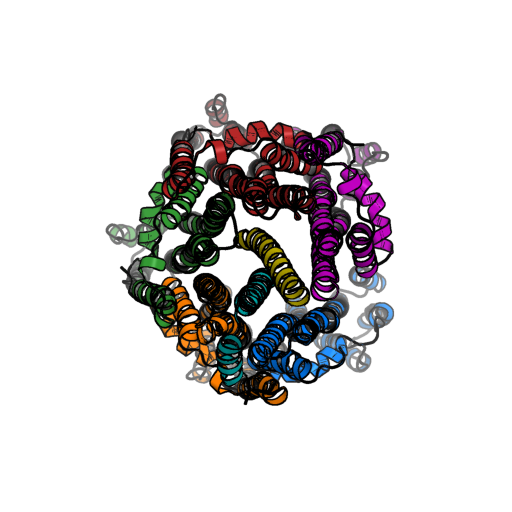? 123.365 142.433 104.008 1.00 50.98 7 ILE D N 1
ATOM 5445 C CA . ILE D 1 7 ? 124.399 141.791 103.205 1.00 49.31 7 ILE D CA 1
ATOM 5446 C C . ILE D 1 7 ? 123.873 140.510 102.548 1.00 43.58 7 ILE D C 1
ATOM 5447 O O . ILE D 1 7 ? 124.198 140.213 101.413 1.00 43.00 7 ILE D O 1
ATOM 5452 N N . GLY D 1 8 ? 123.021 139.757 103.232 1.00 41.29 8 GLY D N 1
ATOM 5453 C CA . GLY D 1 8 ? 122.415 138.568 102.680 1.00 36.86 8 GLY D CA 1
ATOM 5454 C C . GLY D 1 8 ? 121.523 138.880 101.499 1.00 37.94 8 GLY D C 1
ATOM 5455 O O . GLY D 1 8 ? 121.563 138.142 100.529 1.00 48.41 8 GLY D O 1
ATOM 5456 N N . LEU D 1 9 ? 120.731 139.953 101.547 1.00 46.58 9 LEU D N 1
ATOM 5457 C CA . LEU D 1 9 ? 119.879 140.331 100.426 1.00 59.69 9 LEU D CA 1
ATOM 5458 C C . LEU D 1 9 ? 120.710 140.822 99.241 1.00 58.62 9 LEU D C 1
ATOM 5459 O O . LEU D 1 9 ? 120.382 140.521 98.099 1.00 56.96 9 LEU D O 1
ATOM 5464 N N . ILE D 1 10 ? 121.796 141.553 99.497 1.00 55.57 10 ILE D N 1
ATOM 5465 C CA . ILE D 1 10 ? 122.687 141.989 98.433 1.00 58.81 10 ILE D CA 1
ATOM 5466 C C . ILE D 1 10 ? 123.344 140.779 97.752 1.00 55.87 10 ILE D C 1
ATOM 5467 O O . ILE D 1 10 ? 123.365 140.676 96.526 1.00 57.73 10 ILE D O 1
ATOM 5472 N N . ALA D 1 11 ? 123.859 139.833 98.533 1.00 57.77 11 ALA D N 1
ATOM 5473 C CA . ALA D 1 11 ? 124.488 138.633 98.000 1.00 60.26 11 ALA D CA 1
ATOM 5474 C C . ALA D 1 11 ? 123.483 137.771 97.235 1.00 52.66 11 ALA D C 1
ATOM 5475 O O . ALA D 1 11 ? 123.828 137.172 96.222 1.00 54.38 11 ALA D O 1
ATOM 5477 N N . GLY D 1 12 ? 122.249 137.679 97.729 1.00 54.01 12 GLY D N 1
ATOM 5478 C CA . GLY D 1 12 ? 121.213 136.877 97.108 1.00 60.36 12 GLY D CA 1
ATOM 5479 C C . GLY D 1 12 ? 120.804 137.439 95.756 1.00 66.00 12 GLY D C 1
ATOM 5480 O O . GLY D 1 12 ? 120.719 136.693 94.798 1.00 81.99 12 GLY D O 1
ATOM 5481 N N . ALA D 1 13 ? 120.566 138.745 95.673 1.00 62.66 13 ALA D N 1
ATOM 5482 C CA . ALA D 1 13 ? 120.233 139.383 94.412 1.00 64.84 13 ALA D CA 1
ATOM 5483 C C . ALA D 1 13 ? 121.377 139.249 93.408 1.00 57.36 13 ALA D C 1
ATOM 5484 O O . ALA D 1 13 ? 121.120 138.900 92.270 1.00 57.43 13 ALA D O 1
ATOM 5486 N N . VAL D 1 14 ? 122.629 139.479 93.809 1.00 55.26 14 VAL D N 1
ATOM 5487 C CA . VAL D 1 14 ? 123.770 139.335 92.913 1.00 60.28 14 VAL D CA 1
ATOM 5488 C C . VAL D 1 14 ? 123.930 137.891 92.421 1.00 64.45 14 VAL D C 1
ATOM 5489 O O . VAL D 1 14 ? 124.259 137.668 91.261 1.00 64.46 14 VAL D O 1
ATOM 5493 N N . ALA D 1 15 ? 123.698 136.897 93.280 1.00 71.64 15 ALA D N 1
ATOM 5494 C CA . ALA D 1 15 ? 123.846 135.505 92.893 1.00 65.27 15 ALA D CA 1
ATOM 5495 C C . ALA D 1 15 ? 122.809 135.128 91.841 1.00 56.31 15 ALA D C 1
ATOM 5496 O O . ALA D 1 15 ? 123.136 134.561 90.809 1.00 56.29 15 ALA D O 1
ATOM 5498 N N . ILE D 1 16 ? 121.536 135.401 92.123 1.00 53.64 16 ILE D N 1
ATOM 5499 C CA . ILE D 1 16 ? 120.444 134.936 91.279 1.00 59.15 16 ILE D CA 1
ATOM 5500 C C . ILE D 1 16 ? 120.362 135.753 89.985 1.00 59.66 16 ILE D C 1
ATOM 5501 O O . ILE D 1 16 ? 120.342 135.190 88.895 1.00 61.22 16 ILE D O 1
ATOM 5506 N N . ILE D 1 17 ? 120.379 137.080 90.074 1.00 61.81 17 ILE D N 1
ATOM 5507 C CA . ILE D 1 17 ? 120.305 137.933 88.895 1.00 67.51 17 ILE D CA 1
ATOM 5508 C C . ILE D 1 17 ? 121.613 137.852 88.099 1.00 64.34 17 ILE D C 1
ATOM 5509 O O . ILE D 1 17 ? 121.599 137.744 86.887 1.00 67.39 17 ILE D O 1
ATOM 5514 N N . GLY D 1 18 ? 122.757 137.898 88.765 1.00 58.64 18 GLY D N 1
ATOM 5515 C CA . GLY D 1 18 ? 124.034 137.787 88.092 1.00 59.42 18 GLY D CA 1
ATOM 5516 C C . GLY D 1 18 ? 124.220 136.447 87.392 1.00 55.69 18 GLY D C 1
ATOM 5517 O O . GLY D 1 18 ? 124.801 136.396 86.321 1.00 60.99 18 GLY D O 1
ATOM 5518 N N . GLY D 1 19 ? 123.750 135.359 87.990 1.00 55.64 19 GLY D N 1
ATOM 5519 C CA . GLY D 1 19 ? 123.787 134.051 87.356 1.00 56.76 19 GLY D CA 1
ATOM 5520 C C . GLY D 1 19 ? 122.968 133.998 86.075 1.00 53.63 19 GLY D C 1
ATOM 5521 O O . GLY D 1 19 ? 123.465 133.526 85.043 1.00 61.14 19 GLY D O 1
ATOM 5522 N N . PHE D 1 20 ? 121.744 134.534 86.128 1.00 54.74 20 PHE D N 1
ATOM 5523 C CA . PHE D 1 20 ? 120.837 134.558 84.989 1.00 67.28 20 PHE D CA 1
ATOM 5524 C C . PHE D 1 20 ? 121.372 135.411 83.833 1.00 66.40 20 PHE D C 1
ATOM 5525 O O . PHE D 1 20 ? 121.313 134.999 82.672 1.00 78.62 20 PHE D O 1
ATOM 5533 N N . LEU D 1 21 ? 121.941 136.577 84.148 1.00 67.99 21 LEU D N 1
ATOM 5534 C CA . LEU D 1 21 ? 122.525 137.462 83.152 1.00 75.35 21 LEU D CA 1
ATOM 5535 C C . LEU D 1 21 ? 123.824 136.902 82.568 1.00 71.65 21 LEU D C 1
ATOM 5536 O O . LEU D 1 21 ? 124.131 137.164 81.409 1.00 74.21 21 LEU D O 1
ATOM 5541 N N . TRP D 1 22 ? 124.593 136.123 83.335 1.00 72.55 22 TRP D N 1
ATOM 5542 C CA . TRP D 1 22 ? 125.852 135.584 82.856 1.00 79.98 22 TRP D CA 1
ATOM 5543 C C . TRP D 1 22 ? 125.590 134.489 81.822 1.00 92.10 22 TRP D C 1
ATOM 5544 O O . TRP D 1 22 ? 126.303 134.420 80.812 1.00 105.88 22 TRP D O 1
ATOM 5555 N N . GLU D 1 23 ? 124.596 133.608 82.048 1.00 109.35 23 GLU D N 1
ATOM 5556 C CA . GLU D 1 23 ? 124.283 132.598 81.032 1.00 126.42 23 GLU D CA 1
ATOM 5557 C C . GLU D 1 23 ? 123.582 133.231 79.821 1.00 113.62 23 GLU D C 1
ATOM 5558 O O . GLU D 1 23 ? 123.742 132.743 78.694 1.00 118.59 23 GLU D O 1
ATOM 5564 N N . GLY D 1 24 ? 122.892 134.357 80.041 1.00 104.29 24 GLY D N 1
ATOM 5565 C CA . GLY D 1 24 ? 122.432 135.217 78.963 1.00 104.09 24 GLY D CA 1
ATOM 5566 C C . GLY D 1 24 ? 120.933 135.447 79.088 1.00 106.19 24 GLY D C 1
ATOM 5567 O O . GLY D 1 24 ? 120.158 134.492 79.193 1.00 128.12 24 GLY D O 1
ATOM 5568 N N . GLY D 1 25 ? 120.514 136.713 79.083 1.00 103.84 25 GLY D N 1
ATOM 5569 C CA . GLY D 1 25 ? 119.115 136.995 79.360 1.00 113.28 25 GLY D CA 1
ATOM 5570 C C . GLY D 1 25 ? 118.818 138.480 79.465 1.00 125.24 25 GLY D C 1
ATOM 5571 O O . GLY D 1 25 ? 119.672 139.324 79.229 1.00 141.54 25 GLY D O 1
ATOM 5572 N N . GLN D 1 26 ? 117.561 138.765 79.811 1.00 125.67 26 GLN D N 1
ATOM 5573 C CA . GLN D 1 26 ? 117.126 140.083 80.248 1.00 129.77 26 GLN D CA 1
ATOM 5574 C C . GLN D 1 26 ? 116.293 139.906 81.517 1.00 108.93 26 GLN D C 1
ATOM 5575 O O . GLN D 1 26 ? 115.470 138.989 81.599 1.00 103.18 26 GLN D O 1
ATOM 5581 N N . ILE D 1 27 ? 116.441 140.830 82.478 1.00 107.16 27 ILE D N 1
ATOM 5582 C CA . ILE D 1 27 ? 115.702 140.757 83.732 1.00 118.89 27 ILE D CA 1
ATOM 5583 C C . ILE D 1 27 ? 114.194 140.899 83.469 1.00 126.13 27 ILE D C 1
ATOM 5584 O O . ILE D 1 27 ? 113.386 140.284 84.181 1.00 153.61 27 ILE D O 1
ATOM 5589 N N . THR D 1 28 ? 113.810 141.622 82.407 1.00 116.73 28 THR D N 1
ATOM 5590 C CA . THR D 1 28 ? 112.409 141.748 82.020 1.00 135.66 28 THR D CA 1
ATOM 5591 C C . THR D 1 28 ? 111.794 140.411 81.582 1.00 123.50 28 THR D C 1
ATOM 5592 O O . THR D 1 28 ? 110.576 140.291 81.544 1.00 125.85 28 THR D O 1
ATOM 5596 N N . GLY D 1 29 ? 112.626 139.430 81.206 1.00 114.41 29 GLY D N 1
ATOM 5597 C CA . GLY D 1 29 ? 112.171 138.076 80.911 1.00 109.70 29 GLY D CA 1
ATOM 5598 C C . GLY D 1 29 ? 111.929 137.191 82.135 1.00 91.56 29 GLY D C 1
ATOM 5599 O O . GLY D 1 29 ? 111.498 136.056 81.991 1.00 95.72 29 GLY D O 1
ATOM 5600 N N . LEU D 1 30 ? 112.241 137.684 83.342 1.00 76.30 30 LEU D N 1
ATOM 5601 C CA . LEU D 1 30 ? 112.150 136.954 84.595 1.00 68.49 30 LEU D CA 1
ATOM 5602 C C . LEU D 1 30 ? 111.008 137.487 85.457 1.00 68.36 30 LEU D C 1
ATOM 5603 O O . LEU D 1 30 ? 110.805 137.019 86.580 1.00 75.89 30 LEU D O 1
ATOM 5608 N N . PHE D 1 31 ? 110.224 138.446 84.930 1.00 74.59 31 PHE D N 1
ATOM 5609 C CA . PHE D 1 31 ? 109.066 139.017 85.613 1.00 84.89 31 PHE D CA 1
ATOM 5610 C C . PHE D 1 31 ? 107.758 138.564 84.955 1.00 62.11 31 PHE D C 1
ATOM 5611 O O . PHE D 1 31 ? 107.582 138.768 83.762 1.00 65.34 31 PHE D O 1
ATOM 5619 N N . GLN D 1 32 ? 106.836 137.985 85.738 1.00 49.84 32 GLN D N 1
ATOM 5620 C CA . GLN D 1 32 ? 105.499 137.677 85.268 1.00 58.99 32 GLN D CA 1
ATOM 5621 C C . GLN D 1 32 ? 104.442 138.117 86.287 1.00 64.67 32 GLN D C 1
ATOM 5622 O O . GLN D 1 32 ? 104.545 137.799 87.463 1.00 65.91 32 GLN D O 1
ATOM 5628 N N . GLY D 1 33 ? 103.402 138.820 85.811 1.00 68.88 33 GLY D N 1
ATOM 5629 C CA . GLY D 1 33 ? 102.299 139.240 86.657 1.00 66.37 33 GLY D CA 1
ATOM 5630 C C . GLY D 1 33 ? 101.476 138.068 87.196 1.00 55.79 33 GLY D C 1
ATOM 5631 O O . GLY D 1 33 ? 101.189 137.977 88.392 1.00 55.38 33 GLY D O 1
ATOM 5632 N N . THR D 1 34 ? 101.026 137.195 86.294 1.00 54.06 34 THR D N 1
ATOM 5633 C CA . THR D 1 34 ? 100.115 136.125 86.659 1.00 57.29 34 THR D CA 1
ATOM 5634 C C . THR D 1 34 ? 100.789 135.114 87.577 1.00 57.84 34 THR D C 1
ATOM 5635 O O . THR D 1 34 ? 100.169 134.592 88.488 1.00 51.13 34 THR D O 1
ATOM 5639 N N . ALA D 1 35 ? 102.074 134.835 87.353 1.00 64.45 35 ALA D N 1
ATOM 5640 C CA . ALA D 1 35 ? 102.833 133.919 88.184 1.00 68.30 35 ALA D CA 1
ATOM 5641 C C . ALA D 1 35 ? 103.008 134.464 89.603 1.00 57.33 35 ALA D C 1
ATOM 5642 O O . ALA D 1 35 ? 102.846 133.726 90.555 1.00 55.31 35 ALA D O 1
ATOM 5644 N N . ALA D 1 36 ? 103.292 135.754 89.749 1.00 47.90 36 ALA D N 1
ATOM 5645 C CA . ALA D 1 36 ? 103.371 136.367 91.068 1.00 42.20 36 ALA D CA 1
ATOM 5646 C C . ALA D 1 36 ? 102.025 136.315 91.778 1.00 34.46 36 ALA D C 1
ATOM 5647 O O . ALA D 1 36 ? 101.987 136.001 92.956 1.00 32.95 36 ALA D O 1
ATOM 5649 N N . LEU D 1 37 ? 100.934 136.600 91.073 1.00 35.79 37 LEU D N 1
ATOM 5650 C CA . LEU D 1 37 ? 99.620 136.604 91.694 1.00 39.57 37 LEU D CA 1
ATOM 5651 C C . LEU D 1 37 ? 99.189 135.209 92.134 1.00 35.34 37 LEU D C 1
ATOM 5652 O O . LEU D 1 37 ? 98.610 135.060 93.203 1.00 38.62 37 LEU D O 1
ATOM 5657 N N . ILE D 1 38 ? 99.519 134.161 91.383 1.00 34.51 38 ILE D N 1
ATOM 5658 C CA . ILE D 1 38 ? 99.174 132.808 91.791 1.00 36.82 38 ILE D CA 1
ATOM 5659 C C . ILE D 1 38 ? 100.026 132.359 92.985 1.00 36.48 38 ILE D C 1
ATOM 5660 O O . ILE D 1 38 ? 99.473 131.795 93.926 1.00 34.55 38 ILE D O 1
ATOM 5665 N N . VAL D 1 39 ? 101.347 132.609 92.973 1.00 31.72 39 VAL D N 1
ATOM 5666 C CA . VAL D 1 39 ? 102.234 132.108 94.007 1.00 30.31 39 VAL D CA 1
ATOM 5667 C C . VAL D 1 39 ? 102.041 132.843 95.332 1.00 37.30 39 VAL D C 1
ATOM 5668 O O . VAL D 1 39 ? 101.880 132.211 96.384 1.00 38.64 39 VAL D O 1
ATOM 5672 N N . PHE D 1 40 ? 102.049 134.184 95.291 1.00 39.47 40 PHE D N 1
ATOM 5673 C CA . PHE D 1 40 ? 101.913 134.942 96.520 1.00 37.68 40 PHE D CA 1
ATOM 5674 C C . PHE D 1 40 ? 100.456 134.922 96.974 1.00 33.07 40 PHE D C 1
ATOM 5675 O O . PHE D 1 40 ? 100.197 134.749 98.152 1.00 39.75 40 PHE D O 1
ATOM 5683 N N . GLY D 1 41 ? 99.509 135.075 96.064 1.00 28.05 41 GLY D N 1
ATOM 5684 C CA . GLY D 1 41 ? 98.116 135.006 96.432 1.00 29.74 41 GLY D CA 1
ATOM 5685 C C . GLY D 1 41 ? 97.738 133.658 97.030 1.00 28.58 41 GLY D C 1
ATOM 5686 O O . GLY D 1 41 ? 96.970 133.594 97.984 1.00 29.97 41 GLY D O 1
ATOM 5687 N N . GLY D 1 42 ? 98.237 132.574 96.459 1.00 28.40 42 GLY D N 1
ATOM 5688 C CA . GLY D 1 42 ? 97.951 131.243 96.946 1.00 32.82 42 GLY D CA 1
ATOM 5689 C C . GLY D 1 42 ? 98.570 130.986 98.317 1.00 34.83 42 GLY D C 1
ATOM 5690 O O . GLY D 1 42 ? 97.936 130.365 99.183 1.00 37.94 42 GLY D O 1
ATOM 5691 N N . THR D 1 43 ? 99.805 131.474 98.526 1.00 32.45 43 THR D N 1
ATOM 5692 C CA . THR D 1 43 ? 100.456 131.327 99.819 1.00 31.24 43 THR D CA 1
ATOM 5693 C C . THR D 1 43 ? 99.671 132.064 100.915 1.00 33.33 43 THR D C 1
ATOM 5694 O O . THR D 1 43 ? 99.438 131.533 101.987 1.00 29.05 43 THR D O 1
ATOM 5698 N N . ILE D 1 44 ? 99.258 133.301 100.635 1.00 38.01 44 ILE D N 1
ATOM 5699 C CA . ILE D 1 44 ? 98.501 134.129 101.555 1.00 39.17 44 ILE D CA 1
ATOM 5700 C C . ILE D 1 44 ? 97.166 133.477 101.874 1.00 33.39 44 ILE D C 1
ATOM 5701 O O . ILE D 1 44 ? 96.763 133.467 103.037 1.00 42.25 44 ILE D O 1
ATOM 5706 N N . ALA D 1 45 ? 96.494 132.911 100.879 1.00 26.92 45 ALA D N 1
ATOM 5707 C CA . ALA D 1 45 ? 95.247 132.229 101.110 1.00 28.56 45 ALA D CA 1
ATOM 5708 C C . ALA D 1 45 ? 95.439 131.032 102.040 1.00 28.52 45 ALA D C 1
ATOM 5709 O O . ALA D 1 45 ? 94.677 130.845 102.994 1.00 32.48 45 ALA D O 1
ATOM 5711 N N . ALA D 1 46 ? 96.457 130.209 101.797 1.00 27.53 46 ALA D N 1
ATOM 5712 C CA . ALA D 1 46 ? 96.664 129.022 102.614 1.00 28.60 46 ALA D CA 1
ATOM 5713 C C . ALA D 1 46 ? 97.006 129.358 104.069 1.00 25.59 46 ALA D C 1
ATOM 5714 O O . ALA D 1 46 ? 96.566 128.676 104.987 1.00 22.05 46 ALA D O 1
ATOM 5716 N N . VAL D 1 47 ? 97.772 130.430 104.286 1.00 25.52 47 VAL D N 1
ATOM 5717 C CA . VAL D 1 47 ? 98.089 130.900 105.629 1.00 24.53 47 VAL D CA 1
ATOM 5718 C C . VAL D 1 47 ? 96.840 131.430 106.329 1.00 23.32 47 VAL D C 1
ATOM 5719 O O . VAL D 1 47 ? 96.591 131.076 107.465 1.00 22.74 47 VAL D O 1
ATOM 5723 N N . LEU D 1 48 ? 96.018 132.231 105.655 1.00 24.06 48 LEU D N 1
ATOM 5724 C CA . LEU D 1 48 ? 94.812 132.746 106.272 1.00 26.57 48 LEU D CA 1
ATOM 5725 C C . LEU D 1 48 ? 93.822 131.641 106.626 1.00 26.88 48 LEU D C 1
ATOM 5726 O O . LEU D 1 48 ? 93.111 131.776 107.608 1.00 28.42 48 LEU D O 1
ATOM 5731 N N . ILE D 1 49 ? 93.705 130.582 105.826 1.00 29.12 49 ILE D N 1
ATOM 5732 C CA . ILE D 1 49 ? 92.844 129.468 106.193 1.00 33.14 49 ILE D CA 1
ATOM 5733 C C . ILE D 1 49 ? 93.422 128.721 107.404 1.00 35.94 49 ILE D C 1
ATOM 5734 O O . ILE D 1 49 ? 92.657 128.258 108.267 1.00 33.52 49 ILE D O 1
ATOM 5739 N N . SER D 1 50 ? 94.770 128.644 107.489 1.00 36.21 50 SER D N 1
ATOM 5740 C CA . SER D 1 50 ? 95.465 127.828 108.478 1.00 40.51 50 SER D CA 1
ATOM 5741 C C . SER D 1 50 ? 95.395 128.360 109.928 1.00 43.54 50 SER D C 1
ATOM 5742 O O . SER D 1 50 ? 95.497 127.572 110.864 1.00 39.26 50 SER D O 1
ATOM 5745 N N . TYR D 1 51 ? 95.295 129.690 110.130 1.00 38.56 51 TYR D N 1
ATOM 5746 C CA . TYR D 1 51 ? 95.437 130.300 111.446 1.00 32.56 51 TYR D CA 1
ATOM 5747 C C . TYR D 1 51 ? 94.246 131.188 111.776 1.00 28.96 51 TYR D C 1
ATOM 5748 O O . TYR D 1 51 ? 93.684 131.840 110.909 1.00 28.27 51 TYR D O 1
ATOM 5757 N N . PRO D 1 52 ? 93.880 131.314 113.066 1.00 30.02 52 PRO D N 1
ATOM 5758 C CA . PRO D 1 52 ? 92.907 132.307 113.508 1.00 31.88 52 PRO D CA 1
ATOM 5759 C C . PRO D 1 52 ? 93.370 133.726 113.185 1.00 36.25 52 PRO D C 1
ATOM 5760 O O . PRO D 1 52 ? 94.575 133.994 113.120 1.00 37.04 52 PRO D O 1
ATOM 5764 N N . MET D 1 53 ? 92.432 134.677 113.118 1.00 44.71 53 MET D N 1
ATOM 5765 C CA . MET D 1 53 ? 92.782 136.029 112.706 1.00 53.14 53 MET D CA 1
ATOM 5766 C C . MET D 1 53 ? 93.729 136.707 113.700 1.00 55.12 53 MET D C 1
ATOM 5767 O O . MET D 1 53 ? 94.596 137.482 113.296 1.00 54.49 53 MET D O 1
ATOM 5772 N N . HIS D 1 54 ? 93.595 136.411 115.004 1.00 56.01 54 HIS D N 1
ATOM 5773 C CA . HIS D 1 54 ? 94.434 137.057 115.999 1.00 63.29 54 HIS D CA 1
ATOM 5774 C C . HIS D 1 54 ? 95.928 136.760 115.813 1.00 66.53 54 HIS D C 1
ATOM 5775 O O . HIS D 1 54 ? 96.779 137.639 116.050 1.00 86.02 54 HIS D O 1
ATOM 5782 N N . ARG D 1 55 ? 96.260 135.560 115.319 1.00 53.43 55 ARG D N 1
ATOM 5783 C CA . ARG D 1 55 ? 97.641 135.197 115.030 1.00 42.36 55 ARG D CA 1
ATOM 5784 C C . ARG D 1 55 ? 98.226 136.085 113.946 1.00 38.07 55 ARG D C 1
ATOM 5785 O O . ARG D 1 55 ? 99.381 136.526 114.032 1.00 40.62 55 ARG D O 1
ATOM 5793 N N . ILE D 1 56 ? 97.420 136.400 112.940 1.00 35.63 56 ILE D N 1
ATOM 5794 C CA . ILE D 1 56 ? 97.899 137.191 111.826 1.00 42.30 56 ILE D CA 1
ATOM 5795 C C . ILE D 1 56 ? 98.226 138.635 112.258 1.00 50.01 56 ILE D C 1
ATOM 5796 O O . ILE D 1 56 ? 99.208 139.237 111.796 1.00 64.63 56 ILE D O 1
ATOM 5801 N N . ARG D 1 57 ? 97.493 139.183 113.224 1.00 47.42 57 ARG D N 1
ATOM 5802 C CA . ARG D 1 57 ? 97.872 140.455 113.804 1.00 59.03 57 ARG D CA 1
ATOM 5803 C C . ARG D 1 57 ? 99.219 140.388 114.549 1.00 63.88 57 ARG D C 1
ATOM 5804 O O . ARG D 1 57 ? 99.951 141.388 114.633 1.00 69.15 57 ARG D O 1
ATOM 5812 N N . THR D 1 58 ? 99.617 139.233 115.089 1.00 61.40 58 THR D N 1
ATOM 5813 C CA . THR D 1 58 ? 100.970 139.095 115.633 1.00 61.83 58 THR D CA 1
ATOM 5814 C C . THR D 1 58 ? 102.069 139.175 114.565 1.00 53.86 58 THR D C 1
ATOM 5815 O O . THR D 1 58 ? 103.221 139.473 114.904 1.00 56.41 58 THR D O 1
ATOM 5819 N N . LEU D 1 59 ? 101.729 138.895 113.296 1.00 49.69 59 LEU D N 1
ATOM 5820 C CA . LEU D 1 59 ? 102.714 138.858 112.227 1.00 51.47 59 LEU D CA 1
ATOM 5821 C C . LEU D 1 59 ? 103.551 140.136 112.149 1.00 53.28 59 LEU D C 1
ATOM 5822 O O . LEU D 1 59 ? 104.788 140.052 112.004 1.00 60.11 59 LEU D O 1
ATOM 5827 N N . PRO D 1 60 ? 102.970 141.355 112.216 1.00 56.79 60 PRO D N 1
ATOM 5828 C CA . PRO D 1 60 ? 103.784 142.561 112.381 1.00 56.25 60 PRO D CA 1
ATOM 5829 C C . PRO D 1 60 ? 104.862 142.478 113.449 1.00 56.60 60 PRO D C 1
ATOM 5830 O O . PRO D 1 60 ? 106.001 142.897 113.241 1.00 52.44 60 PRO D O 1
ATOM 5834 N N . ALA D 1 61 ? 104.491 142.002 114.646 1.00 60.39 61 ALA D N 1
ATOM 5835 C CA . ALA D 1 61 ? 105.435 141.929 115.754 1.00 52.71 61 ALA D CA 1
ATOM 5836 C C . ALA D 1 61 ? 106.518 140.891 115.496 1.00 41.27 61 ALA D C 1
ATOM 5837 O O . ALA D 1 61 ? 107.646 141.080 115.945 1.00 39.14 61 ALA D O 1
ATOM 5839 N N . GLY D 1 62 ? 106.194 139.832 114.748 1.00 38.19 62 GLY D N 1
ATOM 5840 C CA . GLY D 1 62 ? 107.172 138.828 114.359 1.00 36.53 62 GLY D CA 1
ATOM 5841 C C . GLY D 1 62 ? 108.370 139.391 113.596 1.00 35.41 62 GLY D C 1
ATOM 5842 O O . GLY D 1 62 ? 109.536 139.066 113.893 1.00 33.63 62 GLY D O 1
ATOM 5843 N N . ILE D 1 63 ? 108.090 140.240 112.604 1.00 35.56 63 ILE D N 1
ATOM 5844 C CA . ILE D 1 63 ? 109.164 140.859 111.841 1.00 37.29 63 ILE D CA 1
ATOM 5845 C C . ILE D 1 63 ? 109.991 141.803 112.718 1.00 39.98 63 ILE D C 1
ATOM 5846 O O . ILE D 1 63 ? 111.211 141.846 112.583 1.00 36.38 63 ILE D O 1
ATOM 5851 N N . LYS D 1 64 ? 109.348 142.520 113.646 1.00 46.20 64 LYS D N 1
ATOM 5852 C CA . LYS D 1 64 ? 110.071 143.412 114.531 1.00 56.42 64 LYS D CA 1
ATOM 5853 C C . LYS D 1 64 ? 111.045 142.646 115.416 1.00 54.16 64 LYS D C 1
ATOM 5854 O O . LYS D 1 64 ? 112.121 143.161 115.692 1.00 77.93 64 LYS D O 1
ATOM 5860 N N . LEU D 1 65 ? 110.702 141.446 115.887 1.00 49.13 65 LEU D N 1
ATOM 5861 C CA . LEU D 1 65 ? 111.624 140.629 116.669 1.00 45.91 65 LEU D CA 1
ATOM 5862 C C . LEU D 1 65 ? 112.784 140.125 115.817 1.00 42.73 65 LEU D C 1
ATOM 5863 O O . LEU D 1 65 ? 113.918 140.106 116.312 1.00 40.15 65 LEU D O 1
ATOM 5868 N N . ALA D 1 66 ? 112.526 139.745 114.556 1.00 43.24 66 ALA D N 1
ATOM 5869 C CA . ALA D 1 66 ? 113.591 139.224 113.718 1.00 46.53 66 ALA D CA 1
ATOM 5870 C C . ALA D 1 66 ? 114.618 140.301 113.341 1.00 46.32 66 ALA D C 1
ATOM 5871 O O . ALA D 1 66 ? 115.835 140.069 113.414 1.00 50.90 66 ALA D O 1
ATOM 5873 N N . PHE D 1 67 ? 114.160 141.434 112.790 1.00 45.85 67 PHE D N 1
ATOM 5874 C CA . PHE D 1 67 ? 115.072 142.386 112.185 1.00 55.13 67 PHE D CA 1
ATOM 5875 C C . PHE D 1 67 ? 115.669 143.416 113.159 1.00 64.23 67 PHE D C 1
ATOM 5876 O O . PHE D 1 67 ? 116.697 143.989 112.827 1.00 72.61 67 PHE D O 1
ATOM 5884 N N . LYS D 1 68 ? 115.091 143.616 114.349 1.00 79.72 68 LYS D N 1
ATOM 5885 C CA . LYS D 1 68 ? 115.634 144.499 115.359 1.00 104.03 68 LYS D CA 1
ATOM 5886 C C . LYS D 1 68 ? 117.143 144.327 115.521 1.00 120.77 68 LYS D C 1
ATOM 5887 O O . LYS D 1 68 ? 117.642 143.204 115.501 1.00 138.70 68 LYS D O 1
ATOM 5893 N N . PRO D 1 69 ? 117.909 145.419 115.747 1.00 124.84 69 PRO D N 1
ATOM 5894 C CA . PRO D 1 69 ? 119.330 145.294 116.069 1.00 128.21 69 PRO D CA 1
ATOM 5895 C C . PRO D 1 69 ? 119.504 144.659 117.445 1.00 151.88 69 PRO D C 1
ATOM 5896 O O . PRO D 1 69 ? 118.598 144.738 118.276 1.00 130.47 69 PRO D O 1
ATOM 5900 N N . ASN D 1 70 ? 120.707 144.132 117.709 1.00 188.23 70 ASN D N 1
ATOM 5901 C CA . ASN D 1 70 ? 121.043 143.563 119.009 1.00 215.14 70 ASN D CA 1
ATOM 5902 C C . ASN D 1 70 ? 121.432 144.682 119.987 1.00 213.81 70 ASN D C 1
ATOM 5903 O O . ASN D 1 70 ? 122.565 145.164 120.006 1.00 221.00 70 ASN D O 1
ATOM 5908 N N . ARG D 1 71 ? 120.470 145.091 120.823 1.00 211.81 71 ARG D N 1
ATOM 5909 C CA . ARG D 1 71 ? 120.694 146.123 121.821 1.00 223.15 71 ARG D CA 1
ATOM 5910 C C . ARG D 1 71 ? 121.809 145.711 122.784 1.00 209.98 71 ARG D C 1
ATOM 5911 O O . ARG D 1 71 ? 122.586 146.557 123.200 1.00 210.04 71 ARG D O 1
ATOM 5919 N N . SER D 1 72 ? 121.881 144.421 123.146 1.00 205.26 72 SER D N 1
ATOM 5920 C CA . SER D 1 72 ? 122.956 143.898 123.979 1.00 209.58 72 SER D CA 1
ATOM 5921 C C . SER D 1 72 ? 123.149 144.744 125.244 1.00 197.67 72 SER D C 1
ATOM 5922 O O . SER D 1 72 ? 124.153 145.441 125.421 1.00 203.86 72 SER D O 1
ATOM 5925 N N . GLU D 1 73 ? 122.154 144.680 126.125 1.00 172.75 73 GLU D N 1
ATOM 5926 C CA . GLU D 1 73 ? 122.193 145.346 127.419 1.00 156.05 73 GLU D CA 1
ATOM 5927 C C . GLU D 1 73 ? 122.380 144.327 128.542 1.00 117.71 73 GLU D C 1
ATOM 5928 O O . GLU D 1 73 ? 122.251 144.693 129.698 1.00 113.43 73 GLU D O 1
ATOM 5934 N N . VAL D 1 74 ? 122.667 143.061 128.212 1.00 91.55 74 VAL D N 1
ATOM 5935 C CA . VAL D 1 74 ? 122.708 142.022 129.229 1.00 81.70 74 VAL D CA 1
ATOM 5936 C C . VAL D 1 74 ? 123.747 142.386 130.287 1.00 80.40 74 VAL D C 1
ATOM 5937 O O . VAL D 1 74 ? 123.482 142.208 131.467 1.00 87.74 74 VAL D O 1
ATOM 5941 N N . ASN D 1 75 ? 124.907 142.887 129.865 1.00 78.70 75 ASN D N 1
ATOM 5942 C CA . ASN D 1 75 ? 126.004 143.128 130.787 1.00 88.13 75 ASN D CA 1
ATOM 5943 C C . ASN D 1 75 ? 125.583 144.112 131.877 1.00 91.98 75 ASN D C 1
ATOM 5944 O O . ASN D 1 75 ? 125.925 143.928 133.048 1.00 84.02 75 ASN D O 1
ATOM 5949 N N . GLU D 1 76 ? 124.801 145.131 131.504 1.00 100.90 76 GLU D N 1
ATOM 5950 C CA . GLU D 1 76 ? 124.379 146.137 132.460 1.00 109.59 76 GLU D CA 1
ATOM 5951 C C . GLU D 1 76 ? 123.611 145.489 133.617 1.00 88.12 76 GLU D C 1
ATOM 5952 O O . GLU D 1 76 ? 123.844 145.791 134.780 1.00 95.03 76 GLU D O 1
ATOM 5958 N N . TRP D 1 77 ? 122.700 144.573 133.296 1.00 72.19 77 TRP D N 1
ATOM 5959 C CA . TRP D 1 77 ? 121.855 143.949 134.294 1.00 77.37 77 TRP D CA 1
ATOM 5960 C C . TRP D 1 77 ? 122.652 143.019 135.212 1.00 77.64 77 TRP D C 1
ATOM 5961 O O . TRP D 1 77 ? 122.341 142.899 136.391 1.00 63.66 77 TRP D O 1
ATOM 5972 N N . LEU D 1 78 ? 123.651 142.333 134.664 1.00 79.99 78 LEU D N 1
ATOM 5973 C CA . LEU D 1 78 ? 124.460 141.423 135.457 1.00 76.14 78 LEU D CA 1
ATOM 5974 C C . LEU D 1 78 ? 125.109 142.200 136.597 1.00 72.80 78 LEU D C 1
ATOM 5975 O O . LEU D 1 78 ? 125.271 141.671 137.691 1.00 67.12 78 LEU D O 1
ATOM 5980 N N . GLU D 1 79 ? 125.515 143.442 136.325 1.00 79.68 79 GLU D N 1
ATOM 5981 C CA . GLU D 1 79 ? 126.085 144.282 137.365 1.00 90.84 79 GLU D CA 1
ATOM 5982 C C . GLU D 1 79 ? 125.024 144.565 138.419 1.00 88.97 79 GLU D C 1
ATOM 5983 O O . GLU D 1 79 ? 125.268 144.345 139.604 1.00 88.55 79 GLU D O 1
ATOM 5989 N N . ASP D 1 80 ? 123.844 145.022 137.988 1.00 99.88 80 ASP D N 1
ATOM 5990 C CA . ASP D 1 80 ? 122.798 145.441 138.910 1.00 110.95 80 ASP D CA 1
ATOM 5991 C C . ASP D 1 80 ? 122.438 144.327 139.889 1.00 92.23 80 ASP D C 1
ATOM 5992 O O . ASP D 1 80 ? 122.374 144.590 141.088 1.00 83.95 80 ASP D O 1
ATOM 5997 N N . ILE D 1 81 ? 122.261 143.090 139.396 1.00 78.15 81 ILE D N 1
ATOM 5998 C CA . ILE D 1 81 ? 121.921 141.977 140.274 1.00 73.16 81 ILE D CA 1
ATOM 5999 C C . ILE D 1 81 ? 123.025 141.723 141.299 1.00 61.93 81 ILE D C 1
ATOM 6000 O O . ILE D 1 81 ? 122.751 141.487 142.475 1.00 54.16 81 ILE D O 1
ATOM 6005 N N . VAL D 1 82 ? 124.279 141.856 140.870 1.00 69.07 82 VAL D N 1
ATOM 6006 C CA . VAL D 1 82 ? 125.403 141.809 141.786 1.00 84.17 82 VAL D CA 1
ATOM 6007 C C . VAL D 1 82 ? 125.274 142.923 142.833 1.00 91.18 82 VAL D C 1
ATOM 6008 O O . VAL D 1 82 ? 125.476 142.693 144.020 1.00 92.26 82 VAL D O 1
ATOM 6012 N N . GLU D 1 83 ? 124.949 144.135 142.390 1.00 101.63 83 GLU D N 1
ATOM 6013 C CA . GLU D 1 83 ? 124.850 145.273 143.288 1.00 108.55 83 GLU D CA 1
ATOM 6014 C C . GLU D 1 83 ? 123.691 145.071 144.262 1.00 91.16 83 GLU D C 1
ATOM 6015 O O . GLU D 1 83 ? 123.825 145.398 145.440 1.00 93.34 83 GLU D O 1
ATOM 6021 N N . MET D 1 84 ? 122.542 144.590 143.776 1.00 79.54 84 MET D N 1
ATOM 6022 C CA . MET D 1 84 ? 121.419 144.245 144.638 1.00 77.51 84 MET D CA 1
ATOM 6023 C C . MET D 1 84 ? 121.840 143.224 145.691 1.00 75.24 84 MET D C 1
ATOM 6024 O O . MET D 1 84 ? 121.513 143.387 146.869 1.00 85.84 84 MET D O 1
ATOM 6029 N N . SER D 1 85 ? 122.662 142.238 145.303 1.00 81.52 85 SER D N 1
ATOM 6030 C CA . SER D 1 85 ? 123.209 141.273 146.246 1.00 85.92 85 SER D CA 1
ATOM 6031 C C . SER D 1 85 ? 123.874 141.965 147.442 1.00 88.64 85 SER D C 1
ATOM 6032 O O . SER D 1 85 ? 123.498 141.704 148.589 1.00 103.90 85 SER D O 1
ATOM 6035 N N . MET D 1 86 ? 124.766 142.922 147.153 1.00 89.22 86 MET D N 1
ATOM 6036 C CA . MET D 1 86 ? 125.482 143.656 148.184 1.00 104.69 86 MET D CA 1
ATOM 6037 C C . MET D 1 86 ? 124.524 144.484 149.055 1.00 110.96 86 MET D C 1
ATOM 6038 O O . MET D 1 86 ? 124.646 144.483 150.282 1.00 116.48 86 MET D O 1
ATOM 6043 N N . VAL D 1 87 ? 123.526 145.138 148.439 1.00 116.64 87 VAL D N 1
ATOM 6044 C CA . VAL D 1 87 ? 122.527 145.906 149.175 1.00 106.44 87 VAL D CA 1
ATOM 6045 C C . VAL D 1 87 ? 121.716 144.980 150.079 1.00 97.49 87 VAL D C 1
ATOM 6046 O O . VAL D 1 87 ? 121.508 145.295 151.249 1.00 111.77 87 VAL D O 1
ATOM 6050 N N . ALA D 1 88 ? 121.274 143.829 149.558 1.00 98.04 88 ALA D N 1
ATOM 6051 C CA . ALA D 1 88 ? 120.462 142.903 150.333 1.00 101.02 88 ALA D CA 1
ATOM 6052 C C . ALA D 1 88 ? 121.214 142.408 151.567 1.00 107.83 88 ALA D C 1
ATOM 6053 O O . ALA D 1 88 ? 120.613 142.239 152.629 1.00 116.75 88 ALA D O 1
ATOM 6055 N N . ARG D 1 89 ? 122.525 142.170 151.411 1.00 128.88 89 ARG D N 1
ATOM 6056 C CA . ARG D 1 89 ? 123.388 141.640 152.455 1.00 150.77 89 ARG D CA 1
ATOM 6057 C C . ARG D 1 89 ? 123.526 142.607 153.633 1.00 149.00 89 ARG D C 1
ATOM 6058 O O . ARG D 1 89 ? 123.345 142.181 154.780 1.00 139.01 89 ARG D O 1
ATOM 6066 N N . ARG D 1 90 ? 123.825 143.887 153.365 1.00 150.70 90 ARG D N 1
ATOM 6067 C CA . ARG D 1 90 ? 124.006 144.840 154.454 1.00 152.45 90 ARG D CA 1
ATOM 6068 C C . ARG D 1 90 ? 122.660 145.333 154.990 1.00 143.43 90 ARG D C 1
ATOM 6069 O O . ARG D 1 90 ? 122.439 145.348 156.203 1.00 154.31 90 ARG D O 1
ATOM 6077 N N . GLU D 1 91 ? 121.756 145.727 154.080 1.00 151.84 91 GLU D N 1
ATOM 6078 C CA . GLU D 1 91 ? 120.648 146.617 154.430 1.00 158.00 91 GLU D CA 1
ATOM 6079 C C . GLU D 1 91 ? 119.407 145.823 154.851 1.00 152.31 91 GLU D C 1
ATOM 6080 O O . GLU D 1 91 ? 118.574 146.326 155.608 1.00 147.57 91 GLU D O 1
ATOM 6086 N N . GLY D 1 92 ? 119.285 144.574 154.373 1.00 162.54 92 GLY D N 1
ATOM 6087 C CA . GLY D 1 92 ? 118.061 143.805 154.545 1.00 164.74 92 GLY D CA 1
ATOM 6088 C C . GLY D 1 92 ? 117.076 144.049 153.401 1.00 154.44 92 GLY D C 1
ATOM 6089 O O . GLY D 1 92 ? 117.183 145.023 152.663 1.00 154.43 92 GLY D O 1
ATOM 6090 N N . VAL D 1 93 ? 116.077 143.169 153.286 1.00 159.88 93 VAL D N 1
ATOM 6091 C CA . VAL D 1 93 ? 115.283 143.016 152.071 1.00 166.87 93 VAL D CA 1
ATOM 6092 C C . VAL D 1 93 ? 114.471 144.277 151.756 1.00 155.83 93 VAL D C 1
ATOM 6093 O O . VAL D 1 93 ? 114.154 144.520 150.595 1.00 152.30 93 VAL D O 1
ATOM 6097 N N . LEU D 1 94 ? 114.147 145.098 152.760 1.00 146.94 94 LEU D N 1
ATOM 6098 C CA . LEU D 1 94 ? 113.354 146.299 152.521 1.00 154.07 94 LEU D CA 1
ATOM 6099 C C . LEU D 1 94 ? 114.058 147.252 151.538 1.00 157.42 94 LEU D C 1
ATOM 6100 O O . LEU D 1 94 ? 113.428 147.933 150.711 1.00 163.44 94 LEU D O 1
ATOM 6105 N N . ALA D 1 95 ? 115.391 147.292 151.603 1.00 148.03 95 ALA D N 1
ATOM 6106 C CA . ALA D 1 95 ? 116.193 148.132 150.725 1.00 128.09 95 ALA D CA 1
ATOM 6107 C C . ALA D 1 95 ? 116.081 147.678 149.268 1.00 116.42 95 ALA D C 1
ATOM 6108 O O . ALA D 1 95 ? 116.183 148.517 148.378 1.00 121.70 95 ALA D O 1
ATOM 6110 N N . LEU D 1 96 ? 115.850 146.378 149.013 1.00 104.78 96 LEU D N 1
ATOM 6111 C CA . LEU D 1 96 ? 115.668 145.876 147.663 1.00 104.89 96 LEU D CA 1
ATOM 6112 C C . LEU D 1 96 ? 114.460 146.534 147.000 1.00 127.64 96 LEU D C 1
ATOM 6113 O O . LEU D 1 96 ? 114.516 146.806 145.795 1.00 162.63 96 LEU D O 1
ATOM 6118 N N . GLU D 1 97 ? 113.365 146.766 147.750 1.00 125.67 97 GLU D N 1
ATOM 6119 C CA . GLU D 1 97 ? 112.208 147.459 147.204 1.00 139.47 97 GLU D CA 1
ATOM 6120 C C . GLU D 1 97 ? 112.625 148.839 146.694 1.00 128.42 97 GLU D C 1
ATOM 6121 O O . GLU D 1 97 ? 112.350 149.170 145.532 1.00 128.69 97 GLU D O 1
ATOM 6127 N N . GLN D 1 98 ? 113.336 149.609 147.528 1.00 128.50 98 GLN D N 1
ATOM 6128 C CA . GLN D 1 98 ? 113.639 150.996 147.188 1.00 148.85 98 GLN D CA 1
ATOM 6129 C C . GLN D 1 98 ? 114.656 151.083 146.041 1.00 133.93 98 GLN D C 1
ATOM 6130 O O . GLN D 1 98 ? 114.571 151.984 145.211 1.00 114.62 98 GLN D O 1
ATOM 6136 N N . LYS D 1 99 ? 115.588 150.123 145.971 1.00 132.24 99 LYS D N 1
ATOM 6137 C CA . LYS D 1 99 ? 116.528 149.985 144.863 1.00 127.47 99 LYS D CA 1
ATOM 6138 C C . LYS D 1 99 ? 115.820 149.660 143.541 1.00 119.50 99 LYS D C 1
ATOM 6139 O O . LYS D 1 99 ? 116.197 150.210 142.503 1.00 123.68 99 LYS D O 1
ATOM 6145 N N . VAL D 1 100 ? 114.830 148.762 143.554 1.00 106.40 100 VAL D N 1
ATOM 6146 C CA . VAL D 1 100 ? 114.253 148.248 142.318 1.00 106.07 100 VAL D CA 1
ATOM 6147 C C . VAL D 1 100 ? 113.156 149.137 141.693 1.00 130.88 100 VAL D C 1
ATOM 6148 O O . VAL D 1 100 ? 112.966 149.021 140.492 1.00 147.91 100 VAL D O 1
ATOM 6152 N N . LEU D 1 101 ? 112.512 150.063 142.428 1.00 146.67 101 LEU D N 1
ATOM 6153 C CA . LEU D 1 101 ? 111.264 150.702 142.015 1.00 156.84 101 LEU D CA 1
ATOM 6154 C C . LEU D 1 101 ? 111.262 151.173 140.564 1.00 136.82 101 LEU D C 1
ATOM 6155 O O . LEU D 1 101 ? 110.233 151.101 139.888 1.00 129.77 101 LEU D O 1
ATOM 6160 N N . ASP D 1 102 ? 112.401 151.700 140.104 1.00 138.22 102 ASP D N 1
ATOM 6161 C CA . ASP D 1 102 ? 112.485 152.358 138.806 1.00 162.70 102 ASP D CA 1
ATOM 6162 C C . ASP D 1 102 ? 113.565 151.673 137.962 1.00 154.20 102 ASP D C 1
ATOM 6163 O O . ASP D 1 102 ? 114.532 152.308 137.535 1.00 160.61 102 ASP D O 1
ATOM 6168 N N . HIS D 1 103 ? 113.411 150.353 137.781 1.00 126.16 103 HIS D N 1
ATOM 6169 C CA . HIS D 1 103 ? 114.312 149.588 136.931 1.00 103.42 103 HIS D CA 1
ATOM 6170 C C . HIS D 1 103 ? 113.625 149.341 135.588 1.00 91.80 103 HIS D C 1
ATOM 6171 O O . HIS D 1 103 ? 112.488 148.865 135.537 1.00 88.49 103 HIS D O 1
ATOM 6178 N N . PRO D 1 104 ? 114.310 149.591 134.451 1.00 94.31 104 PRO D N 1
ATOM 6179 C CA . PRO D 1 104 ? 113.711 149.413 133.138 1.00 95.55 104 PRO D CA 1
ATOM 6180 C C . PRO D 1 104 ? 113.397 147.984 132.722 1.00 95.15 104 PRO D C 1
ATOM 6181 O O . PRO D 1 104 ? 112.917 147.802 131.612 1.00 102.43 104 PRO D O 1
ATOM 6185 N N . ASN D 1 105 ? 113.726 146.982 133.542 1.00 90.79 105 ASN D N 1
ATOM 6186 C CA . ASN D 1 105 ? 113.383 145.605 133.207 1.00 94.65 105 ASN D CA 1
ATOM 6187 C C . ASN D 1 105 ? 112.246 145.093 134.097 1.00 77.92 105 ASN D C 1
ATOM 6188 O O . ASN D 1 105 ? 112.427 144.912 135.289 1.00 82.49 105 ASN D O 1
ATOM 6193 N N . ILE D 1 106 ? 111.090 144.789 133.499 1.00 75.09 106 ILE D N 1
ATOM 6194 C CA . ILE D 1 106 ? 109.914 144.427 134.260 1.00 82.11 106 ILE D CA 1
ATOM 6195 C C . ILE D 1 106 ? 110.113 143.067 134.916 1.00 73.42 106 ILE D C 1
ATOM 6196 O O . ILE D 1 106 ? 109.712 142.891 136.060 1.00 76.92 106 ILE D O 1
ATOM 6201 N N . PHE D 1 107 ? 110.676 142.091 134.197 1.00 66.60 107 PHE D N 1
ATOM 6202 C CA . PHE D 1 107 ? 110.808 140.735 134.714 1.00 62.79 107 PHE D CA 1
ATOM 6203 C C . PHE D 1 107 ? 111.677 140.711 135.978 1.00 65.11 107 PHE D C 1
ATOM 6204 O O . PHE D 1 107 ? 111.349 140.025 136.958 1.00 56.14 107 PHE D O 1
ATOM 6212 N N . LEU D 1 108 ? 112.771 141.488 135.966 1.00 62.70 108 LEU D N 1
ATOM 6213 C CA . LEU D 1 108 ? 113.606 141.639 137.152 1.00 59.93 108 LEU D CA 1
ATOM 6214 C C . LEU D 1 108 ? 112.816 142.312 138.284 1.00 58.89 108 LEU D C 1
ATOM 6215 O O . LEU D 1 108 ? 112.871 141.861 139.420 1.00 49.02 108 LEU D O 1
ATOM 6220 N N . ARG D 1 109 ? 112.076 143.381 137.973 1.00 64.55 109 ARG D N 1
ATOM 6221 C CA . ARG D 1 109 ? 111.335 144.131 138.978 1.00 69.95 109 ARG D CA 1
ATOM 6222 C C . ARG D 1 109 ? 110.310 143.233 139.684 1.00 67.91 109 ARG D C 1
ATOM 6223 O O . ARG D 1 109 ? 110.188 143.248 140.902 1.00 79.74 109 ARG D O 1
ATOM 6231 N N . GLU D 1 110 ? 109.580 142.424 138.924 1.00 68.33 110 GLU D N 1
ATOM 6232 C CA . GLU D 1 110 ? 108.611 141.500 139.488 1.00 76.83 110 GLU D CA 1
ATOM 6233 C C . GLU D 1 110 ? 109.288 140.402 140.314 1.00 74.30 110 GLU D C 1
ATOM 6234 O O . GLU D 1 110 ? 108.786 140.030 141.365 1.00 68.39 110 GLU D O 1
ATOM 6240 N N . GLY D 1 111 ? 110.426 139.881 139.857 1.00 76.98 111 GLY D N 1
ATOM 6241 C CA . GLY D 1 111 ? 111.167 138.870 140.609 1.00 75.50 111 GLY D CA 1
ATOM 6242 C C . GLY D 1 111 ? 111.604 139.368 141.990 1.00 63.75 111 GLY D C 1
ATOM 6243 O O . GLY D 1 111 ? 111.420 138.704 143.000 1.00 64.95 111 GLY D O 1
ATOM 6244 N N . ILE D 1 112 ? 112.153 140.578 142.046 1.00 61.93 112 ILE D N 1
ATOM 6245 C CA . ILE D 1 112 ? 112.557 141.174 143.309 1.00 68.13 112 ILE D CA 1
ATOM 6246 C C . ILE D 1 112 ? 111.326 141.451 144.178 1.00 69.82 112 ILE D C 1
ATOM 6247 O O . ILE D 1 112 ? 111.364 141.264 145.394 1.00 67.23 112 ILE D O 1
ATOM 6252 N N . GLN D 1 113 ? 110.216 141.881 143.576 1.00 91.27 113 GLN D N 1
ATOM 6253 C CA . GLN D 1 113 ? 108.990 142.146 144.321 1.00 116.25 113 GLN D CA 1
ATOM 6254 C C . GLN D 1 113 ? 108.512 140.873 145.037 1.00 88.14 113 GLN D C 1
ATOM 6255 O O . GLN D 1 113 ? 108.046 140.952 146.165 1.00 88.20 113 GLN D O 1
ATOM 6261 N N . LEU D 1 114 ? 108.621 139.705 144.400 1.00 67.32 114 LEU D N 1
ATOM 6262 C CA . LEU D 1 114 ? 108.288 138.437 145.025 1.00 66.52 114 LEU D CA 1
ATOM 6263 C C . LEU D 1 114 ? 109.232 138.085 146.179 1.00 69.39 114 LEU D C 1
ATOM 6264 O O . LEU D 1 114 ? 108.802 137.455 147.145 1.00 84.68 114 LEU D O 1
ATOM 6269 N N . VAL D 1 115 ? 110.518 138.447 146.090 1.00 72.97 115 VAL D N 1
ATOM 6270 C CA . VAL D 1 115 ? 111.483 138.146 147.142 1.00 82.78 115 VAL D CA 1
ATOM 6271 C C . VAL D 1 115 ? 111.282 139.079 148.340 1.00 88.87 115 VAL D C 1
ATOM 6272 O O . VAL D 1 115 ? 111.383 138.618 149.480 1.00 99.48 115 VAL D O 1
ATOM 6276 N N . VAL D 1 116 ? 110.981 140.368 148.109 1.00 93.13 116 VAL D N 1
ATOM 6277 C CA . VAL D 1 116 ? 110.761 141.290 149.216 1.00 103.96 116 VAL D CA 1
ATOM 6278 C C . VAL D 1 116 ? 109.434 140.966 149.923 1.00 112.71 116 VAL D C 1
ATOM 6279 O O . VAL D 1 116 ? 109.342 141.127 151.146 1.00 126.19 116 VAL D O 1
ATOM 6283 N N . ASP D 1 117 ? 108.388 140.521 149.204 1.00 135.94 117 ASP D N 1
ATOM 6284 C CA . ASP D 1 117 ? 107.179 139.986 149.829 1.00 153.77 117 ASP D CA 1
ATOM 6285 C C . ASP D 1 117 ? 107.413 138.665 150.583 1.00 135.66 117 ASP D C 1
ATOM 6286 O O . ASP D 1 117 ? 106.484 138.133 151.182 1.00 124.47 117 ASP D O 1
ATOM 6291 N N . GLY D 1 118 ? 108.621 138.104 150.526 1.00 127.10 118 GLY D N 1
ATOM 6292 C CA . GLY D 1 118 ? 109.034 137.032 151.419 1.00 134.83 118 GLY D CA 1
ATOM 6293 C C . GLY D 1 118 ? 108.547 135.656 150.980 1.00 143.84 118 GLY D C 1
ATOM 6294 O O . GLY D 1 118 ? 108.594 134.719 151.779 1.00 171.77 118 GLY D O 1
ATOM 6295 N N . THR D 1 119 ? 108.131 135.514 149.711 1.00 129.82 119 THR D N 1
ATOM 6296 C CA . THR D 1 119 ? 107.637 134.237 149.201 1.00 126.02 119 THR D CA 1
ATOM 6297 C C . THR D 1 119 ? 108.727 133.153 149.237 1.00 128.76 119 THR D C 1
ATOM 6298 O O . THR D 1 119 ? 109.910 133.442 149.049 1.00 132.54 119 THR D O 1
ATOM 6302 N N . ASP D 1 120 ? 108.318 131.896 149.451 1.00 124.46 120 ASP D N 1
ATOM 6303 C CA . ASP D 1 120 ? 109.286 130.816 149.623 1.00 130.56 120 ASP D CA 1
ATOM 6304 C C . ASP D 1 120 ? 109.870 130.400 148.272 1.00 103.95 120 ASP D C 1
ATOM 6305 O O . ASP D 1 120 ? 109.219 130.497 147.238 1.00 97.45 120 ASP D O 1
ATOM 6310 N N . GLN D 1 121 ? 111.103 129.874 148.292 1.00 98.99 121 GLN D N 1
ATOM 6311 C CA . GLN D 1 121 ? 111.938 129.744 147.107 1.00 93.39 121 GLN D CA 1
ATOM 6312 C C . GLN D 1 121 ? 111.291 128.921 145.987 1.00 94.79 121 GLN D C 1
ATOM 6313 O O . GLN D 1 121 ? 111.363 129.322 144.826 1.00 112.76 121 GLN D O 1
ATOM 6319 N N . PRO D 1 122 ? 110.641 127.757 146.225 1.00 102.55 122 PRO D N 1
ATOM 6320 C CA . PRO D 1 122 ? 109.913 127.044 145.179 1.00 112.04 122 PRO D CA 1
ATOM 6321 C C . PRO D 1 122 ? 108.787 127.842 144.524 1.00 113.94 122 PRO D C 1
ATOM 6322 O O . PRO D 1 122 ? 108.533 127.627 143.344 1.00 125.33 122 PRO D O 1
ATOM 6326 N N . ILE D 1 123 ? 108.117 128.744 145.259 1.00 103.08 123 ILE D N 1
ATOM 6327 C CA . ILE D 1 123 ? 107.043 129.544 144.688 1.00 111.90 123 ILE D CA 1
ATOM 6328 C C . ILE D 1 123 ? 107.595 130.613 143.738 1.00 100.69 123 ILE D C 1
ATOM 6329 O O . ILE D 1 123 ? 107.074 130.775 142.626 1.00 114.31 123 ILE D O 1
ATOM 6334 N N . VAL D 1 124 ? 108.648 131.339 144.140 1.00 74.80 124 VAL D N 1
ATOM 6335 C CA . VAL D 1 124 ? 109.220 132.350 143.259 1.00 69.93 124 VAL D CA 1
ATOM 6336 C C . VAL D 1 124 ? 109.816 131.679 142.016 1.00 65.11 124 VAL D C 1
ATOM 6337 O O . VAL D 1 124 ? 109.611 132.197 140.913 1.00 75.06 124 VAL D O 1
ATOM 6341 N N . ARG D 1 125 ? 110.466 130.516 142.150 1.00 57.61 125 ARG D N 1
ATOM 6342 C CA . ARG D 1 125 ? 110.887 129.757 140.985 1.00 60.32 125 ARG D CA 1
ATOM 6343 C C . ARG D 1 125 ? 109.697 129.412 140.083 1.00 54.06 125 ARG D C 1
ATOM 6344 O O . ARG D 1 125 ? 109.784 129.601 138.870 1.00 52.01 125 ARG D O 1
ATOM 6352 N N . GLN D 1 126 ? 108.584 128.940 140.652 1.00 55.32 126 GLN D N 1
ATOM 6353 C CA . GLN D 1 126 ? 107.457 128.502 139.848 1.00 68.04 126 GLN D CA 1
ATOM 6354 C C . GLN D 1 126 ? 106.861 129.657 139.040 1.00 61.64 126 GLN D C 1
ATOM 6355 O O . GLN D 1 126 ? 106.635 129.522 137.814 1.00 69.97 126 GLN D O 1
ATOM 6361 N N . ILE D 1 127 ? 106.610 130.800 139.692 1.00 52.02 127 ILE D N 1
ATOM 6362 C CA . ILE D 1 127 ? 105.962 131.899 138.995 1.00 54.86 127 ILE D CA 1
ATOM 6363 C C . ILE D 1 127 ? 106.867 132.445 137.883 1.00 55.71 127 ILE D C 1
ATOM 6364 O O . ILE D 1 127 ? 106.388 132.730 136.786 1.00 49.25 127 ILE D O 1
ATOM 6369 N N . MET D 1 128 ? 108.176 132.590 138.151 1.00 54.05 128 MET D N 1
ATOM 6370 C CA . MET D 1 128 ? 109.088 133.145 137.166 1.00 50.34 128 MET D CA 1
ATOM 6371 C C . MET D 1 128 ? 109.299 132.177 135.997 1.00 52.82 128 MET D C 1
ATOM 6372 O O . MET D 1 128 ? 109.390 132.613 134.843 1.00 50.79 128 MET D O 1
ATOM 6377 N N . GLU D 1 129 ? 109.346 130.869 136.250 1.00 51.66 129 GLU D N 1
ATOM 6378 C CA . GLU D 1 129 ? 109.448 129.929 135.151 1.00 50.48 129 GLU D CA 1
ATOM 6379 C C . GLU D 1 129 ? 108.182 129.958 134.294 1.00 51.75 129 GLU D C 1
ATOM 6380 O O . GLU D 1 129 ? 108.275 129.725 133.091 1.00 60.63 129 GLU D O 1
ATOM 6386 N N . LEU D 1 130 ? 106.993 130.212 134.856 1.00 52.84 130 LEU D N 1
ATOM 6387 C CA . LEU D 1 130 ? 105.792 130.346 134.034 1.00 56.81 130 LEU D CA 1
ATOM 6388 C C . LEU D 1 130 ? 105.851 131.558 133.104 1.00 54.05 130 LEU D C 1
ATOM 6389 O O . LEU D 1 130 ? 105.319 131.494 131.995 1.00 59.51 130 LEU D O 1
ATOM 6394 N N . ASP D 1 131 ? 106.480 132.660 133.520 1.00 56.32 131 ASP D N 1
ATOM 6395 C CA . ASP D 1 131 ? 106.700 133.794 132.631 1.00 56.44 131 ASP D CA 1
ATOM 6396 C C . ASP D 1 131 ? 107.669 133.453 131.493 1.00 48.17 131 ASP D C 1
ATOM 6397 O O . ASP D 1 131 ? 107.441 133.852 130.342 1.00 48.47 131 ASP D O 1
ATOM 6402 N N . ILE D 1 132 ? 108.732 132.697 131.792 1.00 42.26 132 ILE D N 1
ATOM 6403 C CA . ILE D 1 132 ? 109.671 132.290 130.765 1.00 40.40 132 ILE D CA 1
ATOM 6404 C C . ILE D 1 132 ? 108.977 131.370 129.779 1.00 35.71 132 ILE D C 1
ATOM 6405 O O . ILE D 1 132 ? 109.139 131.556 128.574 1.00 42.40 132 ILE D O 1
ATOM 6410 N N . ASP D 1 133 ? 108.183 130.404 130.254 1.00 33.47 133 ASP D N 1
ATOM 6411 C CA . ASP D 1 133 ? 107.475 129.499 129.372 1.00 41.80 133 ASP D CA 1
ATOM 6412 C C . ASP D 1 133 ? 106.483 130.243 128.478 1.00 39.91 133 ASP D C 1
ATOM 6413 O O . ASP D 1 133 ? 106.306 129.901 127.296 1.00 46.85 133 ASP D O 1
ATOM 6418 N N . ALA D 1 134 ? 105.831 131.269 129.000 1.00 39.35 134 ALA D N 1
ATOM 6419 C CA . ALA D 1 134 ? 104.919 132.067 128.195 1.00 41.50 134 ALA D CA 1
ATOM 6420 C C . ALA D 1 134 ? 105.640 132.814 127.085 1.00 36.08 134 ALA D C 1
ATOM 6421 O O . ALA D 1 134 ? 105.108 132.880 125.982 1.00 40.66 134 ALA D O 1
ATOM 6423 N N . LYS D 1 135 ? 106.838 133.351 127.344 1.00 35.66 135 LYS D N 1
ATOM 6424 C CA . LYS D 1 135 ? 107.585 134.032 126.302 1.00 38.23 135 LYS D CA 1
ATOM 6425 C C . LYS D 1 135 ? 108.138 133.040 125.276 1.00 36.54 135 LYS D C 1
ATOM 6426 O O . LYS D 1 135 ? 108.119 133.368 124.087 1.00 45.80 135 LYS D O 1
ATOM 6432 N N . GLU D 1 136 ? 108.558 131.840 125.677 1.00 35.46 136 GLU D N 1
ATOM 6433 C CA . GLU D 1 136 ? 108.966 130.832 124.715 1.00 41.28 136 GLU D CA 1
ATOM 6434 C C . GLU D 1 136 ? 107.834 130.511 123.740 1.00 41.91 136 GLU D C 1
ATOM 6435 O O . GLU D 1 136 ? 108.062 130.417 122.519 1.00 52.36 136 GLU D O 1
ATOM 6441 N N . GLN D 1 137 ? 106.620 130.333 124.265 1.00 43.00 137 GLN D N 1
ATOM 6442 C CA . GLN D 1 137 ? 105.472 129.954 123.456 1.00 49.30 137 GLN D CA 1
ATOM 6443 C C . GLN D 1 137 ? 105.066 131.064 122.493 1.00 44.76 137 GLN D C 1
ATOM 6444 O O . GLN D 1 137 ? 104.694 130.803 121.343 1.00 52.37 137 GLN D O 1
ATOM 6450 N N . GLU D 1 138 ? 105.165 132.314 122.947 1.00 43.55 138 GLU D N 1
ATOM 6451 C CA . GLU D 1 138 ? 104.800 133.455 122.127 1.00 46.52 138 GLU D CA 1
ATOM 6452 C C . GLU D 1 138 ? 105.714 133.562 120.912 1.00 40.76 138 GLU D C 1
ATOM 6453 O O . GLU D 1 138 ? 105.236 133.719 119.781 1.00 40.97 138 GLU D O 1
ATOM 6459 N N . HIS D 1 139 ? 107.032 133.441 121.121 1.00 36.66 139 HIS D N 1
ATOM 6460 C CA . HIS D 1 139 ? 107.985 133.545 120.032 1.00 38.39 139 HIS D CA 1
ATOM 6461 C C . HIS D 1 139 ? 107.877 132.373 119.059 1.00 45.89 139 HIS D C 1
ATOM 6462 O O . HIS D 1 139 ? 108.048 132.560 117.849 1.00 54.10 139 HIS D O 1
ATOM 6469 N N . ASP D 1 140 ? 107.602 131.168 119.560 1.00 43.89 140 ASP D N 1
ATOM 6470 C CA . ASP D 1 140 ? 107.396 130.030 118.687 1.00 45.33 140 ASP D CA 1
ATOM 6471 C C . ASP D 1 140 ? 106.201 130.274 117.780 1.00 39.38 140 ASP D C 1
ATOM 6472 O O . ASP D 1 140 ? 106.206 129.896 116.615 1.00 52.73 140 ASP D O 1
ATOM 6477 N N . ASN D 1 141 ? 105.138 130.872 118.283 1.00 40.21 141 ASN D N 1
ATOM 6478 C CA . ASN D 1 141 ? 103.943 131.103 117.482 1.00 46.91 141 ASN D CA 1
ATOM 6479 C C . ASN D 1 141 ? 104.211 132.063 116.312 1.00 37.12 141 ASN D C 1
ATOM 6480 O O . ASN D 1 141 ? 103.616 131.903 115.245 1.00 29.41 141 ASN D O 1
ATOM 6485 N N . TYR D 1 142 ? 105.091 133.063 116.497 1.00 32.70 142 TYR D N 1
ATOM 6486 C CA . TYR D 1 142 ? 105.480 133.956 115.413 1.00 31.00 142 TYR D CA 1
ATOM 6487 C C . TYR D 1 142 ? 106.245 133.191 114.341 1.00 28.81 142 TYR D C 1
ATOM 6488 O O . TYR D 1 142 ? 105.974 133.298 113.137 1.00 35.36 142 TYR D O 1
ATOM 6497 N N . ALA D 1 143 ? 107.225 132.410 114.775 1.00 24.47 143 ALA D N 1
ATOM 6498 C CA . ALA D 1 143 ? 108.033 131.651 113.845 1.00 23.46 143 ALA D CA 1
ATOM 6499 C C . ALA D 1 143 ? 107.187 130.691 113.012 1.00 21.25 143 ALA D C 1
ATOM 6500 O O . ALA D 1 143 ? 107.403 130.559 111.819 1.00 20.04 143 ALA D O 1
ATOM 6502 N N . LYS D 1 144 ? 106.229 130.004 113.620 1.00 23.53 144 LYS D N 1
ATOM 6503 C CA . LYS D 1 144 ? 105.410 129.040 112.925 1.00 30.28 144 LYS D CA 1
ATOM 6504 C C . LYS D 1 144 ? 104.615 129.647 111.763 1.00 27.78 144 LYS D C 1
ATOM 6505 O O . LYS D 1 144 ? 104.354 128.949 110.773 1.00 29.03 144 LYS D O 1
ATOM 6511 N N . LEU D 1 145 ? 104.226 130.924 111.821 1.00 23.99 145 LEU D N 1
ATOM 6512 C CA . LEU D 1 145 ? 103.573 131.522 110.670 1.00 22.89 145 LEU D CA 1
ATOM 6513 C C . LEU D 1 145 ? 104.520 131.541 109.482 1.00 22.58 145 LEU D C 1
ATOM 6514 O O . LEU D 1 145 ? 104.113 131.192 108.389 1.00 22.48 145 LEU D O 1
ATOM 6519 N N . PHE D 1 146 ? 105.779 131.930 109.673 1.00 22.73 146 PHE D N 1
ATOM 6520 C CA . PHE D 1 146 ? 106.709 131.974 108.561 1.00 23.94 146 PHE D CA 1
ATOM 6521 C C . PHE D 1 146 ? 107.126 130.586 108.104 1.00 25.25 146 PHE D C 1
ATOM 6522 O O . PHE D 1 146 ? 107.272 130.389 106.913 1.00 26.96 146 PHE D O 1
ATOM 6530 N N . GLU D 1 147 ? 107.259 129.616 108.991 1.00 29.60 147 GLU D N 1
ATOM 6531 C CA . GLU D 1 147 ? 107.569 128.268 108.557 1.00 34.71 147 GLU D CA 1
ATOM 6532 C C . GLU D 1 147 ? 106.461 127.709 107.675 1.00 32.15 147 GLU D C 1
ATOM 6533 O O . GLU D 1 147 ? 106.765 127.043 106.688 1.00 34.96 147 GLU D O 1
ATOM 6539 N N . SER D 1 148 ? 105.195 127.942 108.033 1.00 32.97 148 SER D N 1
ATOM 6540 C CA . SER D 1 148 ? 104.064 127.444 107.258 1.00 40.79 148 SER D CA 1
ATOM 6541 C C . SER D 1 148 ? 103.878 128.178 105.926 1.00 33.38 148 SER D C 1
ATOM 6542 O O . SER D 1 148 ? 103.510 127.595 104.931 1.00 25.29 148 SER D O 1
ATOM 6545 N N . ALA D 1 149 ? 104.170 129.464 105.863 1.00 35.37 149 ALA D N 1
ATOM 6546 C CA . ALA D 1 149 ? 104.231 130.179 104.583 1.00 36.40 149 ALA D CA 1
ATOM 6547 C C . ALA D 1 149 ? 105.284 129.608 103.649 1.00 28.20 149 ALA D C 1
ATOM 6548 O O . ALA D 1 149 ? 105.038 129.446 102.479 1.00 25.28 149 ALA D O 1
ATOM 6550 N N . GLY D 1 150 ? 106.421 129.216 104.194 1.00 29.84 150 GLY D N 1
ATOM 6551 C CA . GLY D 1 150 ? 107.480 128.599 103.423 1.00 31.52 150 GLY D CA 1
ATOM 6552 C C . GLY D 1 150 ? 107.154 127.186 102.949 1.00 32.01 150 GLY D C 1
ATOM 6553 O O . GLY D 1 150 ? 107.860 126.721 102.070 1.00 32.27 150 GLY D O 1
ATOM 6554 N N . SER D 1 151 ? 106.185 126.484 103.554 1.00 32.59 151 SER D N 1
ATOM 6555 C CA . SER D 1 151 ? 105.864 125.147 103.097 1.00 35.16 151 SER D CA 1
ATOM 6556 C C . SER D 1 151 ? 104.756 125.170 102.059 1.00 39.33 151 SER D C 1
ATOM 6557 O O . SER D 1 151 ? 104.693 124.223 101.267 1.00 56.32 151 SER D O 1
ATOM 6560 N N . TYR D 1 152 ? 103.880 126.187 102.042 1.00 37.86 152 TYR D N 1
ATOM 6561 C CA . TYR D 1 152 ? 102.871 126.268 100.998 1.00 37.11 152 TYR D CA 1
ATOM 6562 C C . TYR D 1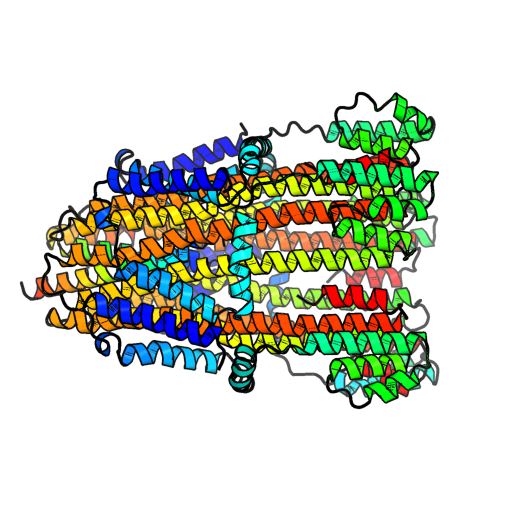 152 ? 103.446 126.876 99.722 1.00 31.67 152 TYR D C 1
ATOM 6563 O O . TYR D 1 152 ? 103.038 126.468 98.637 1.00 29.98 152 TYR D O 1
ATOM 6572 N N . ALA D 1 153 ? 104.431 127.776 99.826 1.00 27.24 153 ALA D N 1
ATOM 6573 C CA . ALA D 1 153 ? 104.860 128.545 98.676 1.00 26.20 153 ALA D CA 1
ATOM 6574 C C . ALA D 1 153 ? 105.343 127.669 97.528 1.00 31.02 153 ALA D C 1
ATOM 6575 O O . ALA D 1 153 ? 104.938 127.911 96.386 1.00 38.63 153 ALA D O 1
ATOM 6577 N N . PRO D 1 154 ? 106.207 126.648 97.716 1.00 31.60 154 PRO D N 1
ATOM 6578 C CA . PRO D 1 154 ? 106.624 125.822 96.584 1.00 31.63 154 PRO D CA 1
ATOM 6579 C C . PRO D 1 154 ? 105.474 125.089 95.914 1.00 30.37 154 PRO D C 1
ATOM 6580 O O . PRO D 1 154 ? 105.440 125.006 94.694 1.00 32.86 154 PRO D O 1
ATOM 6584 N N . THR D 1 155 ? 104.507 124.584 96.679 1.00 31.37 155 THR D N 1
ATOM 6585 C CA . THR D 1 155 ? 103.391 123.883 96.069 1.00 36.47 155 THR D CA 1
ATOM 6586 C C . THR D 1 155 ? 102.500 124.824 95.272 1.00 35.55 155 THR D C 1
ATOM 6587 O O . THR D 1 155 ? 101.955 124.429 94.252 1.00 36.66 155 THR D O 1
ATOM 6591 N N . MET D 1 156 ? 102.370 126.083 95.695 1.00 39.70 156 MET D N 1
ATOM 6592 C CA . MET D 1 156 ? 101.650 127.065 94.903 1.00 42.55 156 MET D CA 1
ATOM 6593 C C . MET D 1 156 ? 102.378 127.335 93.593 1.00 40.38 156 MET D C 1
ATOM 6594 O O . MET D 1 156 ? 101.727 127.572 92.575 1.00 42.39 156 MET D O 1
ATOM 6599 N N . GLY D 1 157 ? 103.711 127.289 93.600 1.00 40.49 157 GLY D N 1
ATOM 6600 C CA . GLY D 1 157 ? 104.458 127.340 92.353 1.00 43.95 157 GLY D CA 1
ATOM 6601 C C . GLY D 1 157 ? 104.074 126.229 91.369 1.00 44.18 157 GLY D C 1
ATOM 6602 O O . GLY D 1 157 ? 104.013 126.438 90.167 1.00 38.88 157 GLY D O 1
ATOM 6603 N N . ILE D 1 158 ? 103.867 125.009 91.876 1.00 42.10 158 ILE D N 1
ATOM 6604 C CA . ILE D 1 158 ? 103.468 123.881 91.059 1.00 39.40 158 ILE D CA 1
ATOM 6605 C C . ILE D 1 158 ? 102.070 124.087 90.508 1.00 36.61 158 ILE D C 1
ATOM 6606 O O . ILE D 1 158 ? 101.842 123.802 89.342 1.00 43.54 158 ILE D O 1
ATOM 6611 N N . ILE D 1 159 ? 101.136 124.583 91.316 1.00 33.77 159 ILE D N 1
ATOM 6612 C CA . ILE D 1 159 ? 99.814 124.912 90.802 1.00 37.15 159 ILE D CA 1
ATOM 6613 C C . ILE D 1 159 ? 99.926 125.932 89.672 1.00 34.75 159 ILE D C 1
ATOM 6614 O O . ILE D 1 159 ? 99.321 125.745 88.622 1.00 32.87 159 ILE D O 1
ATOM 6619 N N . GLY D 1 160 ? 100.767 126.953 89.853 1.00 35.37 160 GLY D N 1
ATOM 6620 C CA . GLY D 1 160 ? 101.005 127.948 88.829 1.00 40.19 160 GLY D CA 1
ATOM 6621 C C . GLY D 1 160 ? 101.467 127.350 87.495 1.00 46.24 160 GLY D C 1
ATOM 6622 O O . GLY D 1 160 ? 100.948 127.686 86.420 1.00 49.80 160 GLY D O 1
ATOM 6623 N N . THR D 1 161 ? 102.467 126.464 87.556 1.00 44.33 161 THR D N 1
ATOM 6624 C CA . THR D 1 161 ? 103.047 125.922 86.326 1.00 39.63 161 THR D CA 1
ATOM 6625 C C . THR D 1 161 ? 102.046 125.012 85.611 1.00 34.69 161 THR D C 1
ATOM 6626 O O . THR D 1 161 ? 101.873 125.087 84.394 1.00 31.70 161 THR D O 1
ATOM 6630 N N . VAL D 1 162 ? 101.339 124.179 86.368 1.00 31.56 162 VAL D N 1
ATOM 6631 C CA . VAL D 1 162 ? 100.380 123.294 85.751 1.00 33.96 162 VAL D CA 1
ATOM 6632 C C . VAL D 1 162 ? 99.245 124.097 85.129 1.00 38.22 162 VAL D C 1
ATOM 6633 O O . VAL D 1 162 ? 98.732 123.689 84.095 1.00 43.53 162 VAL D O 1
ATOM 6637 N N . MET D 1 163 ? 98.856 125.240 85.693 1.00 44.03 163 MET D N 1
ATOM 6638 C CA . MET D 1 163 ? 97.858 126.083 85.056 1.00 53.19 163 MET D CA 1
ATOM 6639 C C . MET D 1 163 ? 98.389 126.660 83.750 1.00 56.14 163 MET D C 1
ATOM 6640 O O . MET D 1 163 ? 97.642 126.731 82.761 1.00 67.73 163 MET D O 1
ATOM 6645 N N . GLY D 1 164 ? 99.673 127.061 83.738 1.00 48.62 164 GLY D N 1
ATOM 6646 C CA . GLY D 1 164 ? 100.322 127.527 82.521 1.00 49.26 164 GLY D CA 1
ATOM 6647 C C . GLY D 1 164 ? 100.343 126.464 81.419 1.00 47.18 164 GLY D C 1
ATOM 6648 O O . GLY D 1 164 ? 99.999 126.723 80.268 1.00 51.61 164 GLY D O 1
ATOM 6649 N N . LEU D 1 165 ? 100.714 125.243 81.806 1.00 40.69 165 LEU D N 1
ATOM 6650 C CA . LEU D 1 165 ? 100.839 124.160 80.854 1.00 39.08 165 LEU D CA 1
ATOM 6651 C C . LEU D 1 165 ? 99.474 123.744 80.320 1.00 46.03 165 LEU D C 1
ATOM 6652 O O . LEU D 1 165 ? 99.400 123.343 79.159 1.00 72.77 165 LEU D O 1
ATOM 6657 N N . ILE D 1 166 ? 98.392 123.863 81.095 1.00 39.35 166 ILE D N 1
ATOM 6658 C CA . ILE D 1 166 ? 97.071 123.547 80.584 1.00 38.91 166 ILE D CA 1
ATOM 6659 C C . ILE D 1 166 ? 96.690 124.499 79.455 1.00 40.74 166 ILE D C 1
ATOM 6660 O O . ILE D 1 166 ? 96.148 124.061 78.428 1.00 38.57 166 ILE D O 1
ATOM 6665 N N . GLN D 1 167 ? 97.008 125.784 79.581 1.00 50.20 167 GLN D N 1
ATOM 6666 C CA . GLN D 1 167 ? 96.724 126.703 78.488 1.00 71.91 167 GLN D CA 1
ATOM 6667 C C . GLN D 1 167 ? 97.525 126.342 77.225 1.00 77.68 167 GLN D C 1
ATOM 6668 O O . GLN D 1 167 ? 96.981 126.409 76.124 1.00 94.56 167 GLN D O 1
ATOM 6674 N N . VAL D 1 168 ? 98.804 125.972 77.374 1.00 74.57 168 VAL D N 1
ATOM 6675 C CA . VAL D 1 168 ? 99.658 125.583 76.252 1.00 70.61 168 VAL D CA 1
ATOM 6676 C C . VAL D 1 168 ? 99.140 124.336 75.516 1.00 59.90 168 VAL D C 1
ATOM 6677 O O . VAL D 1 168 ? 99.294 124.253 74.310 1.00 52.63 168 VAL D O 1
ATOM 6681 N N . LEU D 1 169 ? 98.516 123.390 76.223 1.00 60.05 169 LEU D N 1
ATOM 6682 C CA . LEU D 1 169 ? 97.972 122.210 75.587 1.00 67.75 169 LEU D CA 1
ATOM 6683 C C . LEU D 1 169 ? 96.871 122.554 74.598 1.00 88.00 169 LEU D C 1
ATOM 6684 O O . LEU D 1 169 ? 96.392 121.653 73.927 1.00 92.53 169 LEU D O 1
ATOM 6689 N N . GLY D 1 170 ? 96.431 123.817 74.557 1.00 110.88 170 GLY D N 1
ATOM 6690 C CA . GLY D 1 170 ? 95.532 124.274 73.515 1.00 125.95 170 GLY D CA 1
ATOM 6691 C C . GLY D 1 170 ? 96.225 124.782 72.252 1.00 124.99 170 GLY D C 1
ATOM 6692 O O . GLY D 1 170 ? 95.524 125.127 71.311 1.00 130.36 170 GLY D O 1
ATOM 6693 N N . HIS D 1 171 ? 97.565 124.905 72.251 1.00 119.49 171 HIS D N 1
ATOM 6694 C CA . HIS D 1 171 ? 98.306 125.462 71.130 1.00 121.20 171 HIS D CA 1
ATOM 6695 C C . HIS D 1 171 ? 99.440 124.527 70.703 1.00 104.72 171 HIS D C 1
ATOM 6696 O O . HIS D 1 171 ? 100.430 124.976 70.120 1.00 123.30 171 HIS D O 1
ATOM 6703 N N . LEU D 1 172 ? 99.283 123.225 70.959 1.00 93.04 172 LEU D N 1
ATOM 6704 C CA . LEU D 1 172 ? 100.307 122.240 70.615 1.00 93.45 172 LEU D CA 1
ATOM 6705 C C . LEU D 1 172 ? 100.520 122.135 69.107 1.00 107.06 172 LEU D C 1
ATOM 6706 O O . LEU D 1 172 ? 101.572 121.690 68.669 1.00 95.67 172 LEU D O 1
ATOM 6711 N N . THR D 1 173 ? 99.526 122.583 68.329 1.00 131.01 173 THR D N 1
ATOM 6712 C CA . THR D 1 173 ? 99.545 122.492 66.877 1.00 137.94 173 THR D CA 1
ATOM 6713 C C . THR D 1 173 ? 100.671 123.335 66.277 1.00 131.72 173 THR D C 1
ATOM 6714 O O . THR D 1 173 ? 101.258 122.918 65.284 1.00 135.61 173 THR D O 1
ATOM 6718 N N . ASP D 1 174 ? 100.981 124.499 66.863 1.00 131.51 174 ASP D N 1
ATOM 6719 C CA . ASP D 1 174 ? 102.111 125.308 66.416 1.00 129.70 174 ASP D CA 1
ATOM 6720 C C . ASP D 1 174 ? 103.394 124.851 67.119 1.00 104.77 174 ASP D C 1
ATOM 6721 O O . ASP D 1 174 ? 103.597 125.173 68.286 1.00 86.23 174 ASP D O 1
ATOM 6726 N N . PRO D 1 175 ? 104.313 124.135 66.436 1.00 105.63 175 PRO D N 1
ATOM 6727 C CA . PRO D 1 175 ? 105.518 123.627 67.080 1.00 118.70 175 PRO D CA 1
ATOM 6728 C C . PRO D 1 175 ? 106.609 124.660 67.355 1.00 133.52 175 PRO D C 1
ATOM 6729 O O . PRO D 1 175 ? 107.514 124.369 68.132 1.00 145.40 175 PRO D O 1
ATOM 6733 N N . SER D 1 176 ? 106.528 125.851 66.741 1.00 133.29 176 SER D N 1
ATOM 6734 C CA . SER D 1 176 ? 107.615 126.820 66.842 1.00 133.77 176 SER D CA 1
ATOM 6735 C C . SER D 1 176 ? 107.649 127.495 68.218 1.00 133.27 176 SER D C 1
ATOM 6736 O O . SER D 1 176 ? 108.729 127.689 68.782 1.00 138.01 176 SER D O 1
ATOM 6739 N N . GLN D 1 177 ? 106.471 127.855 68.753 1.00 127.07 177 GLN D N 1
ATOM 6740 C CA . GLN D 1 177 ? 106.380 128.665 69.968 1.00 112.19 177 GLN D CA 1
ATOM 6741 C C . GLN D 1 177 ? 106.112 127.803 71.204 1.00 86.72 177 GLN D C 1
ATOM 6742 O O . GLN D 1 177 ? 106.068 128.351 72.297 1.00 79.91 177 GLN D O 1
ATOM 6748 N N . LEU D 1 178 ? 105.938 126.484 71.057 1.00 75.13 178 LEU D N 1
ATOM 6749 C CA . LEU D 1 178 ? 105.672 125.638 72.216 1.00 68.57 178 LEU D CA 1
ATOM 6750 C C . LEU D 1 178 ? 106.802 125.792 73.227 1.00 69.52 178 LEU D C 1
ATOM 6751 O O . LEU D 1 178 ? 106.546 125.874 74.421 1.00 64.10 178 LEU D O 1
ATOM 6756 N N . GLY D 1 179 ? 108.041 125.851 72.727 1.00 83.00 179 GLY D N 1
ATOM 6757 C CA . GLY D 1 179 ? 109.218 125.968 73.572 1.00 92.16 179 GLY D CA 1
ATOM 6758 C C . GLY D 1 179 ? 109.233 127.242 74.410 1.00 86.91 179 GLY D C 1
ATOM 6759 O O . GLY D 1 179 ? 109.388 127.191 75.622 1.00 77.08 179 GLY D O 1
ATOM 6760 N N . PRO D 1 180 ? 109.128 128.436 73.793 1.00 81.85 180 PRO D N 1
ATOM 6761 C CA . PRO D 1 180 ? 109.052 129.686 74.555 1.00 77.84 180 PRO D CA 1
ATOM 6762 C C . PRO D 1 180 ? 107.863 129.732 75.515 1.00 73.91 180 PRO D C 1
ATOM 6763 O O . PRO D 1 180 ? 108.006 130.225 76.629 1.00 85.45 180 PRO D O 1
ATOM 6767 N N . SER D 1 181 ? 106.727 129.142 75.120 1.00 64.88 181 SER D N 1
ATOM 6768 C CA . SER D 1 181 ? 105.550 129.087 75.973 1.00 63.21 181 SER D CA 1
ATOM 6769 C C . SER D 1 181 ? 105.812 128.316 77.266 1.00 57.24 181 SER D C 1
ATOM 6770 O O . SER D 1 181 ? 105.385 128.757 78.341 1.00 66.87 181 SER D O 1
ATOM 6773 N N . ILE D 1 182 ? 106.517 127.189 77.177 1.00 48.58 182 ILE D N 1
ATOM 6774 C CA . ILE D 1 182 ? 106.764 126.393 78.371 1.00 49.94 182 ILE D CA 1
ATOM 6775 C C . ILE D 1 182 ? 107.651 127.169 79.338 1.00 48.37 182 ILE D C 1
ATOM 6776 O O . ILE D 1 182 ? 107.430 127.088 80.545 1.00 55.14 182 ILE D O 1
ATOM 6781 N N . ALA D 1 183 ? 108.610 127.939 78.827 1.00 48.07 183 ALA D N 1
ATOM 6782 C CA . ALA D 1 183 ? 109.520 128.685 79.694 1.00 57.90 183 ALA D CA 1
ATOM 6783 C C . ALA D 1 183 ? 108.765 129.655 80.607 1.00 49.89 183 ALA D C 1
ATOM 6784 O O . ALA D 1 183 ? 109.032 129.736 81.825 1.00 51.06 183 ALA D O 1
ATOM 6786 N N . VAL D 1 184 ? 107.822 130.398 80.029 1.00 43.00 184 VAL D N 1
ATOM 6787 C CA . VAL D 1 184 ? 107.059 131.359 80.802 1.00 48.86 184 VAL D CA 1
ATOM 6788 C C . VAL D 1 184 ? 106.276 130.655 81.917 1.00 49.07 184 VAL D C 1
ATOM 6789 O O . VAL D 1 184 ? 106.146 131.182 83.033 1.00 46.72 184 VAL D O 1
ATOM 6793 N N . ALA D 1 185 ? 105.769 129.451 81.618 1.00 42.89 185 ALA D N 1
ATOM 6794 C CA . ALA D 1 185 ? 105.042 128.682 82.602 1.00 40.77 185 ALA D CA 1
ATOM 6795 C C . ALA D 1 185 ? 105.914 128.334 83.810 1.00 37.44 185 ALA D C 1
ATOM 6796 O O . ALA D 1 185 ? 105.443 128.349 84.943 1.00 35.77 185 ALA D O 1
ATOM 6798 N N . PHE D 1 186 ? 107.180 128.011 83.574 1.00 37.36 186 PHE D N 1
ATOM 6799 C CA . PHE D 1 186 ? 108.067 127.617 84.650 1.00 38.92 186 PHE D CA 1
ATOM 6800 C C . PHE D 1 186 ? 108.360 128.749 85.620 1.00 37.24 186 PHE D C 1
ATOM 6801 O O . PHE D 1 186 ? 108.779 128.430 86.740 1.00 40.11 186 PHE D O 1
ATOM 6809 N N . ILE D 1 187 ? 108.153 130.024 85.234 1.00 36.02 187 ILE D N 1
ATOM 6810 C CA . ILE D 1 187 ? 108.475 131.138 86.113 1.00 34.42 187 ILE D CA 1
ATOM 6811 C C . ILE D 1 187 ? 107.850 130.979 87.501 1.00 31.36 187 ILE D C 1
ATOM 6812 O O . ILE D 1 187 ? 108.475 131.317 88.500 1.00 27.94 187 ILE D O 1
ATOM 6817 N N . ALA D 1 188 ? 106.630 130.449 87.575 1.00 27.84 188 ALA D N 1
ATOM 6818 C CA . ALA D 1 188 ? 105.969 130.337 88.856 1.00 28.05 188 ALA D CA 1
ATOM 6819 C C . ALA D 1 188 ? 106.747 129.448 89.834 1.00 26.38 188 ALA D C 1
ATOM 6820 O O . ALA D 1 188 ? 106.816 129.743 91.021 1.00 26.14 188 ALA D O 1
ATOM 6822 N N . THR D 1 189 ? 107.335 128.352 89.329 1.00 26.18 189 THR D N 1
ATOM 6823 C CA . THR D 1 189 ? 108.056 127.436 90.191 1.00 24.71 189 THR D CA 1
ATOM 6824 C C . THR D 1 189 ? 109.311 128.129 90.692 1.00 21.30 189 THR D C 1
ATOM 6825 O O . THR D 1 189 ? 109.682 127.919 91.846 1.00 22.59 189 THR D O 1
ATOM 6829 N N . LEU D 1 190 ? 109.971 128.934 89.847 1.00 20.08 190 LEU D N 1
ATOM 6830 C CA . LEU D 1 190 ? 111.109 129.716 90.287 1.00 22.32 190 LEU D CA 1
ATOM 6831 C C . LEU D 1 190 ? 110.737 130.643 91.444 1.00 23.28 190 LEU D C 1
ATOM 6832 O O . LEU D 1 190 ? 111.558 130.817 92.318 1.00 22.81 190 LEU D O 1
ATOM 6837 N N . TYR D 1 191 ? 109.543 131.258 91.416 1.00 26.20 191 TYR D N 1
ATOM 6838 C CA . TYR D 1 191 ? 109.065 132.083 92.527 1.00 26.89 191 TYR D CA 1
ATOM 6839 C C . TYR D 1 191 ? 108.741 131.248 93.760 1.00 21.28 191 TYR D C 1
ATOM 6840 O O . TYR D 1 191 ? 109.221 131.481 94.863 1.00 17.96 191 TYR D O 1
ATOM 6849 N N . GLY D 1 192 ? 107.968 130.192 93.573 1.00 21.17 192 GLY D N 1
ATOM 6850 C CA . GLY D 1 192 ? 107.636 129.336 94.686 1.00 21.27 192 GLY D CA 1
ATOM 6851 C C . GLY D 1 192 ? 108.855 128.882 95.491 1.00 19.07 192 GLY D C 1
ATOM 6852 O O . GLY D 1 192 ? 108.928 129.071 96.691 1.00 20.26 192 GLY D O 1
ATOM 6853 N N . VAL D 1 193 ? 109.847 128.350 94.811 1.00 17.90 193 VAL D N 1
ATOM 6854 C CA . VAL D 1 193 ? 111.023 127.827 95.473 1.00 16.10 193 VAL D CA 1
ATOM 6855 C C . VAL D 1 193 ? 111.874 128.971 95.975 1.00 14.94 193 VAL D C 1
ATOM 6856 O O . VAL D 1 193 ? 112.396 128.885 97.078 1.00 16.14 193 VAL D O 1
ATOM 6860 N N . ALA D 1 194 ? 112.023 130.032 95.194 1.00 16.80 194 ALA D N 1
ATOM 6861 C CA . ALA D 1 194 ? 112.929 131.091 95.586 1.00 20.90 194 ALA D CA 1
ATOM 6862 C C . ALA D 1 194 ? 112.385 131.888 96.764 1.00 20.27 194 ALA D C 1
ATOM 6863 O O . ALA D 1 194 ? 113.145 132.251 97.640 1.00 19.52 194 ALA D O 1
ATOM 6865 N N . SER D 1 195 ? 111.099 132.188 96.806 1.00 22.56 195 SER D N 1
ATOM 6866 C CA . SER D 1 195 ? 110.528 132.923 97.921 1.00 26.35 195 SER D CA 1
ATOM 6867 C C . SER D 1 195 ? 110.560 132.109 99.194 1.00 23.68 195 SER D C 1
ATOM 6868 O O . SER D 1 195 ? 110.878 132.650 100.235 1.00 22.93 195 SER D O 1
ATOM 6871 N N . ALA D 1 196 ? 110.231 130.831 99.121 1.00 23.76 196 ALA D N 1
ATOM 6872 C CA . ALA D 1 196 ? 110.280 129.974 100.290 1.00 24.01 196 ALA D CA 1
ATOM 6873 C C . ALA D 1 196 ? 111.678 129.975 100.880 1.00 23.36 196 ALA D C 1
ATOM 6874 O O . ALA D 1 196 ? 111.830 130.236 102.053 1.00 24.85 196 ALA D O 1
ATOM 6876 N N . ASN D 1 197 ? 112.682 129.675 100.068 1.00 28.05 197 ASN D N 1
ATOM 6877 C CA . ASN D 1 197 ? 114.025 129.423 100.545 1.00 33.92 197 ASN D CA 1
ATOM 6878 C C . ASN D 1 197 ? 114.715 130.710 100.919 1.00 36.82 197 ASN D C 1
ATOM 6879 O O . ASN D 1 197 ? 115.189 130.763 102.031 1.00 55.66 197 ASN D O 1
ATOM 6884 N N . LEU D 1 198 ? 114.672 131.781 100.134 1.00 36.08 198 LEU D N 1
ATOM 6885 C CA . LEU D 1 198 ? 115.320 133.027 100.565 1.00 39.59 198 LEU D CA 1
ATOM 6886 C C . LEU D 1 198 ? 114.498 133.845 101.582 1.00 45.12 198 LEU D C 1
ATOM 6887 O O . LEU D 1 198 ? 114.967 134.162 102.656 1.00 40.37 198 LEU D O 1
ATOM 6892 N N . ILE D 1 199 ? 113.246 134.172 101.315 1.00 45.46 199 ILE D N 1
ATOM 6893 C CA . ILE D 1 199 ? 112.498 135.083 102.188 1.00 45.23 199 ILE D CA 1
ATOM 6894 C C . ILE D 1 199 ? 111.867 134.372 103.398 1.00 41.39 199 ILE D C 1
ATOM 6895 O O . ILE D 1 199 ? 112.094 134.773 104.531 1.00 40.32 199 ILE D O 1
ATOM 6900 N N . PHE D 1 200 ? 111.068 133.329 103.174 1.00 32.93 200 PHE D N 1
ATOM 6901 C CA . PHE D 1 200 ? 110.202 132.847 104.239 1.00 27.60 200 PHE D CA 1
ATOM 6902 C C . PHE D 1 200 ? 110.967 132.010 105.270 1.00 25.17 200 PHE D C 1
ATOM 6903 O O . PHE D 1 200 ? 110.866 132.244 106.461 1.00 27.98 200 PHE D O 1
ATOM 6911 N N . LEU D 1 201 ? 111.806 131.071 104.866 1.00 20.65 201 LEU D N 1
ATOM 6912 C CA . LEU D 1 201 ? 112.389 130.218 105.867 1.00 18.20 201 LEU D CA 1
ATOM 6913 C C . LEU D 1 201 ? 113.508 130.958 106.577 1.00 16.48 201 LEU D C 1
ATOM 6914 O O . LEU D 1 201 ? 113.670 130.786 107.783 1.00 18.73 201 LEU D O 1
ATOM 6919 N N . PRO D 1 202 ? 114.355 131.785 105.939 1.00 15.69 202 PRO D N 1
ATOM 6920 C CA . PRO D 1 202 ? 115.216 132.680 106.690 1.00 18.35 202 PRO D CA 1
ATOM 6921 C C . PRO D 1 202 ? 114.584 133.612 107.712 1.00 18.44 202 PRO D C 1
ATOM 6922 O O . PRO D 1 202 ? 115.175 133.804 108.769 1.00 18.03 202 PRO D O 1
ATOM 6926 N N . ILE D 1 203 ? 113.418 134.192 107.442 1.00 18.10 203 ILE D N 1
ATOM 6927 C CA . ILE D 1 203 ? 112.787 134.991 108.470 1.00 20.08 203 ILE D CA 1
ATOM 6928 C C . ILE D 1 203 ? 112.374 134.107 109.638 1.00 18.42 203 ILE D C 1
ATOM 6929 O O . ILE D 1 203 ? 112.568 134.494 110.777 1.00 19.15 203 ILE D O 1
ATOM 6934 N N . ALA D 1 204 ? 111.890 132.900 109.401 1.00 20.00 204 ALA D N 1
ATOM 6935 C CA . ALA D 1 204 ? 111.553 131.997 110.493 1.00 22.22 204 ALA D CA 1
ATOM 6936 C C . ALA D 1 204 ? 112.785 131.656 111.332 1.00 22.06 204 ALA D C 1
ATOM 6937 O O . ALA D 1 204 ? 112.741 131.738 112.547 1.00 21.09 204 ALA D O 1
ATOM 6939 N N . SER D 1 205 ? 113.883 131.282 110.679 1.00 25.01 205 SER D N 1
ATOM 6940 C CA . SER D 1 205 ? 115.115 130.906 111.351 1.00 28.44 205 SER D CA 1
ATOM 6941 C C . SER D 1 205 ? 115.702 132.052 112.159 1.00 27.50 205 SER D C 1
ATOM 6942 O O . SER D 1 205 ? 116.192 131.817 113.277 1.00 35.73 205 SER D O 1
ATOM 6945 N N . LYS D 1 206 ? 115.602 133.288 111.668 1.00 24.32 206 LYS D N 1
ATOM 6946 C CA . LYS D 1 206 ? 116.112 134.423 112.417 1.00 23.21 206 LYS D CA 1
ATOM 6947 C C . LYS D 1 206 ? 115.258 134.749 113.642 1.00 21.17 206 LYS D C 1
ATOM 6948 O O . LYS D 1 206 ? 115.823 135.082 114.703 1.00 23.71 206 LYS D O 1
ATOM 6954 N N . ILE D 1 207 ? 113.937 134.553 113.541 1.00 18.10 207 ILE D N 1
ATOM 6955 C CA . ILE D 1 207 ? 113.076 134.672 114.701 1.00 18.02 207 ILE D CA 1
ATOM 6956 C C . ILE D 1 207 ? 113.508 133.671 115.785 1.00 19.04 207 ILE D C 1
ATOM 6957 O O . ILE D 1 207 ? 113.611 134.027 116.971 1.00 20.08 207 ILE D O 1
ATOM 6962 N N . ARG D 1 208 ? 113.771 132.421 115.419 1.00 19.85 208 ARG D N 1
ATOM 6963 C CA . ARG D 1 208 ? 114.106 131.427 116.416 1.00 23.97 208 ARG D CA 1
ATOM 6964 C C . ARG D 1 208 ? 115.479 131.695 117.027 1.00 22.87 208 ARG D C 1
ATOM 6965 O O . ARG D 1 208 ? 115.666 131.466 118.227 1.00 27.69 208 ARG D O 1
ATOM 6973 N N . ALA D 1 209 ? 116.432 132.190 116.246 1.00 21.36 209 ALA D N 1
ATOM 6974 C CA . ALA D 1 209 ? 117.728 132.538 116.790 1.00 23.22 209 ALA D CA 1
ATOM 6975 C C . ALA D 1 209 ? 117.632 133.666 117.818 1.00 24.50 209 ALA D C 1
ATOM 6976 O O . ALA D 1 209 ? 118.217 133.564 118.913 1.00 25.47 209 ALA D O 1
ATOM 6978 N N . LYS D 1 210 ? 116.915 134.753 117.491 1.00 25.49 210 LYS D N 1
ATOM 6979 C CA . LYS D 1 210 ? 116.825 135.877 118.403 1.00 29.35 210 LYS D CA 1
ATOM 6980 C C . LYS D 1 210 ? 115.979 135.575 119.637 1.00 27.78 210 LYS D C 1
ATOM 6981 O O . LYS D 1 210 ? 116.272 136.090 120.725 1.00 30.03 210 LYS D O 1
ATOM 6987 N N . SER D 1 211 ? 114.976 134.711 119.503 1.00 26.90 211 SER D N 1
ATOM 6988 C CA . SER D 1 211 ? 114.252 134.227 120.664 1.00 29.39 211 SER D CA 1
ATOM 6989 C C . SER D 1 211 ? 115.182 133.535 121.658 1.00 30.38 211 SER D C 1
ATOM 6990 O O . SER D 1 211 ? 115.093 133.785 122.856 1.00 35.29 211 SER D O 1
ATOM 6993 N N . ALA D 1 212 ? 116.078 132.668 121.189 1.00 33.60 212 ALA D N 1
ATOM 6994 C CA . ALA D 1 212 ? 116.968 131.951 122.080 1.00 39.81 212 ALA D CA 1
ATOM 6995 C C . ALA D 1 212 ? 117.886 132.893 122.853 1.00 42.56 212 ALA D C 1
ATOM 6996 O O . ALA D 1 212 ? 118.133 132.662 124.047 1.00 56.88 212 ALA D O 1
ATOM 6998 N N . GLU D 1 213 ? 118.364 133.967 122.223 1.00 45.87 213 GLU D N 1
ATOM 6999 C CA . GLU D 1 213 ? 119.193 134.947 122.909 1.00 53.67 213 GLU D CA 1
ATOM 7000 C C . GLU D 1 213 ? 118.426 135.617 124.051 1.00 48.28 213 GLU D C 1
ATOM 7001 O O . GLU D 1 213 ? 118.964 135.817 125.139 1.00 43.29 213 GLU D O 1
ATOM 7007 N N . GLU D 1 214 ? 117.161 135.975 123.806 1.00 54.81 214 GLU D N 1
ATOM 7008 C CA . GLU D 1 214 ? 116.355 136.681 124.783 1.00 56.61 214 GLU D CA 1
ATOM 7009 C C . GLU D 1 214 ? 115.973 135.761 125.941 1.00 44.30 214 GLU D C 1
ATOM 7010 O O . GLU D 1 214 ? 115.932 136.192 127.089 1.00 55.30 214 GLU D O 1
ATOM 7016 N N . ILE D 1 215 ? 115.668 134.500 125.667 1.00 34.64 215 ILE D N 1
ATOM 7017 C CA . ILE D 1 215 ? 115.349 133.544 126.715 1.00 31.52 215 ILE D CA 1
ATOM 7018 C C . ILE D 1 215 ? 116.554 133.311 127.621 1.00 28.65 215 ILE D C 1
ATOM 7019 O O . ILE D 1 215 ? 116.386 133.197 128.832 1.00 29.95 215 ILE D O 1
ATOM 7024 N N . LEU D 1 216 ? 117.780 133.301 127.096 1.00 32.28 216 LEU D N 1
ATOM 7025 C CA . LEU D 1 216 ? 118.922 133.195 127.997 1.00 35.30 216 LEU D CA 1
ATOM 7026 C C . LEU D 1 216 ? 118.953 134.349 128.986 1.00 31.72 216 LEU D C 1
ATOM 7027 O O . LEU D 1 216 ? 119.035 134.083 130.177 1.00 35.20 216 LEU D O 1
ATOM 7032 N N . VAL D 1 217 ? 118.738 135.574 128.515 1.00 28.11 217 VAL D N 1
ATOM 7033 C CA . VAL D 1 217 ? 118.775 136.724 129.403 1.00 26.71 217 VAL D CA 1
ATOM 7034 C C . VAL D 1 217 ? 117.713 136.605 130.483 1.00 25.72 217 VAL D C 1
ATOM 7035 O O . VAL D 1 217 ? 117.981 136.950 131.624 1.00 26.70 217 VAL D O 1
ATOM 7039 N N . MET D 1 218 ? 116.536 136.101 130.141 1.00 29.27 218 MET D N 1
ATOM 7040 C CA . MET D 1 218 ? 115.504 135.887 131.138 1.00 37.71 218 MET D CA 1
ATOM 7041 C C . MET D 1 218 ? 115.961 134.851 132.172 1.00 38.19 218 MET D C 1
ATOM 7042 O O . MET D 1 218 ? 115.728 135.033 133.372 1.00 39.19 218 MET D O 1
ATOM 7047 N N . GLU D 1 219 ? 116.596 133.761 131.726 1.00 39.39 219 GLU D N 1
ATOM 7048 C CA . GLU D 1 219 ? 117.035 132.719 132.637 1.00 40.51 219 GLU D CA 1
ATOM 7049 C C . GLU D 1 219 ? 118.117 133.244 133.569 1.00 36.31 219 GLU D C 1
ATOM 7050 O O . GLU D 1 219 ? 118.141 132.848 134.731 1.00 44.60 219 GLU D O 1
ATOM 7056 N N . MET D 1 220 ? 118.989 134.144 133.110 1.00 31.51 220 MET D N 1
ATOM 7057 C CA . MET D 1 220 ? 119.967 134.760 133.986 1.00 31.22 220 MET D CA 1
ATOM 7058 C C . MET D 1 220 ? 119.287 135.555 135.096 1.00 31.77 220 MET D C 1
ATOM 7059 O O . MET D 1 220 ? 119.659 135.429 136.266 1.00 34.39 220 MET D O 1
ATOM 7064 N N . ILE D 1 221 ? 118.254 136.330 134.751 1.00 31.47 221 ILE D N 1
ATOM 7065 C CA . ILE D 1 221 ? 117.514 137.075 135.761 1.00 32.45 221 ILE D CA 1
ATOM 7066 C C . ILE D 1 221 ? 116.873 136.114 136.755 1.00 29.31 221 ILE D C 1
ATOM 7067 O O . ILE D 1 221 ? 116.703 136.465 137.915 1.00 28.15 221 ILE D O 1
ATOM 7072 N N . LEU D 1 222 ? 116.520 134.915 136.309 1.00 31.27 222 LEU D N 1
ATOM 7073 C CA . LEU D 1 222 ? 115.977 133.939 137.237 1.00 34.72 222 LEU D CA 1
ATOM 7074 C C . LEU D 1 222 ? 117.047 133.446 138.211 1.00 39.28 222 LEU D C 1
ATOM 7075 O O . LEU D 1 222 ? 116.820 133.441 139.412 1.00 45.30 222 LEU D O 1
ATOM 7080 N N . GLU D 1 223 ? 118.231 133.064 137.733 1.00 49.10 223 GLU D N 1
ATOM 7081 C CA . GLU D 1 223 ? 119.304 132.659 138.634 1.00 59.21 223 GLU D CA 1
ATOM 7082 C C . GLU D 1 223 ? 119.803 133.815 139.492 1.00 51.25 223 GLU D C 1
ATOM 7083 O O . GLU D 1 223 ? 120.182 133.605 140.633 1.00 54.25 223 GLU D O 1
ATOM 7089 N N . GLY D 1 224 ? 119.763 135.030 138.974 1.00 53.47 224 GLY D N 1
ATOM 7090 C CA . GLY D 1 224 ? 120.059 136.226 139.752 1.00 58.34 224 GLY D CA 1
ATOM 7091 C C . GLY D 1 224 ? 119.126 136.445 140.951 1.00 49.42 224 GLY D C 1
ATOM 7092 O O . GLY D 1 224 ? 119.602 136.644 142.065 1.00 40.80 224 GLY D O 1
ATOM 7093 N N . VAL D 1 225 ? 117.808 136.342 140.749 1.00 51.80 225 VAL D N 1
ATOM 7094 C CA . VAL D 1 225 ? 116.897 136.613 141.852 1.00 55.48 225 VAL D CA 1
ATOM 7095 C C . VAL D 1 225 ? 116.914 135.454 142.833 1.00 54.56 225 VAL D C 1
ATOM 7096 O O . VAL D 1 225 ? 116.845 135.695 144.039 1.00 78.75 225 VAL D O 1
ATOM 7100 N N . LEU D 1 226 ? 117.063 134.211 142.381 1.00 55.16 226 LEU D N 1
ATOM 7101 C CA . LEU D 1 226 ? 117.152 133.117 143.344 1.00 65.02 226 LEU D CA 1
ATOM 7102 C C . LEU D 1 226 ? 118.456 133.198 144.133 1.00 70.83 226 LEU D C 1
ATOM 7103 O O . LEU D 1 226 ? 118.464 132.894 145.326 1.00 72.87 226 LEU D O 1
ATOM 7108 N N . SER D 1 227 ? 119.553 133.624 143.505 1.00 73.11 227 SER D N 1
ATOM 7109 C CA . SER D 1 227 ? 120.838 133.785 144.166 1.00 79.60 227 SER D CA 1
ATOM 7110 C C . SER D 1 227 ? 120.800 134.866 145.254 1.00 80.41 227 SER D C 1
ATOM 7111 O O . SER D 1 227 ? 121.318 134.632 146.360 1.00 99.86 227 SER D O 1
ATOM 7114 N N . VAL D 1 228 ? 120.153 136.013 144.984 1.00 72.45 228 VAL D N 1
ATOM 7115 C CA . VAL D 1 228 ? 120.043 137.052 146.013 1.00 73.31 228 VAL D CA 1
ATOM 7116 C C . VAL D 1 228 ? 119.120 136.596 147.152 1.00 74.35 228 VAL D C 1
ATOM 7117 O O . VAL D 1 228 ? 119.387 136.947 148.317 1.00 89.36 228 VAL D O 1
ATOM 7121 N N . GLN D 1 229 ? 118.106 135.763 146.885 1.00 71.53 229 GLN D N 1
ATOM 7122 C CA . GLN D 1 229 ? 117.260 135.257 147.955 1.00 76.87 229 GLN D CA 1
ATOM 7123 C C . GLN D 1 229 ? 118.025 134.284 148.857 1.00 95.53 229 GLN D C 1
ATOM 7124 O O . GLN D 1 229 ? 117.874 134.334 150.083 1.00 118.08 229 GLN D O 1
ATOM 7130 N N . ASN D 1 230 ? 118.858 133.410 148.260 1.00 98.49 230 ASN D N 1
ATOM 7131 C CA . ASN D 1 230 ? 119.728 132.494 148.995 1.00 96.64 230 ASN D CA 1
ATOM 7132 C C . ASN D 1 230 ? 120.779 133.235 149.826 1.00 87.80 230 ASN D C 1
ATOM 7133 O O . ASN D 1 230 ? 121.183 132.735 150.881 1.00 100.47 230 ASN D O 1
ATOM 7138 N N . GLY D 1 231 ? 121.238 134.399 149.343 1.00 79.85 231 GLY D N 1
ATOM 7139 C CA . GLY D 1 231 ? 122.192 135.203 150.084 1.00 84.90 231 GLY D CA 1
ATOM 7140 C C . GLY D 1 231 ? 123.627 134.764 149.791 1.00 94.97 231 GLY D C 1
ATOM 7141 O O . GLY D 1 231 ? 124.495 134.773 150.672 1.00 119.75 231 GLY D O 1
ATOM 7142 N N . ASP D 1 232 ? 123.889 134.426 148.522 1.00 99.38 232 ASP D N 1
ATOM 7143 C CA . ASP D 1 232 ? 125.235 134.147 148.048 1.00 113.80 232 ASP D CA 1
ATOM 7144 C C . ASP D 1 232 ? 126.111 135.405 148.145 1.00 112.21 232 ASP D C 1
ATOM 7145 O O . ASP D 1 232 ? 125.621 136.538 148.138 1.00 109.15 232 ASP D O 1
ATOM 7150 N N . ASN D 1 233 ? 127.434 135.202 148.223 1.00 109.03 233 ASN D N 1
ATOM 7151 C CA . ASN D 1 233 ? 128.393 136.298 148.197 1.00 113.78 233 ASN D CA 1
ATOM 7152 C C . ASN D 1 233 ? 128.563 136.800 146.762 1.00 100.63 233 ASN D C 1
ATOM 7153 O O . ASN D 1 233 ? 128.385 136.053 145.799 1.00 97.79 233 ASN D O 1
ATOM 7158 N N . ALA D 1 234 ? 129.035 138.048 146.622 1.00 102.67 234 ALA D N 1
ATOM 7159 C CA . ALA D 1 234 ? 129.128 138.733 145.341 1.00 108.03 234 ALA D CA 1
ATOM 7160 C C . ALA D 1 234 ? 129.988 137.973 144.321 1.00 109.42 234 ALA D C 1
ATOM 7161 O O . ALA D 1 234 ? 129.663 137.968 143.121 1.00 93.53 234 ALA D O 1
ATOM 7163 N N . LEU D 1 235 ? 131.081 137.335 144.774 1.00 113.33 235 LEU D N 1
ATOM 7164 C CA . LEU D 1 235 ? 131.978 136.615 143.874 1.00 116.92 235 LEU D CA 1
ATOM 7165 C C . LEU D 1 235 ? 131.274 135.392 143.282 1.00 101.54 235 LEU D C 1
ATOM 7166 O O . LEU D 1 235 ? 131.403 135.097 142.097 1.00 104.17 235 LEU D O 1
ATOM 7171 N N . LEU D 1 236 ? 130.503 134.690 144.117 1.00 94.97 236 LEU D N 1
ATOM 7172 C CA . LEU D 1 236 ? 129.779 133.502 143.697 1.00 88.19 236 LEU D CA 1
ATOM 7173 C C . LEU D 1 236 ? 128.613 133.890 142.791 1.00 91.43 236 LEU D C 1
ATOM 7174 O O . LEU D 1 236 ? 128.370 133.196 141.802 1.00 94.39 236 LEU D O 1
ATOM 7179 N N . VAL D 1 237 ? 127.917 135.000 143.098 1.00 90.35 237 VAL D N 1
ATOM 7180 C CA . VAL D 1 237 ? 126.862 135.523 142.239 1.00 88.46 237 VAL D CA 1
ATOM 7181 C C . VAL D 1 237 ? 127.420 135.822 140.845 1.00 79.24 237 VAL D C 1
ATOM 7182 O O . VAL D 1 237 ? 126.853 135.383 139.842 1.00 72.20 237 VAL D O 1
ATOM 7186 N N . ARG D 1 238 ? 128.532 136.558 140.785 1.00 73.03 238 ARG D N 1
ATOM 7187 C CA . ARG D 1 238 ? 129.130 136.917 139.514 1.00 90.66 238 ARG D CA 1
ATOM 7188 C C . ARG D 1 238 ? 129.496 135.660 138.710 1.00 93.31 238 ARG D C 1
ATOM 7189 O O . ARG D 1 238 ? 129.292 135.625 137.496 1.00 81.14 238 ARG D O 1
ATOM 7197 N N . LYS D 1 239 ? 130.035 134.627 139.378 1.00 89.10 239 LYS D N 1
ATOM 7198 C CA . LYS D 1 239 ? 130.478 133.418 138.702 1.00 81.03 239 LYS D CA 1
ATOM 7199 C C . LYS D 1 239 ? 129.297 132.667 138.098 1.00 70.07 239 LYS D C 1
ATOM 7200 O O . LYS D 1 239 ? 129.390 132.265 136.939 1.00 74.25 239 LYS D O 1
ATOM 7206 N N . LYS D 1 240 ? 128.182 132.496 138.834 1.00 61.57 240 LYS D N 1
ATOM 7207 C CA . LYS D 1 240 ? 126.990 131.841 138.295 1.00 58.97 240 LYS D CA 1
ATOM 7208 C C . LYS D 1 240 ? 126.439 132.588 137.074 1.00 57.19 240 LYS D C 1
ATOM 7209 O O . LYS D 1 240 ? 126.210 131.988 136.024 1.00 55.81 240 LYS D O 1
ATOM 7215 N N . LEU D 1 241 ? 126.262 133.909 137.202 1.00 55.37 241 LEU D N 1
ATOM 7216 C CA . LEU D 1 241 ? 125.630 134.683 136.143 1.00 53.81 241 LEU D CA 1
ATOM 7217 C C . LEU D 1 241 ? 126.530 134.717 134.914 1.00 45.93 241 LEU D C 1
ATOM 7218 O O . LEU D 1 241 ? 126.035 134.698 133.800 1.00 43.58 241 LEU D O 1
ATOM 7223 N N . ASN D 1 242 ? 127.845 134.762 135.107 1.00 47.47 242 ASN D N 1
ATOM 7224 C CA . ASN D 1 242 ? 128.780 134.777 133.998 1.00 59.12 242 ASN D CA 1
ATOM 7225 C C . ASN D 1 242 ? 128.614 133.557 133.090 1.00 54.39 242 ASN D C 1
ATOM 7226 O O . ASN D 1 242 ? 128.903 133.670 131.913 1.00 55.92 242 ASN D O 1
ATOM 7231 N N . THR D 1 243 ? 128.171 132.399 133.589 1.00 49.62 243 THR D N 1
ATOM 7232 C CA . THR D 1 243 ? 127.984 131.240 132.728 1.00 50.71 243 THR D CA 1
ATOM 7233 C C . THR D 1 243 ? 127.021 131.527 131.583 1.00 52.64 243 THR D C 1
ATOM 7234 O O . THR D 1 243 ? 127.120 130.873 130.549 1.00 59.01 243 THR D O 1
ATOM 7238 N N . TYR D 1 244 ? 126.119 132.510 131.741 1.00 54.32 244 TYR D N 1
ATOM 7239 C CA . TYR D 1 244 ? 125.107 132.773 130.725 1.00 59.12 244 TYR D CA 1
ATOM 7240 C C . TYR D 1 244 ? 125.644 133.683 129.616 1.00 61.60 244 TYR D C 1
ATOM 7241 O O . TYR D 1 244 ? 125.430 133.408 128.433 1.00 63.69 244 TYR D O 1
ATOM 7250 N N . ILE D 1 245 ? 126.302 134.792 129.981 1.00 62.20 245 ILE D N 1
ATOM 7251 C CA . ILE D 1 245 ? 126.826 135.732 128.999 1.00 68.25 245 ILE D CA 1
ATOM 7252 C C . ILE D 1 245 ? 127.940 135.036 128.226 1.00 85.97 245 ILE D C 1
ATOM 7253 O O . ILE D 1 245 ? 128.681 134.250 128.802 1.00 91.39 245 ILE D O 1
ATOM 7258 N N . THR D 1 246 ? 128.041 135.282 126.905 1.00 102.24 246 THR D N 1
ATOM 7259 C CA . THR D 1 246 ? 129.054 134.666 126.053 1.00 106.53 246 THR D CA 1
ATOM 7260 C C . THR D 1 246 ? 130.352 135.491 126.012 1.00 109.16 246 THR D C 1
ATOM 7261 O O . THR D 1 246 ? 130.314 136.633 125.490 1.00 113.01 246 THR D O 1
ATOM 7265 N N . MET E 1 1 ? 81.533 131.718 108.090 1.00 213.79 1 MET E N 1
ATOM 7266 C CA . MET E 1 1 ? 81.608 130.984 109.386 1.00 213.40 1 MET E CA 1
ATOM 7267 C C . MET E 1 1 ? 82.642 131.637 110.314 1.00 183.93 1 MET E C 1
ATOM 7268 O O . MET E 1 1 ? 82.297 132.047 111.421 1.00 178.09 1 MET E O 1
ATOM 7273 N N . ASP E 1 2 ? 83.897 131.788 109.853 1.00 155.04 2 ASP E N 1
ATOM 7274 C CA . ASP E 1 2 ? 84.946 132.472 110.595 1.00 135.43 2 ASP E CA 1
ATOM 7275 C C . ASP E 1 2 ? 85.740 133.407 109.667 1.00 119.51 2 ASP E C 1
ATOM 7276 O O . ASP E 1 2 ? 85.983 133.068 108.520 1.00 137.70 2 ASP E O 1
ATOM 7281 N N . ILE E 1 3 ? 86.204 134.557 110.178 1.00 95.08 3 ILE E N 1
ATOM 7282 C CA . ILE E 1 3 ? 86.640 135.671 109.346 1.00 79.54 3 ILE E CA 1
ATOM 7283 C C . ILE E 1 3 ? 87.958 135.361 108.637 1.00 75.66 3 ILE E C 1
ATOM 7284 O O . ILE E 1 3 ? 88.089 135.683 107.451 1.00 89.82 3 ILE E O 1
ATOM 7289 N N . ALA E 1 4 ? 88.948 134.753 109.308 1.00 68.37 4 ALA E N 1
ATOM 7290 C CA . ALA E 1 4 ? 90.232 134.517 108.658 1.00 66.86 4 ALA E CA 1
ATOM 7291 C C . ALA E 1 4 ? 90.093 133.466 107.545 1.00 65.99 4 ALA E C 1
ATOM 7292 O O . ALA E 1 4 ? 90.721 133.569 106.490 1.00 59.86 4 ALA E O 1
ATOM 7294 N N . THR E 1 5 ? 89.244 132.454 107.768 1.00 63.48 5 THR E N 1
ATOM 7295 C CA . THR E 1 5 ? 88.963 131.447 106.758 1.00 59.68 5 THR E CA 1
ATOM 7296 C C . THR E 1 5 ? 88.211 132.066 105.581 1.00 56.42 5 THR E C 1
ATOM 7297 O O . THR E 1 5 ? 88.490 131.752 104.429 1.00 68.88 5 THR E O 1
ATOM 7301 N N . LEU E 1 6 ? 87.258 132.951 105.843 1.00 55.84 6 LEU E N 1
ATOM 7302 C CA . LEU E 1 6 ? 86.483 133.576 104.790 1.00 65.22 6 LEU E CA 1
ATOM 7303 C C . LEU E 1 6 ? 87.371 134.438 103.887 1.00 53.56 6 LEU E C 1
ATOM 7304 O O . LEU E 1 6 ? 87.299 134.348 102.667 1.00 51.18 6 LEU E O 1
ATOM 7309 N N . ILE E 1 7 ? 88.237 135.269 104.467 1.00 49.25 7 ILE E N 1
ATOM 7310 C CA . ILE E 1 7 ? 89.160 136.078 103.686 1.00 52.16 7 ILE E CA 1
ATOM 7311 C C . ILE E 1 7 ? 90.177 135.198 102.957 1.00 57.63 7 ILE E C 1
ATOM 7312 O O . ILE E 1 7 ? 90.536 135.476 101.818 1.00 67.91 7 ILE E O 1
ATOM 7317 N N . GLY E 1 8 ? 90.621 134.104 103.576 1.00 64.90 8 GLY E N 1
ATOM 7318 C CA . GLY E 1 8 ? 91.505 133.157 102.914 1.00 65.42 8 GLY E CA 1
ATOM 7319 C C . GLY E 1 8 ? 90.885 132.509 101.670 1.00 53.80 8 GLY E C 1
ATOM 7320 O O . GLY E 1 8 ? 91.555 132.388 100.657 1.00 45.67 8 GLY E O 1
ATOM 7321 N N . LEU E 1 9 ? 89.616 132.097 101.741 1.00 51.99 9 LEU E N 1
ATOM 7322 C CA . LEU E 1 9 ? 88.926 131.514 100.603 1.00 60.20 9 LEU E CA 1
ATOM 7323 C C . LEU E 1 9 ? 88.701 132.536 99.485 1.00 63.96 9 LEU E C 1
ATOM 7324 O O . LEU E 1 9 ? 88.826 132.208 98.309 1.00 77.03 9 LEU E O 1
ATOM 7329 N N . ILE E 1 10 ? 88.390 133.780 99.837 1.00 74.54 10 ILE E N 1
ATOM 7330 C CA . ILE E 1 10 ? 88.251 134.844 98.850 1.00 84.45 10 ILE E CA 1
ATOM 7331 C C . ILE E 1 10 ? 89.592 135.100 98.146 1.00 74.94 10 ILE E C 1
ATOM 7332 O O . ILE E 1 10 ? 89.653 135.182 96.923 1.00 77.15 10 ILE E O 1
ATOM 7337 N N . ALA E 1 11 ? 90.678 135.217 98.906 1.00 64.29 11 ALA E N 1
ATOM 7338 C CA . ALA E 1 11 ? 91.991 135.474 98.345 1.00 66.62 11 ALA E CA 1
ATOM 7339 C C . ALA E 1 11 ? 92.460 134.310 97.478 1.00 65.84 11 ALA E C 1
ATOM 7340 O O . ALA E 1 11 ? 93.103 134.526 96.453 1.00 70.28 11 ALA E O 1
ATOM 7342 N N . GLY E 1 12 ? 92.170 133.071 97.893 1.00 68.57 12 GLY E N 1
ATOM 7343 C CA . GLY E 1 12 ? 92.582 131.883 97.160 1.00 73.36 12 GLY E CA 1
ATOM 7344 C C . GLY E 1 12 ? 91.878 131.766 95.816 1.00 68.14 12 GLY E C 1
ATOM 7345 O O . GLY E 1 12 ? 92.531 131.531 94.798 1.00 74.32 12 GLY E O 1
ATOM 7346 N N . ALA E 1 13 ? 90.558 131.959 95.819 1.00 62.35 13 ALA E N 1
ATOM 7347 C CA . ALA E 1 13 ? 89.779 131.944 94.599 1.00 63.87 13 ALA E CA 1
ATOM 7348 C C . ALA E 1 13 ? 90.229 133.038 93.632 1.00 58.14 13 ALA E C 1
ATOM 7349 O O . ALA E 1 13 ? 90.419 132.759 92.451 1.00 60.82 13 ALA E O 1
ATOM 7351 N N . VAL E 1 14 ? 90.406 134.271 94.117 1.00 62.12 14 VAL E N 1
ATOM 7352 C CA . VAL E 1 14 ? 90.854 135.376 93.278 1.00 76.23 14 VAL E CA 1
ATOM 7353 C C . VAL E 1 14 ? 92.250 135.122 92.700 1.00 71.45 14 VAL E C 1
ATOM 7354 O O . VAL E 1 14 ? 92.501 135.449 91.543 1.00 76.28 14 VAL E O 1
ATOM 7358 N N . ALA E 1 15 ? 93.160 134.540 93.488 1.00 75.16 15 ALA E N 1
ATOM 7359 C CA . ALA E 1 15 ? 94.520 134.319 93.042 1.00 76.64 15 ALA E CA 1
ATOM 7360 C C . ALA E 1 15 ? 94.558 133.304 91.902 1.00 72.89 15 ALA E C 1
ATOM 7361 O O . ALA E 1 15 ? 95.155 133.538 90.853 1.00 68.38 15 ALA E O 1
ATOM 7363 N N . ILE E 1 16 ? 93.946 132.135 92.128 1.00 71.62 16 ILE E N 1
ATOM 7364 C CA . ILE E 1 16 ? 94.066 131.021 91.198 1.00 75.10 16 ILE E CA 1
ATOM 7365 C C . ILE E 1 16 ? 93.220 131.274 89.949 1.00 74.75 16 ILE E C 1
ATOM 7366 O O . ILE E 1 16 ? 93.725 131.172 88.832 1.00 63.84 16 ILE E O 1
ATOM 7371 N N . ILE E 1 17 ? 91.949 131.656 90.118 1.00 81.29 17 ILE E N 1
ATOM 7372 C CA . ILE E 1 17 ? 91.076 131.868 88.969 1.00 80.65 17 ILE E CA 1
ATOM 7373 C C . ILE E 1 17 ? 91.489 133.147 88.234 1.00 62.05 17 ILE E C 1
ATOM 7374 O O . ILE E 1 17 ? 91.550 133.179 87.023 1.00 58.86 17 ILE E O 1
ATOM 7379 N N . GLY E 1 18 ? 91.779 134.215 88.958 1.00 64.67 18 GLY E N 1
ATOM 7380 C CA . GLY E 1 18 ? 92.227 135.453 88.358 1.00 72.91 18 GLY E CA 1
ATOM 7381 C C . GLY E 1 18 ? 93.533 135.305 87.591 1.00 74.91 18 GLY E C 1
ATOM 7382 O O . GLY E 1 18 ? 93.700 135.926 86.547 1.00 85.57 18 GLY E O 1
ATOM 7383 N N . GLY E 1 19 ? 94.470 134.515 88.105 1.00 77.96 19 GLY E N 1
ATOM 7384 C CA . GLY E 1 19 ? 95.700 134.227 87.384 1.00 90.96 19 GLY E CA 1
ATOM 7385 C C . GLY E 1 19 ? 95.460 133.518 86.052 1.00 83.61 19 GLY E C 1
ATOM 7386 O O . GLY E 1 19 ? 96.082 133.854 85.060 1.00 72.99 19 GLY E O 1
ATOM 7387 N N . PHE E 1 20 ? 94.555 132.539 86.042 1.00 88.29 20 PHE E N 1
ATOM 7388 C CA . PHE E 1 20 ? 94.220 131.785 84.844 1.00 92.27 20 PHE E CA 1
ATOM 7389 C C . PHE E 1 20 ? 93.526 132.654 83.790 1.00 86.70 20 PHE E C 1
ATOM 7390 O O . PHE E 1 20 ? 93.824 132.561 82.604 1.00 107.71 20 PHE E O 1
ATOM 7398 N N . LEU E 1 21 ? 92.571 133.485 84.215 1.00 83.40 21 LEU E N 1
ATOM 7399 C CA . LEU E 1 21 ? 91.805 134.334 83.318 1.00 76.41 21 LEU E CA 1
ATOM 7400 C C . LEU E 1 21 ? 92.617 135.519 82.807 1.00 77.31 21 LEU E C 1
ATOM 7401 O O . LEU E 1 21 ? 92.355 135.976 81.697 1.00 90.72 21 LEU E O 1
ATOM 7406 N N . TRP E 1 22 ? 93.620 135.985 83.550 1.00 75.03 22 TRP E N 1
ATOM 7407 C CA . TRP E 1 22 ? 94.453 137.089 83.098 1.00 87.24 22 TRP E CA 1
ATOM 7408 C C . TRP E 1 22 ? 95.308 136.684 81.893 1.00 102.11 22 TRP E C 1
ATOM 7409 O O . TRP E 1 22 ? 95.450 137.462 80.949 1.00 126.79 22 TRP E O 1
ATOM 7420 N N . GLU E 1 23 ? 95.825 135.443 81.871 1.00 113.87 23 GLU E N 1
ATOM 7421 C CA . GLU E 1 23 ? 96.592 134.918 80.735 1.00 127.64 23 GLU E CA 1
ATOM 7422 C C . GLU E 1 23 ? 95.695 134.119 79.765 1.00 135.05 23 GLU E C 1
ATOM 7423 O O . GLU E 1 23 ? 96.171 133.251 79.030 1.00 158.45 23 GLU E O 1
ATOM 7429 N N . GLY E 1 24 ? 94.385 134.421 79.732 1.00 126.37 24 GLY E N 1
ATOM 7430 C CA . GLY E 1 24 ? 93.508 134.087 78.614 1.00 120.13 24 GLY E CA 1
ATOM 7431 C C . GLY E 1 24 ? 92.830 132.715 78.688 1.00 118.10 24 GLY E C 1
ATOM 7432 O O . GLY E 1 24 ? 92.391 132.191 77.661 1.00 140.96 24 GLY E O 1
ATOM 7433 N N . GLY E 1 25 ? 92.739 132.140 79.890 1.00 110.55 25 GLY E N 1
ATOM 7434 C CA . GLY E 1 25 ? 92.065 130.862 80.083 1.00 110.49 25 GLY E CA 1
ATOM 7435 C C . GLY E 1 25 ? 90.538 130.945 79.948 1.00 105.01 25 GLY E C 1
ATOM 7436 O O . GLY E 1 25 ? 89.978 132.024 79.774 1.00 99.39 25 GLY E O 1
ATOM 7437 N N . GLN E 1 26 ? 89.879 129.779 80.032 1.00 100.48 26 GLN E N 1
ATOM 7438 C CA . GLN E 1 26 ? 88.439 129.702 80.253 1.00 107.66 26 GLN E CA 1
ATOM 7439 C C . GLN E 1 26 ? 88.129 128.742 81.403 1.00 106.35 26 GLN E C 1
ATOM 7440 O O . GLN E 1 26 ? 88.751 127.693 81.474 1.00 102.89 26 GLN E O 1
ATOM 7446 N N . ILE E 1 27 ? 87.188 129.100 82.297 1.00 116.61 27 ILE E N 1
ATOM 7447 C CA . ILE E 1 27 ? 87.052 128.389 83.569 1.00 133.78 27 ILE E CA 1
ATOM 7448 C C . ILE E 1 27 ? 86.585 126.945 83.342 1.00 152.05 27 ILE E C 1
ATOM 7449 O O . ILE E 1 27 ? 86.968 126.031 84.086 1.00 183.24 27 ILE E O 1
ATOM 7454 N N . THR E 1 28 ? 85.813 126.715 82.270 1.00 138.85 28 THR E N 1
ATOM 7455 C CA . THR E 1 28 ? 85.385 125.373 81.883 1.00 130.64 28 THR E CA 1
ATOM 7456 C C . THR E 1 28 ? 86.566 124.479 81.491 1.00 115.91 28 THR E C 1
ATOM 7457 O O . THR E 1 28 ? 86.487 123.266 81.637 1.00 127.38 28 THR E O 1
ATOM 7461 N N . GLY E 1 29 ? 87.683 125.073 81.055 1.00 94.90 29 GLY E N 1
ATOM 7462 C CA . GLY E 1 29 ? 88.907 124.343 80.738 1.00 101.64 29 GLY E CA 1
ATOM 7463 C C . GLY E 1 29 ? 89.572 123.656 81.936 1.00 102.50 29 GLY E C 1
ATOM 7464 O O . GLY E 1 29 ? 90.230 122.640 81.731 1.00 118.48 29 GLY E O 1
ATOM 7465 N N . LEU E 1 30 ? 89.353 124.150 83.166 1.00 82.22 30 LEU E N 1
ATOM 7466 C CA . LEU E 1 30 ? 89.904 123.517 84.358 1.00 71.93 30 LEU E CA 1
ATOM 7467 C C . LEU E 1 30 ? 89.085 122.305 84.795 1.00 75.85 30 LEU E C 1
ATOM 7468 O O . LEU E 1 30 ? 89.634 121.448 85.476 1.00 86.06 30 LEU E O 1
ATOM 7473 N N . PHE E 1 31 ? 87.797 122.215 84.430 1.00 81.45 31 PHE E N 1
ATOM 7474 C CA . PHE E 1 31 ? 86.971 121.090 84.847 1.00 91.45 31 PHE E CA 1
ATOM 7475 C C . PHE E 1 31 ? 87.192 119.864 83.962 1.00 83.47 31 PHE E C 1
ATOM 7476 O O . PHE E 1 31 ? 87.102 119.957 82.741 1.00 80.69 31 PHE E O 1
ATOM 7484 N N . GLN E 1 32 ? 87.469 118.700 84.578 1.00 83.88 32 GLN E N 1
ATOM 7485 C CA . GLN E 1 32 ? 87.457 117.442 83.836 1.00 94.10 32 GLN E CA 1
ATOM 7486 C C . GLN E 1 32 ? 86.870 116.320 84.690 1.00 96.40 32 GLN E C 1
ATOM 7487 O O . GLN E 1 32 ? 87.296 116.140 85.819 1.00 101.47 32 GLN E O 1
ATOM 7493 N N . GLY E 1 33 ? 85.939 115.536 84.123 1.00 94.88 33 GLY E N 1
ATOM 7494 C CA . GLY E 1 33 ? 85.184 114.549 84.874 1.00 95.86 33 GLY E CA 1
ATOM 7495 C C . GLY E 1 33 ? 86.039 113.436 85.479 1.00 76.76 33 GLY E C 1
ATOM 7496 O O . GLY E 1 33 ? 85.933 113.130 86.664 1.00 72.36 33 GLY E O 1
ATOM 7497 N N . THR E 1 34 ? 86.867 112.797 84.660 1.00 71.21 34 THR E N 1
ATOM 7498 C CA . THR E 1 34 ? 87.633 111.649 85.118 1.00 75.41 34 THR E CA 1
ATOM 7499 C C . THR E 1 34 ? 88.689 112.059 86.132 1.00 66.88 34 THR E C 1
ATOM 7500 O O . THR E 1 34 ? 88.946 111.327 87.073 1.00 61.62 34 THR E O 1
ATOM 7504 N N . ALA E 1 35 ? 89.292 113.234 85.966 1.00 74.53 35 ALA E N 1
ATOM 7505 C CA . ALA E 1 35 ? 90.264 113.764 86.919 1.00 73.96 35 ALA E CA 1
ATOM 7506 C C . ALA E 1 35 ? 89.626 114.032 88.282 1.00 61.35 35 ALA E C 1
ATOM 7507 O O . ALA E 1 35 ? 90.205 113.709 89.314 1.00 53.55 35 ALA E O 1
ATOM 7509 N N . ALA E 1 36 ? 88.416 114.601 88.285 1.00 59.51 36 ALA E N 1
ATOM 7510 C CA . ALA E 1 36 ? 87.662 114.831 89.501 1.00 61.36 36 ALA E CA 1
ATOM 7511 C C . ALA E 1 36 ? 87.349 113.514 90.194 1.00 61.64 36 ALA E C 1
ATOM 7512 O O . ALA E 1 36 ? 87.495 113.412 91.404 1.00 58.46 36 ALA E O 1
ATOM 7514 N N . LEU E 1 37 ? 86.920 112.508 89.436 1.00 65.74 37 LEU E N 1
ATOM 7515 C CA . LEU E 1 37 ? 86.545 111.233 90.015 1.00 68.18 37 LEU E CA 1
ATOM 7516 C C . LEU E 1 37 ? 87.746 110.494 90.602 1.00 54.02 37 LEU E C 1
ATOM 7517 O O . LEU E 1 37 ? 87.629 109.898 91.674 1.00 56.58 37 LEU E O 1
ATOM 7522 N N . ILE E 1 38 ? 88.923 110.576 89.982 1.00 46.95 38 ILE E N 1
ATOM 7523 C CA . ILE E 1 38 ? 90.103 109.915 90.513 1.00 49.57 38 ILE E CA 1
ATOM 7524 C C . ILE E 1 38 ? 90.576 110.615 91.788 1.00 53.87 38 ILE E C 1
ATOM 7525 O O . ILE E 1 38 ? 90.830 109.950 92.783 1.00 50.22 38 ILE E O 1
ATOM 7530 N N . VAL E 1 39 ? 90.668 111.952 91.800 1.00 57.85 39 VAL E N 1
ATOM 7531 C CA . VAL E 1 39 ? 91.269 112.635 92.936 1.00 53.47 39 VAL E CA 1
ATOM 7532 C C . VAL E 1 39 ? 90.292 112.728 94.095 1.00 56.13 39 VAL E C 1
ATOM 7533 O O . VAL E 1 39 ? 90.632 112.373 95.219 1.00 54.44 39 VAL E O 1
ATOM 7537 N N . PHE E 1 40 ? 89.071 113.192 93.842 1.00 59.55 40 PHE E N 1
ATOM 7538 C CA . PHE E 1 40 ? 88.121 113.376 94.925 1.00 68.49 40 PHE E CA 1
ATOM 7539 C C . PHE E 1 40 ? 87.518 112.025 95.310 1.00 75.05 40 PHE E C 1
ATOM 7540 O O . PHE E 1 40 ? 87.450 111.680 96.496 1.00 83.37 40 PHE E O 1
ATOM 7548 N N . GLY E 1 41 ? 87.112 111.236 94.314 1.00 68.69 41 GLY E N 1
ATOM 7549 C CA . GLY E 1 41 ? 86.539 109.932 94.598 1.00 71.64 41 GLY E CA 1
ATOM 7550 C C . GLY E 1 41 ? 87.549 109.014 95.279 1.00 67.30 41 GLY E C 1
ATOM 7551 O O . GLY E 1 41 ? 87.208 108.272 96.192 1.00 70.39 41 GLY E O 1
ATOM 7552 N N . GLY E 1 42 ? 88.797 109.048 94.828 1.00 65.50 42 GLY E N 1
ATOM 7553 C CA . GLY E 1 42 ? 89.847 108.255 95.425 1.00 70.49 42 GLY E CA 1
ATOM 7554 C C . GLY E 1 42 ? 90.199 108.701 96.838 1.00 71.20 42 GLY E C 1
ATOM 7555 O O . GLY E 1 42 ? 90.460 107.855 97.683 1.00 73.28 42 GLY E O 1
ATOM 7556 N N . THR E 1 43 ? 90.201 110.004 97.127 1.00 72.74 43 THR E N 1
ATOM 7557 C CA . THR E 1 43 ? 90.462 110.485 98.477 1.00 71.78 43 THR E CA 1
ATOM 7558 C C . THR E 1 43 ? 89.367 110.021 99.429 1.00 68.39 43 THR E C 1
ATOM 7559 O O . THR E 1 43 ? 89.678 109.545 100.528 1.00 77.70 43 THR E O 1
ATOM 7563 N N . ILE E 1 44 ? 88.101 110.148 99.012 1.00 64.40 44 ILE E N 1
ATOM 7564 C CA . ILE E 1 44 ? 86.974 109.736 99.830 1.00 75.36 44 ILE E CA 1
ATOM 7565 C C . ILE E 1 44 ? 87.048 108.230 100.116 1.00 75.65 44 ILE E C 1
ATOM 7566 O O . ILE E 1 44 ? 86.857 107.781 101.264 1.00 79.29 44 ILE E O 1
ATOM 7571 N N . ALA E 1 45 ? 87.368 107.441 99.089 1.00 67.96 45 ALA E N 1
ATOM 7572 C CA . ALA E 1 45 ? 87.500 106.009 99.247 1.00 71.17 45 ALA E CA 1
ATOM 7573 C C . ALA E 1 45 ? 88.625 105.662 100.215 1.00 62.97 45 ALA E C 1
ATOM 7574 O O . ALA E 1 45 ? 88.454 104.833 101.085 1.00 67.95 45 ALA E O 1
ATOM 7576 N N . ALA E 1 46 ? 89.781 106.290 100.094 1.00 62.84 46 ALA E N 1
ATOM 7577 C CA . ALA E 1 46 ? 90.917 105.995 100.947 1.00 79.12 46 ALA E CA 1
ATOM 7578 C C . ALA E 1 46 ? 90.638 106.318 102.417 1.00 65.34 46 ALA E C 1
ATOM 7579 O O . ALA E 1 46 ? 91.077 105.577 103.299 1.00 59.60 46 ALA E O 1
ATOM 7581 N N . VAL E 1 47 ? 89.923 107.409 102.702 1.00 63.53 47 VAL E N 1
ATOM 7582 C CA . VAL E 1 47 ? 89.538 107.740 104.066 1.00 69.30 47 VAL E CA 1
ATOM 7583 C C . VAL E 1 47 ? 88.555 106.705 104.623 1.00 77.91 47 VAL E C 1
ATOM 7584 O O . VAL E 1 47 ? 88.755 106.213 105.743 1.00 89.78 47 VAL E O 1
ATOM 7588 N N . LEU E 1 48 ? 87.532 106.331 103.842 1.00 75.73 48 LEU E N 1
ATOM 7589 C CA . LEU E 1 48 ? 86.541 105.379 104.309 1.00 73.57 48 LEU E CA 1
ATOM 7590 C C . LEU E 1 48 ? 87.137 103.996 104.568 1.00 71.56 48 LEU E C 1
ATOM 7591 O O . LEU E 1 48 ? 86.678 103.295 105.459 1.00 70.60 48 LEU E O 1
ATOM 7596 N N . ILE E 1 49 ? 88.113 103.558 103.769 1.00 72.51 49 ILE E N 1
ATOM 7597 C CA . ILE E 1 49 ? 88.792 102.298 104.010 1.00 73.08 49 ILE E CA 1
ATOM 7598 C C . ILE E 1 49 ? 89.638 102.388 105.281 1.00 69.54 49 ILE E C 1
ATOM 7599 O O . ILE E 1 49 ? 89.694 101.424 106.046 1.00 76.34 49 ILE E O 1
ATOM 7604 N N . SER E 1 50 ? 90.350 103.513 105.467 1.00 74.19 50 SER E N 1
ATOM 7605 C CA . SER E 1 50 ? 91.413 103.566 106.468 1.00 85.62 50 SER E CA 1
ATOM 7606 C C . SER E 1 50 ? 90.895 103.782 107.892 1.00 91.33 50 SER E C 1
ATOM 7607 O O . SER E 1 50 ? 91.569 103.347 108.840 1.00 108.47 50 SER E O 1
ATOM 7610 N N . TYR E 1 51 ? 89.720 104.401 108.079 1.00 95.75 51 TYR E N 1
ATOM 7611 C CA . TYR E 1 51 ? 89.211 104.706 109.422 1.00 93.66 51 TYR E CA 1
ATOM 7612 C C . TYR E 1 51 ? 87.862 104.049 109.723 1.00 90.42 51 TYR E C 1
ATOM 7613 O O . TYR E 1 51 ? 86.994 103.953 108.868 1.00 96.38 51 TYR E O 1
ATOM 7622 N N . PRO E 1 52 ? 87.672 103.545 110.958 1.00 99.05 52 PRO E N 1
ATOM 7623 C CA . PRO E 1 52 ? 86.390 102.994 111.393 1.00 101.35 52 PRO E CA 1
ATOM 7624 C C . PRO E 1 52 ? 85.265 104.019 111.327 1.00 94.86 52 PRO E C 1
ATOM 7625 O O . PRO E 1 52 ? 85.510 105.207 111.428 1.00 101.32 52 PRO E O 1
ATOM 7629 N N . MET E 1 53 ? 84.016 103.560 111.242 1.00 96.94 53 MET E N 1
ATOM 7630 C CA . MET E 1 53 ? 82.945 104.449 110.821 1.00 106.74 53 MET E CA 1
ATOM 7631 C C . MET E 1 53 ? 82.634 105.516 111.877 1.00 110.67 53 MET E C 1
ATOM 7632 O O . MET E 1 53 ? 82.265 106.642 111.541 1.00 133.30 53 MET E O 1
ATOM 7637 N N . HIS E 1 54 ? 82.795 105.216 113.165 1.00 108.58 54 HIS E N 1
ATOM 7638 C CA . HIS E 1 54 ? 82.543 106.213 114.206 1.00 119.89 54 HIS E CA 1
ATOM 7639 C C . HIS E 1 54 ? 83.460 107.444 114.095 1.00 108.99 54 HIS E C 1
ATOM 7640 O O . HIS E 1 54 ? 83.032 108.571 114.379 1.00 125.54 54 HIS E O 1
ATOM 7647 N N . ARG E 1 55 ? 84.706 107.262 113.636 1.00 82.86 55 ARG E N 1
ATOM 7648 C CA . ARG E 1 55 ? 85.615 108.371 113.389 1.00 68.07 55 ARG E CA 1
ATOM 7649 C C . ARG E 1 55 ? 85.075 109.319 112.322 1.00 61.69 55 ARG E C 1
ATOM 7650 O O . ARG E 1 55 ? 85.171 110.540 112.475 1.00 66.96 55 ARG E O 1
ATOM 7658 N N . ILE E 1 56 ? 84.438 108.788 111.290 1.00 54.90 56 ILE E N 1
ATOM 7659 C CA . ILE E 1 56 ? 83.901 109.625 110.231 1.00 55.70 56 ILE E CA 1
ATOM 7660 C C . ILE E 1 56 ? 82.768 110.530 110.755 1.00 65.94 56 ILE E C 1
ATOM 7661 O O . ILE E 1 56 ? 82.649 111.721 110.404 1.00 97.76 56 ILE E O 1
ATOM 7666 N N . ARG E 1 57 ? 81.969 110.034 111.695 1.00 73.60 57 ARG E N 1
ATOM 7667 C CA . ARG E 1 57 ? 81.001 110.875 112.378 1.00 99.00 57 ARG E CA 1
ATOM 7668 C C . ARG E 1 57 ? 81.648 112.009 113.198 1.00 95.54 57 ARG E C 1
ATOM 7669 O O . ARG E 1 57 ? 81.063 113.087 113.397 1.00 92.36 57 ARG E O 1
ATOM 7677 N N . THR E 1 58 ? 82.887 111.843 113.670 1.00 91.31 58 THR E N 1
ATOM 7678 C CA . THR E 1 58 ? 83.609 112.957 114.271 1.00 104.32 58 THR E CA 1
ATOM 7679 C C . THR E 1 58 ? 83.976 114.052 113.264 1.00 96.38 58 THR E C 1
ATOM 7680 O O . THR E 1 58 ? 84.169 115.186 113.718 1.00 113.03 58 THR E O 1
ATOM 7684 N N . LEU E 1 59 ? 84.055 113.773 111.948 1.00 87.14 59 LEU E N 1
ATOM 7685 C CA . LEU E 1 59 ? 84.402 114.830 110.987 1.00 88.46 59 LEU E CA 1
ATOM 7686 C C . LEU E 1 59 ? 83.502 116.069 111.123 1.00 86.39 59 LEU E C 1
ATOM 7687 O O . LEU E 1 59 ? 84.007 117.206 111.142 1.00 99.85 59 LEU E O 1
ATOM 7692 N N . PRO E 1 60 ? 82.154 115.945 111.197 1.00 95.29 60 PRO E N 1
ATOM 7693 C CA . PRO E 1 60 ? 81.314 117.088 111.546 1.00 95.32 60 PRO E CA 1
ATOM 7694 C C . PRO E 1 60 ? 81.763 117.866 112.770 1.00 93.59 60 PRO E C 1
ATOM 7695 O O . PRO E 1 60 ? 81.756 119.097 112.756 1.00 96.03 60 PRO E O 1
ATOM 7699 N N . ALA E 1 61 ? 82.107 117.161 113.857 1.00 91.90 61 ALA E N 1
ATOM 7700 C CA . ALA E 1 61 ? 82.539 117.853 115.069 1.00 84.50 61 ALA E CA 1
ATOM 7701 C C . ALA E 1 61 ? 83.871 118.581 114.869 1.00 70.39 61 ALA E C 1
ATOM 7702 O O . ALA E 1 61 ? 84.095 119.647 115.448 1.00 76.43 61 ALA E O 1
ATOM 7704 N N . GLY E 1 62 ? 84.744 118.025 114.035 1.00 67.61 62 GLY E N 1
ATOM 7705 C CA . GLY E 1 62 ? 86.040 118.620 113.746 1.00 63.70 62 GLY E CA 1
ATOM 7706 C C . GLY E 1 62 ? 85.948 119.994 113.096 1.00 52.84 62 GLY E C 1
ATOM 7707 O O . GLY E 1 62 ? 86.637 120.936 113.488 1.00 49.40 62 GLY E O 1
ATOM 7708 N N . ILE E 1 63 ? 85.073 120.104 112.095 1.00 46.76 63 ILE E N 1
ATOM 7709 C CA . ILE E 1 63 ? 84.827 121.380 111.452 1.00 50.02 63 ILE E CA 1
ATOM 7710 C C . ILE E 1 63 ? 84.207 122.377 112.428 1.00 59.29 63 ILE E C 1
ATOM 7711 O O . ILE E 1 63 ? 84.543 123.557 112.398 1.00 59.58 63 ILE E O 1
ATOM 7716 N N . LYS E 1 64 ? 83.343 121.909 113.336 1.00 81.15 64 LYS E N 1
ATOM 7717 C CA . LYS E 1 64 ? 82.699 122.759 114.323 1.00 95.65 64 LYS E CA 1
ATOM 7718 C C . LYS E 1 64 ? 83.735 123.389 115.252 1.00 73.25 64 LYS E C 1
ATOM 7719 O O . LYS E 1 64 ? 83.534 124.506 115.689 1.00 58.63 64 LYS E O 1
ATOM 7725 N N . LEU E 1 65 ? 84.783 122.656 115.644 1.00 69.06 65 LEU E N 1
ATOM 7726 C CA . LEU E 1 65 ? 85.875 123.211 116.433 1.00 66.43 65 LEU E CA 1
ATOM 7727 C C . LEU E 1 65 ? 86.698 124.199 115.600 1.00 64.10 65 LEU E C 1
ATOM 7728 O O . LEU E 1 65 ? 87.051 125.269 116.089 1.00 68.20 65 LEU E O 1
ATOM 7733 N N . ALA E 1 66 ? 87.020 123.839 114.355 1.00 61.22 66 ALA E N 1
ATOM 7734 C CA . ALA E 1 66 ? 87.947 124.604 113.543 1.00 62.62 66 ALA E CA 1
ATOM 7735 C C . ALA E 1 66 ? 87.455 126.028 113.292 1.00 67.65 66 ALA E C 1
ATOM 7736 O O . ALA E 1 66 ? 88.266 126.967 113.297 1.00 80.45 66 ALA E O 1
ATOM 7738 N N . PHE E 1 67 ? 86.137 126.191 113.094 1.00 70.77 67 PHE E N 1
ATOM 7739 C CA . PHE E 1 67 ? 85.557 127.487 112.751 1.00 81.82 67 PHE E CA 1
ATOM 7740 C C . PHE E 1 67 ? 84.676 128.038 113.885 1.00 92.74 67 PHE E C 1
ATOM 7741 O O . PHE E 1 67 ? 83.727 128.798 113.665 1.00 86.24 67 PHE E O 1
ATOM 7749 N N . LYS E 1 68 ? 85.021 127.702 115.133 1.00 118.51 68 LYS E N 1
ATOM 7750 C CA . LYS E 1 68 ? 84.404 128.282 116.318 1.00 141.82 68 LYS E CA 1
ATOM 7751 C C . LYS E 1 68 ? 84.896 129.715 116.508 1.00 129.69 68 LYS E C 1
ATOM 7752 O O . LYS E 1 68 ? 86.104 129.948 116.537 1.00 139.68 68 LYS E O 1
ATOM 7758 N N . PRO E 1 69 ? 84.006 130.729 116.639 1.00 126.74 69 PRO E N 1
ATOM 7759 C CA . PRO E 1 69 ? 84.431 132.103 116.881 1.00 140.31 69 PRO E CA 1
ATOM 7760 C C . PRO E 1 69 ? 85.185 132.266 118.192 1.00 165.53 69 PRO E C 1
ATOM 7761 O O . PRO E 1 69 ? 85.033 131.474 119.110 1.00 165.19 69 PRO E O 1
ATOM 7765 N N . ASN E 1 70 ? 85.945 133.360 118.312 1.00 184.72 70 ASN E N 1
ATOM 7766 C CA . ASN E 1 70 ? 86.792 133.632 119.468 1.00 197.05 70 ASN E CA 1
ATOM 7767 C C . ASN E 1 70 ? 85.969 133.893 120.735 1.00 197.81 70 ASN E C 1
ATOM 7768 O O . ASN E 1 70 ? 85.082 134.740 120.719 1.00 194.84 70 ASN E O 1
ATOM 7773 N N . ARG E 1 71 ? 86.261 133.153 121.827 1.00 199.24 71 ARG E N 1
ATOM 7774 C CA . ARG E 1 71 ? 85.530 133.269 123.085 1.00 197.09 71 ARG E CA 1
ATOM 7775 C C . ARG E 1 71 ? 86.379 133.913 124.191 1.00 188.64 71 ARG E C 1
ATOM 7776 O O . ARG E 1 71 ? 87.478 133.464 124.512 1.00 175.23 71 ARG E O 1
ATOM 7784 N N . SER E 1 72 ? 85.821 134.975 124.790 1.00 202.11 72 SER E N 1
ATOM 7785 C CA . SER E 1 72 ? 86.517 135.864 125.713 1.00 220.86 72 SER E CA 1
ATOM 7786 C C . SER E 1 72 ? 86.453 135.372 127.163 1.00 217.14 72 SER E C 1
ATOM 7787 O O . SER E 1 72 ? 87.002 136.006 128.070 1.00 208.59 72 SER E O 1
ATOM 7790 N N . GLU E 1 73 ? 85.871 134.191 127.391 1.00 200.49 73 GLU E N 1
ATOM 7791 C CA . GLU E 1 73 ? 85.400 133.774 128.702 1.00 181.53 73 GLU E CA 1
ATOM 7792 C C . GLU E 1 73 ? 86.552 133.498 129.661 1.00 157.58 73 GLU E C 1
ATOM 7793 O O . GLU E 1 73 ? 86.348 133.502 130.863 1.00 158.80 73 GLU E O 1
ATOM 7799 N N . VAL E 1 74 ? 87.768 133.291 129.148 1.00 136.74 74 VAL E N 1
ATOM 7800 C CA . VAL E 1 74 ? 88.918 133.037 129.994 1.00 123.84 74 VAL E CA 1
ATOM 7801 C C . VAL E 1 74 ? 89.120 134.195 130.972 1.00 114.97 74 VAL E C 1
ATOM 7802 O O . VAL E 1 74 ? 89.530 133.963 132.108 1.00 108.36 74 VAL E O 1
ATOM 7806 N N . ASN E 1 75 ? 88.870 135.438 130.544 1.00 124.52 75 ASN E N 1
ATOM 7807 C CA . ASN E 1 75 ? 89.002 136.580 131.436 1.00 135.32 75 ASN E CA 1
ATOM 7808 C C . ASN E 1 75 ? 88.021 136.428 132.604 1.00 129.87 75 ASN E C 1
ATOM 7809 O O . ASN E 1 75 ? 88.344 136.752 133.751 1.00 134.67 75 ASN E O 1
ATOM 7814 N N . GLU E 1 76 ? 86.786 136.010 132.301 1.00 124.81 76 GLU E N 1
ATOM 7815 C CA . GLU E 1 76 ? 85.767 135.919 133.321 1.00 129.44 76 GLU E CA 1
ATOM 7816 C C . GLU E 1 76 ? 86.129 134.827 134.327 1.00 116.06 76 GLU E C 1
ATOM 7817 O O . GLU E 1 76 ? 85.986 134.999 135.531 1.00 134.57 76 GLU E O 1
ATOM 7823 N N . TRP E 1 77 ? 86.616 133.687 133.841 1.00 102.49 77 TRP E N 1
ATOM 7824 C CA . TRP E 1 77 ? 87.004 132.574 134.694 1.00 107.26 77 TRP E CA 1
ATOM 7825 C C . TRP E 1 77 ? 88.211 132.906 135.567 1.00 104.94 77 TRP E C 1
ATOM 7826 O O . TRP E 1 77 ? 88.311 132.431 136.683 1.00 98.42 77 TRP E O 1
ATOM 7837 N N . LEU E 1 78 ? 89.133 133.736 135.083 1.00 105.70 78 LEU E N 1
ATOM 7838 C CA . LEU E 1 78 ? 90.203 134.243 135.929 1.00 99.81 78 LEU E CA 1
ATOM 7839 C C . LEU E 1 78 ? 89.631 135.014 137.122 1.00 92.09 78 LEU E C 1
ATOM 7840 O O . LEU E 1 78 ? 90.067 134.819 138.255 1.00 86.15 78 LEU E O 1
ATOM 7845 N N . GLU E 1 79 ? 88.678 135.923 136.889 1.00 98.95 79 GLU E N 1
ATOM 7846 C CA . GLU E 1 79 ? 88.064 136.693 137.950 1.00 115.58 79 GLU E CA 1
ATOM 7847 C C . GLU E 1 79 ? 87.340 135.773 138.934 1.00 110.13 79 GLU E C 1
ATOM 7848 O O . GLU E 1 79 ? 87.395 135.968 140.143 1.00 109.83 79 GLU E O 1
ATOM 7854 N N . ASP E 1 80 ? 86.605 134.788 138.413 1.00 107.36 80 ASP E N 1
ATOM 7855 C CA . ASP E 1 80 ? 85.906 133.827 139.244 1.00 105.76 80 ASP E CA 1
ATOM 7856 C C . ASP E 1 80 ? 86.891 133.101 140.164 1.00 80.92 80 ASP E C 1
ATOM 7857 O O . ASP E 1 80 ? 86.620 132.962 141.353 1.00 70.70 80 ASP E O 1
ATOM 7862 N N . ILE E 1 81 ? 87.991 132.568 139.620 1.00 68.11 81 ILE E N 1
ATOM 7863 C CA . ILE E 1 81 ? 88.920 131.772 140.409 1.00 73.22 81 ILE E CA 1
ATOM 7864 C C . ILE E 1 81 ? 89.588 132.643 141.470 1.00 89.18 81 ILE E C 1
ATOM 7865 O O . ILE E 1 81 ? 89.778 132.198 142.598 1.00 106.15 81 ILE E O 1
ATOM 7870 N N . VAL E 1 82 ? 89.937 133.888 141.144 1.00 97.75 82 VAL E N 1
ATOM 7871 C CA . VAL E 1 82 ? 90.502 134.799 142.129 1.00 100.92 82 VAL E CA 1
ATOM 7872 C C . VAL E 1 82 ? 89.490 135.055 143.248 1.00 106.58 82 VAL E C 1
ATOM 7873 O O . VAL E 1 82 ? 89.848 135.013 144.421 1.00 109.85 82 VAL E O 1
ATOM 7877 N N . GLU E 1 83 ? 88.219 135.306 142.909 1.00 128.32 83 GLU E N 1
ATOM 7878 C CA . GLU E 1 83 ? 87.189 135.550 143.910 1.00 141.96 83 GLU E CA 1
ATOM 7879 C C . GLU E 1 83 ? 87.021 134.334 144.828 1.00 131.63 83 GLU E C 1
ATOM 7880 O O . GLU E 1 83 ? 86.940 134.469 146.049 1.00 142.97 83 GLU E O 1
ATOM 7886 N N . MET E 1 84 ? 86.977 133.133 144.241 1.00 121.19 84 MET E N 1
ATOM 7887 C CA . MET E 1 84 ? 86.882 131.895 144.990 1.00 115.74 84 MET E CA 1
ATOM 7888 C C . MET E 1 84 ? 88.087 131.725 145.919 1.00 113.40 84 MET E C 1
ATOM 7889 O O . MET E 1 84 ? 87.932 131.291 147.057 1.00 126.02 84 MET E O 1
ATOM 7894 N N . SER E 1 85 ? 89.294 132.089 145.460 1.00 115.15 85 SER E N 1
ATOM 7895 C CA . SER E 1 85 ? 90.486 131.964 146.286 1.00 120.33 85 SER E CA 1
ATOM 7896 C C . SER E 1 85 ? 90.422 132.929 147.467 1.00 132.07 85 SER E C 1
ATOM 7897 O O . SER E 1 85 ? 90.840 132.598 148.569 1.00 154.37 85 SER E O 1
ATOM 7900 N N . MET E 1 86 ? 89.870 134.129 147.267 1.00 153.92 86 MET E N 1
ATOM 7901 C CA . MET E 1 86 ? 89.667 135.109 148.323 1.00 173.63 86 MET E CA 1
ATOM 7902 C C . MET E 1 86 ? 88.670 134.594 149.369 1.00 157.76 86 MET E C 1
ATOM 7903 O O . MET E 1 86 ? 88.903 134.723 150.574 1.00 177.92 86 MET E O 1
ATOM 7908 N N . VAL E 1 87 ? 87.575 133.956 148.933 1.00 130.42 87 VAL E N 1
ATOM 7909 C CA . VAL E 1 87 ? 86.658 133.272 149.840 1.00 118.20 87 VAL E CA 1
ATOM 7910 C C . VAL E 1 87 ? 87.381 132.150 150.588 1.00 121.12 87 VAL E C 1
ATOM 7911 O O . VAL E 1 87 ? 87.189 132.018 151.783 1.00 132.73 87 VAL E O 1
ATOM 7915 N N . ALA E 1 88 ? 88.226 131.360 149.932 1.00 141.81 88 ALA E N 1
ATOM 7916 C CA . ALA E 1 88 ? 88.927 130.257 150.577 1.00 155.02 88 ALA E CA 1
ATOM 7917 C C . ALA E 1 88 ? 89.853 130.741 151.701 1.00 173.17 88 ALA E C 1
ATOM 7918 O O . ALA E 1 88 ? 90.054 130.013 152.674 1.00 155.10 88 ALA E O 1
ATOM 7920 N N . ARG E 1 89 ? 90.478 131.921 151.555 1.00 199.98 89 ARG E N 1
ATOM 7921 C CA . ARG E 1 89 ? 91.296 132.523 152.608 1.00 199.58 89 ARG E CA 1
ATOM 7922 C C . ARG E 1 89 ? 90.458 132.961 153.822 1.00 195.89 89 ARG E C 1
ATOM 7923 O O . ARG E 1 89 ? 90.794 132.671 154.966 1.00 199.50 89 ARG E O 1
ATOM 7931 N N . ARG E 1 90 ? 89.326 133.630 153.561 1.00 194.17 90 ARG E N 1
ATOM 7932 C CA . ARG E 1 90 ? 88.491 134.260 154.571 1.00 183.73 90 ARG E CA 1
ATOM 7933 C C . ARG E 1 90 ? 87.545 133.273 155.270 1.00 177.52 90 ARG E C 1
ATOM 7934 O O . ARG E 1 90 ? 87.268 133.438 156.450 1.00 147.58 90 ARG E O 1
ATOM 7942 N N . GLU E 1 91 ? 87.022 132.262 154.556 1.00 200.66 91 GLU E N 1
ATOM 7943 C CA . GLU E 1 91 ? 85.742 131.617 154.850 1.00 201.43 91 GLU E CA 1
ATOM 7944 C C . GLU E 1 91 ? 85.884 130.084 154.841 1.00 200.75 91 GLU E C 1
ATOM 7945 O O . GLU E 1 91 ? 86.886 129.540 154.384 1.00 198.05 9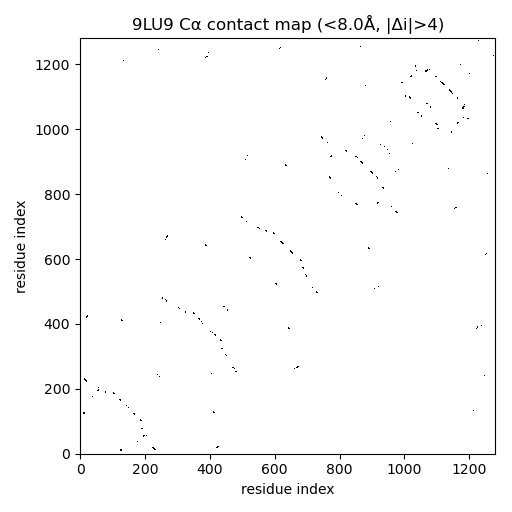1 GLU E O 1
ATOM 7951 N N . GLY E 1 92 ? 84.872 129.377 155.355 1.00 208.30 92 GLY E N 1
ATOM 7952 C CA . GLY E 1 92 ? 84.830 127.924 155.266 1.00 223.32 92 GLY E CA 1
ATOM 7953 C C . GLY E 1 92 ? 84.668 127.452 153.824 1.00 228.30 92 GLY E C 1
ATOM 7954 O O . GLY E 1 92 ? 84.028 128.120 153.017 1.00 237.22 92 GLY E O 1
ATOM 7955 N N . VAL E 1 93 ? 85.149 126.239 153.525 1.00 218.98 93 VAL E N 1
ATOM 7956 C CA . VAL E 1 93 ? 85.132 125.675 152.178 1.00 206.50 93 VAL E CA 1
ATOM 7957 C C . VAL E 1 93 ? 83.698 125.501 151.650 1.00 200.37 93 VAL E C 1
ATOM 7958 O O . VAL E 1 93 ? 83.465 125.532 150.442 1.00 170.23 93 VAL E O 1
ATOM 7962 N N . LEU E 1 94 ? 82.722 125.381 152.552 1.00 203.95 94 LEU E N 1
ATOM 7963 C CA . LEU E 1 94 ? 81.325 125.238 152.174 1.00 204.39 94 LEU E CA 1
ATOM 7964 C C . LEU E 1 94 ? 80.837 126.416 151.322 1.00 196.96 94 LEU E C 1
ATOM 7965 O O . LEU E 1 94 ? 79.959 126.259 150.471 1.00 222.39 94 LEU E O 1
ATOM 7970 N N . ALA E 1 95 ? 81.380 127.612 151.549 1.00 185.59 95 ALA E N 1
ATOM 7971 C CA . ALA E 1 95 ? 81.056 128.785 150.745 1.00 179.94 95 ALA E CA 1
ATOM 7972 C C . ALA E 1 95 ? 81.489 128.594 149.286 1.00 166.61 95 ALA E C 1
ATOM 7973 O O . ALA E 1 95 ? 80.826 129.101 148.383 1.00 169.88 95 ALA E O 1
ATOM 7975 N N . LEU E 1 96 ? 82.591 127.870 149.039 1.00 147.50 96 LEU E N 1
ATOM 7976 C CA . LEU E 1 96 ? 83.008 127.544 147.677 1.00 145.43 96 LEU E CA 1
ATOM 7977 C C . LEU E 1 96 ? 81.973 126.623 147.039 1.00 173.22 96 LEU E C 1
ATOM 7978 O O . LEU E 1 96 ? 81.578 126.819 145.893 1.00 193.82 96 LEU E O 1
ATOM 7983 N N . GLU E 1 97 ? 81.546 125.584 147.777 1.00 191.87 97 GLU E N 1
ATOM 7984 C CA . GLU E 1 97 ? 80.611 124.589 147.257 1.00 212.55 97 GLU E CA 1
ATOM 7985 C C . GLU E 1 97 ? 79.323 125.274 146.791 1.00 223.83 97 GLU E C 1
ATOM 7986 O O . GLU E 1 97 ? 78.879 125.055 145.667 1.00 232.41 97 GLU E O 1
ATOM 7992 N N . GLN E 1 98 ? 78.757 126.137 147.644 1.00 242.26 98 GLN E N 1
ATOM 7993 C CA . GLN E 1 98 ? 77.494 126.792 147.359 1.00 251.65 98 GLN E CA 1
ATOM 7994 C C . GLN E 1 98 ? 77.644 127.810 146.225 1.00 246.05 98 GLN E C 1
ATOM 7995 O O . GLN E 1 98 ? 76.687 128.003 145.474 1.00 240.70 98 GLN E O 1
ATOM 8001 N N . LYS E 1 99 ? 78.803 128.483 146.125 1.00 238.03 99 LYS E N 1
ATOM 8002 C CA . LYS E 1 99 ? 79.057 129.448 145.061 1.00 220.92 99 LYS E CA 1
ATOM 8003 C C . LYS E 1 99 ? 79.211 128.765 143.700 1.00 188.02 99 LYS E C 1
ATOM 8004 O O . LYS E 1 99 ? 78.767 129.302 142.691 1.00 177.96 99 LYS E O 1
ATOM 8010 N N . VAL E 1 100 ? 79.858 127.588 143.665 1.00 181.73 100 VAL E N 1
ATOM 8011 C CA . VAL E 1 100 ? 80.242 126.929 142.420 1.00 193.54 100 VAL E CA 1
ATOM 8012 C C . VAL E 1 100 ? 79.203 125.889 141.975 1.00 223.37 100 VAL E C 1
ATOM 8013 O O . VAL E 1 100 ? 79.255 125.418 140.853 1.00 226.76 100 VAL E O 1
ATOM 8017 N N . LEU E 1 101 ? 78.201 125.602 142.816 1.00 254.56 101 LEU E N 1
ATOM 8018 C CA . LEU E 1 101 ? 77.171 124.597 142.602 1.00 270.30 101 LEU E CA 1
ATOM 8019 C C . LEU E 1 101 ? 76.581 124.645 141.192 1.00 249.74 101 LEU E C 1
ATOM 8020 O O . LEU E 1 101 ? 76.189 123.603 140.653 1.00 242.10 101 LEU E O 1
ATOM 8025 N N . ASP E 1 102 ? 76.414 125.862 140.652 1.00 253.92 102 ASP E N 1
ATOM 8026 C CA . ASP E 1 102 ? 75.727 126.073 139.382 1.00 261.69 102 ASP E CA 1
ATOM 8027 C C . ASP E 1 102 ? 76.606 126.805 138.358 1.00 249.48 102 ASP E C 1
ATOM 8028 O O . ASP E 1 102 ? 76.105 127.334 137.362 1.00 223.63 102 ASP E O 1
ATOM 8033 N N . HIS E 1 103 ? 77.933 126.694 138.494 1.00 238.73 103 HIS E N 1
ATOM 8034 C CA . HIS E 1 103 ? 78.896 127.322 137.603 1.00 225.35 103 HIS E CA 1
ATOM 8035 C C . HIS E 1 103 ? 78.885 126.659 136.220 1.00 207.75 103 HIS E C 1
ATOM 8036 O O . HIS E 1 103 ? 78.845 125.433 136.125 1.00 203.64 103 HIS E O 1
ATOM 8043 N N . PRO E 1 104 ? 78.932 127.443 135.116 1.00 180.86 104 PRO E N 1
ATOM 8044 C CA . PRO E 1 104 ? 78.836 126.886 133.771 1.00 166.34 104 PRO E CA 1
ATOM 8045 C C . PRO E 1 104 ? 80.019 126.037 133.314 1.00 152.58 104 PRO E C 1
ATOM 8046 O O . PRO E 1 104 ? 79.857 125.246 132.384 1.00 156.92 104 PRO E O 1
ATOM 8050 N N . ASN E 1 105 ? 81.199 126.186 133.938 1.00 140.72 105 ASN E N 1
ATOM 8051 C CA . ASN E 1 105 ? 82.376 125.433 133.525 1.00 136.54 105 ASN E CA 1
ATOM 8052 C C . ASN E 1 105 ? 82.492 124.134 134.330 1.00 125.10 105 ASN E C 1
ATOM 8053 O O . ASN E 1 105 ? 82.802 124.154 135.510 1.00 119.80 105 ASN E O 1
ATOM 8058 N N . ILE E 1 106 ? 82.310 122.988 133.662 1.00 128.51 106 ILE E N 1
ATOM 8059 C CA . ILE E 1 106 ? 82.218 121.698 134.325 1.00 131.63 106 ILE E CA 1
ATOM 8060 C C . ILE E 1 106 ? 83.569 121.329 134.943 1.00 108.31 106 ILE E C 1
ATOM 8061 O O . ILE E 1 106 ? 83.611 120.773 136.035 1.00 101.73 106 ILE E O 1
ATOM 8066 N N . PHE E 1 107 ? 84.668 121.578 134.217 1.00 94.42 107 PHE E N 1
ATOM 8067 C CA . PHE E 1 107 ? 85.999 121.192 134.650 1.00 83.43 107 PHE E CA 1
ATOM 8068 C C . PHE E 1 107 ? 86.371 121.926 135.940 1.00 88.93 107 PHE E C 1
ATOM 8069 O O . PHE E 1 107 ? 86.913 121.330 136.882 1.00 94.43 107 PHE E O 1
ATOM 8077 N N . LEU E 1 108 ? 86.094 123.237 135.997 1.00 83.77 108 LEU E N 1
ATOM 8078 C CA . LEU E 1 108 ? 86.342 124.033 137.193 1.00 77.60 108 LEU E CA 1
ATOM 8079 C C . LEU E 1 108 ? 85.490 123.541 138.364 1.00 85.98 108 LEU E C 1
ATOM 8080 O O . LEU E 1 108 ? 86.001 123.338 139.457 1.00 71.17 108 LEU E O 1
ATOM 8085 N N . ARG E 1 109 ? 84.197 123.290 138.113 1.00 104.59 109 ARG E N 1
ATOM 8086 C CA . ARG E 1 109 ? 83.260 122.818 139.123 1.00 108.55 109 ARG E CA 1
ATOM 8087 C C . ARG E 1 109 ? 83.752 121.518 139.757 1.00 98.85 109 ARG E C 1
ATOM 8088 O O . ARG E 1 109 ? 83.753 121.394 140.975 1.00 88.92 109 ARG E O 1
ATOM 8096 N N . GLU E 1 110 ? 84.195 120.557 138.940 1.00 110.98 110 GLU E N 1
ATOM 8097 C CA . GLU E 1 110 ? 84.665 119.272 139.428 1.00 128.06 110 GLU E CA 1
ATOM 8098 C C . GLU E 1 110 ? 85.954 119.429 140.236 1.00 127.76 110 GLU E C 1
ATOM 8099 O O . GLU E 1 110 ? 86.101 118.773 141.268 1.00 141.89 110 GLU E O 1
ATOM 8105 N N . GLY E 1 111 ? 86.868 120.305 139.806 1.00 126.02 111 GLY E N 1
ATOM 8106 C CA . GLY E 1 111 ? 88.069 120.579 140.577 1.00 124.63 111 GLY E CA 1
ATOM 8107 C C . GLY E 1 111 ? 87.766 121.092 141.988 1.00 112.58 111 GLY E C 1
ATOM 8108 O O . GLY E 1 111 ? 88.373 120.675 142.973 1.00 96.01 111 GLY E O 1
ATOM 8109 N N . ILE E 1 112 ? 86.820 122.023 142.093 1.00 103.36 112 ILE E N 1
ATOM 8110 C CA . ILE E 1 112 ? 86.435 122.576 143.380 1.00 100.58 112 ILE E CA 1
ATOM 8111 C C . ILE E 1 112 ? 85.748 121.505 144.222 1.00 104.04 112 ILE E C 1
ATOM 8112 O O . ILE E 1 112 ? 85.973 121.436 145.424 1.00 115.44 112 ILE E O 1
ATOM 8117 N N . GLN E 1 113 ? 84.917 120.653 143.614 1.00 118.25 113 GLN E N 1
ATOM 8118 C CA . GLN E 1 113 ? 84.241 119.579 144.336 1.00 125.44 113 GLN E CA 1
ATOM 8119 C C . GLN E 1 113 ? 85.266 118.666 145.027 1.00 91.34 113 GLN E C 1
ATOM 8120 O O . GLN E 1 113 ? 85.091 118.264 146.173 1.00 76.28 113 GLN E O 1
ATOM 8126 N N . LEU E 1 114 ? 86.363 118.351 144.327 1.00 91.43 114 LEU E N 1
ATOM 8127 C CA . LEU E 1 114 ? 87.445 117.548 144.865 1.00 113.03 114 LEU E CA 1
ATOM 8128 C C . LEU E 1 114 ? 88.180 118.242 146.018 1.00 129.58 114 LEU E C 1
ATOM 8129 O O . LEU E 1 114 ? 88.619 117.557 146.935 1.00 130.54 114 LEU E O 1
ATOM 8134 N N . VAL E 1 115 ? 88.325 119.572 145.988 1.00 144.46 115 VAL E N 1
ATOM 8135 C CA . VAL E 1 115 ? 88.969 120.293 147.086 1.00 143.31 115 VAL E CA 1
ATOM 8136 C C . VAL E 1 115 ? 88.034 120.397 148.300 1.00 149.46 115 VAL E C 1
ATOM 8137 O O . VAL E 1 115 ? 88.508 120.285 149.430 1.00 139.42 115 VAL E O 1
ATOM 8141 N N . VAL E 1 116 ? 86.718 120.551 148.089 1.00 155.71 116 VAL E N 1
ATOM 8142 C CA . VAL E 1 116 ? 85.724 120.537 149.158 1.00 161.26 116 VAL E CA 1
ATOM 8143 C C . VAL E 1 116 ? 85.702 119.175 149.871 1.00 194.73 116 VAL E C 1
ATOM 8144 O O . VAL E 1 116 ? 85.579 119.119 151.098 1.00 220.92 116 VAL E O 1
ATOM 8148 N N . ASP E 1 117 ? 85.755 118.066 149.117 1.00 201.01 117 ASP E N 1
ATOM 8149 C CA . ASP E 1 117 ? 85.860 116.724 149.678 1.00 197.49 117 ASP E CA 1
ATOM 8150 C C . ASP E 1 117 ? 87.194 116.486 150.398 1.00 169.25 117 ASP E C 1
ATOM 8151 O O . ASP E 1 117 ? 87.385 115.428 150.995 1.00 168.80 117 ASP E O 1
ATOM 8156 N N . GLY E 1 118 ? 88.144 117.423 150.307 1.00 169.88 118 GLY E N 1
ATOM 8157 C CA . GLY E 1 118 ? 89.419 117.328 151.006 1.00 183.48 118 GLY E CA 1
ATOM 8158 C C . GLY E 1 118 ? 90.351 116.249 150.448 1.00 177.13 118 GLY E C 1
ATOM 8159 O O . GLY E 1 118 ? 91.215 115.733 151.147 1.00 181.38 118 GLY E O 1
ATOM 8160 N N . THR E 1 119 ? 90.167 115.900 149.172 1.00 170.20 119 THR E N 1
ATOM 8161 C CA . THR E 1 119 ? 90.958 114.857 148.532 1.00 167.79 119 THR E CA 1
ATOM 8162 C C . THR E 1 119 ? 92.418 115.302 148.393 1.00 148.72 119 THR E C 1
ATOM 8163 O O . THR E 1 119 ? 92.739 116.491 148.298 1.00 131.25 119 THR E O 1
ATOM 8167 N N . ASP E 1 120 ? 93.313 114.307 148.341 1.00 165.86 120 ASP E N 1
ATOM 8168 C CA . ASP E 1 120 ? 94.753 114.521 148.430 1.00 197.11 120 ASP E CA 1
ATOM 8169 C C . ASP E 1 120 ? 95.283 115.283 147.209 1.00 175.66 120 ASP E C 1
ATOM 8170 O O . ASP E 1 120 ? 94.915 115.004 146.074 1.00 141.40 120 ASP E O 1
ATOM 8175 N N . GLN E 1 121 ? 96.155 116.274 147.434 1.00 168.63 121 GLN E N 1
ATOM 8176 C CA . GLN E 1 121 ? 96.544 117.235 146.407 1.00 163.08 121 GLN E CA 1
ATOM 8177 C C . GLN E 1 121 ? 97.160 116.581 145.161 1.00 153.91 121 GLN E C 1
ATOM 8178 O O . GLN E 1 121 ? 96.787 116.937 144.039 1.00 145.36 121 GLN E O 1
ATOM 8184 N N . PRO E 1 122 ? 98.083 115.593 145.256 1.00 158.53 122 PRO E N 1
ATOM 8185 C CA . PRO E 1 122 ? 98.538 114.860 144.077 1.00 143.71 122 PRO E CA 1
ATOM 8186 C C . PRO E 1 122 ? 97.449 114.061 143.371 1.00 121.12 122 PRO E C 1
ATOM 8187 O O . PRO E 1 122 ? 97.525 113.900 142.164 1.00 118.66 122 PRO E O 1
ATOM 8191 N N . ILE E 1 123 ? 96.436 113.566 144.092 1.00 138.47 123 ILE E N 1
ATOM 8192 C CA . ILE E 1 123 ? 95.292 112.902 143.471 1.00 177.93 123 ILE E CA 1
ATOM 8193 C C . ILE E 1 123 ? 94.428 113.916 142.714 1.00 176.69 123 ILE E C 1
ATOM 8194 O O . ILE E 1 123 ? 93.992 113.628 141.609 1.00 189.21 123 ILE E O 1
ATOM 8199 N N . VAL E 1 124 ? 94.202 115.121 143.258 1.00 145.88 124 VAL E N 1
ATOM 8200 C CA . VAL E 1 124 ? 93.453 116.160 142.561 1.00 117.88 124 VAL E CA 1
ATOM 8201 C C . VAL E 1 124 ? 94.140 116.539 141.251 1.00 109.65 124 VAL E C 1
ATOM 8202 O O . VAL E 1 124 ? 93.486 116.604 140.209 1.00 103.43 124 VAL E O 1
ATOM 8206 N N . ARG E 1 125 ? 95.461 116.749 141.289 1.00 117.62 125 ARG E N 1
ATOM 8207 C CA . ARG E 1 125 ? 96.235 116.954 140.075 1.00 121.91 125 ARG E CA 1
ATOM 8208 C C . ARG E 1 125 ? 96.039 115.781 139.105 1.00 124.81 125 ARG E C 1
ATOM 8209 O O . ARG E 1 125 ? 95.761 115.998 137.932 1.00 129.62 125 ARG E O 1
ATOM 8217 N N . GLN E 1 126 ? 96.154 114.539 139.585 1.00 121.74 126 GLN E N 1
ATOM 8218 C CA . GLN E 1 126 ? 96.120 113.370 138.724 1.00 122.53 126 GLN E CA 1
ATOM 8219 C C . GLN E 1 126 ? 94.776 113.256 138.002 1.00 120.95 126 GLN E C 1
ATOM 8220 O O . GLN E 1 126 ? 94.747 113.043 136.793 1.00 154.56 126 GLN E O 1
ATOM 8226 N N . ILE E 1 127 ? 93.656 113.385 138.721 1.00 114.43 127 ILE E N 1
ATOM 8227 C CA . ILE E 1 127 ? 92.367 113.184 138.082 1.00 129.94 127 ILE E CA 1
ATOM 8228 C C . ILE E 1 127 ? 92.063 114.324 137.104 1.00 137.71 127 ILE E C 1
ATOM 8229 O O . ILE E 1 127 ? 91.515 114.073 136.016 1.00 154.49 127 ILE E O 1
ATOM 8234 N N . MET E 1 128 ? 92.440 115.566 137.431 1.00 124.24 128 MET E N 1
ATOM 8235 C CA . MET E 1 128 ? 92.261 116.694 136.524 1.00 109.38 128 MET E CA 1
ATOM 8236 C C . MET E 1 128 ? 93.109 116.529 135.255 1.00 94.53 128 MET E C 1
ATOM 8237 O O . MET E 1 128 ? 92.626 116.753 134.155 1.00 87.01 128 MET E O 1
ATOM 8242 N N . GLU E 1 129 ? 94.365 116.110 135.397 1.00 81.46 129 GLU E N 1
ATOM 8243 C CA . GLU E 1 129 ? 95.237 115.910 134.255 1.00 82.81 129 GLU E CA 1
ATOM 8244 C C . GLU E 1 129 ? 94.734 114.773 133.369 1.00 75.44 129 GLU E C 1
ATOM 8245 O O . GLU E 1 129 ? 94.920 114.814 132.158 1.00 95.08 129 GLU E O 1
ATOM 8251 N N . LEU E 1 130 ? 94.106 113.741 133.931 1.00 85.48 130 LEU E N 1
ATOM 8252 C CA . LEU E 1 130 ? 93.520 112.676 133.125 1.00 102.02 130 LEU E CA 1
ATOM 8253 C C . LEU E 1 130 ? 92.373 113.205 132.247 1.00 106.16 130 LEU E C 1
ATOM 8254 O O . LEU E 1 130 ? 92.159 112.701 131.151 1.00 109.48 130 LEU E O 1
ATOM 8259 N N . ASP E 1 131 ? 91.600 114.179 132.719 1.00 110.48 131 ASP E N 1
ATOM 8260 C CA . ASP E 1 131 ? 90.582 114.799 131.881 1.00 119.54 131 ASP E CA 1
ATOM 8261 C C . ASP E 1 131 ? 91.201 115.688 130.791 1.00 102.98 131 ASP E C 1
ATOM 8262 O O . ASP E 1 131 ? 90.694 115.738 129.674 1.00 102.47 131 ASP E O 1
ATOM 8267 N N . ILE E 1 132 ? 92.275 116.419 131.105 1.00 85.94 132 ILE E N 1
ATOM 8268 C CA . ILE E 1 132 ? 92.970 117.250 130.128 1.00 74.97 132 ILE E CA 1
ATOM 8269 C C . ILE E 1 132 ? 93.519 116.375 129.007 1.00 77.38 132 ILE E C 1
ATOM 8270 O O . ILE E 1 132 ? 93.310 116.702 127.838 1.00 95.31 132 ILE E O 1
ATOM 8275 N N . ASP E 1 133 ? 94.220 115.272 129.329 1.00 80.13 133 ASP E N 1
ATOM 8276 C CA . ASP E 1 133 ? 94.822 114.484 128.258 1.00 85.98 133 ASP E CA 1
ATOM 8277 C C . ASP E 1 133 ? 93.735 113.774 127.448 1.00 70.86 133 ASP E C 1
ATOM 8278 O O . ASP E 1 133 ? 93.916 113.586 126.249 1.00 79.20 133 ASP E O 1
ATOM 8283 N N . ALA E 1 134 ? 92.597 113.425 128.049 1.00 68.72 134 ALA E N 1
ATOM 8284 C CA . ALA E 1 134 ? 91.475 112.891 127.292 1.00 89.25 134 ALA E CA 1
ATOM 8285 C C . ALA E 1 134 ? 90.930 113.889 126.264 1.00 85.71 134 ALA E C 1
ATOM 8286 O O . ALA E 1 134 ? 90.629 113.497 125.129 1.00 99.12 134 ALA E O 1
ATOM 8288 N N . LYS E 1 135 ? 90.834 115.174 126.624 1.00 77.42 135 LYS E N 1
ATOM 8289 C CA . LYS E 1 135 ? 90.386 116.199 125.691 1.00 80.43 135 LYS E CA 1
ATOM 8290 C C . LYS E 1 135 ? 91.413 116.438 124.581 1.00 72.77 135 LYS E C 1
ATOM 8291 O O . LYS E 1 135 ? 91.035 116.564 123.411 1.00 73.18 135 LYS E O 1
ATOM 8297 N N . GLU E 1 136 ? 92.711 116.430 124.923 1.00 70.46 136 GLU E N 1
ATOM 8298 C CA . GLU E 1 136 ? 93.754 116.601 123.932 1.00 74.32 136 GLU E CA 1
ATOM 8299 C C . GLU E 1 136 ? 93.702 115.484 122.885 1.00 73.34 136 GLU E C 1
ATOM 8300 O O . GLU E 1 136 ? 93.888 115.741 121.696 1.00 75.97 136 GLU E O 1
ATOM 8306 N N . GLN E 1 137 ? 93.483 114.243 123.323 1.00 72.81 137 GLN E N 1
ATOM 8307 C CA . GLN E 1 137 ? 93.425 113.095 122.436 1.00 70.57 137 GLN E CA 1
ATOM 8308 C C . GLN E 1 137 ? 92.241 113.168 121.480 1.00 59.16 137 GLN E C 1
ATOM 8309 O O . GLN E 1 137 ? 92.371 112.789 120.303 1.00 67.58 137 GLN E O 1
ATOM 8315 N N . GLU E 1 138 ? 91.101 113.665 121.953 1.00 61.83 138 GLU E N 1
ATOM 8316 C CA . GLU E 1 138 ? 89.931 113.810 121.094 1.00 74.79 138 GLU E CA 1
ATOM 8317 C C . GLU E 1 138 ? 90.189 114.775 119.932 1.00 71.99 138 GLU E C 1
ATOM 8318 O O . GLU E 1 138 ? 89.883 114.446 118.772 1.00 67.54 138 GLU E O 1
ATOM 8324 N N . HIS E 1 139 ? 90.780 115.941 120.215 1.00 70.20 139 HIS E N 1
ATOM 8325 C CA . HIS E 1 139 ? 91.083 116.919 119.175 1.00 63.15 139 HIS E CA 1
ATOM 8326 C C . HIS E 1 139 ? 92.149 116.414 118.198 1.00 65.83 139 HIS E C 1
ATOM 8327 O O . HIS E 1 139 ? 92.066 116.688 117.001 1.00 63.41 139 HIS E O 1
ATOM 8334 N N . ASP E 1 140 ? 93.159 115.695 118.693 1.00 70.38 140 ASP E N 1
ATOM 8335 C CA . ASP E 1 140 ? 94.182 115.138 117.826 1.00 74.84 140 ASP E CA 1
ATOM 8336 C C . ASP E 1 140 ? 93.566 114.155 116.827 1.00 61.55 140 ASP E C 1
ATOM 8337 O O . ASP E 1 140 ? 93.977 114.072 115.671 1.00 53.35 140 ASP E O 1
ATOM 8342 N N . ASN E 1 141 ? 92.594 113.355 117.265 1.00 64.59 141 ASN E N 1
ATOM 8343 C CA . ASN E 1 141 ? 91.969 112.375 116.394 1.00 75.16 141 ASN E CA 1
ATOM 8344 C C . ASN E 1 141 ? 91.211 113.050 115.237 1.00 81.60 141 ASN E C 1
ATOM 8345 O O . ASN E 1 141 ? 91.202 112.527 114.118 1.00 86.01 141 ASN E O 1
ATOM 8350 N N . TYR E 1 142 ? 90.588 114.219 115.463 1.00 71.67 142 TYR E N 1
ATOM 8351 C CA . TYR E 1 142 ? 89.948 114.958 114.375 1.00 64.68 142 TYR E CA 1
ATOM 8352 C C . TYR E 1 142 ? 90.992 115.447 113.366 1.00 56.01 142 TYR E C 1
ATOM 8353 O O . TYR E 1 142 ? 90.850 115.276 112.160 1.00 55.21 142 TYR E O 1
ATOM 8362 N N . ALA E 1 143 ? 92.062 116.048 113.870 1.00 53.33 143 ALA E N 1
ATOM 8363 C CA . ALA E 1 143 ? 93.098 116.582 113.015 1.00 55.92 143 ALA E CA 1
ATOM 8364 C C . ALA E 1 143 ? 93.696 115.496 112.124 1.00 69.18 143 ALA E C 1
ATOM 8365 O O . ALA E 1 143 ? 93.938 115.727 110.937 1.00 84.18 143 ALA E O 1
ATOM 8367 N N . LYS E 1 144 ? 93.956 114.302 112.671 1.00 70.48 144 LYS E N 1
ATOM 8368 C CA . LYS E 1 144 ? 94.553 113.219 111.907 1.00 68.38 144 LYS E CA 1
ATOM 8369 C C . LYS E 1 144 ? 93.712 112.804 110.697 1.00 50.57 144 LYS E C 1
ATOM 8370 O O . LYS E 1 144 ? 94.269 112.388 109.691 1.00 44.85 144 LYS E O 1
ATOM 8376 N N . LEU E 1 145 ? 92.387 112.921 110.749 1.00 48.66 145 LEU E N 1
ATOM 8377 C CA . LEU E 1 145 ? 91.585 112.624 109.570 1.00 61.15 145 LEU E CA 1
ATOM 8378 C C . LEU E 1 145 ? 91.923 113.581 108.433 1.00 61.06 145 LEU E C 1
ATOM 8379 O O . LEU E 1 145 ? 92.077 113.157 107.289 1.00 59.77 145 LEU E O 1
ATOM 8384 N N . PHE E 1 146 ? 92.041 114.879 108.718 1.00 57.03 146 PHE E N 1
ATOM 8385 C CA . PHE E 1 146 ? 92.344 115.839 107.677 1.00 50.55 146 PHE E CA 1
ATOM 8386 C C . PHE E 1 146 ? 93.783 115.704 107.199 1.00 44.58 146 PHE E C 1
ATOM 8387 O O . PHE E 1 146 ? 94.024 115.877 106.016 1.00 51.17 146 PHE E O 1
ATOM 8395 N N . GLU E 1 147 ? 94.739 115.394 108.068 1.00 39.90 147 GLU E N 1
ATOM 8396 C CA . GLU E 1 147 ? 96.097 115.200 107.604 1.00 48.27 147 GLU E CA 1
ATOM 8397 C C . GLU E 1 147 ? 96.209 114.001 106.663 1.00 56.30 147 GLU E C 1
ATOM 8398 O O . GLU E 1 147 ? 96.973 114.052 105.698 1.00 51.62 147 GLU E O 1
ATOM 8404 N N . SER E 1 148 ? 95.483 112.903 106.934 1.00 67.19 148 SER E N 1
ATOM 8405 C CA . SER E 1 148 ? 95.454 111.735 106.049 1.00 66.46 148 SER E CA 1
ATOM 8406 C C . SER E 1 148 ? 94.807 112.032 104.690 1.00 48.30 148 SER E C 1
ATOM 8407 O O . SER E 1 148 ? 95.348 111.653 103.670 1.00 39.53 148 SER E O 1
ATOM 8410 N N . ALA E 1 149 ? 93.713 112.785 104.665 1.00 41.65 149 ALA E N 1
ATOM 8411 C CA . ALA E 1 149 ? 93.131 113.243 103.411 1.00 42.30 149 ALA E CA 1
ATOM 8412 C C . ALA E 1 149 ? 94.105 114.089 102.587 1.00 39.73 149 ALA E C 1
ATOM 8413 O O . ALA E 1 149 ? 94.186 113.944 101.382 1.00 40.71 149 ALA E O 1
ATOM 8415 N N . GLY E 1 150 ? 94.919 114.914 103.235 1.00 40.51 150 GLY E N 1
ATOM 8416 C CA . GLY E 1 150 ? 95.949 115.689 102.566 1.00 42.36 150 GLY E CA 1
ATOM 8417 C C . GLY E 1 150 ? 97.081 114.828 101.998 1.00 51.14 150 GLY E C 1
ATOM 8418 O O . GLY E 1 150 ? 97.688 115.190 101.002 1.00 58.13 150 GLY E O 1
ATOM 8419 N N . SER E 1 151 ? 97.339 113.654 102.574 1.00 59.07 151 SER E N 1
ATOM 8420 C CA . SER E 1 151 ? 98.335 112.726 102.049 1.00 69.58 151 SER E CA 1
ATOM 8421 C C . SER E 1 151 ? 97.814 111.932 100.844 1.00 56.53 151 SER E C 1
ATOM 8422 O O . SER E 1 151 ? 98.497 111.765 99.828 1.00 45.34 151 SER E O 1
ATOM 8425 N N . TYR E 1 152 ? 96.563 111.485 100.929 1.00 55.30 152 TYR E N 1
ATOM 8426 C CA . TYR E 1 152 ? 95.960 110.669 99.884 1.00 61.03 152 TYR E CA 1
ATOM 8427 C C . TYR E 1 152 ? 95.686 111.482 98.612 1.00 48.94 152 TYR E C 1
ATOM 8428 O O . TYR E 1 152 ? 95.935 110.993 97.511 1.00 48.09 152 TYR E O 1
ATOM 8437 N N . ALA E 1 153 ? 95.305 112.753 98.746 1.00 39.63 153 ALA E N 1
ATOM 8438 C CA . ALA E 1 153 ? 94.905 113.516 97.586 1.00 38.66 153 ALA E CA 1
ATOM 8439 C C . ALA E 1 153 ? 96.036 113.664 96.553 1.00 37.95 153 ALA E C 1
ATOM 8440 O O . ALA E 1 153 ? 95.840 113.434 95.354 1.00 40.75 153 ALA E O 1
ATOM 8442 N N . PRO E 1 154 ? 97.274 114.024 96.925 1.00 35.69 154 PRO E N 1
ATOM 8443 C CA . PRO E 1 154 ? 98.387 114.002 95.990 1.00 44.05 154 PRO E CA 1
ATOM 8444 C C . PRO E 1 154 ? 98.660 112.631 95.379 1.00 48.72 154 PRO E C 1
ATOM 8445 O O . PRO E 1 154 ? 98.988 112.584 94.204 1.00 43.43 154 PRO E O 1
ATOM 8449 N N . THR E 1 155 ? 98.513 111.528 96.126 1.00 49.87 155 THR E N 1
ATOM 8450 C CA . THR E 1 155 ? 98.744 110.225 95.514 1.00 53.25 155 THR E CA 1
ATOM 8451 C C . THR E 1 155 ? 97.711 109.891 94.446 1.00 51.45 155 THR E C 1
ATOM 8452 O O . THR E 1 155 ? 98.028 109.245 93.447 1.00 71.68 155 THR E O 1
ATOM 8456 N N . MET E 1 156 ? 96.484 110.364 94.601 1.00 52.16 156 MET E N 1
ATOM 8457 C CA . MET E 1 156 ? 95.506 110.201 93.544 1.00 59.04 156 MET E CA 1
ATOM 8458 C C . MET E 1 156 ? 95.897 111.039 92.318 1.00 53.15 156 MET E C 1
ATOM 8459 O O . MET E 1 156 ? 95.628 110.658 91.188 1.00 49.97 156 MET E O 1
ATOM 8464 N N . GLY E 1 157 ? 96.541 112.183 92.506 1.00 56.35 157 GLY E N 1
ATOM 8465 C CA . GLY E 1 157 ? 97.146 112.895 91.388 1.00 71.49 157 GLY E CA 1
ATOM 8466 C C . GLY E 1 157 ? 98.163 112.063 90.599 1.00 73.27 157 GLY E C 1
ATOM 8467 O O . GLY E 1 157 ? 98.166 112.077 89.374 1.00 75.99 157 GLY E O 1
ATOM 8468 N N . ILE E 1 158 ? 99.014 111.294 91.285 1.00 65.18 158 ILE E N 1
ATOM 8469 C CA . ILE E 1 158 ? 99.963 110.401 90.629 1.00 58.91 158 ILE E CA 1
ATOM 8470 C C . ILE E 1 158 ? 99.236 109.349 89.795 1.00 46.26 158 ILE E C 1
ATOM 8471 O O . ILE E 1 158 ? 99.585 109.128 88.651 1.00 38.15 158 ILE E O 1
ATOM 8476 N N . ILE E 1 159 ? 98.181 108.753 90.342 1.00 50.03 159 ILE E N 1
ATOM 8477 C CA . ILE E 1 159 ? 97.369 107.798 89.611 1.00 57.48 159 ILE E CA 1
ATOM 8478 C C . ILE E 1 159 ? 96.777 108.455 88.363 1.00 58.51 159 ILE E C 1
ATOM 8479 O O . ILE E 1 159 ? 96.754 107.862 87.293 1.00 65.13 159 ILE E O 1
ATOM 8484 N N . GLY E 1 160 ? 96.282 109.680 88.478 1.00 57.81 160 GLY E N 1
ATOM 8485 C CA . GLY E 1 160 ? 95.824 110.420 87.316 1.00 54.47 160 GLY E CA 1
ATOM 8486 C C . GLY E 1 160 ? 96.874 110.576 86.221 1.00 48.32 160 GLY E C 1
ATOM 8487 O O . GLY E 1 160 ? 96.555 110.374 85.057 1.00 47.00 160 GLY E O 1
ATOM 8488 N N . THR E 1 161 ? 98.128 110.888 86.581 1.00 55.05 161 THR E N 1
ATOM 8489 C CA . THR E 1 161 ? 99.186 110.974 85.576 1.00 66.92 161 THR E CA 1
ATOM 8490 C C . THR E 1 161 ? 99.458 109.615 84.929 1.00 70.08 161 THR E C 1
ATOM 8491 O O . THR E 1 161 ? 99.647 109.537 83.726 1.00 57.98 161 THR E O 1
ATOM 8495 N N . VAL E 1 162 ? 99.427 108.531 85.706 1.00 65.51 162 VAL E N 1
ATOM 8496 C CA . VAL E 1 162 ? 99.608 107.201 85.162 1.00 60.04 162 VAL E CA 1
ATOM 8497 C C . VAL E 1 162 ? 98.533 106.876 84.133 1.00 58.97 162 VAL E C 1
ATOM 8498 O O . VAL E 1 162 ? 98.850 106.304 83.105 1.00 67.32 162 VAL E O 1
ATOM 8502 N N . MET E 1 163 ? 97.280 107.261 84.392 1.00 62.27 163 MET E N 1
ATOM 8503 C CA . MET E 1 163 ? 96.205 107.008 83.456 1.00 76.82 163 MET E CA 1
ATOM 8504 C C . MET E 1 163 ? 96.417 107.822 82.173 1.00 71.18 163 MET E C 1
ATOM 8505 O O . MET E 1 163 ? 96.172 107.320 81.063 1.00 73.08 163 MET E O 1
ATOM 8510 N N . GLY E 1 164 ? 96.898 109.067 82.319 1.00 71.05 164 GLY E N 1
ATOM 8511 C CA . GLY E 1 164 ? 97.235 109.907 81.178 1.00 70.14 164 GLY E CA 1
ATOM 8512 C C . GLY E 1 164 ? 98.354 109.319 80.324 1.00 68.17 164 GLY E C 1
ATOM 8513 O O . GLY E 1 164 ? 98.241 109.258 79.094 1.00 87.22 164 GLY E O 1
ATOM 8514 N N . LEU E 1 165 ? 99.407 108.831 80.981 1.00 65.17 165 LEU E N 1
ATOM 8515 C CA . LEU E 1 165 ? 100.549 108.258 80.294 1.00 75.41 165 LEU E CA 1
ATOM 8516 C C . LEU E 1 165 ? 100.166 106.973 79.559 1.00 68.88 165 LEU E C 1
ATOM 8517 O O . LEU E 1 165 ? 100.649 106.729 78.454 1.00 65.95 165 LEU E O 1
ATOM 8522 N N . ILE E 1 166 ? 99.285 106.160 80.144 1.00 68.71 166 ILE E N 1
ATOM 8523 C CA . ILE E 1 166 ? 98.839 104.935 79.498 1.00 71.04 166 ILE E CA 1
ATOM 8524 C C . ILE E 1 166 ? 98.068 105.278 78.232 1.00 72.57 166 ILE E C 1
ATOM 8525 O O . ILE E 1 166 ? 98.275 104.628 77.206 1.00 93.56 166 ILE E O 1
ATOM 8530 N N . GLN E 1 167 ? 97.194 106.289 78.285 1.00 73.75 167 GLN E N 1
ATOM 8531 C CA . GLN E 1 167 ? 96.363 106.599 77.135 1.00 80.23 167 GLN E CA 1
ATOM 8532 C C . GLN E 1 167 ? 97.226 107.103 75.976 1.00 77.55 167 GLN E C 1
ATOM 8533 O O . GLN E 1 167 ? 97.021 106.699 74.824 1.00 85.74 167 GLN E O 1
ATOM 8539 N N . VAL E 1 168 ? 98.218 107.959 76.273 1.00 69.93 168 VAL E N 1
ATOM 8540 C CA . VAL E 1 168 ? 98.999 108.582 75.221 1.00 67.26 168 VAL E CA 1
ATOM 8541 C C . VAL E 1 168 ? 99.968 107.567 74.606 1.00 77.68 168 VAL E C 1
ATOM 8542 O O . VAL E 1 168 ? 100.216 107.633 73.403 1.00 95.50 168 VAL E O 1
ATOM 8546 N N . LEU E 1 169 ? 100.521 106.619 75.372 1.00 78.60 169 LEU E N 1
ATOM 8547 C CA . LEU E 1 169 ? 101.350 105.571 74.775 1.00 82.84 169 LEU E CA 1
ATOM 8548 C C . LEU E 1 169 ? 100.486 104.604 73.970 1.00 93.79 169 LEU E C 1
ATOM 8549 O O . LEU E 1 169 ? 100.956 104.022 72.990 1.00 105.16 169 LEU E O 1
ATOM 8554 N N . GLY E 1 170 ? 99.257 104.348 74.437 1.00 103.43 170 GLY E N 1
ATOM 8555 C CA . GLY E 1 170 ? 98.442 103.273 73.902 1.00 107.50 170 GLY E CA 1
ATOM 8556 C C . GLY E 1 170 ? 97.789 103.621 72.567 1.00 118.03 170 GLY E C 1
ATOM 8557 O O . GLY E 1 170 ? 97.775 102.793 71.654 1.00 126.37 170 GLY E O 1
ATOM 8558 N N . HIS E 1 171 ? 97.197 104.824 72.478 1.00 134.99 171 HIS E N 1
ATOM 8559 C CA . HIS E 1 171 ? 96.193 105.104 71.452 1.00 153.38 171 HIS E CA 1
ATOM 8560 C C . HIS E 1 171 ? 96.381 106.491 70.834 1.00 135.25 171 HIS E C 1
ATOM 8561 O O . HIS E 1 171 ? 95.925 107.495 71.382 1.00 123.84 171 HIS E O 1
ATOM 8568 N N . LEU E 1 172 ? 97.031 106.547 69.661 1.00 134.72 172 LEU E N 1
ATOM 8569 C CA . LEU E 1 172 ? 96.966 107.717 68.795 1.00 136.56 172 LEU E CA 1
ATOM 8570 C C . LEU E 1 172 ? 96.713 107.264 67.356 1.00 130.33 172 LEU E C 1
ATOM 8571 O O . LEU E 1 172 ? 97.287 106.283 66.879 1.00 130.34 172 LEU E O 1
ATOM 8576 N N . THR E 1 173 ? 95.828 108.000 66.678 1.00 139.15 173 THR E N 1
ATOM 8577 C CA . THR E 1 173 ? 95.580 107.825 65.252 1.00 164.14 173 THR E CA 1
ATOM 8578 C C . THR E 1 173 ? 95.737 109.152 64.502 1.00 169.28 173 THR E C 1
ATOM 8579 O O . THR E 1 173 ? 95.935 109.160 63.299 1.00 193.22 173 THR E O 1
ATOM 8583 N N . ASP E 1 174 ? 95.630 110.282 65.212 1.00 146.91 174 ASP E N 1
ATOM 8584 C CA . ASP E 1 174 ? 96.020 111.594 64.712 1.00 136.84 174 ASP E CA 1
ATOM 8585 C C . ASP E 1 174 ? 96.548 112.399 65.902 1.00 116.10 174 ASP E C 1
ATOM 8586 O O . ASP E 1 174 ? 96.086 112.213 67.030 1.00 122.66 174 ASP E O 1
ATOM 8591 N N . PRO E 1 175 ? 97.516 113.329 65.720 1.00 113.11 175 PRO E N 1
ATOM 8592 C CA . PRO E 1 175 ? 98.041 114.143 66.827 1.00 121.15 175 PRO E CA 1
ATOM 8593 C C . PRO E 1 175 ? 97.062 114.966 67.676 1.00 112.59 175 PRO E C 1
ATOM 8594 O O . PRO E 1 175 ? 97.328 115.197 68.852 1.00 93.61 175 PRO E O 1
ATOM 8598 N N . SER E 1 176 ? 95.876 115.285 67.140 1.00 105.56 176 SER E N 1
ATOM 8599 C CA . SER E 1 176 ? 94.833 115.967 67.890 1.00 101.42 176 SER E CA 1
ATOM 8600 C C . SER E 1 176 ? 94.441 115.218 69.172 1.00 95.70 176 SER E C 1
ATOM 8601 O O . SER E 1 176 ? 94.147 115.863 70.190 1.00 120.36 176 SER E O 1
ATOM 8604 N N . GLN E 1 177 ? 94.453 113.875 69.125 1.00 91.35 177 GLN E N 1
ATOM 8605 C CA . GLN E 1 177 ? 94.142 113.055 70.289 1.00 102.09 177 GLN E CA 1
ATOM 8606 C C . GLN E 1 177 ? 95.144 113.268 71.430 1.00 83.43 177 GLN E C 1
ATOM 8607 O O . GLN E 1 177 ? 94.827 113.000 72.597 1.00 71.29 177 GLN E O 1
ATOM 8613 N N . LEU E 1 178 ? 96.343 113.782 71.124 1.00 77.23 178 LEU E N 1
ATOM 8614 C CA . LEU E 1 178 ? 97.374 114.000 72.120 1.00 86.58 178 LEU E CA 1
ATOM 8615 C C . LEU E 1 178 ? 96.857 114.858 73.280 1.00 87.40 178 LEU E C 1
ATOM 8616 O O . LEU E 1 178 ? 96.848 114.432 74.441 1.00 83.82 178 LEU E O 1
ATOM 8621 N N . GLY E 1 179 ? 96.392 116.070 72.941 1.00 90.48 179 GLY E N 1
ATOM 8622 C CA . GLY E 1 179 ? 95.985 117.053 73.939 1.00 88.87 179 GLY E CA 1
ATOM 8623 C C . GLY E 1 179 ? 94.838 116.566 74.822 1.00 78.81 179 GLY E C 1
ATOM 8624 O O . GLY E 1 179 ? 94.931 116.572 76.038 1.00 84.78 179 GLY E O 1
ATOM 8625 N N . PRO E 1 180 ? 93.714 116.107 74.236 1.00 71.82 180 PRO E N 1
ATOM 8626 C CA . PRO E 1 180 ? 92.633 115.514 75.001 1.00 72.36 180 PRO E CA 1
ATOM 8627 C C . PRO E 1 180 ? 92.997 114.317 75.860 1.00 70.32 180 PRO E C 1
ATOM 8628 O O . PRO E 1 180 ? 92.163 113.910 76.645 1.00 78.56 180 PRO E O 1
ATOM 8632 N N . SER E 1 181 ? 94.172 113.702 75.685 1.00 75.42 181 SER E N 1
ATOM 8633 C CA . SER E 1 181 ? 94.581 112.557 76.499 1.00 78.55 181 SER E CA 1
ATOM 8634 C C . SER E 1 181 ? 95.519 112.975 77.644 1.00 79.21 181 SER E C 1
ATOM 8635 O O . SER E 1 181 ? 95.326 112.627 78.820 1.00 63.84 181 SER E O 1
ATOM 8638 N N . ILE E 1 182 ? 96.526 113.789 77.282 1.00 83.54 182 ILE E N 1
ATOM 8639 C CA . ILE E 1 182 ? 97.491 114.254 78.261 1.00 73.19 182 ILE E CA 1
ATOM 8640 C C . ILE E 1 182 ? 96.842 115.260 79.220 1.00 66.52 182 ILE E C 1
ATOM 8641 O O . ILE E 1 182 ? 97.255 115.362 80.365 1.00 53.56 182 ILE E O 1
ATOM 8646 N N . ALA E 1 183 ? 95.778 115.965 78.812 1.00 65.16 183 ALA E N 1
ATOM 8647 C CA . ALA E 1 183 ? 94.906 116.750 79.678 1.00 60.95 183 ALA E CA 1
ATOM 8648 C C . ALA E 1 183 ? 94.587 116.074 81.011 1.00 52.92 183 ALA E C 1
ATOM 8649 O O . ALA E 1 183 ? 94.636 116.731 82.055 1.00 48.27 183 ALA E O 1
ATOM 8651 N N . VAL E 1 184 ? 94.289 114.776 80.979 1.00 54.17 184 VAL E N 1
ATOM 8652 C CA . VAL E 1 184 ? 93.964 114.042 82.193 1.00 64.33 184 VAL E CA 1
ATOM 8653 C C . VAL E 1 184 ? 95.143 114.037 83.146 1.00 61.01 184 VAL E C 1
ATOM 8654 O O . VAL E 1 184 ? 94.937 114.167 84.357 1.00 64.06 184 VAL E O 1
ATOM 8658 N N . ALA E 1 185 ? 96.372 113.918 82.626 1.00 57.42 185 ALA E N 1
ATOM 8659 C CA . ALA E 1 185 ? 97.540 113.932 83.506 1.00 57.49 185 ALA E CA 1
ATOM 8660 C C . ALA E 1 185 ? 97.662 115.252 84.266 1.00 59.77 185 ALA E C 1
ATOM 8661 O O . ALA E 1 185 ? 97.829 115.281 85.504 1.00 55.95 185 ALA E O 1
ATOM 8663 N N . PHE E 1 186 ? 97.573 116.360 83.515 1.00 65.19 186 PHE E N 1
ATOM 8664 C CA . PHE E 1 186 ? 97.843 117.662 84.122 1.00 61.31 186 PHE E CA 1
ATOM 8665 C C . PHE E 1 186 ? 96.705 118.045 85.064 1.00 51.43 186 PHE E C 1
ATOM 8666 O O . PHE E 1 186 ? 96.956 118.484 86.182 1.00 48.06 186 PHE E O 1
ATOM 8674 N N . ILE E 1 187 ? 95.456 117.834 84.628 1.00 41.37 187 ILE E N 1
ATOM 8675 C CA . ILE E 1 187 ? 94.343 118.302 85.441 1.00 40.43 187 ILE E CA 1
ATOM 8676 C C . ILE E 1 187 ? 94.197 117.472 86.716 1.00 40.99 187 ILE E C 1
ATOM 8677 O O . ILE E 1 187 ? 93.921 118.021 87.791 1.00 42.11 187 ILE E O 1
ATOM 8682 N N . ALA E 1 188 ? 94.492 116.175 86.653 1.00 40.12 188 ALA E N 1
ATOM 8683 C CA . ALA E 1 188 ? 94.491 115.383 87.874 1.00 43.79 188 ALA E CA 1
ATOM 8684 C C . ALA E 1 188 ? 95.597 115.828 88.820 1.00 42.64 188 ALA E C 1
ATOM 8685 O O . ALA E 1 188 ? 95.410 115.799 90.028 1.00 37.86 188 ALA E O 1
ATOM 8687 N N . THR E 1 189 ? 96.760 116.237 88.300 1.00 46.52 189 THR E N 1
ATOM 8688 C CA . THR E 1 189 ? 97.827 116.750 89.146 1.00 53.16 189 THR E CA 1
ATOM 8689 C C . THR E 1 189 ? 97.381 118.024 89.856 1.00 53.19 189 THR E C 1
ATOM 8690 O O . THR E 1 189 ? 97.632 118.199 91.046 1.00 55.42 189 THR E O 1
ATOM 8694 N N . LEU E 1 190 ? 96.706 118.924 89.133 1.00 53.61 190 LEU E N 1
ATOM 8695 C CA . LEU E 1 190 ? 96.266 120.196 89.686 1.00 49.17 190 LEU E CA 1
ATOM 8696 C C . LEU E 1 190 ? 95.295 119.961 90.830 1.00 37.81 190 LEU E C 1
ATOM 8697 O O . LEU E 1 190 ? 95.499 120.555 91.892 1.00 34.19 190 LEU E O 1
ATOM 8702 N N . TYR E 1 191 ? 94.300 119.076 90.662 1.00 34.52 191 TYR E N 1
ATOM 8703 C CA . TYR E 1 191 ? 93.344 118.840 91.733 1.00 41.65 191 TYR E CA 1
ATOM 8704 C C . TYR E 1 191 ? 94.004 118.186 92.948 1.00 44.01 191 TYR E C 1
ATOM 8705 O O . TYR E 1 191 ? 93.631 118.450 94.085 1.00 38.33 191 TYR E O 1
ATOM 8714 N N . GLY E 1 192 ? 94.969 117.302 92.719 1.00 46.81 192 GLY E N 1
ATOM 8715 C CA . GLY E 1 192 ? 95.634 116.668 93.839 1.00 47.86 192 GLY E CA 1
ATOM 8716 C C . GLY E 1 192 ? 96.370 117.688 94.700 1.00 44.61 192 GLY E C 1
ATOM 8717 O O . GLY E 1 192 ? 96.182 117.712 95.896 1.00 42.67 192 GLY E O 1
ATOM 8718 N N . VAL E 1 193 ? 97.212 118.527 94.090 1.00 40.91 193 VAL E N 1
ATOM 8719 C CA . VAL E 1 193 ? 98.032 119.440 94.856 1.00 40.15 193 VAL E CA 1
ATOM 8720 C C . VAL E 1 193 ? 97.181 120.564 95.418 1.00 40.20 193 VAL E C 1
ATOM 8721 O O . VAL E 1 193 ? 97.355 120.931 96.570 1.00 37.64 193 VAL E O 1
ATOM 8725 N N . ALA E 1 194 ? 96.257 121.100 94.622 1.00 40.25 194 ALA E N 1
ATOM 8726 C CA . ALA E 1 194 ? 95.483 122.252 95.044 1.00 40.66 194 ALA E CA 1
ATOM 8727 C C . ALA E 1 194 ? 94.512 121.888 96.155 1.00 42.97 194 ALA E C 1
ATOM 8728 O O . ALA E 1 194 ? 94.392 122.665 97.110 1.00 57.65 194 ALA E O 1
ATOM 8730 N N . SER E 1 195 ? 93.830 120.740 96.071 1.00 45.45 195 SER E N 1
ATOM 8731 C CA . SER E 1 195 ? 92.890 120.369 97.118 1.00 52.54 195 SER E CA 1
ATOM 8732 C C . SER E 1 195 ? 93.609 120.055 98.420 1.00 44.65 195 SER E C 1
ATOM 8733 O O . SER E 1 195 ? 93.174 120.472 99.477 1.00 40.21 195 SER E O 1
ATOM 8736 N N . ALA E 1 196 ? 94.712 119.336 98.336 1.00 47.55 196 ALA E N 1
ATOM 8737 C CA . ALA E 1 196 ? 95.479 118.990 99.517 1.00 52.98 196 ALA E CA 1
ATOM 8738 C C . ALA E 1 196 ? 95.974 120.248 100.204 1.00 48.33 196 ALA E C 1
ATOM 8739 O O . ALA E 1 196 ? 95.776 120.379 101.396 1.00 49.27 196 ALA E O 1
ATOM 8741 N N . ASN E 1 197 ? 96.632 121.136 99.448 1.00 48.58 197 ASN E N 1
ATOM 8742 C CA . ASN E 1 197 ? 97.347 122.255 100.032 1.00 52.88 197 ASN E CA 1
ATOM 8743 C C . ASN E 1 197 ? 96.408 123.333 100.512 1.00 52.41 197 ASN E C 1
ATOM 8744 O O . ASN E 1 197 ? 96.534 123.665 101.678 1.00 68.90 197 ASN E O 1
ATOM 8749 N N . LEU E 1 198 ? 95.392 123.748 99.759 1.00 46.88 198 LEU E N 1
ATOM 8750 C CA . LEU E 1 198 ? 94.483 124.758 100.302 1.00 43.37 198 LEU E CA 1
ATOM 8751 C C . LEU E 1 198 ? 93.438 124.180 101.243 1.00 43.84 198 LEU E C 1
ATOM 8752 O O . LEU E 1 198 ? 93.315 124.675 102.353 1.00 54.62 198 LEU E O 1
ATOM 8757 N N . ILE E 1 199 ? 92.698 123.134 100.894 1.00 45.43 199 ILE E N 1
ATOM 8758 C CA . ILE E 1 199 ? 91.590 122.705 101.754 1.00 50.42 199 ILE E CA 1
ATOM 8759 C C . ILE E 1 199 ? 92.032 121.842 102.944 1.00 46.94 199 ILE E C 1
ATOM 8760 O O . ILE E 1 199 ? 91.757 122.165 104.103 1.00 51.89 199 ILE E O 1
ATOM 8765 N N . PHE E 1 200 ? 92.736 120.754 102.677 1.00 48.60 200 PHE E N 1
ATOM 8766 C CA . PHE E 1 200 ? 92.919 119.744 103.708 1.00 52.77 200 PHE E CA 1
ATOM 8767 C C . PHE E 1 200 ? 93.987 120.146 104.718 1.00 42.61 200 PHE E C 1
ATOM 8768 O O . PHE E 1 200 ? 93.747 120.069 105.905 1.00 37.65 200 PHE E O 1
ATOM 8776 N N . LEU E 1 201 ? 95.157 120.623 104.289 1.00 38.41 201 LEU E N 1
ATOM 8777 C CA . LEU E 1 201 ? 96.177 120.813 105.287 1.00 38.10 201 LEU E CA 1
ATOM 8778 C C . LEU E 1 201 ? 95.896 122.066 106.104 1.00 37.94 201 LEU E C 1
ATOM 8779 O O . LEU E 1 201 ? 96.167 122.072 107.304 1.00 45.11 201 LEU E O 1
ATOM 8784 N N . PRO E 1 202 ? 95.397 123.184 105.549 1.00 31.06 202 PRO E N 1
ATOM 8785 C CA . PRO E 1 202 ? 94.868 124.248 106.386 1.00 35.07 202 PRO E CA 1
ATOM 8786 C C . PRO E 1 202 ? 93.810 123.893 107.411 1.00 33.62 202 PRO E C 1
ATOM 8787 O O . PRO E 1 202 ? 93.923 124.347 108.540 1.00 35.87 202 PRO E O 1
ATOM 8791 N N . ILE E 1 203 ? 92.823 123.071 107.071 1.00 34.36 203 ILE E N 1
ATOM 8792 C CA . ILE E 1 203 ? 91.844 122.700 108.074 1.00 40.59 203 ILE E CA 1
ATOM 8793 C C . ILE E 1 203 ? 92.489 121.875 109.189 1.00 37.96 203 ILE E C 1
ATOM 8794 O O . ILE E 1 203 ? 92.195 122.094 110.351 1.00 33.06 203 ILE E O 1
ATOM 8799 N N . ALA E 1 204 ? 93.434 120.995 108.877 1.00 42.19 204 ALA E N 1
ATOM 8800 C CA . ALA E 1 204 ? 94.189 120.297 109.907 1.00 49.36 204 ALA E CA 1
ATOM 8801 C C . ALA E 1 204 ? 94.952 121.268 110.806 1.00 48.89 204 ALA E C 1
ATOM 8802 O O . ALA E 1 204 ? 94.894 121.149 112.030 1.00 54.16 204 ALA E O 1
ATOM 8804 N N . SER E 1 205 ? 95.671 122.219 110.206 1.00 49.64 205 SER E N 1
ATOM 8805 C CA . SER E 1 205 ? 96.482 123.178 110.946 1.00 56.53 205 SER E CA 1
ATOM 8806 C C . SER E 1 205 ? 95.641 124.058 111.871 1.00 47.74 205 SER E C 1
ATOM 8807 O O . SER E 1 205 ? 96.044 124.385 112.988 1.00 45.64 205 SER E O 1
ATOM 8810 N N . LYS E 1 206 ? 94.444 124.417 111.425 1.00 43.19 206 LYS E N 1
ATOM 8811 C CA . LYS E 1 206 ? 93.560 125.242 112.213 1.00 38.17 206 LYS E CA 1
ATOM 8812 C C . LYS E 1 206 ? 92.931 124.479 113.359 1.00 33.17 206 LYS E C 1
ATOM 8813 O O . LYS E 1 206 ? 92.768 125.039 114.442 1.00 36.95 206 LYS E O 1
ATOM 8819 N N . ILE E 1 207 ? 92.642 123.193 113.164 1.00 33.78 207 ILE E N 1
ATOM 8820 C CA . ILE E 1 207 ? 92.189 122.352 114.269 1.00 39.17 207 ILE E CA 1
ATOM 8821 C C . ILE E 1 207 ? 93.259 122.279 115.358 1.00 35.71 207 ILE E C 1
ATOM 8822 O O . ILE E 1 207 ? 92.946 122.421 116.545 1.00 32.97 207 ILE E O 1
ATOM 8827 N N . ARG E 1 208 ? 94.522 122.109 114.982 1.00 35.54 208 ARG E N 1
ATOM 8828 C CA . ARG E 1 208 ? 95.563 122.034 115.980 1.00 40.43 208 ARG E CA 1
ATOM 8829 C C . ARG E 1 208 ? 95.789 123.366 116.687 1.00 38.70 208 ARG E C 1
ATOM 8830 O O . ARG E 1 208 ? 96.040 123.373 117.896 1.00 44.74 208 ARG E O 1
ATOM 8838 N N . ALA E 1 209 ? 95.685 124.486 115.980 1.00 40.83 209 ALA E N 1
ATOM 8839 C CA . ALA E 1 209 ? 95.782 125.786 116.628 1.00 49.35 209 ALA E CA 1
ATOM 8840 C C . ALA E 1 209 ? 94.670 126.005 117.666 1.00 46.97 209 ALA E C 1
ATOM 8841 O O . ALA E 1 209 ? 94.943 126.411 118.795 1.00 45.42 209 ALA E O 1
ATOM 8843 N N . LYS E 1 210 ? 93.413 125.734 117.301 1.00 42.92 210 LYS E N 1
ATOM 8844 C CA . LYS E 1 210 ? 92.295 125.921 118.199 1.00 42.21 210 LYS E CA 1
ATOM 8845 C C . LYS E 1 210 ? 92.307 124.939 119.370 1.00 40.95 210 LYS E C 1
ATOM 8846 O O . LYS E 1 210 ? 91.941 125.315 120.489 1.00 56.82 210 LYS E O 1
ATOM 8852 N N . SER E 1 211 ? 92.777 123.713 119.155 1.00 36.37 211 SER E N 1
ATOM 8853 C CA . SER E 1 211 ? 92.973 122.779 120.256 1.00 38.23 211 SER E CA 1
ATOM 8854 C C . SER E 1 211 ? 93.953 123.322 121.292 1.00 43.96 211 SER E C 1
ATOM 8855 O O . SER E 1 211 ? 93.680 123.257 122.493 1.00 50.93 211 SER E O 1
ATOM 8858 N N . ALA E 1 212 ? 95.081 123.887 120.853 1.00 46.67 212 ALA E N 1
ATOM 8859 C CA . ALA E 1 212 ? 96.069 124.407 121.781 1.00 51.76 212 ALA E CA 1
ATOM 8860 C C . ALA E 1 212 ? 95.519 125.554 122.633 1.00 47.42 212 ALA E C 1
ATOM 8861 O O . ALA E 1 212 ? 95.872 125.661 123.805 1.00 51.84 212 ALA E O 1
ATOM 8863 N N . GLU E 1 213 ? 94.657 126.405 122.077 1.00 46.42 213 GLU E N 1
ATOM 8864 C CA . GLU E 1 213 ? 94.031 127.462 122.848 1.00 54.62 213 GLU E CA 1
ATOM 8865 C C . GLU E 1 213 ? 93.130 126.883 123.938 1.00 55.70 213 GLU E C 1
ATOM 8866 O O . GLU E 1 213 ? 93.148 127.348 125.086 1.00 68.87 213 GLU E O 1
ATOM 8872 N N . GLU E 1 214 ? 92.337 125.858 123.614 1.00 57.45 214 GLU E N 1
ATOM 8873 C CA . GLU E 1 214 ? 91.411 125.282 124.575 1.00 66.68 214 GLU E CA 1
ATOM 8874 C C . GLU E 1 214 ? 92.151 124.548 125.694 1.00 61.38 214 GLU E C 1
ATOM 8875 O O . GLU E 1 214 ? 91.775 124.662 126.868 1.00 73.33 214 GLU E O 1
ATOM 8881 N N . ILE E 1 215 ? 93.235 123.855 125.354 1.00 51.41 215 ILE E N 1
ATOM 8882 C CA . ILE E 1 215 ? 94.039 123.167 126.351 1.00 48.79 215 ILE E CA 1
ATOM 8883 C C . ILE E 1 215 ? 94.700 124.170 127.296 1.00 44.06 215 ILE E C 1
ATOM 8884 O O . ILE E 1 215 ? 94.784 123.923 128.491 1.00 48.06 215 ILE E O 1
ATOM 8889 N N . LEU E 1 216 ? 95.134 125.324 126.817 1.00 45.29 216 LEU E N 1
ATOM 8890 C CA . LEU E 1 216 ? 95.707 126.326 127.706 1.00 51.45 216 LEU E CA 1
ATOM 8891 C C . LEU E 1 216 ? 94.667 126.827 128.700 1.00 48.87 216 LEU E C 1
ATOM 8892 O O . LEU E 1 216 ? 95.022 127.146 129.824 1.00 57.03 216 LEU E O 1
ATOM 8897 N N . VAL E 1 217 ? 93.406 126.965 128.307 1.00 46.97 217 VAL E N 1
ATOM 8898 C CA . VAL E 1 217 ? 92.392 127.366 129.259 1.00 52.73 217 VAL E CA 1
ATOM 8899 C C . VAL E 1 217 ? 92.203 126.287 130.319 1.00 56.53 217 VAL E C 1
ATOM 8900 O O . VAL E 1 217 ? 92.031 126.615 131.498 1.00 68.37 217 VAL E O 1
ATOM 8904 N N . MET E 1 218 ? 92.229 125.004 129.947 1.00 57.21 218 MET E N 1
ATOM 8905 C CA . MET E 1 218 ? 92.118 123.950 130.944 1.00 65.65 218 MET E CA 1
ATOM 8906 C C . MET E 1 218 ? 93.311 123.974 131.913 1.00 60.04 218 MET E C 1
ATOM 8907 O O . MET E 1 218 ? 93.149 123.813 133.117 1.00 62.67 218 MET E O 1
ATOM 8912 N N . GLU E 1 219 ? 94.529 124.151 131.400 1.00 58.54 219 GLU E N 1
ATOM 8913 C CA . GLU E 1 219 ? 95.714 124.184 132.238 1.00 59.83 219 GLU E CA 1
ATOM 8914 C C . GLU E 1 219 ? 95.654 125.341 133.233 1.00 50.59 219 GLU E C 1
ATOM 8915 O O . GLU E 1 219 ? 96.097 125.204 134.371 1.00 54.06 219 GLU E O 1
ATOM 8921 N N . MET E 1 220 ? 95.111 126.490 132.822 1.00 45.71 220 MET E N 1
ATOM 8922 C CA . MET E 1 220 ? 94.961 127.614 133.730 1.00 45.23 220 MET E CA 1
ATOM 8923 C C . MET E 1 220 ? 93.998 127.276 134.857 1.00 46.98 220 MET E C 1
ATOM 8924 O O . MET E 1 220 ? 94.255 127.598 136.002 1.00 51.37 220 MET E O 1
ATOM 8929 N N . ILE E 1 221 ? 92.896 126.591 134.548 1.00 52.43 221 ILE E N 1
ATOM 8930 C CA . ILE E 1 221 ? 91.918 126.243 135.560 1.00 59.68 221 ILE E CA 1
ATOM 8931 C C . ILE E 1 221 ? 92.521 125.245 136.542 1.00 54.02 221 ILE E C 1
ATOM 8932 O O . ILE E 1 221 ? 92.238 125.335 137.735 1.00 56.07 221 ILE E O 1
ATOM 8937 N N . LEU E 1 222 ? 93.349 124.307 136.069 1.00 50.12 222 LEU E N 1
ATOM 8938 C CA . LEU E 1 222 ? 94.026 123.368 136.954 1.00 49.61 222 LEU E CA 1
ATOM 8939 C C . LEU E 1 222 ? 94.952 124.086 137.932 1.00 56.66 222 LEU E C 1
ATOM 8940 O O . LEU E 1 222 ? 94.898 123.820 139.122 1.00 61.46 222 LEU E O 1
ATOM 8945 N N . GLU E 1 223 ? 95.777 125.024 137.455 1.00 71.01 223 GLU E N 1
ATOM 8946 C CA . GLU E 1 223 ? 96.677 125.755 138.332 1.00 71.76 223 GLU E CA 1
ATOM 8947 C C . GLU E 1 223 ? 95.911 126.644 139.316 1.00 62.89 223 GLU E C 1
ATOM 8948 O O . GLU E 1 223 ? 96.345 126.829 140.442 1.00 61.19 223 GLU E O 1
ATOM 8954 N N . GLY E 1 224 ? 94.751 127.169 138.910 1.00 66.53 224 GLY E N 1
ATOM 8955 C CA . GLY E 1 224 ? 93.846 127.879 139.809 1.00 69.45 224 GLY E CA 1
ATOM 8956 C C . GLY E 1 224 ? 93.334 127.012 140.960 1.00 75.45 224 GLY E C 1
ATOM 8957 O O . GLY E 1 224 ? 93.446 127.397 142.117 1.00 82.37 224 GLY E O 1
ATOM 8958 N N . VAL E 1 225 ? 92.844 125.808 140.659 1.00 81.07 225 VAL E N 1
ATOM 8959 C CA . VAL E 1 225 ? 92.311 124.898 141.666 1.00 76.41 225 VAL E CA 1
ATOM 8960 C C . VAL E 1 225 ? 93.414 124.423 142.622 1.00 66.15 225 VAL E C 1
ATOM 8961 O O . VAL E 1 225 ? 93.209 124.379 143.824 1.00 63.10 225 VAL E O 1
ATOM 8965 N N . LEU E 1 226 ? 94.606 124.109 142.116 1.00 64.05 226 LEU E N 1
ATOM 8966 C CA . LEU E 1 226 ? 95.691 123.719 142.991 1.00 74.32 226 LEU E CA 1
ATOM 8967 C C . LEU E 1 226 ? 96.146 124.895 143.855 1.00 102.01 226 LEU E C 1
ATOM 8968 O O . LEU E 1 226 ? 96.508 124.666 145.010 1.00 146.44 226 LEU E O 1
ATOM 8973 N N . SER E 1 227 ? 96.107 126.144 143.358 1.00 116.40 227 SER E N 1
ATOM 8974 C CA . SER E 1 227 ? 96.397 127.303 144.193 1.00 134.42 227 SER E CA 1
ATOM 8975 C C . SER E 1 227 ? 95.380 127.477 145.339 1.00 137.29 227 SER E C 1
ATOM 8976 O O . SER E 1 227 ? 95.761 127.801 146.458 1.00 143.23 227 SER E O 1
ATOM 8979 N N . VAL E 1 228 ? 94.090 127.220 145.069 1.00 123.65 228 VAL E N 1
ATOM 8980 C CA . VAL E 1 228 ? 93.050 127.237 146.096 1.00 121.66 228 VAL E CA 1
ATOM 8981 C C . VAL E 1 228 ? 93.288 126.142 147.148 1.00 123.89 228 VAL E C 1
ATOM 8982 O O . VAL E 1 228 ? 93.028 126.365 148.329 1.00 133.15 228 VAL E O 1
ATOM 8986 N N . GLN E 1 229 ? 93.781 124.957 146.753 1.00 129.80 229 GLN E N 1
ATOM 8987 C CA . GLN E 1 229 ? 94.055 123.884 147.700 1.00 140.69 229 GLN E CA 1
ATOM 8988 C C . GLN E 1 229 ? 95.247 124.241 148.595 1.00 136.89 229 GLN E C 1
ATOM 8989 O O . GLN E 1 229 ? 95.214 123.988 149.796 1.00 134.61 229 GLN E O 1
ATOM 8995 N N . ASN E 1 230 ? 96.303 124.833 148.012 1.00 137.47 230 ASN E N 1
ATOM 8996 C CA . ASN E 1 230 ? 97.470 125.294 148.756 1.00 135.04 230 ASN E CA 1
ATOM 8997 C C . ASN E 1 230 ? 97.125 126.469 149.683 1.00 129.76 230 ASN E C 1
ATOM 8998 O O . ASN E 1 230 ? 97.746 126.639 150.725 1.00 128.46 230 ASN E O 1
ATOM 9003 N N . GLY E 1 231 ? 96.147 127.295 149.298 1.00 136.00 231 GLY E N 1
ATOM 9004 C CA . GLY E 1 231 ? 95.627 128.365 150.133 1.00 152.62 231 GLY E CA 1
ATOM 9005 C C . GLY E 1 231 ? 96.319 129.698 149.868 1.00 169.42 231 GLY E C 1
ATOM 9006 O O . GLY E 1 231 ? 96.402 130.521 150.776 1.00 199.06 231 GLY E O 1
ATOM 9007 N N . ASP E 1 232 ? 96.785 129.910 148.634 1.00 168.45 232 ASP E N 1
ATOM 9008 C CA . ASP E 1 232 ? 97.556 131.096 148.270 1.00 153.82 232 ASP E CA 1
ATOM 9009 C C . ASP E 1 232 ? 96.696 132.361 148.350 1.00 131.00 232 ASP E C 1
ATOM 9010 O O . ASP E 1 232 ? 95.483 132.313 148.154 1.00 127.51 232 ASP E O 1
ATOM 9015 N N . ASN E 1 233 ? 97.355 133.501 148.611 1.00 131.33 233 ASN E N 1
ATOM 9016 C CA . ASN E 1 233 ? 96.667 134.779 148.724 1.00 147.92 233 ASN E CA 1
ATOM 9017 C C . ASN E 1 233 ? 96.315 135.299 147.324 1.00 138.76 233 ASN E C 1
ATOM 9018 O O . ASN E 1 233 ? 97.020 135.050 146.347 1.00 138.69 233 ASN E O 1
ATOM 9023 N N . ALA E 1 234 ? 95.238 136.090 147.247 1.00 144.58 234 ALA E N 1
ATOM 9024 C CA . ALA E 1 234 ? 94.564 136.410 145.997 1.00 137.39 234 ALA E CA 1
ATOM 9025 C C . ALA E 1 234 ? 95.492 137.101 144.990 1.00 132.45 234 ALA E C 1
ATOM 9026 O O . ALA E 1 234 ? 95.363 136.858 143.792 1.00 114.54 234 ALA E O 1
ATOM 9028 N N . LEU E 1 235 ? 96.407 137.968 145.452 1.00 131.89 235 LEU E N 1
ATOM 9029 C CA . LEU E 1 235 ? 97.288 138.709 144.553 1.00 134.44 235 LEU E CA 1
ATOM 9030 C C . LEU E 1 235 ? 98.269 137.763 143.855 1.00 124.60 235 LEU E C 1
ATOM 9031 O O . LEU E 1 235 ? 98.602 137.943 142.680 1.00 132.16 235 LEU E O 1
ATOM 9036 N N . LEU E 1 236 ? 98.750 136.746 144.576 1.00 114.24 236 LEU E N 1
ATOM 9037 C CA . LEU E 1 236 ? 99.682 135.785 144.003 1.00 110.01 236 LEU E CA 1
ATOM 9038 C C . LEU E 1 236 ? 98.967 134.871 143.002 1.00 118.57 236 LEU E C 1
ATOM 9039 O O . LEU E 1 236 ? 99.508 134.574 141.942 1.00 136.30 236 LEU E O 1
ATOM 9044 N N . VAL E 1 237 ? 97.733 134.462 143.316 1.00 113.12 237 VAL E N 1
ATOM 9045 C CA . VAL E 1 237 ? 96.886 133.693 142.407 1.00 98.65 237 VAL E CA 1
ATOM 9046 C C . VAL E 1 237 ? 96.651 134.474 141.117 1.00 79.44 237 VAL E C 1
ATOM 9047 O O . VAL E 1 237 ? 96.827 133.944 140.031 1.00 69.42 237 VAL E O 1
ATOM 9051 N N . ARG E 1 238 ? 96.277 135.746 141.239 1.00 75.46 238 ARG E N 1
ATOM 9052 C CA . ARG E 1 238 ? 96.089 136.650 140.118 1.00 85.48 238 ARG E CA 1
ATOM 9053 C C . ARG E 1 238 ? 97.317 136.664 139.209 1.00 88.93 238 ARG E C 1
ATOM 9054 O O . ARG E 1 238 ? 97.156 136.657 138.001 1.00 103.80 238 ARG E O 1
ATOM 9062 N N . LYS E 1 239 ? 98.530 136.716 139.781 1.00 89.90 239 LYS E N 1
ATOM 9063 C CA . LYS E 1 239 ? 99.741 136.771 138.983 1.00 90.26 239 LYS E CA 1
ATOM 9064 C C . LYS E 1 239 ? 99.928 135.473 138.186 1.00 68.44 239 LYS E C 1
ATOM 9065 O O . LYS E 1 239 ? 100.187 135.538 136.984 1.00 62.69 239 LYS E O 1
ATOM 9071 N N . LYS E 1 240 ? 99.817 134.304 138.832 1.00 57.81 240 LYS E N 1
ATOM 9072 C CA . LYS E 1 240 ? 100.063 133.025 138.169 1.00 58.09 240 LYS E CA 1
ATOM 9073 C C . LYS E 1 240 ? 99.093 132.784 137.014 1.00 55.51 240 LYS E C 1
ATOM 9074 O O . LYS E 1 240 ? 99.501 132.487 135.882 1.00 55.16 240 LYS E O 1
ATOM 9080 N N . LEU E 1 241 ? 97.800 132.960 137.286 1.00 60.18 241 LEU E N 1
ATOM 9081 C CA . LEU E 1 241 ? 96.778 132.657 136.286 1.00 62.90 241 LEU E CA 1
ATOM 9082 C C . LEU E 1 241 ? 96.890 133.635 135.120 1.00 69.83 241 LEU E C 1
ATOM 9083 O O . LEU E 1 241 ? 96.713 133.276 133.970 1.00 75.70 241 LEU E O 1
ATOM 9088 N N . ASN E 1 242 ? 97.230 134.890 135.404 1.00 69.33 242 ASN E N 1
ATOM 9089 C CA . ASN E 1 242 ? 97.412 135.881 134.369 1.00 64.25 242 ASN E CA 1
ATOM 9090 C C . ASN E 1 242 ? 98.534 135.473 133.414 1.00 61.52 242 ASN E C 1
ATOM 9091 O O . ASN E 1 242 ? 98.458 135.837 132.257 1.00 75.71 242 ASN E O 1
ATOM 9096 N N . THR E 1 243 ? 99.551 134.708 133.829 1.00 56.73 243 THR E N 1
ATOM 9097 C CA . THR E 1 243 ? 100.597 134.295 132.893 1.00 63.04 243 THR E CA 1
ATOM 9098 C C . THR E 1 243 ? 100.049 133.447 131.749 1.00 60.60 243 THR E C 1
ATOM 9099 O O . THR E 1 243 ? 100.624 133.448 130.660 1.00 56.30 243 THR E O 1
ATOM 9103 N N . TYR E 1 244 ? 98.972 132.694 131.993 1.00 56.84 244 TYR E N 1
ATOM 9104 C CA . TYR E 1 244 ? 98.400 131.841 130.959 1.00 54.88 244 TYR E CA 1
ATOM 9105 C C . TYR E 1 244 ? 97.680 132.643 129.869 1.00 59.81 244 TYR E C 1
ATOM 9106 O O . TYR E 1 244 ? 97.624 132.199 128.733 1.00 64.41 244 TYR E O 1
ATOM 9115 N N . ILE E 1 245 ? 97.113 133.805 130.196 1.00 69.91 245 ILE E N 1
ATOM 9116 C CA . ILE E 1 245 ? 96.357 134.618 129.251 1.00 89.36 245 ILE E CA 1
ATOM 9117 C C . ILE E 1 245 ? 97.281 135.527 128.426 1.00 106.64 245 ILE E C 1
ATOM 9118 O O . ILE E 1 245 ? 98.164 136.226 128.951 1.00 100.20 245 ILE E O 1
ATOM 9123 N N . THR E 1 246 ? 97.042 135.574 127.105 1.00 133.00 246 THR E N 1
ATOM 9124 C CA . THR E 1 246 ? 97.594 136.626 126.249 1.00 156.37 246 THR E CA 1
ATOM 9125 C C . THR E 1 246 ? 96.631 136.974 125.098 1.00 152.19 246 THR E C 1
ATOM 9126 O O . THR E 1 246 ? 95.853 136.095 124.670 1.00 165.34 246 THR E O 1
ATOM 9130 N N . ASP F 2 22 ? 113.434 110.170 105.642 1.00 152.00 22 ASP F N 1
ATOM 9131 C CA . ASP F 2 22 ? 112.256 109.551 104.979 1.00 170.08 22 ASP F CA 1
ATOM 9132 C C . ASP F 2 22 ? 112.709 108.855 103.692 1.00 172.71 22 ASP F C 1
ATOM 9133 O O . ASP F 2 22 ? 112.900 109.497 102.649 1.00 194.91 22 ASP F O 1
ATOM 9138 N N . ARG F 2 23 ? 112.857 107.524 103.777 1.00 144.96 23 ARG F N 1
ATOM 9139 C CA . ARG F 2 23 ? 113.436 106.756 102.692 1.00 127.64 23 ARG F CA 1
ATOM 9140 C C . ARG F 2 23 ? 112.577 106.837 101.429 1.00 99.83 23 ARG F C 1
ATOM 9141 O O . ARG F 2 23 ? 113.134 106.887 100.333 1.00 96.67 23 ARG F O 1
ATOM 9149 N N . TRP F 2 24 ? 111.245 106.892 101.565 1.00 82.26 24 TRP F N 1
ATOM 9150 C CA . TRP F 2 24 ? 110.399 106.904 100.379 1.00 76.73 24 TRP F CA 1
ATOM 9151 C C . TRP F 2 24 ? 110.759 108.063 99.458 1.00 68.04 24 TRP F C 1
ATOM 9152 O O . TRP F 2 24 ? 110.907 107.868 98.253 1.00 71.51 24 TRP F O 1
ATOM 9163 N N . MET F 2 25 ? 110.904 109.262 100.018 1.00 63.88 25 MET F N 1
ATOM 9164 C CA . MET F 2 25 ? 111.126 110.413 99.175 1.00 57.13 25 MET F CA 1
ATOM 9165 C C . MET F 2 25 ? 112.444 110.248 98.440 1.00 46.13 25 MET F C 1
ATOM 9166 O O . MET F 2 25 ? 112.515 110.554 97.261 1.00 50.49 25 MET F O 1
ATOM 9171 N N . ILE F 2 26 ? 113.481 109.774 99.122 1.00 43.92 26 ILE F N 1
ATOM 9172 C CA . ILE F 2 26 ? 114.772 109.715 98.457 1.00 52.78 26 ILE F CA 1
ATOM 9173 C C . ILE F 2 26 ? 114.766 108.578 97.443 1.00 54.89 26 ILE F C 1
ATOM 9174 O O . ILE F 2 26 ? 115.701 108.466 96.656 1.00 57.03 26 ILE F O 1
ATOM 9179 N N . THR F 2 27 ? 113.755 107.691 97.509 1.00 59.68 27 THR F N 1
ATOM 9180 C CA . THR F 2 27 ? 113.617 106.587 96.559 1.00 59.07 27 THR F CA 1
ATOM 9181 C C . THR F 2 27 ? 112.649 106.955 95.442 1.00 44.88 27 THR F C 1
ATOM 9182 O O . THR F 2 27 ? 112.987 106.823 94.273 1.00 45.57 27 THR F O 1
ATOM 9186 N N . TYR F 2 28 ? 111.481 107.473 95.782 1.00 38.55 28 TYR F N 1
ATOM 9187 C CA . TYR F 2 28 ? 110.554 107.866 94.737 1.00 41.61 28 TYR F CA 1
ATOM 9188 C C . TYR F 2 28 ? 111.144 108.993 93.886 1.00 43.02 28 TYR F C 1
ATOM 9189 O O . TYR F 2 28 ? 110.699 109.229 92.777 1.00 39.55 28 TYR F O 1
ATOM 9198 N N . ALA F 2 29 ? 112.140 109.710 94.409 1.00 43.74 29 ALA F N 1
ATOM 9199 C CA . ALA F 2 29 ? 112.922 110.646 93.617 1.00 42.80 29 ALA F CA 1
ATOM 9200 C C . ALA F 2 29 ? 113.849 109.923 92.651 1.00 46.03 29 ALA F C 1
ATOM 9201 O O . ALA F 2 29 ? 113.947 110.303 91.481 1.00 60.15 29 ALA F O 1
ATOM 9203 N N . ASP F 2 30 ? 114.521 108.875 93.123 1.00 48.21 30 ASP F N 1
ATOM 9204 C CA . ASP F 2 30 ? 115.434 108.092 92.309 1.00 58.28 30 ASP F CA 1
ATOM 9205 C C . ASP F 2 30 ? 114.686 107.323 91.216 1.00 48.07 30 ASP F C 1
ATOM 9206 O O . ASP F 2 30 ? 115.027 107.446 90.040 1.00 36.75 30 ASP F O 1
ATOM 9211 N N . LEU F 2 31 ? 113.598 106.643 91.613 1.00 49.85 31 LEU F N 1
ATOM 9212 C CA . LEU F 2 31 ? 112.806 105.832 90.705 1.00 49.74 31 LEU F CA 1
ATOM 9213 C C . LEU F 2 31 ? 112.178 106.661 89.588 1.00 47.49 31 LEU F C 1
ATOM 9214 O O . LEU F 2 31 ? 112.235 106.261 88.427 1.00 50.32 31 LEU F O 1
ATOM 9219 N N . ILE F 2 32 ? 111.629 107.837 89.900 1.00 50.06 32 ILE F N 1
ATOM 9220 C CA . ILE F 2 32 ? 111.085 108.700 88.860 1.00 54.76 32 ILE F CA 1
ATOM 9221 C C . ILE F 2 32 ? 112.194 109.189 87.922 1.00 41.67 32 ILE F C 1
ATOM 9222 O O . ILE F 2 32 ? 111.967 109.323 86.732 1.00 33.14 32 ILE F O 1
ATOM 9227 N N . THR F 2 33 ? 113.383 109.475 88.444 1.00 32.84 33 THR F N 1
ATOM 9228 C CA . THR F 2 33 ? 114.448 109.917 87.581 1.00 27.74 33 THR F CA 1
ATOM 9229 C C . THR F 2 33 ? 114.781 108.806 86.595 1.00 34.75 33 THR F C 1
ATOM 9230 O O . THR F 2 33 ? 115.155 109.077 85.462 1.00 38.03 33 THR F O 1
ATOM 9234 N N . LEU F 2 34 ? 114.718 107.525 87.013 1.00 45.76 34 LEU F N 1
ATOM 9235 C CA . LEU F 2 34 ? 115.075 106.420 86.128 1.00 43.80 34 LEU F CA 1
ATOM 9236 C C . LEU F 2 34 ? 114.148 106.398 84.931 1.00 37.01 34 LEU F C 1
ATOM 9237 O O . LEU F 2 34 ? 114.625 106.225 83.818 1.00 32.14 34 LEU F O 1
ATOM 9242 N N . LEU F 2 35 ? 112.858 106.632 85.169 1.00 33.15 35 LEU F N 1
ATOM 9243 C CA . LEU F 2 35 ? 111.898 106.587 84.086 1.00 33.37 35 LEU F CA 1
ATOM 9244 C C . LEU F 2 35 ? 112.163 107.684 83.042 1.00 37.64 35 LEU F C 1
ATOM 9245 O O . LEU F 2 35 ? 112.078 107.447 81.834 1.00 34.95 35 LEU F O 1
ATOM 9250 N N . LEU F 2 36 ? 112.498 108.893 83.493 1.00 37.59 36 LEU F N 1
ATOM 9251 C CA . LEU F 2 36 ? 112.831 109.973 82.579 1.00 33.38 36 LEU F CA 1
ATOM 9252 C C . LEU F 2 36 ? 114.013 109.568 81.706 1.00 34.89 36 LEU F C 1
ATOM 9253 O O . LEU F 2 36 ? 113.974 109.828 80.511 1.00 37.73 36 LEU F O 1
ATOM 9258 N N . ILE F 2 37 ? 115.049 108.955 82.308 1.00 37.14 37 ILE F N 1
ATOM 9259 C CA . ILE F 2 37 ? 116.233 108.536 81.572 1.00 40.44 37 ILE F CA 1
ATOM 9260 C C . ILE F 2 37 ? 115.828 107.519 80.517 1.00 41.54 37 ILE F C 1
ATOM 9261 O O . ILE F 2 37 ? 116.378 107.526 79.421 1.00 38.04 37 ILE F O 1
ATOM 9266 N N . PHE F 2 38 ? 114.868 106.659 80.860 1.00 45.80 38 PHE F N 1
ATOM 9267 C CA . PHE F 2 38 ? 114.383 105.663 79.925 1.00 55.67 38 PHE F CA 1
ATOM 9268 C C . PHE F 2 38 ? 113.843 106.362 78.677 1.00 52.36 38 PHE F C 1
ATOM 9269 O O . PHE F 2 38 ? 114.262 106.040 77.559 1.00 58.21 38 PHE F O 1
ATOM 9277 N N . PHE F 2 39 ? 112.893 107.293 78.866 1.00 41.55 39 PHE F N 1
ATOM 9278 C CA . PHE F 2 39 ? 112.198 107.877 77.734 1.00 35.11 39 PHE F CA 1
ATOM 9279 C C . PHE F 2 39 ? 113.094 108.845 76.965 1.00 30.86 39 PHE F C 1
ATOM 9280 O O . PHE F 2 39 ? 113.059 108.864 75.746 1.00 32.82 39 PHE F O 1
ATOM 9288 N N . VAL F 2 40 ? 113.957 109.586 77.653 1.00 29.31 40 VAL F N 1
ATOM 9289 C CA . VAL F 2 40 ? 114.937 110.384 76.951 1.00 28.98 40 VAL F CA 1
ATOM 9290 C C . VAL F 2 40 ? 115.668 109.477 75.982 1.00 33.33 40 VAL F C 1
ATOM 9291 O O . VAL F 2 40 ? 115.985 109.897 74.880 1.00 35.42 40 VAL F O 1
ATOM 9295 N N . MET F 2 41 ? 115.945 108.233 76.367 1.00 41.83 41 MET F N 1
ATOM 9296 C CA . MET F 2 41 ? 116.568 107.328 75.427 1.00 49.94 41 MET F CA 1
ATOM 9297 C C . MET F 2 41 ? 115.566 106.919 74.352 1.00 46.32 41 MET F C 1
ATOM 9298 O O . MET F 2 41 ? 115.921 106.894 73.193 1.00 46.11 41 MET F O 1
ATOM 9303 N N . MET F 2 42 ? 114.330 106.590 74.704 1.00 47.45 42 MET F N 1
ATOM 9304 C CA . MET F 2 42 ? 113.371 106.130 73.709 1.00 50.54 42 MET F CA 1
ATOM 9305 C C . MET F 2 42 ? 113.120 107.193 72.640 1.00 47.47 42 MET F C 1
ATOM 9306 O O . MET F 2 42 ? 112.990 106.861 71.483 1.00 48.25 42 MET F O 1
ATOM 9311 N N . TYR F 2 43 ? 113.045 108.472 73.020 1.00 47.61 43 TYR F N 1
ATOM 9312 C CA . TYR F 2 43 ? 112.818 109.551 72.071 1.00 42.48 43 TYR F CA 1
ATOM 9313 C C . TYR F 2 43 ? 113.979 109.620 71.099 1.00 45.05 43 TYR F C 1
ATOM 9314 O O . TYR F 2 43 ? 113.744 109.648 69.899 1.00 52.26 43 TYR F O 1
ATOM 9323 N N . ALA F 2 44 ? 115.216 109.650 71.611 1.00 48.06 44 ALA F N 1
ATOM 9324 C CA . ALA F 2 44 ? 116.399 109.839 70.783 1.00 55.38 44 ALA F CA 1
ATOM 9325 C C . ALA F 2 44 ? 116.549 108.715 69.756 1.00 60.36 44 ALA F C 1
ATOM 9326 O O . ALA F 2 44 ? 116.826 108.995 68.586 1.00 70.15 44 ALA F O 1
ATOM 9328 N N . MET F 2 45 ? 116.314 107.467 70.174 1.00 64.23 45 MET F N 1
ATOM 9329 C CA . MET F 2 45 ? 116.416 106.328 69.270 1.00 76.72 45 MET F CA 1
ATOM 9330 C C . MET F 2 45 ? 115.397 106.443 68.134 1.00 84.48 45 MET F C 1
ATOM 9331 O O . MET F 2 45 ? 115.693 106.076 67.007 1.00 108.80 45 MET F O 1
ATOM 9336 N N . SER F 2 46 ? 114.201 106.970 68.420 1.00 87.70 46 SER F N 1
ATOM 9337 C CA . SER F 2 46 ? 113.146 107.068 67.420 1.00 94.04 46 SER F CA 1
ATOM 9338 C C . SER F 2 46 ? 113.478 108.099 66.340 1.00 88.86 46 SER F C 1
ATOM 9339 O O . SER F 2 46 ? 112.808 108.138 65.308 1.00 84.40 46 SER F O 1
ATOM 9342 N N . ARG F 2 47 ? 114.474 108.960 66.586 1.00 94.09 47 ARG F N 1
ATOM 9343 C CA . ARG F 2 47 ? 114.915 109.916 65.585 1.00 114.69 47 ARG F CA 1
ATOM 9344 C C . ARG F 2 47 ? 116.041 109.318 64.741 1.00 134.86 47 ARG F C 1
ATOM 9345 O O . ARG F 2 47 ? 116.673 110.040 63.976 1.00 141.87 47 ARG F O 1
ATOM 9353 N N . LEU F 2 48 ? 116.283 108.000 64.873 1.00 151.81 48 LEU F N 1
ATOM 9354 C CA . LEU F 2 48 ? 117.352 107.312 64.160 1.00 159.87 48 LEU F CA 1
ATOM 9355 C C . LEU F 2 48 ? 116.772 106.251 63.224 1.00 179.17 48 LEU F C 1
ATOM 9356 O O . LEU F 2 48 ? 115.669 105.757 63.449 1.00 161.97 48 LEU F O 1
ATOM 9361 N N . ASP F 2 49 ? 117.542 105.906 62.178 1.00 221.55 49 ASP F N 1
ATOM 9362 C CA . ASP F 2 49 ? 117.149 104.915 61.184 1.00 245.48 49 ASP F CA 1
ATOM 9363 C C . ASP F 2 49 ? 117.330 103.510 61.759 1.00 250.94 49 ASP F C 1
ATOM 9364 O O . ASP F 2 49 ? 117.966 103.334 62.798 1.00 278.53 49 ASP F O 1
ATOM 9369 N N . ALA F 2 50 ? 116.820 102.504 61.029 1.00 229.35 50 ALA F N 1
ATOM 9370 C CA . ALA F 2 50 ? 116.874 101.112 61.456 1.00 223.97 50 ALA F CA 1
ATOM 9371 C C . ALA F 2 50 ? 118.318 100.641 61.649 1.00 229.80 50 ALA F C 1
ATOM 9372 O O . ALA F 2 50 ? 118.585 99.893 62.593 1.00 236.32 50 ALA F O 1
ATOM 9374 N N . SER F 2 51 ? 119.241 101.088 60.779 1.00 242.97 51 SER F N 1
ATOM 9375 C CA . SER F 2 51 ? 120.617 100.604 60.802 1.00 242.43 51 SER F CA 1
ATOM 9376 C C . SER F 2 51 ? 121.293 100.945 62.128 1.00 235.40 51 SER F C 1
ATOM 9377 O O . SER F 2 51 ? 121.804 100.050 62.805 1.00 255.06 51 SER F O 1
ATOM 9380 N N . LYS F 2 52 ? 121.346 102.244 62.458 1.00 211.84 52 LYS F N 1
ATOM 9381 C CA . LYS F 2 52 ? 122.005 102.680 63.684 1.00 198.59 52 LYS F CA 1
ATOM 9382 C C . LYS F 2 52 ? 121.175 102.249 64.895 1.00 175.43 52 LYS F C 1
ATOM 9383 O O . LYS F 2 52 ? 121.726 101.974 65.968 1.00 191.72 52 LYS F O 1
ATOM 9389 N N . TYR F 2 53 ? 119.853 102.134 64.702 1.00 151.73 53 TYR F N 1
ATOM 9390 C CA . TYR F 2 53 ? 118.983 101.650 65.759 1.00 157.50 53 TYR F CA 1
ATOM 9391 C C . TYR F 2 53 ? 119.457 100.268 66.201 1.00 174.05 53 TYR F C 1
ATOM 9392 O O . TYR F 2 53 ? 119.600 100.019 67.396 1.00 191.59 53 TYR F O 1
ATOM 9401 N N . GLU F 2 54 ? 119.703 99.375 65.232 1.00 192.95 54 GLU F N 1
ATOM 9402 C CA . GLU F 2 54 ? 120.079 98.003 65.549 1.00 199.81 54 GLU F CA 1
ATOM 9403 C C . GLU F 2 54 ? 121.399 97.963 66.317 1.00 198.32 54 GLU F C 1
ATOM 9404 O O . GLU F 2 54 ? 121.520 97.191 67.267 1.00 222.66 54 GLU F O 1
ATOM 9410 N N . GLU F 2 55 ? 122.386 98.776 65.918 1.00 196.47 55 GLU F N 1
ATOM 9411 C CA . GLU F 2 55 ? 123.688 98.722 66.572 1.00 204.02 55 GLU F CA 1
ATOM 9412 C C . GLU F 2 55 ? 123.525 99.025 68.061 1.00 193.36 55 GLU F C 1
ATOM 9413 O O . GLU F 2 55 ? 123.997 98.259 68.902 1.00 217.74 55 GLU F O 1
ATOM 9419 N N . VAL F 2 56 ? 122.813 100.112 68.382 1.00 177.19 56 VAL F N 1
ATOM 9420 C CA . VAL F 2 56 ? 122.547 100.447 69.773 1.00 180.08 56 VAL F CA 1
ATOM 9421 C C . VAL F 2 56 ? 121.615 99.402 70.399 1.00 175.85 56 VAL F C 1
ATOM 9422 O O . VAL F 2 56 ? 121.898 98.909 71.492 1.00 195.56 56 VAL F O 1
ATOM 9426 N N . THR F 2 57 ? 120.504 99.065 69.726 1.00 153.61 57 THR F N 1
ATOM 9427 C CA . THR F 2 57 ? 119.528 98.136 70.289 1.00 138.68 57 THR F CA 1
ATOM 9428 C C . THR F 2 57 ? 120.189 96.792 70.601 1.00 144.17 57 THR F C 1
ATOM 9429 O O . THR F 2 57 ? 119.932 96.197 71.642 1.00 150.92 57 THR F O 1
ATOM 9433 N N . SER F 2 58 ? 121.037 96.310 69.689 1.00 162.64 58 SER F N 1
ATOM 9434 C CA . SER F 2 58 ? 121.763 95.072 69.916 1.00 182.44 58 SER F CA 1
ATOM 9435 C C . SER F 2 58 ? 122.810 95.285 71.008 1.00 199.78 58 SER F C 1
ATOM 9436 O O . SER F 2 58 ? 122.837 94.526 71.976 1.00 241.31 58 SER F O 1
ATOM 9439 N N . SER F 2 59 ? 123.666 96.311 70.846 1.00 186.52 59 SER F N 1
ATOM 9440 C CA . SER F 2 59 ? 124.756 96.555 71.789 1.00 174.13 59 SER F CA 1
ATOM 9441 C C . SER F 2 59 ? 124.279 96.408 73.235 1.00 173.60 59 SER F C 1
ATOM 9442 O O . SER F 2 59 ? 124.870 95.649 74.003 1.00 180.39 59 SER F O 1
ATOM 9445 N N . LEU F 2 60 ? 123.220 97.146 73.600 1.00 159.28 60 LEU F N 1
ATOM 9446 C CA . LEU F 2 60 ? 122.606 97.031 74.919 1.00 148.99 60 LEU F CA 1
ATOM 9447 C C . LEU F 2 60 ? 122.131 95.603 75.168 1.00 146.16 60 LEU F C 1
ATOM 9448 O O . LEU F 2 60 ? 122.446 95.025 76.212 1.00 145.89 60 LEU F O 1
ATOM 9453 N N . GLN F 2 61 ? 121.374 95.059 74.204 1.00 157.32 61 GLN F N 1
ATOM 9454 C CA . GLN F 2 61 ? 120.762 93.744 74.345 1.00 164.43 61 GLN F CA 1
ATOM 9455 C C . GLN F 2 61 ? 121.799 92.687 74.730 1.00 154.45 61 GLN F C 1
ATOM 9456 O O . GLN F 2 61 ? 121.428 91.597 75.154 1.00 141.62 61 GLN F O 1
ATOM 9462 N N . THR F 2 62 ? 123.093 93.021 74.628 1.00 159.61 62 THR F N 1
ATOM 9463 C CA . THR F 2 62 ? 124.145 92.072 74.964 1.00 177.82 62 THR F CA 1
ATOM 9464 C C . THR F 2 62 ? 124.422 92.047 76.473 1.00 185.58 62 THR F C 1
ATOM 9465 O O . THR F 2 62 ? 124.548 90.968 77.045 1.00 179.68 62 THR F O 1
ATOM 9469 N N . THR F 2 63 ? 124.500 93.221 77.121 1.00 172.97 63 THR F N 1
ATOM 9470 C CA . THR F 2 63 ? 124.920 93.327 78.519 1.00 137.40 63 THR F CA 1
ATOM 9471 C C . THR F 2 63 ? 123.837 92.819 79.480 1.00 107.63 63 THR F C 1
ATOM 9472 O O . THR F 2 63 ? 124.158 92.226 80.502 1.00 96.62 63 THR F O 1
ATOM 9476 N N . PHE F 2 64 ? 122.557 93.065 79.170 1.00 106.45 64 PHE F N 1
ATOM 9477 C CA . PHE F 2 64 ? 121.458 92.700 80.055 1.00 113.21 64 PHE F CA 1
ATOM 9478 C C . PHE F 2 64 ? 120.626 91.539 79.508 1.00 111.43 64 PHE F C 1
ATOM 9479 O O . PHE F 2 64 ? 119.441 91.431 79.835 1.00 100.77 64 PHE F O 1
ATOM 9487 N N . GLN F 2 65 ? 121.231 90.674 78.686 1.00 129.62 65 GLN F N 1
ATOM 9488 C CA . GLN F 2 65 ? 120.629 89.393 78.341 1.00 159.32 65 GLN F CA 1
ATOM 9489 C C . GLN F 2 65 ? 121.730 88.445 77.867 1.00 174.18 65 GLN F C 1
ATOM 9490 O O . GLN F 2 65 ? 122.743 88.897 77.331 1.00 172.13 65 GLN F O 1
ATOM 9496 N N . SER F 2 66 ? 121.514 87.135 78.078 1.00 196.68 66 SER F N 1
ATOM 9497 C CA . SER F 2 66 ? 122.375 86.085 77.545 1.00 208.43 66 SER F CA 1
ATOM 9498 C C . SER F 2 66 ? 121.759 84.711 77.837 1.00 210.48 66 SER F C 1
ATOM 9499 O O . SER F 2 66 ? 121.054 84.615 78.859 1.00 204.91 66 SER F O 1
ATOM 9502 N N . PRO G 2 20 ? 113.226 121.385 107.617 1.00 121.82 20 PRO G N 1
ATOM 9503 C CA . PRO G 2 20 ? 113.350 119.975 107.205 1.00 109.28 20 PRO G CA 1
ATOM 9504 C C . PRO G 2 20 ? 114.579 119.805 106.333 1.00 81.84 20 PRO G C 1
ATOM 9505 O O . PRO G 2 20 ? 114.934 120.690 105.582 1.00 70.34 20 PRO G O 1
ATOM 9509 N N . HIS G 2 21 ? 115.243 118.666 106.431 1.00 83.82 21 HIS G N 1
ATOM 9510 C CA . HIS G 2 21 ? 116.482 118.508 105.691 1.00 102.44 21 HIS G CA 1
ATOM 9511 C C . HIS G 2 21 ? 116.169 118.248 104.221 1.00 96.60 21 HIS G C 1
ATOM 9512 O O . HIS G 2 21 ? 116.716 118.878 103.315 1.00 93.17 21 HIS G O 1
ATOM 9519 N N . ASP G 2 22 ? 115.294 117.261 104.014 1.00 92.97 22 ASP G N 1
ATOM 9520 C CA . ASP G 2 22 ? 114.911 116.775 102.709 1.00 82.82 22 ASP G CA 1
ATOM 9521 C C . ASP G 2 22 ? 113.682 117.519 102.238 1.00 63.86 22 ASP G C 1
ATOM 9522 O O . ASP G 2 22 ? 112.630 116.905 102.103 1.00 73.86 22 ASP G O 1
ATOM 9527 N N . ARG G 2 23 ? 113.790 118.832 102.051 1.00 46.55 23 ARG G N 1
ATOM 9528 C CA . ARG G 2 23 ? 112.673 119.606 101.545 1.00 34.24 23 ARG G CA 1
ATOM 9529 C C . ARG G 2 23 ? 112.899 119.832 100.059 1.00 29.95 23 ARG G C 1
ATOM 9530 O O . ARG G 2 23 ? 112.026 120.358 99.372 1.00 31.36 23 ARG G O 1
ATOM 9538 N N . TRP G 2 24 ? 114.101 119.520 99.572 1.00 28.21 24 TRP G N 1
ATOM 9539 C CA . TRP G 2 24 ? 114.408 119.749 98.161 1.00 28.54 24 TRP G CA 1
ATOM 9540 C C . TRP G 2 24 ? 113.749 118.695 97.261 1.00 23.93 24 TRP G C 1
ATOM 9541 O O . TRP G 2 24 ? 113.345 118.965 96.139 1.00 22.40 24 TRP G O 1
ATOM 9552 N N . MET G 2 25 ? 113.629 117.482 97.761 1.00 25.50 25 MET G N 1
ATOM 9553 C CA . MET G 2 25 ? 113.143 116.374 96.981 1.00 31.38 25 MET G CA 1
ATOM 9554 C C . MET G 2 25 ? 111.692 116.566 96.565 1.00 37.60 25 MET G C 1
ATOM 9555 O O . MET G 2 25 ? 111.278 116.039 95.530 1.00 41.30 25 MET G O 1
ATOM 9560 N N . ILE G 2 26 ? 110.899 117.288 97.361 1.00 40.98 26 ILE G N 1
ATOM 9561 C CA . ILE G 2 26 ? 109.505 117.536 97.040 1.00 43.02 26 ILE G CA 1
ATOM 9562 C C . ILE G 2 26 ? 109.387 118.268 95.705 1.00 42.38 26 ILE G C 1
ATOM 9563 O O . ILE G 2 26 ? 108.665 117.829 94.799 1.00 41.18 26 ILE G O 1
ATOM 9568 N N . THR G 2 27 ? 110.151 119.361 95.555 1.00 41.99 27 THR G N 1
ATOM 9569 C CA . THR G 2 27 ? 110.176 120.124 94.309 1.00 42.15 27 THR G CA 1
ATOM 9570 C C . THR G 2 27 ? 110.851 119.359 93.166 1.00 41.15 27 THR G C 1
ATOM 9571 O O . THR G 2 27 ? 110.381 119.397 92.036 1.00 44.88 27 THR G O 1
ATOM 9575 N N . TYR G 2 28 ? 111.943 118.656 93.451 1.00 37.45 28 TYR G N 1
ATOM 9576 C CA . TYR G 2 28 ? 112.650 117.915 92.424 1.00 34.09 28 TYR G CA 1
ATOM 9577 C C . TYR G 2 28 ? 111.757 116.838 91.821 1.00 30.94 28 TYR G C 1
ATOM 9578 O O . TYR G 2 28 ? 111.705 116.722 90.614 1.00 33.62 28 TYR G O 1
ATOM 9587 N N . ALA G 2 29 ? 111.009 116.082 92.621 1.00 29.18 29 ALA G N 1
ATOM 9588 C CA . ALA G 2 29 ? 110.107 115.080 92.092 1.00 31.84 29 ALA G CA 1
ATOM 9589 C C . ALA G 2 29 ? 108.987 115.695 91.263 1.00 38.30 29 ALA G C 1
ATOM 9590 O O . ALA G 2 29 ? 108.512 115.085 90.309 1.00 42.02 29 ALA G O 1
ATOM 9592 N N . ASP G 2 30 ? 108.636 116.956 91.535 1.00 53.43 30 ASP G N 1
ATOM 9593 C CA . ASP G 2 30 ? 107.619 117.646 90.753 1.00 67.49 30 ASP G CA 1
ATOM 9594 C C . ASP G 2 30 ? 108.164 118.087 89.392 1.00 54.09 30 ASP G C 1
ATOM 9595 O O . ASP G 2 30 ? 107.493 117.925 88.365 1.00 47.83 30 ASP G O 1
ATOM 9600 N N . LEU G 2 31 ? 109.376 118.660 89.382 1.00 41.55 31 LEU G N 1
ATOM 9601 C CA . LEU G 2 31 ? 110.015 119.070 88.141 1.00 37.35 31 LEU G CA 1
ATOM 9602 C C . LEU G 2 31 ? 110.284 117.854 87.244 1.00 36.37 31 LEU G C 1
ATOM 9603 O O . LEU G 2 31 ? 109.995 117.895 86.052 1.00 42.30 31 LEU G O 1
ATOM 9608 N N . ILE G 2 32 ? 110.841 116.767 87.788 1.00 34.09 32 ILE G N 1
ATOM 9609 C CA . ILE G 2 32 ? 111.144 115.578 86.994 1.00 30.78 32 ILE G CA 1
ATOM 9610 C C . ILE G 2 32 ? 109.864 115.052 86.381 1.00 24.66 32 ILE G C 1
ATOM 9611 O O . ILE G 2 32 ? 109.840 114.733 85.205 1.00 24.47 32 ILE G O 1
ATOM 9616 N N . THR G 2 33 ? 108.804 115.005 87.164 1.00 23.73 33 THR G N 1
ATOM 9617 C CA . THR G 2 33 ? 107.575 114.456 86.656 1.00 26.74 33 THR G CA 1
ATOM 9618 C C . THR G 2 33 ? 107.129 115.277 85.451 1.00 30.28 33 THR G C 1
ATOM 9619 O O . THR G 2 33 ? 106.710 114.710 84.449 1.00 34.45 33 THR G O 1
ATOM 9623 N N . LEU G 2 34 ? 107.204 116.609 85.528 1.00 32.71 34 LEU G N 1
ATOM 9624 C CA . LEU G 2 34 ? 106.784 117.427 84.390 1.00 36.39 34 LEU G CA 1
ATOM 9625 C C . LEU G 2 34 ? 107.652 117.135 83.168 1.00 33.55 34 LEU G C 1
ATOM 9626 O O . LEU G 2 34 ? 107.152 117.077 82.054 1.00 29.14 34 LEU G O 1
ATOM 9631 N N . LEU G 2 35 ? 108.955 116.949 83.394 1.00 34.83 35 LEU G N 1
ATOM 9632 C CA . LEU G 2 35 ? 109.858 116.633 82.304 1.00 38.54 35 LEU G CA 1
ATOM 9633 C C . LEU G 2 35 ? 109.497 115.287 81.664 1.00 38.43 35 LEU G C 1
ATOM 9634 O O . LEU G 2 35 ? 109.519 115.152 80.436 1.00 38.61 35 LEU G O 1
ATOM 9639 N N . LEU G 2 36 ? 109.203 114.275 82.492 1.00 37.25 36 LEU G N 1
ATOM 9640 C CA . LEU G 2 36 ? 108.885 112.949 81.991 1.00 35.28 36 LEU G CA 1
ATOM 9641 C C . LEU G 2 36 ? 107.693 113.026 81.047 1.00 37.43 36 LEU G C 1
ATOM 9642 O O . LEU G 2 36 ? 107.706 112.402 79.987 1.00 39.10 36 LEU G O 1
ATOM 9647 N N . ILE G 2 37 ? 106.678 113.809 81.436 1.00 37.35 37 ILE G N 1
ATOM 9648 C CA . ILE G 2 37 ? 105.470 113.898 80.642 1.00 40.91 37 ILE G CA 1
ATOM 9649 C C . ILE G 2 37 ? 105.835 114.469 79.270 1.00 41.68 37 ILE G C 1
ATOM 9650 O O . ILE G 2 37 ? 105.277 114.050 78.266 1.00 37.75 37 ILE G O 1
ATOM 9655 N N . PHE G 2 38 ? 106.792 115.401 79.231 1.00 44.40 38 PHE G N 1
ATOM 9656 C CA . PHE G 2 38 ? 107.179 116.022 77.976 1.00 52.37 38 PHE G CA 1
ATOM 9657 C C . PHE G 2 38 ? 107.807 115.008 77.028 1.00 50.82 38 PHE G C 1
ATOM 9658 O O . PHE G 2 38 ? 107.479 115.015 75.855 1.00 58.93 38 PHE G O 1
ATOM 9666 N N . PHE G 2 39 ? 108.716 114.158 77.500 1.00 43.80 39 PHE G N 1
ATOM 9667 C CA . PHE G 2 39 ? 109.356 113.181 76.628 1.00 38.65 39 PHE G CA 1
ATOM 9668 C C . PHE G 2 39 ? 108.375 112.061 76.250 1.00 37.52 39 PHE G C 1
ATOM 9669 O O . PHE G 2 39 ? 108.383 111.554 75.136 1.00 33.62 39 PHE G O 1
ATOM 9677 N N . VAL G 2 40 ? 107.546 111.628 77.192 1.00 37.13 40 VAL G N 1
ATOM 9678 C CA . VAL G 2 40 ? 106.594 110.582 76.894 1.00 37.17 40 VAL G CA 1
ATOM 9679 C C . VAL G 2 40 ? 105.562 111.099 75.893 1.00 36.94 40 VAL G C 1
ATOM 9680 O O . VAL G 2 40 ? 104.835 110.321 75.288 1.00 33.74 40 VAL G O 1
ATOM 9684 N N . MET G 2 41 ? 105.412 112.420 75.787 1.00 40.70 41 MET G N 1
ATOM 9685 C CA . MET G 2 41 ? 104.535 113.022 74.794 1.00 45.76 41 MET G CA 1
ATOM 9686 C C . MET G 2 41 ? 105.264 113.135 73.461 1.00 44.30 41 MET G C 1
ATOM 9687 O O . MET G 2 41 ? 104.658 112.879 72.426 1.00 44.80 41 MET G O 1
ATOM 9692 N N . MET G 2 42 ? 106.554 113.496 73.479 1.00 45.05 42 MET G N 1
ATOM 9693 C CA . MET G 2 42 ? 107.334 113.575 72.255 1.00 54.84 42 MET G CA 1
ATOM 9694 C C . MET G 2 42 ? 107.502 112.176 71.658 1.00 60.76 42 MET G C 1
ATOM 9695 O O . MET G 2 42 ? 107.097 111.928 70.521 1.00 67.52 42 MET G O 1
ATOM 9700 N N . TYR G 2 43 ? 108.065 111.234 72.426 1.00 61.74 43 TYR G N 1
ATOM 9701 C CA . TYR G 2 43 ? 108.186 109.847 71.999 1.00 59.78 43 TYR G CA 1
ATOM 9702 C C . TYR G 2 43 ? 106.933 109.407 71.245 1.00 56.44 43 TYR G C 1
ATOM 9703 O O . TYR G 2 43 ? 107.011 108.915 70.121 1.00 55.65 43 TYR G O 1
ATOM 9712 N N . ALA G 2 44 ? 105.768 109.655 71.856 1.00 53.61 44 ALA G N 1
ATOM 9713 C CA . ALA G 2 44 ? 104.489 109.261 71.296 1.00 53.87 44 ALA G CA 1
ATOM 9714 C C . ALA G 2 44 ? 104.250 109.952 69.953 1.00 58.80 44 ALA G C 1
ATOM 9715 O O . ALA G 2 44 ? 103.799 109.310 69.001 1.00 66.93 44 ALA G O 1
ATOM 9717 N N . MET G 2 45 ? 104.598 111.240 69.858 1.00 60.32 45 MET G N 1
ATOM 9718 C CA . MET G 2 45 ? 104.507 111.961 68.600 1.00 71.31 45 MET G CA 1
ATOM 9719 C C . MET G 2 45 ? 105.471 111.412 67.556 1.00 81.93 45 MET G C 1
ATOM 9720 O O . MET G 2 45 ? 105.118 111.349 66.383 1.00 97.94 45 MET G O 1
ATOM 9725 N N . SER G 2 46 ? 106.674 110.993 67.958 1.00 86.92 46 SER G N 1
ATOM 9726 C CA . SER G 2 46 ? 107.667 110.495 67.012 1.00 86.70 46 SER G CA 1
ATOM 9727 C C . SER G 2 46 ? 107.187 109.206 66.326 1.00 89.85 46 SER G C 1
ATOM 9728 O O . SER G 2 46 ? 107.305 109.071 65.107 1.00 92.68 46 SER G O 1
ATOM 9731 N N . ARG G 2 47 ? 106.570 108.290 67.084 1.00 94.82 47 ARG G N 1
ATOM 9732 C CA . ARG G 2 47 ? 105.976 107.092 66.505 1.00 95.12 47 ARG G CA 1
ATOM 9733 C C . ARG G 2 47 ? 104.837 107.445 65.556 1.00 89.28 47 ARG G C 1
ATOM 9734 O O . ARG G 2 47 ? 104.682 106.797 64.525 1.00 109.06 47 ARG G O 1
ATOM 9742 N N . LEU G 2 48 ? 104.035 108.446 65.917 1.00 97.57 48 LEU G N 1
ATOM 9743 C CA . LEU G 2 48 ? 102.864 108.822 65.138 1.00 112.13 48 LEU G CA 1
ATOM 9744 C C . LEU G 2 48 ? 103.259 109.445 63.798 1.00 110.81 48 LEU G C 1
ATOM 9745 O O . LEU G 2 48 ? 102.669 109.127 62.765 1.00 112.50 48 LEU G O 1
ATOM 9750 N N . ASP G 2 49 ? 104.301 110.282 63.812 1.00 128.33 49 ASP G N 1
ATOM 9751 C CA . ASP G 2 49 ? 104.882 110.885 62.619 1.00 165.98 49 ASP G CA 1
ATOM 9752 C C . ASP G 2 49 ? 105.502 109.820 61.706 1.00 183.91 49 ASP G C 1
ATOM 9753 O O . ASP G 2 49 ? 105.253 109.823 60.500 1.00 212.87 49 ASP G O 1
ATOM 9758 N N . ALA G 2 50 ? 106.253 108.875 62.290 1.00 203.78 50 ALA G N 1
ATOM 9759 C CA . ALA G 2 50 ? 106.855 107.765 61.557 1.00 222.80 50 ALA G CA 1
ATOM 9760 C C . ALA G 2 50 ? 105.801 106.878 60.879 1.00 245.41 50 ALA G C 1
ATOM 9761 O O . ALA G 2 50 ? 106.061 106.329 59.808 1.00 252.63 50 ALA G O 1
ATOM 9763 N N . SER G 2 51 ? 104.615 106.735 61.493 1.00 262.61 51 SER G N 1
ATOM 9764 C CA . SER G 2 51 ? 103.493 105.991 60.930 1.00 259.47 51 SER G CA 1
ATOM 9765 C C . SER G 2 51 ? 102.872 106.692 59.714 1.00 276.83 51 SER G C 1
ATOM 9766 O O . SER G 2 51 ? 102.544 106.027 58.729 1.00 248.65 51 SER G O 1
ATOM 9769 N N . LYS G 2 52 ? 102.722 108.032 59.753 1.00 338.21 52 LYS G N 1
ATOM 9770 C CA . LYS G 2 52 ? 102.142 108.784 58.639 1.00 382.73 52 LYS G CA 1
ATOM 9771 C C . LYS G 2 52 ? 103.155 108.988 57.500 1.00 428.45 52 LYS G C 1
ATOM 9772 O O . LYS G 2 52 ? 102.749 109.109 56.343 1.00 431.42 52 LYS G O 1
ATOM 9778 N N . TYR G 2 53 ? 104.459 109.054 57.817 1.00 478.22 53 TYR G N 1
ATOM 9779 C CA . TYR G 2 53 ? 105.527 109.263 56.846 1.00 500.55 53 TYR G CA 1
ATOM 9780 C C . TYR G 2 53 ? 105.535 108.156 55.778 1.00 488.59 53 TYR G C 1
ATOM 9781 O O . TYR G 2 53 ? 105.677 106.947 56.095 1.00 478.61 53 TYR G O 1
#

Sequence (1281 aa):
GLFQGTAALIVFGGTIAAVLISYPMHRIRTLPAGIKLAFKPNRSEVNEWLEDIVEMSMVARREGVLALEQKVLDHPNIFLREGIQLVVDGTDQPIVRQIMELDIDAKEQEHDNYAKLFESAGSYAPTMGIIGTVMGLIQVLGHLTDPSQLGPSIAVAFIATLYGVASANLIFLPIASKIRAKSAEEILVMEMILEGVLSVQNGDNALLVRKKLNTYITMDIATLIGLIAGAVAIIGGFLWEGGQITGLFQGTAALIVFGGTIAAVLISYPMHRIRTLPAGIKLAFKPNRSEVNEWLEDIVEMSMVARREGVLALEQKVLDHPNIFLREGIQLVVDGTDQPIVRQIMELDIDAKEQEHDNYAKLFESAGSYAPTMGIIGTVMGLIQVLGHLTDPSQLGPSIAVAFIATLYGVASANLIFLPIASKIRAKSAEEILVMEMILEGVLSVQNGDNALLVRKKLNTYITMDIATLIGLIAGAVAIIGGFLWEGGQITGLFQGTAALIVFGGTIAAVLISYPMHRIRTLPAGIKLAFKPNRSEVNEWLEDIVEMSMVARREGVLALEQKVLDHPNIFLREGIQLVVDGTDQPIVRQIMELDIDAKEQEHDNYAKLFESAGSYAPTMGIIGTVMGLIQVLGHLTDPSQLGPSIAVAFIATLYGVASANLIFLPIASKIRAKSAEEILVMEMILEGVLSVQNGDNALLVRKKLNTYITMDIATLIGLIAGAVAIIGGFLWEGGQITGLFQGTAALIVFGGTIAAVLISYPMHRIRTLPAGIKLAFKPNRSEVNEWLEDIVEMSMVARREGVLALEQKVLDHPNIFLREGIQLVVDGTDQPIVRQIMELDIDAKEQEHDNYAKLFESAGSYAPTMGIIGTVMGLIQVLGHLTDPSQLGPSIAVAFIATLYGVASANLIFLPIASKIRAKSAEEILVMEMILEGVLSVQNGDNALLVRKKLNTYITMDIATLIGLIAGAVAIIGGFLWEGGQITGLFQGTAALIVFGGTIAAVLISYPMHRIRTLPAGIKLAFKPNRSEVNEWLEDIVEMSMVARREGVLALEQKVLDHPNIFLREGIQLVVDGTDQPIVRQIMELDIDAKEQEHDNYAKLFESAGSYAPTMGIIGTVMGLIQVLGHLTDPSQLGPSIAVAFIATLYGVASANLIFLPIASKIRAKSAEEILVMEMILEGVLSVQNGDNALLVRKKLNTYITDRWMITYADLITLLLIFFVMMYAMSRLDASKYEEVTSSLQTTFQSPHDRWMITYADLITLLLIFFVMMYAMSRLDASKY

B-factor: mean 102.84, std 69.74, range [14.94, 601.08]

Radius of gyration: 35.27 Å; Cα contacts (8 Å, |Δi|>4): 1703; chains: 7; bounding box: 74×79×101 Å